Protein 8HDD (pdb70)

InterPro domains:
  IPR000172 Glucose-methanol-choline oxidoreductase, N-terminal [PF00732] (235-321)
  IPR003953 FAD-dependent oxidoreductase 2, FAD-binding domain [PF00890] (10-42)
  IPR007867 Glucose-methanol-choline oxidoreductase, C-terminal [PF05199] (414-528)
  IPR036188 FAD/NAD(P)-binding domain superfamily [G3DSA:3.50.50.60] (1-347)
  IPR036188 FAD/NAD(P)-binding domain superfamily [G3DSA:3.50.50.60] (447-539)
  IPR036188 FAD/NAD(P)-binding domain superfamily [SSF51905] (6-537)
  IPR051473 Pyranose 2-oxidase-like [PTHR42784] (1-537)

Structure (mmCIF, N/CA/C/O backbone):
data_8HDD
#
_entry.id   8HDD
#
_cell.length_a   204.015
_cell.length_b   71.797
_cell.length_c   114.221
_cell.angle_alpha   90.00
_cell.angle_beta   90.00
_cell.angle_gamma   90.00
#
_symmetry.space_group_name_H-M   'P 21 21 2'
#
loop_
_entity.id
_entity.type
_entity.pdbx_description
1 polymer 'Glucose dehydrogenase'
2 polymer 'Glucose dehydrogenase beta subunit'
3 polymer 'Twin-arginine translocation pathway signal'
4 non-polymer 'FLAVIN-ADENINE DINUCLEOTIDE'
5 non-polymer 'FE3-S4 CLUSTER'
6 non-polymer 'PROTOPORPHYRIN IX CONTAINING FE'
#
loop_
_atom_site.group_PDB
_atom_site.id
_atom_site.type_symbol
_atom_site.label_atom_id
_atom_site.label_alt_id
_atom_site.label_comp_id
_atom_site.label_asym_id
_atom_site.label_entity_id
_atom_site.label_seq_id
_atom_site.pdbx_PDB_ins_code
_atom_site.Cartn_x
_atom_site.Cartn_y
_atom_site.Cartn_z
_atom_site.occupancy
_atom_site.B_iso_or_equiv
_atom_site.auth_seq_id
_atom_site.auth_comp_id
_atom_site.auth_asym_id
_atom_site.auth_atom_id
_atom_site.pdbx_PDB_model_num
ATOM 1 N N . ASP A 1 10 ? -26.302 4.569 20.163 1.00 82.40 10 ASP A N 1
ATOM 2 C CA . ASP A 1 10 ? -27.679 4.141 19.782 1.00 78.69 10 ASP A CA 1
ATOM 3 C C . ASP A 1 10 ? -27.920 4.483 18.308 1.00 76.44 10 ASP A C 1
ATOM 4 O O . ASP A 1 10 ? -28.269 3.569 17.537 1.00 72.50 10 ASP A O 1
ATOM 9 N N . VAL A 1 11 ? -27.747 5.755 17.940 1.00 77.48 11 VAL A N 1
ATOM 10 C CA . VAL A 1 11 ? -27.921 6.257 16.545 1.00 79.82 11 VAL A CA 1
ATOM 11 C C . VAL A 1 11 ? -26.616 6.919 16.096 1.00 75.52 11 VAL A C 1
ATOM 12 O O . VAL A 1 11 ? -26.085 7.756 16.851 1.00 72.55 11 VAL A O 1
ATOM 16 N N . VAL A 1 12 ? -26.131 6.543 14.911 1.00 74.25 12 VAL A N 1
ATOM 17 C CA . VAL A 1 12 ? -24.935 7.140 14.249 1.00 75.05 12 VAL A CA 1
ATOM 18 C C . VAL A 1 12 ? -25.403 7.825 12.960 1.00 75.27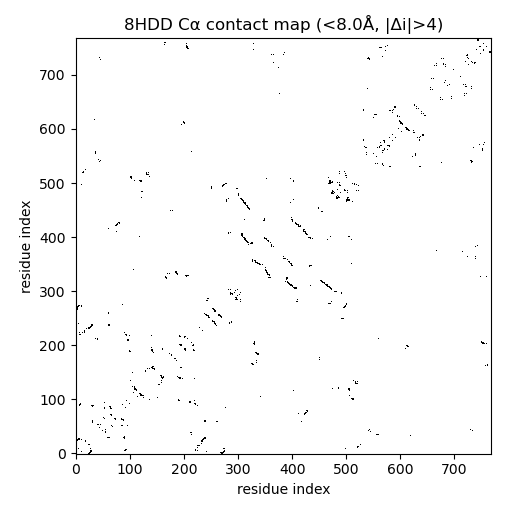 12 VAL A C 1
ATOM 19 O O . VAL A 1 12 ? -25.818 7.109 12.028 1.00 71.24 12 VAL A O 1
ATOM 23 N N . VAL A 1 13 ? -25.354 9.160 12.928 1.00 74.74 13 VAL A N 1
ATOM 24 C CA . VAL A 1 13 ? -25.820 9.995 11.782 1.00 73.09 13 VAL A CA 1
ATOM 25 C C . VAL A 1 13 ? -24.602 10.464 10.980 1.00 68.46 13 VAL A C 1
ATOM 26 O O . VAL A 1 13 ? -23.724 11.125 11.569 1.00 60.91 13 VAL A O 1
ATOM 30 N N . VAL A 1 14 ? -24.568 10.134 9.685 1.00 70.27 14 VAL A N 1
ATOM 31 C CA . VAL A 1 14 ? -23.470 10.500 8.742 1.00 73.19 14 VAL A CA 1
ATOM 32 C C . VAL A 1 14 ? -23.931 11.701 7.910 1.00 72.48 14 VAL A C 1
ATOM 33 O O . VAL A 1 14 ? -24.955 11.579 7.214 1.00 68.16 14 VAL A O 1
ATOM 37 N N . GLY A 1 15 ? -23.191 12.811 7.985 1.00 77.48 15 GLY A N 1
ATOM 38 C CA . GLY A 1 15 ? -23.550 14.096 7.355 1.00 79.82 15 GLY A CA 1
ATOM 39 C C . GLY A 1 15 ? -24.352 14.967 8.306 1.00 77.33 15 GLY A C 1
ATOM 40 O O . GLY A 1 15 ? -25.396 14.496 8.796 1.00 78.55 15 GLY A O 1
ATOM 41 N N . SER A 1 16 ? -23.878 16.190 8.564 1.00 74.34 16 SER A N 1
ATOM 42 C CA . SER A 1 16 ? -24.497 17.157 9.509 1.00 75.25 16 SER A CA 1
ATOM 43 C C . SER A 1 16 ? -25.295 18.210 8.730 1.00 76.01 16 SER A C 1
ATOM 44 O O . SER A 1 16 ? -25.523 19.307 9.280 1.00 77.77 16 SER A O 1
ATOM 47 N N . GLY A 1 17 ? -25.707 17.878 7.502 1.00 72.89 17 GLY A N 1
ATOM 48 C CA . GLY A 1 17 ? -26.616 18.698 6.677 1.00 69.51 17 GLY A CA 1
ATOM 49 C C . GLY A 1 17 ? -28.024 18.691 7.248 1.00 69.54 17 GLY A C 1
ATOM 50 O O . GLY A 1 17 ? -28.358 17.734 7.974 1.00 65.57 17 GLY A O 1
ATOM 51 N N . VAL A 1 18 ? -28.819 19.719 6.937 1.00 69.04 18 VAL A N 1
ATOM 52 C CA . VAL A 1 18 ? -30.202 19.914 7.470 1.00 67.63 18 VAL A CA 1
ATOM 53 C C . VAL A 1 18 ? -30.814 18.542 7.781 1.00 68.11 18 VAL A C 1
ATOM 54 O O . VAL A 1 18 ? -31.285 18.354 8.921 1.00 66.99 18 VAL A O 1
ATOM 58 N N . ALA A 1 19 ? -30.798 17.628 6.805 1.00 69.47 19 ALA A N 1
ATOM 59 C CA . ALA A 1 19 ? -31.355 16.258 6.905 1.00 66.71 19 ALA A CA 1
ATOM 60 C C . ALA A 1 19 ? -30.907 15.611 8.221 1.00 64.10 19 ALA A C 1
ATOM 61 O O . ALA A 1 19 ? -31.748 15.487 9.136 1.00 57.43 19 ALA A O 1
ATOM 63 N N . GLY A 1 20 ? -29.628 15.225 8.305 1.00 63.42 20 GLY A N 1
ATOM 64 C CA . GLY A 1 20 ? -29.027 14.534 9.464 1.00 62.45 20 GLY A CA 1
ATOM 65 C C . GLY A 1 20 ? -29.132 15.353 10.741 1.00 62.55 20 GLY A C 1
ATOM 66 O O . GLY A 1 20 ? -29.452 14.766 11.795 1.00 55.25 20 GLY A O 1
ATOM 67 N N . ALA A 1 21 ? -28.850 16.657 10.653 1.00 64.32 21 ALA A N 1
ATOM 68 C CA . ALA A 1 21 ? -28.925 17.629 11.769 1.00 67.02 21 ALA A CA 1
ATOM 69 C C . ALA A 1 21 ? -30.214 17.401 12.565 1.00 70.03 21 ALA A C 1
ATOM 70 O O . ALA A 1 21 ? -30.127 17.169 13.788 1.00 69.92 21 ALA A O 1
ATOM 72 N N . ILE A 1 22 ? -31.362 17.478 11.884 1.00 72.44 22 ILE A N 1
ATOM 73 C CA . ILE A 1 22 ? -32.723 17.299 12.472 1.00 74.14 22 ILE A CA 1
ATOM 74 C C . ILE A 1 22 ? -32.761 15.969 13.232 1.00 74.32 22 ILE A C 1
ATOM 75 O O . ILE A 1 22 ? -33.032 15.992 14.450 1.00 72.91 22 ILE A O 1
ATOM 80 N N . VAL A 1 23 ? -32.498 14.862 12.529 1.00 75.35 23 VAL A N 1
ATOM 81 C CA . VAL A 1 23 ? -32.538 13.473 13.077 1.00 74.40 23 VAL A CA 1
ATOM 82 C C . VAL A 1 23 ? -31.755 13.445 14.395 1.00 72.54 23 VAL A C 1
ATOM 83 O O . VAL A 1 23 ? -32.340 13.044 15.422 1.00 74.18 23 VAL A O 1
ATOM 87 N N . ALA A 1 24 ? -30.485 13.862 14.363 1.00 67.68 24 ALA A N 1
ATOM 88 C CA . ALA A 1 24 ? -29.594 13.949 15.543 1.00 68.49 24 ALA A CA 1
ATOM 89 C C . ALA A 1 24 ? -30.335 14.653 16.685 1.00 71.33 24 ALA A C 1
ATOM 90 O O . ALA A 1 24 ? -30.462 14.050 17.770 1.00 66.60 24 ALA A O 1
ATOM 92 N N . HIS A 1 25 ? -30.811 15.877 16.433 1.00 75.88 25 HIS A N 1
ATOM 93 C CA . HIS A 1 25 ? -31.561 16.732 17.393 1.00 79.07 25 HIS A CA 1
ATOM 94 C C . HIS A 1 25 ? -32.690 15.922 18.041 1.00 79.66 25 HIS A C 1
ATOM 95 O O . HIS A 1 25 ? -32.712 15.832 19.285 1.00 77.67 25 HIS A O 1
ATOM 102 N N . GLN A 1 26 ? -33.581 15.353 17.223 1.00 80.27 26 GLN A N 1
ATOM 103 C CA . GLN A 1 26 ? -34.808 14.637 17.669 1.00 80.47 26 GLN A CA 1
ATOM 104 C C . GLN A 1 26 ? -34.438 13.570 18.707 1.00 77.55 26 GLN A C 1
ATOM 105 O O . GLN A 1 26 ? -34.904 13.684 19.859 1.00 71.43 26 GLN A O 1
ATOM 111 N N . LEU A 1 27 ? -33.634 12.578 18.311 1.00 75.52 27 LEU A N 1
ATOM 112 C CA . LEU A 1 27 ? -33.256 11.420 19.166 1.00 73.78 27 LEU A CA 1
ATOM 113 C C . LEU A 1 27 ? -32.374 11.907 20.318 1.00 74.09 27 LEU A C 1
ATOM 114 O O . LEU A 1 27 ? -32.444 11.309 21.409 1.00 70.21 27 LEU A O 1
ATOM 119 N N . ALA A 1 28 ? -31.581 12.954 20.077 1.00 79.55 28 ALA A N 1
ATOM 120 C CA . ALA A 1 28 ? -30.783 13.662 21.105 1.00 87.31 28 ALA A CA 1
ATOM 121 C C . ALA A 1 28 ? -31.726 14.149 22.211 1.00 90.26 28 ALA A C 1
ATOM 122 O O . ALA A 1 28 ? -31.363 14.033 23.399 1.00 88.59 28 ALA A O 1
ATOM 124 N N . MET A 1 29 ? -32.902 14.655 21.823 1.00 90.73 29 MET A N 1
ATOM 125 C CA . MET A 1 29 ? -33.954 15.150 22.751 1.00 92.39 29 MET A CA 1
ATOM 126 C C . MET A 1 29 ? -34.580 13.957 23.482 1.00 94.21 29 MET A C 1
ATOM 127 O O . MET A 1 29 ? -34.825 14.071 24.699 1.00 94.81 29 MET A O 1
ATOM 132 N N . ALA A 1 30 ? -34.811 12.854 22.762 1.00 96.07 30 ALA A N 1
ATOM 133 C CA . ALA A 1 30 ? -35.462 11.622 23.268 1.00 98.05 30 ALA A CA 1
ATOM 134 C C . ALA A 1 30 ? -34.601 10.988 24.367 1.00 97.20 30 ALA A C 1
ATOM 135 O O . ALA A 1 30 ? -35.051 9.995 24.970 1.00 100.65 30 ALA A O 1
ATOM 137 N N . GLY A 1 31 ? -33.413 11.548 24.615 1.00 96.78 31 GLY A N 1
ATOM 138 C CA . GLY A 1 31 ? -32.469 11.071 25.645 1.00 97.33 31 GLY A CA 1
ATOM 139 C C . GLY A 1 31 ? -31.597 9.939 25.130 1.00 95.90 31 GLY A C 1
ATOM 140 O O . GLY A 1 31 ? -30.968 9.254 25.963 1.00 86.15 31 GLY A O 1
ATOM 141 N N . LYS A 1 32 ? -31.560 9.748 23.807 1.00 98.68 32 LYS A N 1
ATOM 142 C CA . LYS A 1 32 ? -30.742 8.708 23.125 1.00 98.34 32 LYS A CA 1
ATOM 143 C C . LYS A 1 32 ? -29.327 9.247 22.892 1.00 94.69 32 LYS A C 1
ATOM 144 O O . LYS A 1 32 ? -29.196 10.440 22.551 1.00 94.49 32 LYS A O 1
ATOM 150 N N . ALA A 1 33 ? -28.314 8.394 23.070 1.00 90.21 33 ALA A N 1
ATOM 151 C CA . ALA A 1 33 ? -26.898 8.680 22.742 1.00 87.21 33 ALA A CA 1
ATOM 152 C C . ALA A 1 33 ? -26.736 8.661 21.218 1.00 83.66 33 ALA A C 1
ATOM 153 O O . ALA A 1 33 ? -27.071 7.629 20.601 1.00 74.24 33 ALA A O 1
ATOM 155 N N . VAL A 1 34 ? -26.262 9.769 20.640 1.00 85.72 34 VAL A N 1
ATOM 156 C CA . VAL A 1 34 ? -26.130 9.958 19.165 1.00 84.80 34 VAL A CA 1
ATOM 157 C C . VAL A 1 34 ? -24.679 10.332 18.837 1.00 82.84 34 VAL A C 1
ATOM 158 O O . VAL A 1 34 ? -23.991 10.882 19.721 1.00 82.04 34 VAL A O 1
ATOM 162 N N . ILE A 1 35 ? -24.243 10.022 17.613 1.00 78.64 35 ILE A N 1
ATOM 163 C CA . ILE A 1 35 ? -22.928 10.429 17.034 1.00 73.79 35 ILE A CA 1
ATOM 164 C C . ILE A 1 35 ? -23.184 11.022 15.645 1.00 71.35 35 ILE A C 1
ATOM 165 O O . ILE A 1 35 ? -23.676 10.285 14.767 1.00 64.78 35 ILE A O 1
ATOM 170 N N . LEU A 1 36 ? -22.880 12.310 15.468 1.00 71.94 36 LEU A N 1
ATOM 171 C CA . LEU A 1 36 ? -23.018 13.029 14.174 1.00 72.72 36 LEU A CA 1
ATOM 172 C C . LEU A 1 36 ? -21.649 13.068 13.486 1.00 70.20 36 LEU A C 1
ATOM 173 O O . LEU A 1 36 ? -20.752 13.779 13.985 1.00 66.74 36 LEU A O 1
ATOM 178 N N . LEU A 1 37 ? -21.496 12.307 12.399 1.00 69.57 37 LEU A N 1
ATOM 179 C CA . LEU A 1 37 ? -20.237 12.203 11.614 1.00 72.35 37 LEU A CA 1
ATOM 180 C C . LEU A 1 37 ? -20.245 13.253 10.502 1.00 71.70 37 LEU A C 1
ATOM 181 O O . LEU A 1 37 ? -21.167 13.224 9.664 1.00 70.74 37 LEU A O 1
ATOM 186 N N . GLU A 1 38 ? -19.238 14.130 10.501 1.00 71.63 38 GLU A N 1
ATOM 187 C CA . GLU A 1 38 ? -19.136 15.297 9.587 1.00 72.19 38 GLU A CA 1
ATOM 188 C C . GLU A 1 38 ? -17.816 15.207 8.814 1.00 69.04 38 GLU A C 1
ATOM 189 O O . GLU A 1 38 ? -16.748 15.249 9.459 1.00 67.59 38 GLU A O 1
ATOM 195 N N . ALA A 1 39 ? -17.901 15.078 7.485 1.00 69.90 39 ALA A N 1
ATOM 196 C CA . ALA A 1 39 ? -16.757 14.888 6.562 1.00 70.18 39 ALA A CA 1
ATOM 197 C C . ALA A 1 39 ? -15.828 16.107 6.621 1.00 75.23 39 ALA A C 1
ATOM 198 O O . ALA A 1 39 ? -14.608 15.915 6.815 1.00 70.10 39 ALA A O 1
ATOM 200 N N . GLY A 1 40 ? -16.391 17.309 6.460 1.00 76.41 40 GLY A N 1
ATOM 201 C CA . GLY A 1 40 ? -15.646 18.582 6.397 1.00 75.86 40 GLY A CA 1
ATOM 202 C C . GLY A 1 40 ? -15.467 19.214 7.775 1.00 74.84 40 GLY A C 1
ATOM 203 O O . GLY A 1 40 ? -15.943 18.686 8.778 1.00 70.57 40 GLY A O 1
ATOM 204 N N . PRO A 1 41 ? -14.761 20.363 7.862 1.00 73.38 41 PRO A N 1
ATOM 205 C CA . PRO A 1 41 ? -14.543 21.049 9.133 1.00 71.81 41 PRO A CA 1
ATOM 206 C C . PRO A 1 41 ? -15.649 22.069 9.434 1.00 71.62 41 PRO A C 1
ATOM 207 O O . PRO A 1 41 ? -16.400 22.388 8.530 1.00 76.22 41 PRO A O 1
ATOM 211 N N . ARG A 1 42 ? -15.719 22.545 10.681 1.00 69.78 42 ARG A N 1
ATOM 212 C CA . ARG A 1 42 ? -16.701 23.568 11.129 1.00 69.80 42 ARG A CA 1
ATOM 213 C C . ARG A 1 42 ? -16.138 24.961 10.823 1.00 68.35 42 ARG A C 1
ATOM 214 O O . ARG A 1 42 ? -15.141 25.343 11.463 1.00 74.16 42 ARG A O 1
ATOM 222 N N . MET A 1 43 ? -16.744 25.674 9.868 1.00 63.43 43 MET A N 1
ATOM 223 C CA . MET A 1 43 ? -16.393 27.078 9.517 1.00 64.92 43 MET A CA 1
ATOM 224 C C . MET A 1 43 ? -17.392 28.013 10.192 1.00 67.99 43 MET A C 1
ATOM 225 O O . MET A 1 43 ? -18.598 27.875 10.005 1.00 68.19 43 MET A O 1
ATOM 230 N N . PRO A 1 44 ? -16.923 28.994 10.996 1.00 70.28 44 PRO A N 1
ATOM 231 C CA . PRO A 1 44 ? -17.823 29.898 11.710 1.00 70.11 44 PRO A CA 1
ATOM 232 C C . PRO A 1 44 ? -18.382 31.001 10.798 1.00 70.45 44 PRO A C 1
ATOM 233 O O . PRO A 1 44 ? -17.737 31.335 9.820 1.00 68.62 44 PRO A O 1
ATOM 237 N N . ARG A 1 45 ? -19.561 31.526 11.143 1.00 71.56 45 ARG A N 1
ATOM 238 C CA . ARG A 1 45 ? -20.299 32.545 10.351 1.00 72.13 45 ARG A CA 1
ATOM 239 C C . ARG A 1 45 ? -19.330 33.653 9.919 1.00 68.90 45 ARG A C 1
ATOM 240 O O . ARG A 1 45 ? -19.092 33.786 8.701 1.00 65.93 45 ARG A O 1
ATOM 248 N N . TRP A 1 46 ? -18.787 34.401 10.884 1.00 68.92 46 TRP A N 1
ATOM 249 C CA . TRP A 1 46 ? -17.974 35.627 10.653 1.00 71.02 46 TRP A CA 1
ATOM 250 C C . TRP A 1 46 ? -16.929 35.376 9.560 1.00 68.19 46 TRP A C 1
ATOM 251 O O . TRP A 1 46 ? -16.814 36.224 8.653 1.00 66.62 46 TRP A O 1
ATOM 262 N N . GLU A 1 47 ? -16.205 34.255 9.645 1.00 65.59 47 GLU A N 1
ATOM 263 C CA . GLU A 1 47 ? -15.070 33.920 8.744 1.00 67.47 47 GLU A CA 1
ATOM 264 C C . GLU A 1 47 ? -15.565 33.839 7.294 1.00 69.00 47 GLU A C 1
ATOM 265 O O . GLU A 1 47 ? -14.901 34.425 6.414 1.00 65.28 47 GLU A O 1
ATOM 271 N N . ILE A 1 48 ? -16.684 33.144 7.059 1.00 71.68 48 ILE A N 1
ATOM 272 C CA . ILE A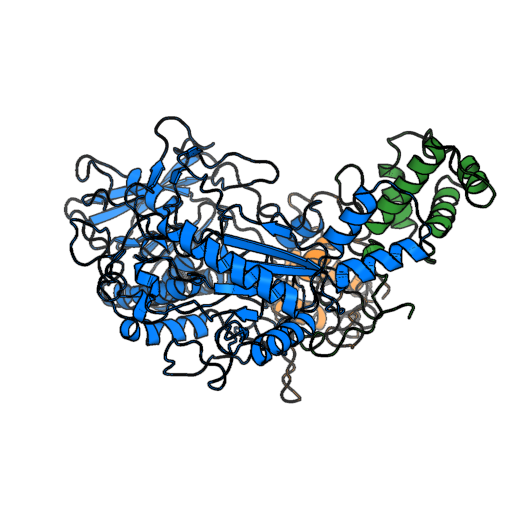 1 48 ? -17.256 32.888 5.700 1.00 72.47 48 ILE A CA 1
ATOM 273 C C . ILE A 1 48 ? -17.499 34.228 4.997 1.00 71.67 48 ILE A C 1
ATOM 274 O O . ILE A 1 48 ? -17.011 34.398 3.863 1.00 71.34 48 ILE A O 1
ATOM 279 N N . VAL A 1 49 ? -18.241 35.129 5.648 1.00 71.97 49 VAL A N 1
ATOM 280 C CA . VAL A 1 49 ? -18.659 36.452 5.095 1.00 72.62 49 VAL A CA 1
ATOM 281 C C . VAL A 1 49 ? -17.438 37.164 4.503 1.00 72.06 49 VAL A C 1
ATOM 282 O O . VAL A 1 49 ? -17.495 37.553 3.318 1.00 63.14 49 VAL A O 1
ATOM 286 N N . GLU A 1 50 ? -16.386 37.337 5.309 1.00 75.18 50 GLU A N 1
ATOM 287 C CA . GLU A 1 50 ? -15.162 38.095 4.939 1.00 77.87 50 GLU A CA 1
ATOM 288 C C . GLU A 1 50 ? -14.519 37.451 3.704 1.00 75.50 50 GLU A C 1
ATOM 289 O O . GLU A 1 50 ? -14.072 38.205 2.819 1.00 78.43 50 GLU A O 1
ATOM 295 N N . ARG A 1 51 ? -14.483 36.117 3.643 1.00 72.72 51 ARG A N 1
ATOM 296 C CA . ARG A 1 51 ? -13.991 35.366 2.456 1.00 75.13 51 ARG A CA 1
ATOM 297 C C . ARG A 1 51 ? -14.75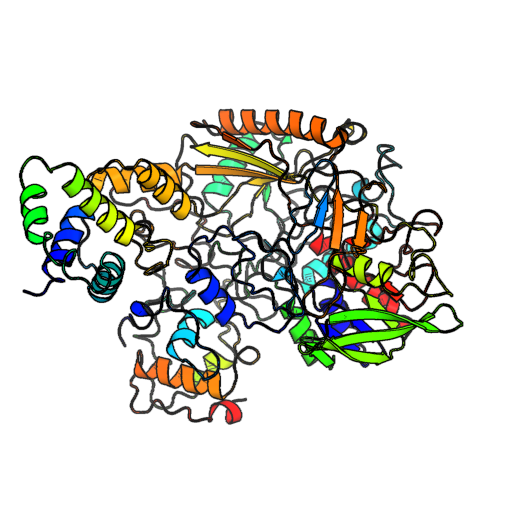0 35.864 1.221 1.00 69.93 51 ARG A C 1
ATOM 298 O O . ARG A 1 51 ? -14.093 36.219 0.223 1.00 63.21 51 ARG A O 1
ATOM 306 N N . PHE A 1 52 ? -16.084 35.895 1.302 1.00 70.15 52 PHE A N 1
ATOM 307 C CA . PHE A 1 52 ? -16.995 36.380 0.233 1.00 71.10 52 PHE A CA 1
ATOM 308 C C . PHE A 1 52 ? -16.658 37.840 -0.087 1.00 69.15 52 PHE A C 1
ATOM 309 O O . PHE A 1 52 ? -16.297 38.137 -1.243 1.00 68.46 52 PHE A O 1
ATOM 317 N N . ARG A 1 53 ? -16.761 38.719 0.915 1.00 68.35 53 ARG A N 1
ATOM 318 C CA . ARG A 1 53 ? -16.509 40.179 0.772 1.00 69.45 53 ARG A CA 1
ATOM 319 C C . ARG A 1 53 ? -15.157 40.391 0.079 1.00 69.07 53 ARG A C 1
ATOM 320 O O . ARG A 1 53 ? -14.960 41.475 -0.505 1.00 71.37 53 ARG A O 1
ATOM 328 N N . ASN A 1 54 ? -14.276 39.385 0.130 1.00 68.04 54 ASN A N 1
ATOM 329 C CA . ASN A 1 54 ? -12.870 39.466 -0.354 1.00 63.81 54 ASN A CA 1
ATOM 330 C C . ASN A 1 54 ? -12.766 38.880 -1.769 1.00 58.16 54 ASN A C 1
ATOM 331 O O . ASN A 1 54 ? -11.777 39.186 -2.457 1.00 56.41 54 ASN A O 1
ATOM 336 N N . GLN A 1 55 ? -13.746 38.077 -2.188 1.00 58.94 55 GLN A N 1
ATOM 337 C CA . GLN A 1 55 ? -13.719 37.346 -3.484 1.00 59.37 55 GLN A CA 1
ATOM 338 C C . GLN A 1 55 ? -13.996 38.324 -4.622 1.00 56.12 55 GLN A C 1
ATOM 339 O O . GLN A 1 55 ? -14.873 39.177 -4.516 1.00 55.47 55 GLN A O 1
ATOM 345 N N . PRO A 1 56 ? -13.229 38.244 -5.732 1.00 57.09 56 PRO A N 1
ATOM 346 C CA . PRO A 1 56 ? -13.452 39.089 -6.907 1.00 59.72 56 PRO A CA 1
ATOM 347 C C . PRO A 1 56 ? -14.762 38.809 -7.660 1.00 61.51 56 PRO A C 1
ATOM 348 O O . PRO A 1 56 ? -15.283 39.721 -8.272 1.00 61.08 56 PRO A O 1
ATOM 352 N N . ASP A 1 57 ? -15.238 37.560 -7.627 1.00 62.33 57 ASP A N 1
ATOM 353 C CA . ASP A 1 57 ? -16.513 37.132 -8.266 1.00 64.76 57 ASP A CA 1
ATOM 354 C C . ASP A 1 57 ? -17.496 36.707 -7.171 1.00 64.34 57 ASP A C 1
ATOM 355 O O . ASP A 1 57 ? -17.278 35.634 -6.570 1.00 58.51 57 ASP A O 1
ATOM 360 N N . LYS A 1 58 ? -18.528 37.525 -6.927 1.00 66.31 58 LYS A N 1
ATOM 361 C CA . LYS A 1 58 ? -19.553 37.303 -5.871 1.00 65.57 58 LYS A CA 1
ATOM 362 C C . LYS A 1 58 ? -20.797 36.663 -6.497 1.00 66.41 58 LYS A C 1
ATOM 363 O O . LYS A 1 58 ? -21.884 36.786 -5.899 1.00 65.67 58 LYS A O 1
ATOM 369 N N . MET A 1 59 ? -20.628 36.012 -7.654 1.00 70.41 59 MET A N 1
ATOM 370 C CA . MET A 1 59 ? -21.673 35.202 -8.339 1.00 74.29 59 MET A CA 1
ATOM 371 C C . MET A 1 59 ? -21.291 33.717 -8.247 1.00 81.35 59 MET A C 1
ATOM 372 O O . MET A 1 59 ? -22.101 32.869 -8.676 1.00 89.11 59 MET A O 1
ATOM 377 N N . ASP A 1 60 ? -20.103 33.430 -7.699 1.00 82.32 60 ASP A N 1
ATOM 378 C CA . ASP A 1 60 ? -19.599 32.063 -7.390 1.00 80.09 60 ASP A CA 1
ATOM 379 C C . ASP A 1 60 ? -19.890 31.766 -5.913 1.00 79.51 60 ASP A C 1
ATOM 380 O O . ASP A 1 60 ? -19.151 32.283 -5.050 1.00 73.94 60 ASP A O 1
ATOM 385 N N . PHE A 1 61 ? -20.924 30.961 -5.645 1.00 80.31 61 PHE A N 1
ATOM 386 C CA . PHE A 1 61 ? -21.548 30.785 -4.306 1.00 81.71 61 PHE A CA 1
ATOM 387 C C . PHE A 1 61 ? -20.864 29.653 -3.527 1.00 79.39 61 PHE A C 1
ATOM 388 O O . PHE A 1 61 ? -21.275 29.393 -2.377 1.00 77.40 61 PHE A O 1
ATOM 396 N N . MET A 1 62 ? -19.852 29.013 -4.120 1.00 77.63 62 MET A N 1
ATOM 397 C CA . MET A 1 62 ? -19.057 27.928 -3.479 1.00 75.38 62 MET A CA 1
ATOM 398 C C . MET A 1 62 ? -17.675 28.471 -3.094 1.00 76.48 62 MET A C 1
ATOM 399 O O . MET A 1 62 ? -16.959 27.782 -2.339 1.00 80.99 62 MET A O 1
ATOM 404 N N . ALA A 1 63 ? -17.329 29.663 -3.593 1.00 71.24 63 ALA A N 1
ATOM 405 C CA . ALA A 1 63 ? -15.999 30.301 -3.453 1.00 68.27 63 ALA A CA 1
ATOM 406 C C . ALA A 1 63 ? -15.628 30.446 -1.979 1.00 68.39 63 ALA A C 1
ATOM 407 O O . ALA A 1 63 ? -14.544 30.036 -1.570 1.00 78.41 63 ALA A O 1
ATOM 409 N N . PRO A 1 64 ? -16.507 31.030 -1.135 1.00 66.19 64 PRO A N 1
ATOM 410 C CA . PRO A 1 64 ? -16.158 31.333 0.253 1.00 67.19 64 PRO A CA 1
ATOM 411 C C . PRO A 1 64 ? -16.122 30.090 1.154 1.00 65.59 64 PRO A C 1
ATOM 412 O O . PRO A 1 64 ? -15.914 30.243 2.344 1.00 65.02 64 PRO A O 1
ATOM 416 N N . TYR A 1 65 ? -16.329 28.909 0.563 1.00 68.04 65 TYR A N 1
ATOM 417 C CA . TYR A 1 65 ? -16.296 27.589 1.246 1.00 67.14 65 TYR A CA 1
ATOM 418 C C . TYR A 1 65 ? -15.121 26.779 0.706 1.00 70.87 65 TYR A C 1
ATOM 419 O O . TYR A 1 65 ? -15.226 26.140 -0.338 1.00 69.20 65 TYR A O 1
ATOM 428 N N . PRO A 1 66 ? -13.963 26.792 1.404 1.00 74.93 66 PRO A N 1
ATOM 429 C CA . PRO A 1 66 ? -12.767 26.088 0.940 1.00 77.86 66 PRO A CA 1
ATOM 430 C C . PRO A 1 66 ? -12.920 24.559 0.982 1.00 79.31 66 PRO A C 1
ATOM 431 O O . PRO A 1 66 ? -13.277 24.040 2.024 1.00 78.28 66 PRO A O 1
ATOM 435 N N . SER A 1 67 ? -12.637 23.888 -0.140 1.00 81.52 67 SER A N 1
ATOM 436 C CA . SER A 1 67 ? -12.719 22.411 -0.299 1.00 81.71 67 SER A CA 1
ATOM 437 C C . SER A 1 67 ? -11.522 21.746 0.391 1.00 85.11 67 SER A C 1
ATOM 438 O O . SER A 1 67 ? -10.512 21.487 -0.296 1.00 87.72 67 SER A O 1
ATOM 441 N N . SER A 1 68 ? -11.641 21.479 1.696 1.00 85.05 68 SER A N 1
ATOM 442 C CA . SER A 1 68 ? -10.601 20.820 2.530 1.00 86.06 68 SER A CA 1
ATOM 443 C C . SER A 1 68 ? -10.134 19.541 1.840 1.00 86.32 68 SER A C 1
ATOM 444 O O . SER A 1 68 ? -10.944 18.681 1.502 1.00 90.41 68 SER A O 1
ATOM 447 N N . PRO A 1 69 ? -8.811 19.379 1.613 1.00 80.84 69 PRO A N 1
ATOM 448 C CA . PRO A 1 69 ? -8.283 18.271 0.819 1.00 78.71 69 PRO A CA 1
ATOM 449 C C . PRO A 1 69 ? -8.942 16.915 1.121 1.00 77.04 69 PRO A C 1
ATOM 450 O O . PRO A 1 69 ? -9.180 16.172 0.185 1.00 77.69 69 PRO A O 1
ATOM 454 N N . TRP A 1 70 ? -9.214 16.626 2.398 1.00 71.29 70 TRP A N 1
ATOM 455 C CA . TRP A 1 70 ? -9.746 15.318 2.867 1.00 69.16 70 TRP A CA 1
ATOM 456 C C . TRP A 1 70 ? -11.237 15.198 2.525 1.00 65.58 70 TRP A C 1
ATOM 457 O O . TRP A 1 70 ? -11.685 14.070 2.234 1.00 66.01 70 TRP A O 1
ATOM 468 N N . ALA A 1 71 ? -11.972 16.313 2.557 1.00 58.93 71 ALA A N 1
ATOM 469 C CA . ALA A 1 71 ? -13.424 16.379 2.264 1.00 56.67 71 ALA A CA 1
ATOM 470 C C . ALA A 1 71 ? -13.678 17.363 1.125 1.00 55.82 71 ALA A C 1
ATOM 471 O O . ALA A 1 71 ? -14.343 18.380 1.312 1.00 53.46 71 ALA A O 1
ATOM 473 N N . PRO A 1 72 ? -13.171 17.080 -0.094 1.00 57.74 72 PRO A N 1
ATOM 474 C CA . PRO A 1 72 ? -13.328 17.991 -1.228 1.00 62.15 72 PRO A CA 1
ATOM 475 C C . PRO A 1 72 ? -14.760 17.997 -1.783 1.00 65.28 72 PRO A C 1
ATOM 476 O O . PRO A 1 72 ? -15.470 17.033 -1.573 1.00 66.0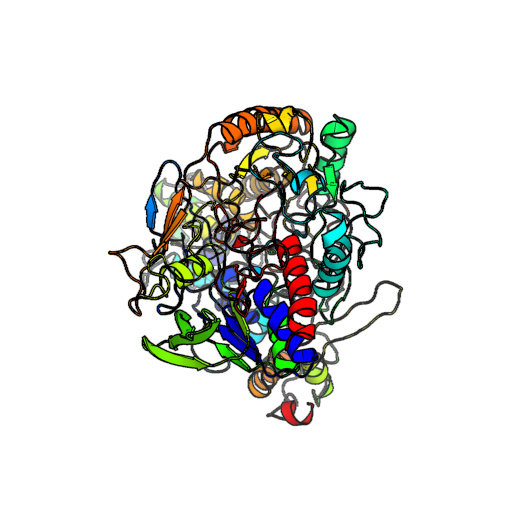9 72 PRO A O 1
ATOM 480 N N . HIS A 1 73 ? -15.137 19.078 -2.474 1.00 69.63 73 HIS A N 1
ATOM 481 C CA . HIS A 1 73 ? -16.471 19.275 -3.103 1.00 69.68 73 HIS A CA 1
ATOM 482 C C . HIS A 1 73 ? -16.326 20.144 -4.350 1.00 69.13 73 HIS A C 1
ATOM 483 O O . HIS A 1 73 ? -15.278 20.743 -4.578 1.00 71.24 73 HIS A O 1
ATOM 490 N N . PRO A 1 74 ? -17.377 20.236 -5.194 1.00 67.78 74 PRO A N 1
ATOM 491 C CA . PRO A 1 74 ? -17.304 21.001 -6.439 1.00 69.97 74 PRO A CA 1
ATOM 492 C C . PRO A 1 74 ? -16.859 22.455 -6.218 1.00 71.46 74 PRO A C 1
ATOM 493 O O . PRO A 1 74 ? -17.207 23.025 -5.199 1.00 74.40 74 PRO A O 1
ATOM 497 N N . GLU A 1 75 ? -16.101 23.000 -7.176 1.00 69.66 75 GLU A N 1
ATOM 498 C CA . GLU A 1 75 ? -15.599 24.401 -7.198 1.00 67.22 75 GLU A CA 1
ATOM 499 C C . GLU A 1 75 ? -15.285 24.776 -8.651 1.00 70.22 75 GLU A C 1
ATOM 500 O O . GLU A 1 75 ? -14.409 24.119 -9.248 1.00 67.14 75 GLU A O 1
ATOM 506 N N . TYR A 1 76 ? -15.978 25.784 -9.195 1.00 74.38 76 TYR A N 1
ATOM 507 C CA . TYR A 1 76 ? -15.937 26.168 -10.632 1.00 73.80 76 TYR A CA 1
ATOM 508 C C . TYR A 1 76 ? -15.306 27.556 -10.799 1.00 68.92 76 TYR A C 1
ATOM 509 O O . TYR A 1 76 ? -15.541 28.191 -11.845 1.00 61.64 76 TYR A O 1
ATOM 518 N N . GLY A 1 77 ? -14.518 27.996 -9.812 1.00 70.62 77 GLY A N 1
ATOM 519 C CA . GLY A 1 77 ? -13.850 29.313 -9.813 1.00 73.93 77 GLY A CA 1
ATOM 520 C C . GLY A 1 77 ? -12.425 29.240 -9.267 1.00 75.80 77 GLY A C 1
ATOM 521 O O . GLY A 1 77 ? -12.149 29.733 -8.176 1.00 71.13 77 GLY A O 1
ATOM 522 N N . PRO A 1 78 ? -11.476 28.620 -10.005 1.00 78.76 78 PRO A N 1
ATOM 523 C CA . PRO A 1 78 ? -11.781 27.936 -11.260 1.00 81.16 78 PRO A CA 1
ATOM 524 C C . PRO A 1 78 ? -12.153 26.473 -11.037 1.00 82.75 78 PRO A C 1
ATOM 525 O O . PRO A 1 78 ? -12.187 26.005 -9.901 1.00 75.72 78 PRO A O 1
ATOM 529 N N . PRO A 1 79 ? -12.426 25.705 -12.117 1.00 87.49 79 PRO A N 1
ATOM 530 C CA . PRO A 1 79 ? -12.833 24.305 -11.987 1.00 86.38 79 PRO A CA 1
ATOM 531 C C . PRO A 1 79 ? -11.809 23.459 -11.213 1.00 84.71 79 PRO A C 1
ATOM 532 O O . PRO A 1 79 ? -10.684 23.347 -11.671 1.00 88.77 79 PRO A O 1
ATOM 536 N N . ASN A 1 80 ? -12.218 22.890 -10.072 1.00 77.54 80 ASN A N 1
ATOM 537 C CA . ASN A 1 80 ? -11.393 21.962 -9.251 1.00 71.04 80 ASN A CA 1
ATOM 538 C C . ASN A 1 80 ? -11.676 20.524 -9.706 1.00 68.34 80 ASN A C 1
ATOM 539 O O . ASN A 1 80 ? -11.090 19.589 -9.122 1.00 61.41 80 ASN A O 1
ATOM 544 N N . ASP A 1 81 ? -12.549 20.372 -10.708 1.00 69.69 81 ASP A N 1
ATOM 545 C CA . ASP A 1 81 ? -12.844 19.100 -11.423 1.00 69.35 81 ASP A CA 1
ATOM 546 C C . ASP A 1 81 ? -12.961 17.939 -10.428 1.00 66.02 81 ASP A C 1
ATOM 547 O O . ASP A 1 81 ? -12.554 16.819 -10.792 1.00 63.23 81 ASP A O 1
ATOM 552 N N . TYR A 1 82 ? -13.502 18.190 -9.232 1.00 67.97 82 TYR A N 1
ATOM 553 C CA . TYR A 1 82 ? -13.714 17.166 -8.175 1.00 64.70 82 TYR A CA 1
ATOM 554 C C . TYR A 1 82 ? -14.758 16.147 -8.640 1.00 61.61 82 TYR A C 1
ATOM 555 O O . TYR A 1 82 ? -14.786 15.029 -8.094 1.00 59.03 82 TYR A O 1
ATOM 564 N N . LEU A 1 83 ? -15.608 16.537 -9.594 1.00 63.91 83 LEU A N 1
ATOM 565 C CA . LEU A 1 83 ? -16.677 15.673 -10.162 1.00 67.55 83 LEU A CA 1
ATOM 566 C C . LEU A 1 83 ? -16.262 15.199 -11.559 1.00 69.67 83 LEU A C 1
ATOM 567 O O . LEU A 1 83 ? -15.901 16.049 -12.395 1.00 69.46 83 LEU A O 1
ATOM 572 N N . ILE A 1 84 ? -16.309 13.884 -11.786 1.00 71.68 84 ILE A N 1
ATOM 573 C CA . ILE A 1 84 ? -16.110 13.246 -13.120 1.00 75.10 84 ILE A CA 1
ATOM 574 C C . ILE A 1 84 ? -17.470 13.211 -13.826 1.00 76.47 84 ILE A C 1
ATOM 575 O O . ILE A 1 84 ? -18.302 12.355 -13.465 1.00 77.99 84 ILE A O 1
ATOM 580 N N . LEU A 1 85 ? -17.691 14.124 -14.775 1.00 76.17 85 LEU A N 1
ATOM 581 C CA . LEU A 1 85 ? -18.980 14.276 -15.500 1.00 79.54 85 LEU A CA 1
ATOM 582 C C . LEU A 1 85 ? -18.842 13.708 -16.916 1.00 84.45 85 LEU A C 1
ATOM 583 O O . LEU A 1 85 ? -17.823 14.001 -17.574 1.00 82.81 85 LEU A O 1
ATOM 588 N N . LYS A 1 86 ? -19.834 12.926 -17.354 1.00 90.29 86 LYS A N 1
ATOM 589 C CA . LYS A 1 86 ? -19.910 12.347 -18.721 1.00 93.81 86 LYS A CA 1
ATOM 590 C C . LYS A 1 86 ? -21.383 12.133 -19.088 1.00 91.12 86 LYS A C 1
ATOM 591 O O . LYS A 1 86 ? -22.235 12.181 -18.177 1.00 80.94 86 LYS A O 1
ATOM 597 N N . GLY A 1 87 ? -21.658 11.912 -20.377 1.00 93.92 87 GLY A N 1
ATOM 598 C CA . GLY A 1 87 ? -23.015 11.733 -20.926 1.00 95.32 87 GLY A CA 1
ATOM 599 C C . GLY A 1 87 ? -23.365 12.837 -21.909 1.00 93.87 87 GLY A C 1
ATOM 600 O O . GLY A 1 87 ? -22.439 13.366 -22.556 1.00 94.21 87 GLY A O 1
ATOM 601 N N . GLU A 1 88 ? -24.653 13.174 -22.011 1.00 93.01 88 GLU A N 1
ATOM 602 C CA . GLU A 1 88 ? -25.180 14.231 -22.915 1.00 92.96 88 GLU A CA 1
ATOM 603 C C . GLU A 1 88 ? -24.935 15.606 -22.279 1.00 87.72 88 GLU A C 1
ATOM 604 O O . GLU A 1 88 ? -24.376 16.484 -22.965 1.00 78.59 88 GLU A O 1
ATOM 610 N N . HIS A 1 89 ? -25.337 15.771 -21.014 1.00 88.34 89 HIS A N 1
ATOM 611 C CA . HIS A 1 89 ? -25.213 17.026 -20.223 1.00 87.81 89 HIS A CA 1
ATOM 612 C C . HIS A 1 89 ? -24.386 16.759 -18.960 1.00 78.63 89 HIS A C 1
ATOM 613 O O . HIS A 1 89 ? -24.670 15.764 -18.268 1.00 78.80 89 HIS A O 1
ATOM 620 N N . LYS A 1 90 ? -23.402 17.619 -18.678 1.00 73.43 90 LYS A N 1
ATOM 621 C CA . LYS A 1 90 ? -22.528 17.526 -17.478 1.00 72.25 90 LYS A CA 1
ATOM 622 C C . LYS A 1 90 ? -23.305 18.004 -16.247 1.00 64.69 90 LYS A C 1
ATOM 623 O O . LYS A 1 90 ? -23.776 19.156 -16.256 1.00 67.55 90 LYS A O 1
ATOM 629 N N . PHE A 1 91 ? -23.421 17.143 -15.232 1.00 59.33 91 PHE A N 1
ATOM 630 C CA . PHE A 1 91 ? -24.172 17.383 -13.971 1.00 58.60 91 PHE A CA 1
ATOM 631 C C . PHE A 1 91 ? -23.347 18.293 -13.054 1.00 60.62 91 PHE A C 1
ATOM 632 O O . PHE A 1 91 ? -22.916 17.835 -11.977 1.00 63.59 91 PHE A O 1
ATOM 640 N N . ASN A 1 92 ? -23.142 19.547 -13.473 1.00 59.60 92 ASN A N 1
ATOM 641 C CA . ASN A 1 92 ? -22.270 20.538 -12.786 1.00 58.50 92 ASN A CA 1
ATOM 642 C C . ASN A 1 92 ? -23.035 21.188 -11.628 1.00 53.50 92 ASN A C 1
ATOM 643 O O . ASN A 1 92 ? -23.057 22.430 -11.558 1.00 49.35 92 ASN A O 1
ATOM 648 N N . SER A 1 93 ? -23.636 20.373 -10.757 1.00 55.28 93 SER A N 1
ATOM 649 C CA . SER A 1 93 ? -24.302 20.810 -9.502 1.00 59.44 93 SER A CA 1
ATOM 650 C C . SER A 1 93 ? -23.227 21.134 -8.462 1.00 54.79 93 SER A C 1
ATOM 651 O O . SER A 1 93 ? -22.039 20.974 -8.791 1.00 57.24 93 SER A O 1
ATOM 654 N N . GLN A 1 94 ? -23.629 21.562 -7.262 1.00 53.24 94 GLN A N 1
ATOM 655 C CA . GLN A 1 94 ? -22.695 21.933 -6.165 1.00 57.45 94 GLN A CA 1
ATOM 656 C C . GLN A 1 94 ? -23.336 21.630 -4.806 1.00 55.76 94 GLN A C 1
ATOM 657 O O . GLN A 1 94 ? -24.561 21.813 -4.666 1.00 51.50 94 GLN A O 1
ATOM 663 N N . TYR A 1 95 ? -22.520 21.160 -3.858 1.00 59.29 95 TYR A N 1
ATOM 664 C CA . TYR A 1 95 ? -22.858 20.993 -2.421 1.00 63.73 95 TYR A CA 1
ATOM 665 C C . TYR A 1 95 ? -21.681 21.511 -1.585 1.00 62.54 95 TYR A C 1
ATOM 666 O O . TYR A 1 95 ? -20.615 21.796 -2.166 1.00 60.22 95 TYR A O 1
ATOM 675 N N . ILE A 1 96 ? -21.877 21.640 -0.270 1.00 64.54 96 ILE A N 1
ATOM 676 C CA . ILE A 1 96 ? -20.859 22.168 0.687 1.00 69.21 96 ILE A CA 1
ATOM 677 C C . ILE A 1 96 ? -20.573 21.112 1.760 1.00 73.90 96 ILE A C 1
ATOM 678 O O . ILE A 1 96 ? -21.453 20.888 2.615 1.00 76.12 96 ILE A O 1
ATOM 683 N N . ARG A 1 97 ? -19.385 20.501 1.716 1.00 76.40 97 ARG A N 1
ATOM 684 C CA . ARG A 1 97 ? -18.893 19.564 2.761 1.00 74.52 97 ARG A CA 1
ATOM 685 C C . ARG A 1 97 ? -18.265 20.383 3.894 1.00 67.18 97 ARG A C 1
ATOM 686 O O . ARG A 1 97 ? -17.094 20.782 3.758 1.00 70.61 97 ARG A O 1
ATOM 694 N N . ALA A 1 98 ? -19.038 20.626 4.957 1.00 58.94 98 ALA A N 1
ATOM 695 C CA . ALA A 1 98 ? -18.640 21.386 6.164 1.00 57.26 98 ALA A CA 1
ATOM 696 C C . ALA A 1 98 ? -19.758 21.284 7.205 1.00 56.97 98 ALA A C 1
ATOM 697 O O . ALA A 1 98 ? -20.922 21.117 6.796 1.00 61.06 98 ALA A O 1
ATOM 699 N N . VAL A 1 99 ? -19.417 21.380 8.493 1.00 54.79 99 VAL A N 1
ATOM 700 C CA . VAL A 1 99 ? -20.391 21.314 9.625 1.00 58.02 99 VAL A CA 1
ATOM 701 C C . VAL A 1 99 ? -21.491 22.355 9.385 1.00 63.06 99 VAL A C 1
ATOM 702 O O . VAL A 1 99 ? -21.232 23.549 9.640 1.00 66.87 99 VAL A O 1
ATOM 706 N N . GLY A 1 100 ? -22.665 21.915 8.920 1.00 63.42 100 GLY A N 1
ATOM 707 C CA . GLY A 1 100 ? -23.833 22.780 8.662 1.00 64.14 100 GLY A CA 1
ATOM 708 C C . GLY A 1 100 ? -24.523 22.435 7.353 1.00 63.65 100 GLY A C 1
ATOM 709 O O . GLY A 1 100 ? -25.706 22.794 7.197 1.00 70.66 100 GLY A O 1
ATOM 710 N N . GLY A 1 101 ? -23.811 21.771 6.438 1.00 61.00 101 GLY A N 1
ATOM 711 C CA . GLY A 1 101 ? -24.361 21.285 5.158 1.00 60.05 101 GLY A CA 1
ATOM 712 C C . GLY A 1 101 ? -24.387 22.375 4.101 1.00 56.53 101 GLY A C 1
ATOM 713 O O . GLY A 1 101 ? -23.749 23.421 4.319 1.00 53.96 101 GLY A O 1
ATOM 714 N N . THR A 1 102 ? -25.110 22.136 3.003 1.00 56.07 102 THR A N 1
ATOM 715 C CA . THR A 1 102 ? -25.177 23.014 1.803 1.00 61.55 102 THR A CA 1
ATOM 716 C C . THR A 1 102 ? -26.196 24.137 2.042 1.00 65.31 102 THR A C 1
ATOM 717 O O . THR A 1 102 ? -26.309 25.027 1.169 1.00 60.29 102 THR A O 1
ATOM 721 N N . THR A 1 103 ? -26.895 24.102 3.182 1.00 71.61 103 THR A N 1
ATOM 722 C CA . THR A 1 103 ? -27.916 25.107 3.588 1.00 72.49 103 THR A CA 1
ATOM 723 C C . THR A 1 103 ? -27.214 26.396 4.030 1.00 74.62 103 THR A C 1
ATOM 724 O O . THR A 1 103 ? -27.921 27.378 4.334 1.00 76.79 103 THR A O 1
ATOM 728 N N . TRP A 1 104 ? -25.877 26.388 4.063 1.00 71.62 104 TRP A N 1
ATOM 729 C CA . TRP A 1 104 ? -25.040 27.585 4.339 1.00 70.30 104 TRP A CA 1
ATOM 730 C C . TRP A 1 104 ? -25.184 28.580 3.181 1.00 69.77 104 TRP A C 1
ATOM 731 O O . TRP A 1 104 ? -25.098 29.797 3.439 1.00 73.44 104 TRP A O 1
ATOM 742 N N . HIS A 1 105 ? -25.412 28.080 1.959 1.00 64.63 105 HIS A N 1
ATOM 743 C CA . HIS A 1 105 ? -25.342 28.869 0.697 1.00 65.56 105 HIS A CA 1
ATOM 744 C C . HIS A 1 105 ? -26.648 28.768 -0.102 1.00 68.25 105 HIS A C 1
ATOM 745 O O . HIS A 1 105 ? -26.637 29.182 -1.278 1.00 66.87 105 HIS A O 1
ATOM 752 N N . TRP A 1 106 ? -27.724 28.256 0.504 1.00 71.82 106 TRP A N 1
ATOM 753 C CA . TRP A 1 106 ? -29.047 28.076 -0.156 1.00 68.82 106 TRP A CA 1
ATOM 754 C C . TRP A 1 106 ? -29.827 29.396 -0.123 1.00 70.18 106 TRP A C 1
ATOM 755 O O . TRP A 1 106 ? -29.375 30.335 0.560 1.00 72.74 106 TRP A O 1
ATOM 766 N N . ALA A 1 107 ? -30.958 29.454 -0.835 1.00 72.43 107 ALA A N 1
ATOM 767 C CA . ALA A 1 107 ? -31.786 30.667 -1.033 1.00 72.92 107 ALA A CA 1
ATOM 768 C C . ALA A 1 107 ? -32.920 30.714 0.001 1.00 73.75 107 ALA A C 1
ATOM 769 O O . ALA A 1 107 ? -33.588 31.761 0.094 1.00 75.56 107 ALA A O 1
ATOM 771 N N . ALA A 1 108 ? -33.127 29.618 0.739 1.00 75.22 108 ALA A N 1
ATOM 772 C CA . ALA A 1 108 ? -34.095 29.501 1.858 1.00 71.08 108 ALA A CA 1
ATOM 773 C C . ALA A 1 108 ? -35.531 29.439 1.322 1.00 66.80 108 ALA A C 1
ATOM 774 O O . ALA A 1 108 ? -36.460 29.734 2.099 1.00 58.51 108 ALA A O 1
ATOM 776 N N . SER A 1 109 ? -35.698 29.057 0.051 1.00 69.09 109 SER A N 1
ATOM 777 C CA . SER A 1 109 ? -37.011 28.886 -0.627 1.00 72.64 109 SER A CA 1
ATOM 778 C C . SER A 1 109 ? -37.655 27.567 -0.179 1.00 74.60 109 SER A C 1
ATOM 779 O O . SER A 1 109 ? -37.267 26.507 -0.712 1.00 76.94 109 SER A O 1
ATOM 782 N N . ALA A 1 110 ? -38.600 27.641 0.765 1.00 72.66 110 ALA A N 1
ATOM 783 C CA . ALA A 1 110 ? -39.292 26.486 1.386 1.00 68.06 110 ALA A CA 1
ATOM 784 C C . ALA A 1 110 ? -40.595 26.197 0.633 1.00 66.48 110 ALA A C 1
ATOM 785 O O . ALA A 1 110 ? -41.642 26.749 1.022 1.00 68.41 110 ALA A O 1
ATOM 787 N N . TRP A 1 111 ? -40.526 25.354 -0.400 1.00 65.25 111 TRP A N 1
ATOM 788 C CA . TRP A 1 111 ? -41.673 24.992 -1.275 1.00 64.01 111 TRP A CA 1
ATOM 789 C C . TRP A 1 111 ? -42.186 23.592 -0.919 1.00 66.22 111 TRP A C 1
ATOM 790 O O . TRP A 1 111 ? -41.358 22.721 -0.581 1.00 62.50 111 TRP A O 1
ATOM 801 N N . ARG A 1 112 ? -43.508 23.406 -0.988 1.00 66.82 112 ARG A N 1
ATOM 802 C CA . ARG A 1 112 ? -44.205 22.108 -0.790 1.00 64.44 112 ARG A CA 1
ATOM 803 C C . ARG A 1 112 ? -44.462 21.464 -2.155 1.00 65.46 112 ARG A C 1
ATOM 804 O O . ARG A 1 112 ? -44.770 22.205 -3.107 1.00 61.60 112 ARG A O 1
ATOM 812 N N . PHE A 1 113 ? -44.331 20.138 -2.236 1.00 69.32 113 PHE A N 1
ATOM 813 C CA . PHE A 1 113 ? -44.739 19.315 -3.403 1.00 76.30 113 PHE A CA 1
ATOM 814 C C . PHE A 1 113 ? -46.270 19.242 -3.437 1.00 82.03 113 PHE A C 1
ATOM 815 O O . PHE A 1 113 ? -46.886 18.897 -2.405 1.00 84.83 113 PHE A O 1
ATOM 823 N N . ILE A 1 114 ? -46.863 19.581 -4.585 1.00 81.12 114 ILE A N 1
ATOM 824 C CA . ILE A 1 114 ? -48.338 19.558 -4.810 1.00 78.13 114 ILE A CA 1
ATOM 825 C C . ILE A 1 114 ? -48.792 18.104 -4.890 1.00 82.42 114 ILE A C 1
ATOM 826 O O . ILE A 1 114 ? -48.110 17.266 -5.477 1.00 89.69 114 ILE A O 1
ATOM 831 N N . PRO A 1 115 ? -49.956 17.764 -4.292 1.00 81.49 115 PRO A N 1
ATOM 832 C CA . PRO A 1 115 ? -50.445 16.386 -4.245 1.00 77.50 115 PRO A CA 1
ATOM 833 C C . PRO A 1 115 ? -50.088 15.508 -5.456 1.00 69.85 115 PRO A C 1
ATOM 834 O O . PRO A 1 115 ? -49.587 14.421 -5.244 1.00 69.73 115 PRO A O 1
ATOM 838 N N . ASN A 1 116 ? -50.356 15.992 -6.675 1.00 68.76 116 ASN A N 1
ATOM 839 C CA . ASN A 1 116 ? -50.189 15.236 -7.949 1.00 69.49 116 ASN A CA 1
ATOM 840 C C . ASN A 1 116 ? -48.737 14.770 -8.115 1.00 73.31 116 ASN A C 1
ATOM 841 O O . ASN A 1 116 ? -48.518 13.788 -8.854 1.00 75.82 116 ASN A O 1
ATOM 846 N N . ASP A 1 117 ? -47.785 15.459 -7.477 1.00 73.73 117 ASP A N 1
ATOM 847 C CA . ASP A 1 117 ? -46.332 15.139 -7.542 1.00 72.47 117 ASP A CA 1
ATOM 848 C C . ASP A 1 117 ? -46.107 13.728 -6.982 1.00 73.28 117 ASP A C 1
ATOM 849 O O . ASP A 1 117 ? -45.182 13.040 -7.460 1.00 73.90 117 ASP A O 1
ATOM 854 N N . PHE A 1 118 ? -46.941 13.314 -6.022 1.00 73.13 118 PHE A N 1
ATOM 855 C CA . PHE A 1 118 ? -46.815 12.050 -5.248 1.00 74.68 118 PHE A CA 1
ATOM 856 C C . PHE A 1 118 ? -47.539 10.898 -5.957 1.00 73.23 118 PHE A C 1
ATOM 857 O O . PHE A 1 118 ? -47.843 9.885 -5.294 1.00 70.72 118 PHE A O 1
ATOM 865 N N . LYS A 1 119 ? -47.823 11.049 -7.253 1.00 69.94 119 LYS A N 1
ATOM 866 C CA . LYS A 1 119 ? -48.558 10.040 -8.063 1.00 72.46 119 LYS A CA 1
ATOM 867 C C . LYS A 1 119 ? -48.532 10.469 -9.533 1.00 68.27 119 LYS A C 1
ATOM 868 O O . LYS A 1 119 ? -49.613 10.706 -10.103 1.00 71.16 119 LYS A O 1
ATOM 874 N N . MET A 1 120 ? -47.332 10.556 -10.113 1.00 65.21 120 MET A N 1
ATOM 875 C CA . MET A 1 120 ? -47.090 11.055 -11.493 1.00 70.44 120 MET A CA 1
ATOM 876 C C . MET A 1 120 ? -47.588 10.030 -12.518 1.00 68.98 120 MET A C 1
ATOM 877 O O . MET A 1 120 ? -48.371 10.417 -13.405 1.00 60.82 120 MET A O 1
ATOM 882 N N . LYS A 1 121 ? -47.140 8.776 -12.403 1.00 71.35 121 LYS A N 1
ATOM 883 C CA . LYS A 1 121 ? -47.481 7.677 -13.347 1.00 76.06 121 LYS A CA 1
ATOM 884 C C . LYS A 1 121 ? -48.959 7.300 -13.178 1.00 74.07 121 LYS A C 1
ATOM 885 O O . LYS A 1 121 ? -49.607 6.985 -14.195 1.00 72.94 121 LYS A O 1
ATOM 891 N N . SER A 1 122 ? -49.468 7.348 -11.943 1.00 71.78 122 SER A N 1
ATOM 892 C CA . SER A 1 122 ? -50.863 6.987 -11.577 1.00 73.12 122 SER A CA 1
ATOM 893 C C . SER A 1 122 ? -51.822 8.129 -11.932 1.00 77.36 122 SER A C 1
ATOM 894 O O . SER A 1 122 ? -53.007 8.030 -11.559 1.00 84.96 122 SER A O 1
ATOM 897 N N . VAL A 1 123 ? -51.329 9.165 -12.621 1.00 79.89 123 VAL A N 1
ATOM 898 C CA . VAL A 1 123 ? -52.115 10.382 -12.991 1.00 76.59 123 VAL A CA 1
ATOM 899 C C . VAL A 1 123 ? -51.775 10.784 -14.433 1.00 76.56 123 VAL A C 1
ATOM 900 O O . VAL A 1 123 ? -52.714 10.918 -15.243 1.00 70.42 123 VAL A O 1
ATOM 904 N N . TYR A 1 124 ? -50.484 10.961 -14.736 1.00 79.65 124 TYR A N 1
ATOM 905 C CA . TYR A 1 124 ? -49.971 11.408 -16.059 1.00 77.26 124 TYR A CA 1
ATOM 906 C C . TYR A 1 124 ? -49.354 10.215 -16.803 1.00 72.43 124 TYR A C 1
ATOM 907 O O . TYR A 1 124 ? -49.138 10.313 -18.027 1.00 65.53 124 TYR A O 1
ATOM 916 N N . GLY A 1 125 ? -49.093 9.120 -16.082 1.00 71.81 125 GLY A N 1
ATOM 917 C CA . GLY A 1 125 ? -48.585 7.855 -16.649 1.00 74.25 125 GLY A CA 1
ATOM 918 C C . GLY A 1 125 ? -47.147 7.978 -17.121 1.00 73.44 125 GLY A C 1
ATOM 919 O O . GLY A 1 125 ? -46.793 7.314 -18.118 1.00 70.31 125 GLY A O 1
ATOM 920 N N . VAL A 1 126 ? -46.347 8.801 -16.436 1.00 72.05 126 VAL A N 1
ATOM 921 C CA . VAL A 1 126 ? -44.885 8.969 -16.691 1.00 72.31 126 VAL A CA 1
ATOM 922 C C . VAL A 1 126 ? -44.162 9.021 -15.343 1.00 71.24 126 VAL A C 1
ATOM 923 O O . VAL A 1 126 ? -44.808 9.375 -14.335 1.00 68.37 126 VAL A O 1
ATOM 927 N N . GLY A 1 127 ? -42.867 8.691 -15.341 1.00 71.58 127 GLY A N 1
ATOM 928 C CA . GLY A 1 127 ? -42.024 8.648 -14.133 1.00 69.97 127 GLY A CA 1
ATOM 929 C C . GLY A 1 127 ? -42.447 7.520 -13.211 1.00 67.83 127 GLY A C 1
ATOM 930 O O . GLY A 1 127 ? -42.602 6.383 -13.703 1.00 63.69 127 GLY A O 1
ATOM 931 N N . ARG A 1 128 ? -42.650 7.828 -11.927 1.00 68.35 128 ARG A N 1
ATOM 932 C CA . ARG A 1 128 ? -42.987 6.840 -10.868 1.00 71.83 128 ARG A CA 1
ATOM 933 C C . ARG A 1 128 ? -43.813 7.523 -9.774 1.00 71.68 128 ARG A C 1
ATOM 934 O O . ARG A 1 128 ? -43.668 8.748 -9.601 1.00 77.25 128 ARG A O 1
ATOM 942 N N . ASP A 1 129 ? -44.644 6.749 -9.070 1.00 68.94 129 ASP A N 1
ATOM 943 C CA . ASP A 1 129 ? -45.481 7.218 -7.934 1.00 69.60 129 ASP A CA 1
ATOM 944 C C . ASP A 1 129 ? -44.672 7.090 -6.638 1.00 60.28 129 ASP A C 1
ATOM 945 O O . ASP A 1 129 ? -43.690 6.325 -6.626 1.00 55.48 129 ASP A O 1
ATOM 950 N N . TRP A 1 130 ? -45.068 7.828 -5.598 1.00 61.15 130 TRP A N 1
ATOM 951 C CA . TRP A 1 130 ? -44.547 7.697 -4.212 1.00 65.56 130 TRP A CA 1
ATOM 952 C C . TRP A 1 130 ? -45.301 6.575 -3.503 1.00 68.48 130 TRP A C 1
ATOM 953 O O . TRP A 1 130 ? -46.464 6.319 -3.808 1.00 69.56 130 TRP A O 1
ATOM 964 N N . PRO A 1 131 ? -44.673 5.875 -2.532 1.00 70.48 131 PRO A N 1
ATOM 965 C CA . PRO A 1 131 ? -45.373 4.881 -1.722 1.00 70.77 131 PRO A CA 1
ATOM 966 C C . PRO A 1 131 ? -46.264 5.571 -0.678 1.00 70.47 131 PRO A C 1
ATOM 967 O O . PRO A 1 131 ? -46.992 4.892 0.022 1.00 70.12 131 PRO A O 1
ATOM 971 N N . ILE A 1 132 ? -46.164 6.901 -0.600 1.00 70.47 132 ILE A N 1
ATOM 972 C CA . ILE A 1 132 ? -46.963 7.776 0.308 1.00 74.08 132 ILE A CA 1
ATOM 973 C C . ILE A 1 132 ? -47.650 8.849 -0.545 1.00 75.18 132 ILE A C 1
ATOM 974 O O . ILE A 1 132 ? -47.149 9.128 -1.651 1.00 75.43 132 ILE A O 1
ATOM 979 N N . GLN A 1 133 ? -48.755 9.415 -0.051 1.00 75.79 133 GLN A N 1
ATOM 980 C CA . GLN A 1 133 ? -49.502 10.516 -0.718 1.00 77.09 133 GLN A CA 1
ATOM 981 C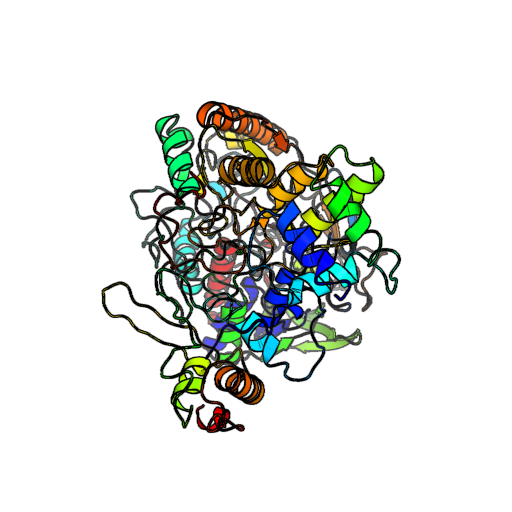 C . GLN A 1 133 ? -49.343 11.796 0.110 1.00 75.33 133 GLN A C 1
ATOM 982 O O . GLN A 1 133 ? -48.989 11.689 1.301 1.00 72.88 133 GLN A O 1
ATOM 988 N N . TYR A 1 134 ? -49.593 12.957 -0.504 1.00 72.47 134 TYR A N 1
ATOM 989 C CA . TYR A 1 134 ? -49.373 14.300 0.093 1.00 75.67 134 TYR A CA 1
ATOM 990 C C . TYR A 1 134 ? -49.882 14.319 1.540 1.00 77.98 134 TYR A C 1
ATOM 991 O O . TYR A 1 134 ? -49.086 14.621 2.451 1.00 83.74 134 TYR A O 1
ATOM 1000 N N . ASP A 1 135 ? -51.168 14.006 1.738 1.00 75.20 135 ASP A N 1
ATOM 1001 C CA . ASP A 1 135 ? -51.876 14.112 3.044 1.00 77.62 135 ASP A CA 1
ATOM 1002 C C . ASP A 1 135 ? -51.091 13.364 4.128 1.00 74.98 135 ASP A C 1
ATOM 1003 O O . ASP A 1 135 ? -51.387 13.577 5.322 1.00 73.10 135 ASP A O 1
ATOM 1008 N N . ASP A 1 136 ? -50.135 12.521 3.727 1.00 72.86 136 ASP A N 1
ATOM 1009 C CA . ASP A 1 136 ? -49.303 11.693 4.642 1.00 71.80 136 ASP A CA 1
ATOM 1010 C C . ASP A 1 136 ? -48.155 12.543 5.196 1.00 73.09 136 ASP A C 1
ATOM 1011 O O . ASP A 1 136 ? -47.682 12.245 6.312 1.00 76.70 136 ASP A O 1
ATOM 1016 N N . LEU A 1 137 ? -47.738 13.566 4.444 1.00 77.28 137 LEU A N 1
ATOM 1017 C CA . LEU A 1 137 ? -46.529 14.383 4.728 1.00 79.60 137 LEU A CA 1
ATOM 1018 C C . LEU A 1 137 ? -46.938 15.804 5.138 1.00 78.45 137 LEU A C 1
ATOM 1019 O O . LEU A 1 137 ? -46.042 16.589 5.503 1.00 80.58 137 LEU A O 1
ATOM 1024 N N . GLU A 1 138 ? -48.239 16.113 5.091 1.00 77.23 138 GLU A N 1
ATOM 1025 C CA . GLU A 1 138 ? -48.790 17.462 5.391 1.00 75.76 138 GLU A CA 1
ATOM 1026 C C . GLU A 1 138 ? -48.460 17.835 6.834 1.00 74.86 138 GLU A C 1
ATOM 1027 O O . GLU A 1 138 ? -47.917 18.906 7.089 1.00 78.54 138 GLU A O 1
ATOM 1033 N N . PRO A 1 139 ? -48.760 16.962 7.823 1.00 73.12 139 PRO A N 1
ATOM 1034 C CA . PRO A 1 139 ? -48.530 17.287 9.231 1.00 73.40 139 PRO A CA 1
ATOM 1035 C C . PRO A 1 139 ? -47.045 17.543 9.522 1.00 72.96 139 PRO A C 1
ATOM 1036 O O . PRO A 1 139 ? -46.745 18.381 10.351 1.00 72.48 139 PRO A O 1
ATOM 1040 N N . TYR A 1 140 ? -46.167 16.807 8.835 1.00 74.53 140 TYR A N 1
ATOM 1041 C CA . TYR A 1 140 ? -44.689 16.905 8.950 1.00 75.15 140 TYR A CA 1
ATOM 1042 C C . TYR A 1 140 ? -44.217 18.165 8.213 1.00 71.14 140 TYR A C 1
ATOM 1043 O O . TYR A 1 140 ? -43.333 18.869 8.737 1.00 70.90 140 TYR A O 1
ATOM 1052 N N . TYR A 1 141 ? -44.815 18.452 7.052 1.00 69.56 141 TYR A N 1
ATOM 1053 C CA . TYR A 1 141 ? -44.541 19.659 6.226 1.00 64.95 141 TYR A CA 1
ATOM 1054 C C . TYR A 1 141 ? -44.598 20.910 7.109 1.00 65.70 141 TYR A C 1
ATOM 1055 O O . TYR A 1 141 ? -43.700 21.763 6.992 1.00 64.95 141 TYR A O 1
ATOM 1064 N N . GLN A 1 142 ? -45.626 21.012 7.958 1.00 69.00 142 GLN A N 1
ATOM 1065 C CA . GLN A 1 142 ? -45.862 22.164 8.871 1.00 71.61 142 GLN A CA 1
ATOM 1066 C C . GLN A 1 142 ? -44.781 22.176 9.958 1.00 72.62 142 GLN A C 1
ATOM 1067 O O . GLN A 1 142 ? -44.179 23.245 10.180 1.00 74.58 142 GLN A O 1
ATOM 1073 N N . ARG A 1 143 ? -44.558 21.029 10.607 1.00 71.36 143 ARG A N 1
ATOM 1074 C CA . ARG A 1 143 ? -43.537 20.842 11.672 1.00 73.02 143 ARG A CA 1
ATOM 1075 C C . ARG A 1 143 ? -42.169 21.275 11.135 1.00 71.00 143 ARG A C 1
ATOM 1076 O O . ARG A 1 143 ? -41.364 21.805 11.927 1.00 73.37 143 ARG A O 1
ATOM 1084 N N . ALA A 1 144 ? -41.926 21.049 9.840 1.00 68.81 144 ALA A N 1
ATOM 1085 C CA . ALA A 1 144 ? -40.697 21.445 9.112 1.00 67.23 144 ALA A CA 1
ATOM 1086 C C . ALA A 1 144 ? -40.669 22.968 8.950 1.00 66.92 144 ALA A C 1
ATOM 1087 O O . ALA A 1 144 ? -39.572 23.551 9.010 1.00 66.81 144 ALA A O 1
ATOM 1089 N N . GLU A 1 145 ? -41.842 23.576 8.749 1.00 68.57 145 GLU A N 1
ATOM 1090 C CA . GLU A 1 145 ? -42.023 25.044 8.601 1.00 68.59 145 GLU A CA 1
ATOM 1091 C C . GLU A 1 145 ? -41.917 25.703 9.982 1.00 67.96 145 GLU A C 1
ATOM 1092 O O . GLU A 1 145 ? -41.586 26.903 10.039 1.00 68.25 145 GLU A O 1
ATOM 1098 N N . GLU A 1 146 ? -42.177 24.935 11.046 1.00 67.72 146 GLU A N 1
ATOM 1099 C CA . GLU A 1 146 ? -42.158 25.403 12.459 1.00 70.83 146 GLU A CA 1
ATOM 1100 C C . GLU A 1 146 ? -40.731 25.321 13.013 1.00 73.74 146 GLU A C 1
ATOM 1101 O O . GLU A 1 146 ? -40.376 26.171 13.852 1.00 76.42 146 GLU A O 1
ATOM 1107 N N . GLU A 1 147 ? -39.950 24.334 12.564 1.00 76.27 147 GLU A N 1
ATOM 1108 C CA . GLU A 1 147 ? -38.554 24.092 13.022 1.00 78.29 147 GLU A CA 1
ATOM 1109 C C . GLU A 1 147 ? -37.608 25.061 12.302 1.00 76.60 147 GLU A C 1
ATOM 1110 O O . GLU A 1 147 ? -36.769 25.681 12.986 1.00 74.02 147 GLU A O 1
ATOM 1116 N N . LEU A 1 148 ? -37.752 25.192 10.979 1.00 76.51 148 LEU A N 1
ATOM 1117 C CA . LEU A 1 148 ? -36.890 26.045 10.115 1.00 76.71 148 LEU A CA 1
ATOM 1118 C C . LEU A 1 148 ? -37.228 27.523 10.340 1.00 81.50 148 LEU A C 1
ATOM 1119 O O . LEU A 1 148 ? -36.312 28.361 10.219 1.00 82.31 148 LEU A O 1
ATOM 1124 N N . GLY A 1 149 ? -38.495 27.821 10.647 1.00 83.24 149 GLY A N 1
ATOM 1125 C CA . GLY A 1 149 ? -39.027 29.195 10.732 1.00 80.65 149 GLY A CA 1
ATOM 1126 C C . GLY A 1 149 ? -39.217 29.784 9.346 1.00 76.10 149 GLY A C 1
ATOM 1127 O O . GLY A 1 149 ? -38.277 30.439 8.850 1.00 71.03 149 GLY A O 1
ATOM 1128 N N . VAL A 1 150 ? -40.385 29.543 8.740 1.00 72.99 150 VAL A N 1
ATOM 1129 C CA . VAL A 1 150 ? -40.693 29.883 7.318 1.00 73.43 150 VAL A CA 1
ATOM 1130 C C . VAL A 1 150 ? -41.830 30.910 7.273 1.00 73.71 150 VAL A C 1
ATOM 1131 O O . VAL A 1 150 ? -42.880 30.654 7.894 1.00 76.37 150 VAL A O 1
ATOM 1135 N N . TRP A 1 151 ? -41.626 32.018 6.554 1.00 71.44 151 TRP A N 1
ATOM 1136 C CA . TRP A 1 151 ? -42.685 33.011 6.235 1.00 69.54 151 TRP A CA 1
ATOM 1137 C C . TRP A 1 151 ? -43.324 32.629 4.895 1.00 68.48 151 TRP A C 1
ATOM 1138 O O . TRP A 1 151 ? -42.607 32.093 4.025 1.00 61.12 151 TRP A O 1
ATOM 1149 N N . GLY A 1 152 ? -44.633 32.859 4.759 1.00 67.59 152 GLY A N 1
ATOM 1150 C CA . GLY A 1 152 ? -45.418 32.466 3.574 1.00 67.38 152 GLY A CA 1
ATOM 1151 C C . GLY A 1 152 ? -46.761 33.186 3.518 1.00 63.17 152 GLY A C 1
ATOM 1152 O O . GLY A 1 152 ? -47.325 33.542 4.550 1.00 63.90 152 GLY A O 1
ATOM 1153 N N . PRO A 1 153 ? -47.320 33.395 2.305 1.00 64.41 153 PRO A N 1
ATOM 1154 C CA . PRO A 1 153 ? -48.554 34.162 2.144 1.00 67.15 153 PRO A CA 1
ATOM 1155 C C . PRO A 1 153 ? -49.733 33.514 2.884 1.00 69.33 153 PRO A C 1
ATOM 1156 O O . PRO A 1 153 ? -49.640 32.348 3.226 1.00 70.08 153 PRO A O 1
ATOM 1160 N N . GLY A 1 154 ? -50.793 34.291 3.122 1.00 72.71 154 GLY A N 1
ATOM 1161 C CA . GLY A 1 154 ? -52.044 33.822 3.749 1.00 74.93 154 GLY A CA 1
ATOM 1162 C C . GLY A 1 154 ? -52.932 33.092 2.746 1.00 75.37 154 GLY A C 1
ATOM 1163 O O . GLY A 1 154 ? -52.567 32.936 1.582 1.00 74.54 154 GLY A O 1
ATOM 1164 N N . PRO A 1 155 ? -54.124 32.618 3.172 1.00 72.07 155 PRO A N 1
ATOM 1165 C CA . PRO A 1 155 ? -55.043 31.917 2.276 1.00 71.14 155 PRO A CA 1
ATOM 1166 C C . PRO A 1 155 ? -55.253 32.625 0.927 1.00 72.91 155 PRO A C 1
ATOM 1167 O O . PRO A 1 155 ? -55.365 31.942 -0.076 1.00 64.35 155 PRO A O 1
ATOM 1171 N N . GLU A 1 156 ? -55.303 33.961 0.938 1.00 79.61 156 GLU A N 1
ATOM 1172 C CA . GLU A 1 156 ? -55.589 34.804 -0.257 1.00 85.54 156 GLU A CA 1
ATOM 1173 C C . GLU A 1 156 ? -54.772 34.294 -1.450 1.00 84.50 156 GLU A C 1
ATOM 1174 O O . GLU A 1 156 ? -55.320 34.262 -2.569 1.00 86.31 156 GLU A O 1
ATOM 1180 N N . GLU A 1 157 ? -53.512 33.915 -1.216 1.00 83.78 157 GLU A N 1
ATOM 1181 C CA . GLU A 1 157 ? -52.598 33.363 -2.253 1.00 88.20 157 GLU A CA 1
ATOM 1182 C C . GLU A 1 157 ? -52.616 31.833 -2.173 1.00 88.97 157 GLU A C 1
ATOM 1183 O O . GLU A 1 157 ? -52.148 31.283 -1.154 1.00 82.75 157 GLU A O 1
ATOM 1189 N N . ASP A 1 158 ? -53.138 31.182 -3.218 1.00 89.07 158 ASP A N 1
ATOM 1190 C CA . ASP A 1 158 ? -53.313 29.707 -3.300 1.00 87.66 158 ASP A CA 1
ATOM 1191 C C . ASP A 1 158 ? -52.015 29.078 -3.818 1.00 88.46 158 ASP A C 1
ATOM 1192 O O . ASP A 1 158 ? -51.684 29.305 -4.998 1.00 92.78 158 ASP A O 1
ATOM 1197 N N . LEU A 1 159 ? -51.317 28.324 -2.960 1.00 87.35 159 LEU A N 1
ATOM 1198 C CA . LEU A 1 159 ? -50.042 27.621 -3.281 1.00 86.49 159 LEU A CA 1
ATOM 1199 C C . LEU A 1 159 ? -50.343 26.189 -3.744 1.00 85.04 159 LEU A C 1
ATOM 1200 O O . LEU A 1 159 ? -49.388 25.465 -4.087 1.00 86.19 159 LEU A O 1
ATOM 1205 N N . TYR A 1 160 ? -51.623 25.806 -3.743 1.00 81.61 160 TYR A N 1
ATOM 1206 C CA . TYR A 1 160 ? -52.152 24.544 -4.328 1.00 76.82 160 TYR A CA 1
ATOM 1207 C C . TYR A 1 160 ? -51.632 23.337 -3.540 1.00 68.03 160 TYR A C 1
ATOM 1208 O O . TYR A 1 160 ? -51.721 22.205 -4.052 1.00 65.14 160 TYR A O 1
ATOM 1217 N N . SER A 1 161 ? -51.129 23.579 -2.325 1.00 63.44 161 SER A N 1
ATOM 1218 C CA . SER A 1 161 ? -50.734 22.539 -1.339 1.00 66.58 161 SER A CA 1
ATOM 1219 C C . SER A 1 161 ? -51.591 22.695 -0.086 1.00 62.27 161 SER A C 1
ATOM 1220 O O . SER A 1 161 ? -51.269 23.480 0.802 1.00 61.72 161 SER A O 1
ATOM 1223 N N . PRO A 1 162 ? -52.718 21.955 0.010 1.00 63.83 162 PRO A N 1
ATOM 1224 C CA . PRO A 1 162 ? -53.658 22.112 1.120 1.00 66.49 162 PRO A CA 1
ATOM 1225 C C . PRO A 1 162 ? -52.973 22.262 2.487 1.00 62.14 162 PRO A C 1
ATOM 1226 O O . PRO A 1 162 ? -52.180 21.413 2.845 1.00 60.28 162 PRO A O 1
ATOM 1230 N N . ARG A 1 163 ? -53.303 23.337 3.210 1.00 60.71 163 ARG A N 1
ATOM 1231 C CA . ARG A 1 163 ? -52.754 23.650 4.556 1.00 62.75 163 ARG A CA 1
ATOM 1232 C C . ARG A 1 163 ? -53.814 23.359 5.622 1.00 61.82 163 ARG A C 1
ATOM 1233 O O . ARG A 1 163 ? -54.930 23.892 5.500 1.00 62.00 163 ARG A O 1
ATOM 1241 N N . LYS A 1 164 ? -53.465 22.553 6.627 1.00 66.17 164 LYS A N 1
ATOM 1242 C CA . LYS A 1 164 ? -54.303 22.294 7.828 1.00 73.99 164 LYS A CA 1
ATOM 1243 C C . LYS A 1 164 ? -54.146 23.476 8.792 1.00 71.10 164 LYS A C 1
ATOM 1244 O O . LYS A 1 164 ? -55.082 23.740 9.570 1.00 71.71 164 LYS A O 1
ATOM 1250 N N . GLN A 1 165 ? -52.998 24.156 8.724 1.00 71.07 165 GLN A N 1
ATOM 1251 C CA . GLN A 1 165 ? -52.622 25.284 9.617 1.00 73.97 165 GLN A CA 1
ATOM 1252 C C . GLN A 1 165 ? -51.867 26.328 8.798 1.00 73.44 165 GLN A C 1
ATOM 1253 O O . GLN A 1 165 ? -51.224 25.993 7.806 1.00 67.86 165 GLN A O 1
ATOM 1259 N N . PRO A 1 166 ? -51.927 27.623 9.183 1.00 76.23 166 PRO A N 1
ATOM 1260 C CA . PRO A 1 166 ? -51.196 28.672 8.472 1.00 75.68 166 PRO A CA 1
ATOM 1261 C C . PRO A 1 166 ? -49.696 28.671 8.806 1.00 75.98 166 PRO A C 1
ATOM 1262 O O . PRO A 1 166 ? -49.304 27.988 9.738 1.00 78.62 166 PRO A O 1
ATOM 1266 N N . TYR A 1 167 ? -48.904 29.430 8.040 1.00 68.28 167 TYR A N 1
ATOM 1267 C CA . TYR A 1 167 ? -47.439 29.601 8.227 1.00 61.42 167 TYR A CA 1
ATOM 1268 C C . TYR A 1 167 ? -47.171 30.201 9.603 1.00 63.42 167 TYR A C 1
ATOM 1269 O O . TYR A 1 167 ? -47.964 30.996 10.103 1.00 65.98 167 TYR A O 1
ATOM 1278 N N . PRO A 1 168 ? -46.044 29.842 10.256 1.00 66.70 168 PRO A N 1
ATOM 1279 C CA . PRO A 1 168 ? -45.720 30.363 11.584 1.00 68.19 168 PRO A CA 1
ATOM 1280 C C . PRO A 1 168 ? -45.361 31.858 11.578 1.00 66.97 168 PRO A C 1
ATOM 1281 O O . PRO A 1 168 ? -45.410 32.471 12.630 1.00 67.58 168 PRO A O 1
ATOM 1285 N N . MET A 1 169 ? -45.010 32.400 10.408 1.00 65.94 169 MET A N 1
ATOM 1286 C CA . MET A 1 169 ? -44.616 33.824 10.225 1.00 66.00 169 MET A CA 1
ATOM 1287 C C . MET A 1 169 ? -45.269 34.387 8.966 1.00 63.83 169 MET A C 1
ATOM 1288 O O . MET A 1 169 ? -45.473 33.671 7.988 1.00 64.48 169 MET A O 1
ATOM 1293 N N . PRO A 1 170 ? -45.613 35.695 8.960 1.00 60.36 170 PRO A N 1
ATOM 1294 C CA . PRO A 1 170 ? -46.111 36.366 7.762 1.00 55.80 170 PRO A CA 1
ATOM 1295 C C . PRO A 1 170 ? -44.982 36.982 6.943 1.00 52.10 170 PRO A C 1
ATOM 1296 O O . PRO A 1 170 ? -43.966 37.386 7.499 1.00 50.90 170 PRO A O 1
ATOM 1300 N N . PRO A 1 171 ? -45.129 37.091 5.604 1.00 53.47 171 PRO A N 1
ATOM 1301 C CA . PRO A 1 171 ? -44.077 37.641 4.752 1.00 56.90 171 PRO A CA 1
ATOM 1302 C C . PRO A 1 171 ? -43.965 39.167 4.889 1.00 60.65 171 PRO A C 1
ATOM 1303 O O . PRO A 1 171 ? -44.989 39.822 4.910 1.00 64.47 171 PRO A O 1
ATOM 1307 N N . LEU A 1 172 ? -42.736 39.686 4.976 1.00 63.27 172 LEU A N 1
ATOM 1308 C CA . LEU A 1 172 ? -42.440 41.145 4.953 1.00 66.30 172 LEU A CA 1
ATOM 1309 C C . LEU A 1 172 ? -42.859 41.704 3.597 1.00 64.88 172 LEU A C 1
ATOM 1310 O O . LEU A 1 172 ? -43.001 40.956 2.632 1.00 66.93 172 LEU A O 1
ATOM 1315 N N . PRO A 1 173 ? -43.052 43.034 3.469 1.00 62.50 173 PRO A N 1
ATOM 1316 C CA . PRO A 1 173 ? -43.478 43.617 2.199 1.00 59.56 173 PRO A CA 1
ATOM 1317 C C . PRO A 1 173 ? -42.542 43.153 1.075 1.00 56.42 173 PRO A C 1
ATOM 1318 O O . PRO A 1 173 ? -41.384 42.903 1.349 1.00 53.57 173 PRO A O 1
ATOM 1322 N N . LEU A 1 174 ? -43.070 43.024 -0.144 1.00 57.50 174 LEU A N 1
ATOM 1323 C CA . LEU A 1 174 ? -42.297 42.642 -1.356 1.00 63.93 174 LEU A CA 1
ATOM 1324 C C . LEU A 1 174 ? -41.437 43.829 -1.800 1.00 65.87 174 LEU A C 1
ATOM 1325 O O . LEU A 1 174 ? -41.813 44.976 -1.495 1.00 70.36 174 LEU A O 1
ATOM 1330 N N . SER A 1 175 ? -40.321 43.558 -2.481 1.00 67.76 175 SER A N 1
ATOM 1331 C CA . SER A 1 175 ? -39.437 44.579 -3.101 1.00 70.61 175 SER A CA 1
ATOM 1332 C C . SER A 1 175 ? -40.219 45.316 -4.192 1.00 66.69 175 SER A C 1
ATOM 1333 O O . SER A 1 175 ? -41.015 44.657 -4.889 1.00 59.67 175 SER A O 1
ATOM 1336 N N . PHE A 1 176 ? -39.997 46.626 -4.331 1.00 70.02 176 PHE A N 1
ATOM 1337 C CA . PHE A 1 176 ? -40.637 47.480 -5.366 1.00 74.40 176 PHE A CA 1
ATOM 1338 C C . PHE A 1 176 ? -40.555 46.768 -6.723 1.00 74.67 176 PHE A C 1
ATOM 1339 O O . PHE A 1 176 ? -41.539 46.808 -7.486 1.00 76.36 176 PHE A O 1
ATOM 1347 N N . ASN A 1 177 ? -39.411 46.134 -7.002 1.00 74.88 177 ASN A N 1
ATOM 1348 C CA . ASN A 1 177 ? -39.135 45.374 -8.252 1.00 76.77 177 ASN A CA 1
ATOM 1349 C C . ASN A 1 177 ? -40.112 44.197 -8.357 1.00 75.68 177 ASN A C 1
ATOM 1350 O O . ASN A 1 177 ? -40.761 44.054 -9.414 1.00 76.30 177 ASN A O 1
ATOM 1355 N N . GLU A 1 178 ? -40.204 43.388 -7.298 1.00 73.08 178 GLU A N 1
ATOM 1356 C CA . GLU A 1 178 ? -40.963 42.109 -7.276 1.00 72.14 178 GLU A CA 1
ATOM 1357 C C . GLU A 1 178 ? -42.470 42.397 -7.226 1.00 68.91 178 GLU A C 1
ATOM 1358 O O . GLU A 1 178 ? -43.241 41.590 -7.785 1.00 66.85 178 GLU A O 1
ATOM 1364 N N . GLN A 1 179 ? -42.870 43.503 -6.590 1.00 66.94 179 GLN A N 1
ATOM 1365 C CA . GLN A 1 179 ? -44.292 43.923 -6.455 1.00 61.06 179 GLN A CA 1
ATOM 1366 C C . GLN A 1 179 ? -44.789 44.490 -7.789 1.00 55.36 179 GLN A C 1
ATOM 1367 O O . GLN A 1 179 ? -45.964 44.255 -8.130 1.00 52.63 179 GLN A O 1
ATOM 1373 N N . THR A 1 180 ? -43.928 45.230 -8.492 1.00 58.13 180 THR A N 1
ATOM 1374 C CA . THR A 1 180 ? -44.219 45.864 -9.806 1.00 63.62 180 THR A CA 1
ATOM 1375 C C . THR A 1 180 ? -44.456 44.776 -10.857 1.00 63.22 180 THR A C 1
ATOM 1376 O O . THR A 1 180 ? -45.508 44.816 -11.523 1.00 63.12 180 THR A O 1
ATOM 1380 N N . ILE A 1 181 ? -43.507 43.846 -10.991 1.00 64.13 181 ILE A N 1
ATOM 1381 C CA . ILE A 1 181 ? -43.507 42.770 -12.026 1.00 65.73 181 ILE A CA 1
ATOM 1382 C C . ILE A 1 181 ? -44.580 41.733 -11.676 1.00 66.41 181 ILE A C 1
ATOM 1383 O O . ILE A 1 181 ? -45.115 41.101 -12.609 1.00 67.48 181 ILE A O 1
ATOM 1388 N N . LYS A 1 182 ? -44.880 41.570 -10.383 1.00 66.52 182 LYS A N 1
ATOM 1389 C CA . LYS A 1 182 ? -45.969 40.688 -9.882 1.00 66.65 182 LYS A CA 1
ATOM 1390 C C . LYS A 1 182 ? -47.302 41.179 -10.459 1.00 65.46 182 LYS A C 1
ATOM 1391 O O . LYS A 1 182 ? -47.981 40.390 -11.147 1.00 61.63 182 LYS A O 1
ATOM 1397 N N . THR A 1 183 ? -47.638 42.445 -10.193 1.00 63.90 183 THR A N 1
ATOM 1398 C CA . THR A 1 183 ? -48.887 43.123 -10.629 1.00 61.31 183 THR A CA 1
ATOM 1399 C C . THR A 1 183 ? -48.933 43.191 -12.159 1.00 60.06 183 THR A C 1
ATOM 1400 O O . THR A 1 183 ? -49.982 42.845 -12.733 1.00 62.12 183 THR A O 1
ATOM 1404 N N . ALA A 1 184 ? -47.838 43.630 -12.784 1.00 61.58 184 ALA A N 1
ATOM 1405 C CA . ALA A 1 184 ? -47.711 43.834 -14.246 1.00 66.50 184 ALA A CA 1
ATOM 1406 C C . ALA A 1 184 ? -48.189 42.584 -14.990 1.00 67.32 184 ALA A C 1
ATOM 1407 O O . ALA A 1 184 ? -49.000 42.725 -15.924 1.00 66.53 184 ALA A O 1
ATOM 1409 N N . LEU A 1 185 ? -47.694 41.411 -14.584 1.00 70.57 185 LEU A N 1
ATOM 1410 C CA . LEU A 1 185 ? -47.959 40.107 -15.250 1.00 74.45 185 LEU A CA 1
ATOM 1411 C C . LEU A 1 185 ? -49.343 39.588 -14.838 1.00 72.89 185 LEU A C 1
ATOM 1412 O O . LEU A 1 185 ? -50.109 39.182 -15.735 1.00 73.26 185 LEU A O 1
ATOM 1417 N N . ASN A 1 186 ? -49.648 39.609 -13.536 1.00 69.75 186 ASN A N 1
ATOM 1418 C CA . ASN A 1 186 ? -50.935 39.127 -12.965 1.00 70.08 186 ASN A CA 1
ATOM 1419 C C . ASN A 1 186 ? -52.105 39.753 -13.733 1.00 73.09 186 ASN A C 1
ATOM 1420 O O . ASN A 1 186 ? -53.011 39.001 -14.146 1.00 75.32 186 ASN A O 1
ATOM 1425 N N . ASN A 1 187 ? -52.079 41.078 -13.913 1.00 72.85 187 ASN A N 1
ATOM 1426 C CA . ASN A 1 187 ? -53.162 41.865 -14.562 1.00 72.34 187 ASN A CA 1
ATOM 1427 C C . ASN A 1 187 ? -53.181 41.572 -16.066 1.00 76.64 187 ASN A C 1
ATOM 1428 O O . ASN A 1 187 ? -54.219 41.841 -16.702 1.00 84.70 187 ASN A O 1
ATOM 1433 N N . TYR A 1 188 ? -52.076 41.054 -16.612 1.00 75.64 188 TYR A N 1
ATOM 1434 C CA . TYR A 1 188 ? -51.949 40.670 -18.042 1.00 79.60 188 TYR A CA 1
ATOM 1435 C C . TYR A 1 188 ? -52.647 39.325 -18.269 1.00 85.58 188 TYR A C 1
ATOM 1436 O O . TYR A 1 188 ? -53.565 39.262 -19.109 1.00 92.27 188 TYR A O 1
ATOM 1445 N N . ASP A 1 189 ? -52.217 38.290 -17.540 1.00 91.45 189 ASP A N 1
ATOM 1446 C CA . ASP A 1 189 ? -52.770 36.910 -17.618 1.00 92.42 189 ASP A CA 1
ATOM 1447 C C . ASP A 1 189 ? -52.770 36.288 -16.224 1.00 91.46 189 ASP A C 1
ATOM 1448 O O . ASP A 1 189 ? -51.718 36.129 -15.608 1.00 89.64 189 ASP A O 1
ATOM 1453 N N . PRO A 1 190 ? -53.953 35.911 -15.687 1.00 90.53 190 PRO A N 1
ATOM 1454 C CA . PRO A 1 190 ? -54.050 35.346 -14.341 1.00 90.03 190 PRO A CA 1
ATOM 1455 C C . PRO A 1 190 ? -53.462 33.929 -14.274 1.00 91.09 190 PRO A C 1
ATOM 1456 O O . PRO A 1 190 ? -53.211 33.448 -13.182 1.00 89.26 190 PRO A O 1
ATOM 1460 N N . LYS A 1 191 ? -53.260 33.308 -15.440 1.00 93.42 191 LYS A N 1
ATOM 1461 C CA . LYS A 1 191 ? -52.753 31.917 -15.587 1.00 95.32 191 LYS A CA 1
ATOM 1462 C C . LYS A 1 191 ? -51.309 31.849 -15.076 1.00 88.88 191 LYS A C 1
ATOM 1463 O O . LYS A 1 191 ? -50.943 30.812 -14.488 1.00 87.97 191 LYS A O 1
ATOM 1469 N N . PHE A 1 192 ? -50.531 32.919 -15.274 1.00 85.56 192 PHE A N 1
ATOM 1470 C CA . PHE A 1 192 ? -49.125 33.047 -14.804 1.00 79.35 192 PHE A CA 1
ATOM 1471 C C . PHE A 1 192 ? -49.084 32.845 -13.285 1.00 77.31 192 PHE A C 1
ATOM 1472 O O . PHE A 1 192 ? -48.081 32.317 -12.770 1.00 77.99 192 PHE A O 1
ATOM 1480 N N . HIS A 1 193 ? -50.150 33.262 -12.597 1.00 76.94 193 HIS A N 1
ATOM 1481 C CA . HIS A 1 193 ? -50.369 33.065 -11.139 1.00 76.53 193 HIS A CA 1
ATOM 1482 C C . HIS A 1 193 ? -49.075 33.344 -10.363 1.00 75.39 193 HIS A C 1
ATOM 1483 O O . HIS A 1 193 ? -48.600 32.428 -9.663 1.00 77.20 193 HIS A O 1
ATOM 1490 N N . VAL A 1 194 ? -48.539 34.564 -10.476 1.00 74.15 194 VAL A N 1
ATOM 1491 C CA . VAL A 1 194 ? -47.331 35.030 -9.729 1.00 73.30 194 VAL A CA 1
ATOM 1492 C C . VAL A 1 194 ? -47.745 35.308 -8.280 1.00 68.69 194 VAL A C 1
ATOM 1493 O O . VAL A 1 194 ? -48.705 36.076 -8.079 1.00 68.72 194 VAL A O 1
ATOM 1497 N N . VAL A 1 195 ? -47.046 34.707 -7.313 1.00 65.11 195 VAL A N 1
ATOM 1498 C CA . VAL A 1 195 ? -47.406 34.760 -5.864 1.00 64.91 195 VAL A CA 1
ATOM 1499 C C . VAL A 1 195 ? -46.140 34.996 -5.032 1.00 61.01 195 VAL A C 1
ATOM 1500 O O . VAL A 1 195 ? -45.032 34.778 -5.559 1.00 57.93 195 VAL A O 1
ATOM 1504 N N . THR A 1 196 ? -46.317 35.435 -3.782 1.00 59.76 196 THR A N 1
ATOM 1505 C CA . THR A 1 196 ? -45.254 35.550 -2.749 1.00 59.37 196 THR A CA 1
ATOM 1506 C C . THR A 1 196 ? -44.676 34.158 -2.483 1.00 64.48 196 THR A C 1
ATOM 1507 O O . THR A 1 196 ? -45.475 33.234 -2.239 1.00 67.18 196 THR A O 1
ATOM 1511 N N . GLU A 1 197 ? -43.346 34.022 -2.528 1.00 67.53 197 GLU A N 1
ATOM 1512 C CA . GLU A 1 197 ? -42.628 32.731 -2.348 1.00 69.75 197 GLU A CA 1
ATOM 1513 C C . GLU A 1 197 ? -42.600 32.357 -0.868 1.00 69.82 197 GLU A C 1
ATOM 1514 O O . GLU A 1 197 ? -42.310 33.191 -0.012 1.00 70.36 197 GLU A O 1
ATOM 1520 N N . PRO A 1 198 ? -42.902 31.085 -0.524 1.00 67.14 198 PRO A N 1
ATOM 1521 C CA . PRO A 1 198 ? -42.712 30.592 0.837 1.00 67.62 198 PRO A CA 1
ATOM 1522 C C . PRO A 1 198 ? -41.219 30.304 1.050 1.00 68.61 198 PRO A C 1
ATOM 1523 O O . PRO A 1 198 ? -40.648 29.596 0.241 1.00 72.41 198 PRO A O 1
ATOM 1527 N N . VAL A 1 199 ? -40.623 30.880 2.097 1.00 67.01 199 VAL A N 1
ATOM 1528 C CA . VAL A 1 199 ? -39.155 30.807 2.365 1.00 64.33 199 VAL A CA 1
ATOM 1529 C C . VAL A 1 199 ? -38.914 30.744 3.877 1.00 63.94 199 VAL A C 1
ATOM 1530 O O . VAL A 1 199 ? -39.811 31.155 4.639 1.00 58.96 199 VAL A O 1
ATOM 1534 N N . ALA A 1 200 ? -37.734 30.261 4.280 1.00 65.90 200 ALA A N 1
ATOM 1535 C CA . ALA A 1 200 ? -37.335 30.033 5.689 1.00 68.55 200 ALA A CA 1
ATOM 1536 C C . ALA A 1 200 ? -36.670 31.293 6.255 1.00 71.47 200 ALA A C 1
ATOM 1537 O O . ALA A 1 200 ? -35.882 31.166 7.215 1.00 70.18 200 ALA A O 1
ATOM 1539 N N . ARG A 1 201 ? -36.988 32.460 5.683 1.00 73.64 201 ARG A N 1
ATOM 1540 C CA . ARG A 1 201 ? -36.465 33.788 6.107 1.00 72.23 201 ARG A CA 1
ATOM 1541 C C . ARG A 1 201 ? -37.331 34.342 7.242 1.00 72.38 201 ARG A C 1
ATOM 1542 O O . ARG A 1 201 ? -38.569 34.275 7.126 1.00 77.47 201 ARG A O 1
ATOM 1550 N N . ASN A 1 202 ? -36.697 34.881 8.285 1.00 69.38 202 ASN A N 1
ATOM 1551 C CA . ASN A 1 202 ? -37.386 35.531 9.431 1.00 72.04 202 ASN A CA 1
ATOM 1552 C C . ASN A 1 202 ? -38.054 36.822 8.947 1.00 75.95 202 ASN A C 1
ATOM 1553 O O . ASN A 1 202 ? -37.331 37.717 8.468 1.00 80.65 202 ASN A O 1
ATOM 1558 N N . SER A 1 203 ? -39.383 36.895 9.055 1.00 75.78 203 SER A N 1
ATOM 1559 C CA . SER A 1 203 ? -40.191 38.130 8.871 1.00 74.33 203 SER A CA 1
ATOM 1560 C C . SER A 1 203 ? -40.308 38.843 10.222 1.00 72.35 203 SER A C 1
ATOM 1561 O O . SER A 1 203 ? -41.006 39.871 10.295 1.00 72.64 203 SER A O 1
ATOM 1564 N N . ARG A 1 204 ? -39.631 38.302 11.241 1.00 70.17 204 ARG A N 1
ATOM 1565 C CA . ARG A 1 204 ? -39.643 38.793 12.644 1.00 70.89 204 ARG A CA 1
ATOM 1566 C C . ARG A 1 204 ? -38.668 37.952 13.463 1.00 69.37 204 ARG A C 1
ATOM 1567 O O . ARG A 1 204 ? -38.404 36.800 13.126 1.00 64.34 204 ARG A O 1
ATOM 1575 N N . PRO A 1 205 ? -38.073 38.509 14.541 1.00 77.00 205 PRO A N 1
ATOM 1576 C CA . PRO A 1 205 ? -37.199 37.736 15.423 1.00 78.11 205 PRO A CA 1
ATOM 1577 C C . PRO A 1 205 ? -37.846 36.402 15.817 1.00 79.09 205 PRO A C 1
ATOM 1578 O O . PRO A 1 205 ? -38.851 36.428 16.504 1.00 81.42 205 PRO A O 1
ATOM 1582 N N . TYR A 1 206 ? -37.253 35.289 15.373 1.00 81.64 206 TYR A N 1
ATOM 1583 C CA . TYR A 1 206 ? -37.812 33.914 15.467 1.00 80.41 206 TYR A CA 1
ATOM 1584 C C . TYR A 1 206 ? -36.693 32.924 15.803 1.00 81.02 206 TYR A C 1
ATOM 1585 O O . TYR A 1 206 ? -35.561 33.117 15.321 1.00 87.16 206 TYR A O 1
ATOM 1594 N N . ASP A 1 207 ? -37.008 31.899 16.601 1.00 82.13 207 ASP A N 1
ATOM 1595 C CA . ASP A 1 207 ? -36.081 30.788 16.948 1.00 86.08 207 ASP A CA 1
ATOM 1596 C C . ASP A 1 207 ? -34.834 31.368 17.628 1.00 82.34 207 ASP A C 1
ATOM 1597 O O . ASP A 1 207 ? -33.756 30.753 17.506 1.00 77.87 207 ASP A O 1
ATOM 1602 N N . GLY A 1 208 ? -34.987 32.509 18.310 1.00 80.38 208 GLY A N 1
ATOM 1603 C CA . GLY A 1 208 ? -33.899 33.223 19.009 1.00 77.84 208 GLY A CA 1
ATOM 1604 C C . GLY A 1 208 ? -32.986 33.959 18.041 1.00 73.34 208 GLY A C 1
ATOM 1605 O O . GLY A 1 208 ? -31.972 34.527 18.497 1.00 62.98 208 GLY A O 1
ATOM 1606 N N . ARG A 1 209 ? -33.339 33.956 16.751 1.00 74.86 209 ARG A N 1
ATOM 1607 C CA . ARG A 1 209 ? -32.538 34.546 15.645 1.00 74.86 209 ARG A CA 1
ATOM 1608 C C . ARG A 1 209 ? -33.058 35.941 15.314 1.00 75.65 209 ARG A C 1
ATOM 1609 O O . ARG A 1 209 ? -33.971 36.444 15.965 1.00 73.98 209 ARG A O 1
ATOM 1617 N N . PRO A 1 210 ? -32.475 36.608 14.292 1.00 80.28 210 PRO A N 1
ATOM 1618 C CA . PRO A 1 210 ? -32.884 37.949 13.886 1.00 79.86 210 PRO A CA 1
ATOM 1619 C C . PRO A 1 210 ? -33.842 37.941 12.685 1.00 77.66 210 PRO A C 1
ATOM 1620 O O . PRO A 1 210 ? -34.247 36.867 12.277 1.00 82.64 210 PRO A O 1
ATOM 1624 N N . THR A 1 211 ? -34.156 39.125 12.148 1.00 72.27 211 THR A N 1
ATOM 1625 C CA . THR A 1 211 ? -35.082 39.329 11.000 1.00 65.61 211 THR A CA 1
ATOM 1626 C C . THR A 1 211 ? -34.329 39.962 9.823 1.00 63.49 211 THR A C 1
ATOM 1627 O O . THR A 1 211 ? -33.421 40.782 10.068 1.00 64.21 211 THR A O 1
ATOM 1631 N N . CYS A 1 212 ? -34.713 39.589 8.598 1.00 56.41 212 CYS A N 1
ATOM 1632 C CA . CYS A 1 212 ? -34.133 40.057 7.310 1.00 60.45 212 CYS A CA 1
ATOM 1633 C C . CYS A 1 212 ? -33.957 41.583 7.321 1.00 66.14 212 CYS A C 1
ATOM 1634 O O . CYS A 1 212 ? -34.897 42.283 7.751 1.00 70.51 212 CYS A O 1
ATOM 1637 N N . CYS A 1 213 ? -32.796 42.068 6.861 1.00 66.65 213 CYS A N 1
ATOM 1638 C CA . CYS A 1 213 ? -32.454 43.510 6.698 1.00 67.12 213 CYS A CA 1
ATOM 1639 C C . CYS A 1 213 ? -31.925 43.763 5.281 1.00 63.23 213 CYS A C 1
ATOM 1640 O O . CYS A 1 213 ? -31.002 44.585 5.134 1.00 64.60 213 CYS A O 1
ATOM 1643 N N . GLY A 1 214 ? -32.478 43.065 4.285 1.00 63.89 214 GLY A N 1
ATOM 1644 C CA . GLY A 1 214 ? -32.130 43.234 2.861 1.00 64.49 214 GLY A CA 1
ATOM 1645 C C . GLY A 1 214 ? -30.627 43.220 2.635 1.00 64.80 214 GLY A C 1
ATOM 1646 O O . GLY A 1 214 ? -30.128 44.140 1.955 1.00 63.01 214 GLY A O 1
ATOM 1647 N N . ASN A 1 215 ? -29.932 42.221 3.195 1.00 67.00 215 ASN A N 1
ATOM 1648 C CA . ASN A 1 215 ? -28.494 41.926 2.940 1.00 61.46 215 ASN A CA 1
ATOM 1649 C C . ASN A 1 215 ? -28.329 41.460 1.489 1.00 56.04 215 ASN A C 1
ATOM 1650 O O . ASN A 1 215 ? -27.194 41.511 0.973 1.00 54.84 215 ASN A O 1
ATOM 1655 N N . ASN A 1 216 ? -29.422 41.000 0.871 1.00 53.23 216 ASN A N 1
ATOM 1656 C CA . ASN A 1 216 ? -29.473 40.592 -0.558 1.00 50.45 216 ASN A CA 1
ATOM 1657 C C . ASN A 1 216 ? -28.320 39.625 -0.852 1.00 53.13 216 ASN A C 1
ATOM 1658 O O . ASN A 1 216 ? -27.838 39.618 -2.004 1.00 50.39 216 ASN A O 1
ATOM 1663 N N . ASN A 1 217 ? -27.914 38.830 0.146 1.00 56.97 217 ASN A N 1
ATOM 1664 C CA . ASN A 1 217 ? -26.716 37.949 0.086 1.00 60.12 217 ASN A CA 1
ATOM 1665 C C . ASN A 1 217 ? -27.115 36.495 0.367 1.00 61.43 217 ASN A C 1
ATOM 1666 O O . ASN A 1 217 ? -26.207 35.642 0.460 1.00 58.71 217 ASN A O 1
ATOM 1671 N N . CYS A 1 218 ? -28.418 36.230 0.503 1.00 62.93 218 CYS A N 1
ATOM 1672 C CA . CYS A 1 218 ? -29.005 34.879 0.719 1.00 62.50 218 CYS A CA 1
ATOM 1673 C C . CYS A 1 218 ? -28.031 33.812 0.199 1.00 62.84 218 CYS A C 1
ATOM 1674 O O . CYS A 1 218 ? -27.417 33.118 1.035 1.00 57.40 218 CYS A O 1
ATOM 1677 N N . MET A 1 219 ? -27.910 33.683 -1.127 1.00 65.09 219 MET A N 1
ATOM 1678 C CA . MET A 1 219 ? -26.744 33.063 -1.811 1.00 67.17 219 MET A CA 1
ATOM 1679 C C . MET A 1 219 ? -25.753 34.186 -2.101 1.00 71.09 219 MET A C 1
ATOM 1680 O O . MET A 1 219 ? -26.088 35.121 -2.823 1.00 75.58 219 MET A O 1
ATOM 1685 N N . PRO A 1 220 ? -24.509 34.143 -1.569 1.00 71.80 220 PRO A N 1
ATOM 1686 C CA . PRO A 1 220 ? -23.931 32.936 -0.979 1.00 67.63 220 PRO A CA 1
ATOM 1687 C C . PRO A 1 220 ? -24.105 32.718 0.533 1.00 68.18 220 PRO A C 1
ATOM 1688 O O . PRO A 1 220 ? -23.815 31.620 0.969 1.00 68.42 220 PRO A O 1
ATOM 1692 N N . ILE A 1 221 ? -24.524 33.733 1.300 1.00 69.25 221 ILE A N 1
ATOM 1693 C CA . ILE A 1 221 ? -24.703 33.584 2.779 1.00 71.51 221 ILE A CA 1
ATOM 1694 C C . ILE A 1 221 ? -25.349 34.825 3.414 1.00 71.32 221 ILE A C 1
ATOM 1695 O O . ILE A 1 221 ? -25.017 35.958 3.013 1.00 65.83 221 ILE A O 1
ATOM 1700 N N . CYS A 1 222 ? -26.234 34.575 4.388 1.00 76.56 222 CYS A N 1
ATOM 1701 C CA . CYS A 1 222 ? -26.762 35.530 5.402 1.00 78.87 222 CYS A CA 1
ATOM 1702 C C . CYS A 1 222 ? -25.732 35.728 6.510 1.00 75.00 222 CYS A C 1
ATOM 1703 O O . CYS A 1 222 ? -25.356 34.769 7.180 1.00 76.60 222 CYS A O 1
ATOM 1706 N N . PRO A 1 223 ? -25.232 36.963 6.734 1.00 69.37 223 PRO A N 1
ATOM 1707 C CA . PRO A 1 223 ? -24.314 37.232 7.840 1.00 66.45 223 PRO A CA 1
ATOM 1708 C C . PRO A 1 223 ? -24.970 37.503 9.206 1.00 63.85 223 PRO A C 1
ATOM 1709 O O . PRO A 1 223 ? -24.288 38.031 10.065 1.00 59.12 223 PRO A O 1
ATOM 1713 N N . ILE A 1 224 ? -26.241 37.128 9.391 1.00 68.64 224 ILE A N 1
ATOM 1714 C CA . ILE A 1 224 ? -27.002 37.373 10.657 1.00 76.61 224 ILE A CA 1
ATOM 1715 C C . ILE A 1 224 ? -27.556 36.053 11.201 1.00 77.79 224 ILE A C 1
ATOM 1716 O O . ILE A 1 224 ? -27.532 35.864 12.435 1.00 79.96 224 ILE A O 1
ATOM 1721 N N . GLY A 1 225 ? -28.068 35.199 10.313 1.00 77.79 225 GLY A N 1
ATOM 1722 C CA . GLY A 1 225 ? -28.859 34.008 10.673 1.00 82.60 225 GLY A CA 1
ATOM 1723 C C . GLY A 1 225 ? -30.340 34.270 10.467 1.00 86.07 225 GLY A C 1
ATOM 1724 O O . GLY A 1 225 ? -31.153 33.379 10.782 1.00 92.39 225 GLY A O 1
ATOM 1725 N N . ALA A 1 226 ? -30.672 35.461 9.959 1.00 87.34 226 ALA A N 1
ATOM 1726 C CA . ALA A 1 226 ? -32.049 35.894 9.630 1.00 89.93 226 ALA A CA 1
ATOM 1727 C C . ALA A 1 226 ? -32.803 34.726 8.985 1.00 91.23 226 ALA A C 1
ATOM 1728 O O . ALA A 1 226 ? -33.911 34.403 9.457 1.00 98.94 226 ALA A O 1
ATOM 1730 N N . MET A 1 227 ? -32.213 34.120 7.949 1.00 84.91 227 MET A N 1
ATOM 1731 C CA . MET A 1 227 ? -32.737 32.906 7.266 1.00 81.27 227 MET A CA 1
ATOM 1732 C C . MET A 1 227 ? -32.137 31.667 7.936 1.00 77.06 227 MET A C 1
ATOM 1733 O O . MET A 1 227 ? -31.167 31.825 8.698 1.00 76.21 227 MET A O 1
ATOM 1738 N N . TYR A 1 228 ? -32.692 30.485 7.655 1.00 78.76 228 TYR A N 1
ATOM 1739 C CA . TYR A 1 228 ? -32.289 29.198 8.281 1.00 82.89 228 TYR A CA 1
ATOM 1740 C C . TYR A 1 228 ? -31.016 28.664 7.615 1.00 82.70 228 TYR A C 1
ATOM 1741 O O . TYR A 1 228 ? -30.884 28.759 6.379 1.00 80.99 228 TYR A O 1
ATOM 1750 N N . ASN A 1 229 ? -30.113 28.113 8.433 1.00 81.68 229 ASN A N 1
ATOM 1751 C CA . ASN A 1 229 ? -28.874 27.414 8.001 1.00 81.23 229 ASN A CA 1
ATOM 1752 C C . ASN A 1 229 ? -28.737 26.128 8.826 1.00 81.09 229 ASN A C 1
ATOM 1753 O O . ASN A 1 229 ? -28.840 26.208 10.067 1.00 76.54 229 ASN A O 1
ATOM 1758 N N . GLY A 1 230 ? -28.534 24.989 8.157 1.00 79.14 230 GLY A N 1
ATOM 1759 C CA . GLY A 1 230 ? -28.407 23.666 8.796 1.00 80.29 230 GLY A CA 1
ATOM 1760 C C . GLY A 1 230 ? -27.760 23.766 10.168 1.00 82.97 230 GLY A C 1
ATOM 1761 O O . GLY A 1 230 ? -28.165 23.007 11.070 1.00 85.32 230 GLY A O 1
ATOM 1762 N N . ILE A 1 231 ? -26.795 24.679 10.319 1.00 83.06 231 ILE A N 1
ATOM 1763 C CA . ILE A 1 231 ? -25.977 24.869 11.556 1.00 84.55 231 ILE A CA 1
ATOM 1764 C C . ILE A 1 231 ? -26.904 25.023 12.767 1.00 81.44 231 ILE A C 1
ATOM 1765 O O . ILE A 1 231 ? -26.503 24.603 13.871 1.00 78.23 231 ILE A O 1
ATOM 1770 N N . VAL A 1 232 ? -28.084 25.616 12.567 1.00 78.36 232 VAL A N 1
ATOM 1771 C CA . VAL A 1 232 ? -29.049 25.960 13.654 1.00 78.44 232 VAL A CA 1
ATOM 1772 C C . VAL A 1 232 ? -29.371 24.696 14.457 1.00 80.73 232 VAL A C 1
ATOM 1773 O O . VAL A 1 232 ? -29.424 24.788 15.699 1.00 81.42 232 VAL A O 1
ATOM 1777 N N . HIS A 1 233 ? -29.580 23.568 13.768 1.00 82.14 233 HIS A N 1
ATOM 1778 C CA . HIS A 1 233 ? -29.972 22.262 14.365 1.00 81.32 233 HIS A CA 1
ATOM 1779 C C . HIS A 1 233 ? -28.723 21.512 14.849 1.00 76.29 233 HIS A C 1
ATOM 1780 O O . HIS A 1 233 ? -28.818 20.831 15.889 1.00 74.68 233 HIS A O 1
ATOM 1787 N N . VAL A 1 234 ? -27.601 21.636 14.132 1.00 70.83 234 VAL A N 1
ATOM 1788 C CA . VAL A 1 234 ? -26.281 21.077 14.554 1.00 68.89 234 VAL A CA 1
ATOM 1789 C C . VAL A 1 234 ? -25.966 21.623 15.950 1.00 70.36 234 VAL A C 1
ATOM 1790 O O . VAL A 1 234 ? -25.454 20.856 16.788 1.00 68.21 234 VAL A O 1
ATOM 1794 N N . GLU A 1 235 ? -26.260 22.908 16.173 1.00 75.30 235 GLU A N 1
ATOM 1795 C CA . GLU A 1 235 ? -26.142 23.590 17.489 1.00 80.05 235 GLU A CA 1
ATOM 1796 C C . GLU A 1 235 ? -27.124 22.936 18.468 1.00 75.95 235 GLU A C 1
ATOM 1797 O O . GLU A 1 235 ? -26.663 22.307 19.439 1.00 69.13 235 GLU A O 1
ATOM 1803 N N . LYS A 1 236 ? -28.426 23.083 18.204 1.00 81.26 236 LYS A N 1
ATOM 1804 C CA . LYS A 1 236 ? -29.525 22.485 19.008 1.00 85.97 236 LYS A CA 1
ATOM 1805 C C . LYS A 1 236 ? -29.205 21.008 19.257 1.00 85.79 236 LYS A C 1
ATOM 1806 O O . LYS A 1 236 ? -29.564 20.499 20.338 1.00 84.55 236 LYS A O 1
ATOM 1812 N N . ALA A 1 237 ? -28.551 20.361 18.287 1.00 86.63 237 ALA A N 1
ATOM 1813 C CA . ALA A 1 237 ? -28.150 18.935 18.320 1.00 87.43 237 ALA A CA 1
ATOM 1814 C C . ALA A 1 237 ? -27.144 18.708 19.455 1.00 86.10 237 ALA A C 1
ATOM 1815 O O . ALA A 1 237 ? -27.409 17.848 20.319 1.00 83.32 237 ALA A O 1
ATOM 1817 N N . GLU A 1 238 ? -26.037 19.456 19.446 1.00 86.38 238 GLU A N 1
ATOM 1818 C CA . GLU A 1 238 ? -24.942 19.354 20.449 1.00 85.93 238 GLU A CA 1
ATOM 1819 C C . GLU A 1 238 ? -25.505 19.654 21.843 1.00 81.11 238 GLU A C 1
ATOM 1820 O O . GLU A 1 238 ? -25.082 18.989 22.808 1.00 80.45 238 GLU A O 1
ATOM 1826 N N . ARG A 1 239 ? -26.427 20.615 21.935 1.00 80.06 239 ARG A N 1
ATOM 1827 C CA . ARG A 1 239 ? -27.000 21.110 23.214 1.00 84.59 239 ARG A CA 1
ATOM 1828 C C . ARG A 1 239 ? -27.930 20.045 23.806 1.00 85.20 239 ARG A C 1
ATOM 1829 O O . ARG A 1 239 ? -28.199 20.111 25.021 1.00 84.30 239 ARG A O 1
ATOM 1837 N N . ALA A 1 240 ? -28.393 19.104 22.977 1.00 89.76 240 ALA A N 1
ATOM 1838 C CA . ALA A 1 240 ? -29.279 17.983 23.372 1.00 91.53 240 ALA A CA 1
ATOM 1839 C C . ALA A 1 240 ? -28.434 16.823 23.912 1.00 91.74 240 ALA A C 1
ATOM 1840 O O . ALA A 1 240 ? -28.992 15.967 24.626 1.00 96.58 240 ALA A O 1
ATOM 1842 N N . GLY A 1 241 ? -27.138 16.804 23.581 1.00 90.81 241 GLY A N 1
ATOM 1843 C CA . GLY A 1 241 ? -26.169 15.805 24.076 1.00 85.97 241 GLY A CA 1
ATOM 1844 C C . GLY A 1 241 ? -25.467 15.078 22.942 1.00 83.03 241 GLY A C 1
ATOM 1845 O O . GLY A 1 241 ? -24.490 14.357 23.225 1.00 81.09 241 GLY A O 1
ATOM 1846 N N . ALA A 1 242 ? -25.946 15.255 21.706 1.00 81.72 242 ALA A N 1
ATOM 1847 C CA . ALA A 1 242 ? -25.401 14.626 20.479 1.00 83.90 242 ALA A CA 1
ATOM 1848 C C . ALA A 1 242 ? -23.902 14.930 20.364 1.00 88.86 242 ALA A C 1
ATOM 1849 O O . ALA A 1 242 ? -23.532 16.119 20.418 1.00 91.48 242 ALA A O 1
ATOM 1851 N N . LYS A 1 243 ? -23.078 13.887 20.214 1.00 91.35 243 LYS A N 1
ATOM 1852 C CA . LYS A 1 243 ? -21.604 13.992 20.038 1.00 90.34 243 LYS A CA 1
ATOM 1853 C C . LYS A 1 243 ? -21.289 14.193 18.552 1.00 86.38 243 LYS A C 1
ATOM 1854 O O . LYS A 1 243 ? -21.434 13.225 17.780 1.00 82.31 243 LYS A O 1
ATOM 1860 N N . LEU A 1 244 ? -20.876 15.408 18.177 1.00 85.06 244 LEU A N 1
ATOM 1861 C CA . LEU A 1 244 ? -20.526 15.793 16.783 1.00 85.24 244 LEU A CA 1
ATOM 1862 C C . LEU A 1 244 ? -19.020 15.598 16.571 1.00 84.28 244 LEU A C 1
ATOM 1863 O O . LEU A 1 244 ? -18.238 16.064 17.424 1.00 88.01 244 LEU A O 1
ATOM 1868 N N . ILE A 1 245 ? -18.638 14.913 15.489 1.00 82.99 245 ILE A N 1
ATOM 1869 C CA . ILE A 1 245 ? -17.218 14.679 15.087 1.00 82.18 245 ILE A CA 1
ATOM 1870 C C . ILE A 1 245 ? -16.985 15.326 13.718 1.00 78.81 245 ILE A C 1
ATOM 1871 O O . ILE A 1 245 ? -17.376 14.718 12.701 1.00 69.39 245 ILE A O 1
ATOM 1876 N N . GLU A 1 246 ? -16.379 16.517 13.701 1.00 80.91 246 GLU A N 1
ATOM 1877 C CA . GLU A 1 246 ? -16.015 17.246 12.458 1.00 80.60 246 GLU A CA 1
ATOM 1878 C C . GLU A 1 246 ? -14.744 16.612 11.883 1.00 81.38 246 GLU A C 1
ATOM 1879 O O . GLU A 1 246 ? -13.877 16.195 12.681 1.00 79.94 246 GLU A O 1
ATOM 1885 N N . ASN A 1 247 ? -14.654 16.523 10.553 1.00 79.26 247 ASN A N 1
ATOM 1886 C CA . ASN A 1 247 ? -13.506 15.919 9.827 1.00 76.99 247 ASN A CA 1
ATOM 1887 C C . ASN A 1 247 ? -13.501 14.406 10.066 1.00 78.87 247 ASN A C 1
ATOM 1888 O O . ASN A 1 247 ? -12.438 13.870 10.436 1.00 81.57 247 ASN A O 1
ATOM 1893 N N . ALA A 1 248 ? -14.653 13.755 9.870 1.00 77.08 248 ALA A N 1
ATOM 1894 C CA . ALA A 1 248 ? -14.839 12.288 9.963 1.00 72.35 248 ALA A CA 1
ATOM 1895 C C . ALA A 1 248 ? -15.502 11.786 8.676 1.00 68.62 248 ALA A C 1
ATOM 1896 O O . ALA A 1 248 ? -16.667 11.350 8.743 1.00 71.87 248 ALA A O 1
ATOM 1898 N N . VAL A 1 249 ? -14.783 11.865 7.551 1.00 64.25 249 VAL A N 1
ATOM 1899 C CA . VAL A 1 249 ? -15.283 11.508 6.188 1.00 67.88 249 VAL A CA 1
ATOM 1900 C C . VAL A 1 249 ? -15.531 9.996 6.124 1.00 73.71 249 VAL A C 1
ATOM 1901 O O . VAL A 1 249 ? -14.544 9.233 6.041 1.00 72.46 249 VAL A O 1
ATOM 1905 N N . VAL A 1 250 ? -16.807 9.592 6.165 1.00 78.25 250 VAL A N 1
ATOM 1906 C CA . VAL A 1 250 ? -17.270 8.175 6.053 1.00 74.67 250 VAL A CA 1
ATOM 1907 C C . VAL A 1 250 ? -17.014 7.690 4.622 1.00 73.65 250 VAL A C 1
ATOM 1908 O O . VAL A 1 250 ? -17.213 8.488 3.682 1.00 61.23 250 VAL A O 1
ATOM 1912 N N . TYR A 1 251 ? -16.597 6.429 4.468 1.00 75.82 251 TYR A N 1
ATOM 1913 C CA . TYR A 1 251 ? -16.191 5.827 3.171 1.00 79.46 251 TYR A CA 1
ATOM 1914 C C . TYR A 1 251 ? -16.771 4.414 3.033 1.00 76.82 251 TYR A C 1
ATOM 1915 O O . TYR A 1 251 ? -17.061 4.008 1.890 1.00 73.78 251 TYR A O 1
ATOM 1924 N N . LYS A 1 252 ? -16.934 3.694 4.149 1.00 76.10 252 LYS A N 1
ATOM 1925 C CA . LYS A 1 252 ? -17.414 2.285 4.160 1.00 76.51 252 LYS A CA 1
ATOM 1926 C C . LYS A 1 252 ? -18.402 2.065 5.312 1.00 71.84 252 LYS A C 1
ATOM 1927 O O . LYS A 1 252 ? -18.276 2.749 6.348 1.00 61.55 252 LYS A O 1
ATOM 1933 N N . LEU A 1 253 ? -19.342 1.131 5.116 1.00 73.07 253 LEU A N 1
ATOM 1934 C CA . LEU A 1 253 ? -20.318 0.642 6.128 1.00 73.50 253 LEU A CA 1
ATOM 1935 C C . LEU A 1 253 ? -20.151 -0.875 6.284 1.00 71.83 253 LEU A C 1
ATOM 1936 O O . LEU A 1 253 ? -20.019 -1.560 5.249 1.00 66.25 253 LEU A O 1
ATOM 1941 N N . GLU A 1 254 ? -20.162 -1.376 7.524 1.00 75.27 254 GLU A N 1
ATOM 1942 C CA . GLU A 1 254 ? -19.963 -2.815 7.852 1.00 80.63 254 GLU A CA 1
ATOM 1943 C C . GLU A 1 254 ? -21.287 -3.430 8.327 1.00 83.98 254 GLU A C 1
ATOM 1944 O O . GLU A 1 254 ? -22.032 -2.745 9.057 1.00 86.20 254 GLU A O 1
ATOM 1950 N N . THR A 1 255 ? -21.549 -4.680 7.928 1.00 85.87 255 THR A N 1
ATOM 1951 C CA . THR A 1 255 ? -22.821 -5.416 8.163 1.00 83.53 255 THR A CA 1
ATOM 1952 C C . THR A 1 255 ? -22.600 -6.561 9.160 1.00 86.57 255 THR A C 1
ATOM 1953 O O . THR A 1 255 ? -21.432 -6.935 9.389 1.00 87.80 255 THR A O 1
ATOM 1957 N N . GLY A 1 256 ? -23.693 -7.081 9.727 1.00 88.59 256 GLY A N 1
ATOM 1958 C CA . GLY A 1 256 ? -23.722 -8.288 10.575 1.00 88.84 256 GLY A CA 1
ATOM 1959 C C . GLY A 1 256 ? -24.636 -9.353 9.973 1.00 93.68 256 GLY A C 1
ATOM 1960 O O . GLY A 1 256 ? -25.529 -9.035 9.192 1.00 88.47 256 GLY A O 1
ATOM 1961 N N . PRO A 1 257 ? -24.443 -10.645 10.319 1.00 97.67 257 PRO A N 1
ATOM 1962 C CA . PRO A 1 257 ? -25.187 -11.741 9.693 1.00 102.23 257 PRO A CA 1
ATOM 1963 C C . PRO A 1 257 ? -26.690 -11.487 9.489 1.00 100.94 257 PRO A C 1
ATOM 1964 O O . PRO A 1 257 ? -27.244 -12.040 8.553 1.00 99.71 257 PRO A O 1
ATOM 1968 N N . ASP A 1 258 ? -27.311 -10.687 10.363 1.00 99.52 258 ASP A N 1
ATOM 1969 C CA . ASP A 1 258 ? -28.750 -10.313 10.283 1.00 91.42 258 ASP A CA 1
ATOM 1970 C C . ASP A 1 258 ? -28.916 -9.211 9.229 1.00 85.67 258 ASP A C 1
ATOM 1971 O O . ASP A 1 258 ? -29.745 -8.305 9.444 1.00 83.44 258 ASP A O 1
ATOM 1976 N N . LYS A 1 259 ? -28.160 -9.309 8.129 1.00 83.51 259 LYS A N 1
ATOM 1977 C CA . LYS A 1 259 ? -28.101 -8.313 7.023 1.00 85.52 259 LYS A CA 1
ATOM 1978 C C . LYS A 1 259 ? -28.332 -6.905 7.589 1.00 86.21 259 LYS A C 1
ATOM 1979 O O . LYS A 1 259 ? -28.843 -6.043 6.848 1.00 88.85 259 LYS A O 1
ATOM 1985 N N . ARG A 1 260 ? -27.942 -6.687 8.849 1.00 85.17 260 ARG A N 1
ATOM 1986 C CA . ARG A 1 260 ? -28.053 -5.390 9.569 1.00 82.05 260 ARG A CA 1
ATOM 1987 C C . ARG A 1 260 ? -26.689 -4.691 9.543 1.00 81.64 260 ARG A C 1
ATOM 1988 O O . ARG A 1 260 ? -25.667 -5.400 9.523 1.00 84.97 260 ARG A O 1
ATOM 1996 N N . ILE A 1 261 ? -26.675 -3.354 9.542 1.00 79.66 261 ILE A N 1
ATOM 1997 C CA . ILE A 1 261 ? -25.433 -2.524 9.560 1.00 76.55 261 ILE A CA 1
ATOM 1998 C C . ILE A 1 261 ? -25.013 -2.317 11.021 1.00 73.94 261 ILE A C 1
ATOM 1999 O O . ILE A 1 261 ? -25.843 -1.827 11.810 1.00 67.80 261 ILE A O 1
ATOM 2004 N N . VAL A 1 262 ? -23.774 -2.687 11.361 1.00 77.05 262 VAL A N 1
ATOM 2005 C CA . VAL A 1 262 ? -23.270 -2.758 12.767 1.00 80.77 262 VAL A CA 1
ATOM 2006 C C . VAL A 1 262 ? -22.263 -1.629 13.023 1.00 79.50 262 VAL A C 1
ATOM 2007 O O . VAL A 1 262 ? -22.099 -1.253 14.203 1.00 78.67 262 VAL A O 1
ATOM 2011 N N . ALA A 1 263 ? -21.609 -1.113 11.976 1.00 74.38 263 ALA A N 1
ATOM 2012 C CA . ALA A 1 263 ? -20.539 -0.093 12.092 1.00 71.02 263 ALA A CA 1
ATOM 2013 C C . ALA A 1 263 ? -20.288 0.604 10.749 1.00 67.63 263 ALA A C 1
ATOM 2014 O O . ALA A 1 263 ? -20.566 -0.001 9.693 1.00 60.00 263 ALA A O 1
ATOM 2016 N N . ALA A 1 264 ? -19.773 1.836 10.813 1.00 67.60 264 ALA A N 1
ATOM 2017 C CA . ALA A 1 264 ? -19.300 2.647 9.666 1.00 67.77 264 ALA A CA 1
ATOM 2018 C C . ALA A 1 264 ? -17.873 3.130 9.949 1.00 65.27 264 ALA A C 1
ATOM 2019 O O . ALA A 1 264 ? -17.599 3.522 11.101 1.00 60.10 264 ALA A O 1
ATOM 2021 N N . LEU A 1 265 ? -17.006 3.101 8.933 1.00 66.31 265 LEU A N 1
ATOM 2022 C CA . LEU A 1 265 ? -15.575 3.494 9.039 1.00 70.95 265 LEU A CA 1
ATOM 2023 C C . LEU A 1 265 ? -15.353 4.798 8.265 1.00 72.33 265 LEU A C 1
ATOM 2024 O O . LEU A 1 265 ? -15.900 4.923 7.150 1.00 67.73 265 LEU A O 1
ATOM 2029 N N . TYR A 1 266 ? -14.583 5.728 8.844 1.00 76.47 266 TYR A N 1
ATOM 2030 C CA . TYR A 1 266 ? -14.251 7.053 8.257 1.00 78.61 266 TYR A CA 1
ATOM 2031 C C . TYR A 1 266 ? -12.746 7.316 8.391 1.00 87.43 266 TYR A C 1
ATOM 2032 O O . TYR A 1 266 ? -12.094 6.690 9.253 1.00 91.24 266 TYR A O 1
ATOM 2041 N N . LYS A 1 267 ? -12.220 8.215 7.551 1.00 92.10 267 LYS A N 1
ATOM 2042 C CA . LYS A 1 267 ? -10.811 8.695 7.577 1.00 89.60 267 LYS A CA 1
ATOM 2043 C C . LYS A 1 267 ? -10.785 10.136 8.098 1.00 86.63 267 LYS A C 1
ATOM 2044 O O . LYS A 1 267 ? -11.609 10.943 7.628 1.00 82.43 267 LYS A O 1
ATOM 2050 N N . ASP A 1 268 ? -9.873 10.445 9.025 1.00 87.23 268 ASP A N 1
ATOM 2051 C CA . ASP A 1 268 ? -9.655 11.821 9.548 1.00 88.64 268 ASP A CA 1
ATOM 2052 C C . ASP A 1 268 ? -8.847 12.607 8.506 1.00 89.87 268 ASP A C 1
ATOM 2053 O O . ASP A 1 268 ? -8.587 12.046 7.420 1.00 83.88 268 ASP A O 1
ATOM 2058 N N . LYS A 1 269 ? -8.488 13.858 8.815 1.00 89.10 269 LYS A N 1
ATOM 2059 C CA . LYS A 1 269 ? -7.759 14.775 7.895 1.00 90.60 269 LYS A CA 1
ATOM 2060 C C . LYS A 1 269 ? -6.499 14.077 7.370 1.00 93.04 269 LYS A C 1
ATOM 2061 O O . LYS A 1 269 ? -6.144 14.303 6.195 1.00 92.46 269 LYS A O 1
ATOM 2067 N N . THR A 1 270 ? -5.856 13.266 8.216 1.00 95.11 270 THR A N 1
ATOM 2068 C CA . THR A 1 270 ? -4.591 12.540 7.919 1.00 93.85 270 THR A CA 1
ATOM 2069 C C . THR A 1 270 ? -4.871 11.421 6.909 1.00 93.74 270 THR A C 1
ATOM 2070 O O . THR A 1 270 ? -3.993 11.160 6.062 1.00 93.91 270 THR A O 1
ATOM 2074 N N . GLY A 1 271 ? -6.053 10.801 7.000 1.00 91.52 271 GLY A N 1
ATOM 2075 C CA . GLY A 1 271 ? -6.458 9.634 6.191 1.00 84.57 271 GLY A CA 1
ATOM 2076 C C . GLY A 1 271 ? -6.488 8.367 7.028 1.00 79.18 271 GLY A C 1
ATOM 2077 O O . GLY A 1 271 ? -6.714 7.285 6.454 1.00 71.00 271 GLY A O 1
ATOM 2078 N N . ALA A 1 272 ? -6.265 8.505 8.340 1.00 81.93 272 ALA A N 1
ATOM 2079 C CA . ALA A 1 272 ? -6.252 7.408 9.337 1.00 87.46 272 ALA A CA 1
ATOM 2080 C C . ALA A 1 272 ? -7.672 6.862 9.521 1.00 91.76 272 ALA A C 1
ATOM 2081 O O . ALA A 1 272 ? -8.527 7.596 10.057 1.00 96.25 272 ALA A O 1
ATOM 2083 N N . GLU A 1 273 ? -7.903 5.616 9.096 1.00 93.20 273 GLU A N 1
ATOM 2084 C CA . GLU A 1 273 ? -9.224 4.934 9.152 1.00 90.84 273 GLU A CA 1
ATOM 2085 C C . GLU A 1 273 ? -9.645 4.760 10.616 1.00 85.24 273 GLU A C 1
ATOM 2086 O O . GLU A 1 273 ? -8.803 4.340 11.430 1.00 84.80 273 GLU A O 1
ATOM 2092 N N . HIS A 1 274 ? -10.901 5.090 10.931 1.00 87.98 274 HIS A N 1
ATOM 2093 C CA . HIS A 1 274 ? -11.542 4.875 12.256 1.00 90.54 274 HIS A CA 1
ATOM 2094 C C . HIS A 1 274 ? -12.855 4.107 12.070 1.00 90.76 274 HIS A C 1
ATOM 2095 O O . HIS A 1 274 ? -13.415 4.153 10.956 1.00 94.37 274 HIS A O 1
ATOM 2102 N N . ARG A 1 275 ? -13.328 3.448 13.132 1.00 82.74 275 ARG A N 1
ATOM 2103 C CA . ARG A 1 275 ? -14.541 2.587 13.120 1.00 78.16 275 ARG A CA 1
ATOM 2104 C C . ARG A 1 275 ? -15.535 3.102 14.167 1.00 71.29 275 ARG A C 1
ATOM 2105 O O . ARG A 1 275 ? -15.099 3.400 15.298 1.00 68.88 275 ARG A O 1
ATOM 2113 N N . VAL A 1 276 ? -16.817 3.197 13.798 1.00 70.03 276 VAL A N 1
ATOM 2114 C CA . VAL A 1 276 ? -17.919 3.687 14.680 1.00 71.92 276 VAL A CA 1
ATOM 2115 C C . VAL A 1 276 ? -19.040 2.645 14.720 1.00 71.99 276 VAL A C 1
ATOM 2116 O O . VAL A 1 276 ? -19.671 2.416 13.668 1.00 67.91 276 VAL A O 1
ATOM 2120 N N . GLU A 1 277 ? -19.291 2.071 15.901 1.00 76.80 277 GLU A N 1
ATOM 2121 C CA . GLU A 1 277 ? -20.352 1.058 16.142 1.00 79.85 277 GLU A CA 1
ATOM 2122 C C . GLU A 1 277 ? -21.579 1.758 16.737 1.00 83.45 277 GLU A C 1
ATOM 2123 O O . GLU A 1 277 ? -21.398 2.601 17.640 1.00 80.27 277 GLU A O 1
ATOM 2129 N N . GLY A 1 278 ? -22.770 1.423 16.230 1.00 89.56 278 GLY A N 1
ATOM 2130 C CA . GLY A 1 278 ? -24.067 1.955 16.692 1.00 90.19 278 GLY A CA 1
ATOM 2131 C C . GLY A 1 278 ? -25.177 0.935 16.509 1.00 89.78 278 GLY A C 1
ATOM 2132 O O . GLY A 1 278 ? -24.905 -0.127 15.916 1.00 87.29 278 GLY A O 1
ATOM 2133 N N . LYS A 1 279 ? -26.383 1.244 16.996 1.00 91.32 279 LYS A N 1
ATOM 2134 C CA . LYS A 1 279 ? -27.572 0.352 16.926 1.00 90.90 279 LYS A CA 1
ATOM 2135 C C . LYS A 1 279 ? -28.342 0.636 15.630 1.00 86.19 279 LYS A C 1
ATOM 2136 O O . LYS A 1 279 ? -28.650 -0.330 14.904 1.00 84.93 279 LYS A O 1
ATOM 2142 N N . TYR A 1 280 ? -28.637 1.911 15.358 1.00 82.22 280 TYR A N 1
ATOM 2143 C CA . TYR A 1 280 ? -29.295 2.386 14.112 1.00 81.41 280 TYR A CA 1
ATOM 2144 C C . TYR A 1 280 ? -28.340 3.324 13.368 1.00 79.55 280 TYR A C 1
ATOM 2145 O O . TYR A 1 280 ? -27.513 3.984 14.028 1.00 81.08 280 TYR A O 1
ATOM 2154 N N . PHE A 1 281 ? -28.456 3.375 12.038 1.00 76.75 281 PHE A N 1
ATOM 2155 C CA . PHE A 1 281 ? -27.590 4.184 11.140 1.00 77.05 281 PHE A CA 1
ATOM 2156 C C . PHE A 1 281 ? -28.457 5.067 10.237 1.00 79.72 281 PHE A C 1
ATOM 2157 O O . PHE A 1 281 ? -29.441 4.562 9.663 1.00 80.05 281 PHE A O 1
ATOM 2165 N N . VAL A 1 282 ? -28.082 6.347 10.126 1.00 82.80 282 VAL A N 1
ATOM 2166 C CA . VAL A 1 282 ? -28.789 7.389 9.321 1.00 77.77 282 VAL A CA 1
ATOM 2167 C C . VAL A 1 282 ? -27.809 7.965 8.293 1.00 72.26 282 VAL A C 1
ATOM 2168 O O . VAL A 1 282 ? -26.901 8.714 8.701 1.00 65.19 282 VAL A O 1
ATOM 2172 N N . LEU A 1 283 ? -27.999 7.628 7.014 1.00 73.73 283 LEU A N 1
ATOM 2173 C CA . LEU A 1 283 ? -27.141 8.076 5.884 1.00 75.15 283 LEU A CA 1
ATOM 2174 C C . LEU A 1 283 ? -27.611 9.462 5.427 1.00 76.23 283 LEU A C 1
ATOM 2175 O O . LEU A 1 283 ? -28.396 9.529 4.461 1.00 73.54 283 LEU A O 1
ATOM 2180 N N . ALA A 1 284 ? -27.136 10.516 6.101 1.00 80.01 284 ALA A N 1
ATOM 2181 C CA . ALA A 1 284 ? -27.588 11.918 5.941 1.00 77.40 284 ALA A CA 1
ATOM 2182 C C . ALA A 1 284 ? -26.568 12.726 5.128 1.00 74.00 284 ALA A C 1
ATOM 2183 O O . ALA A 1 284 ? -26.528 13.961 5.297 1.00 74.72 284 ALA A O 1
ATOM 2185 N N . ALA A 1 285 ? -25.776 12.059 4.284 1.00 70.36 285 ALA A N 1
ATOM 2186 C CA . ALA A 1 285 ? -24.909 12.701 3.270 1.00 68.70 285 ALA A CA 1
ATOM 2187 C C . ALA A 1 285 ? -25.810 13.325 2.200 1.00 67.12 285 ALA A C 1
ATOM 2188 O O . ALA A 1 285 ? -27.043 13.205 2.333 1.00 70.45 285 ALA A O 1
ATOM 2190 N N . ASN A 1 286 ? -25.226 13.975 1.191 1.00 65.09 286 ASN A N 1
ATOM 2191 C CA . ASN A 1 286 ? -25.982 14.668 0.113 1.00 69.67 286 ASN A CA 1
ATOM 2192 C C . ASN A 1 286 ? -26.336 13.661 -0.987 1.00 63.58 286 ASN A C 1
ATOM 2193 O O . ASN A 1 286 ? -26.042 12.464 -0.811 1.00 61.22 286 ASN A O 1
ATOM 2198 N N . GLY A 1 287 ? -26.939 14.145 -2.077 1.00 62.36 287 GLY A N 1
ATOM 2199 C CA . GLY A 1 287 ? -27.506 13.324 -3.165 1.00 61.52 287 GLY A CA 1
ATOM 2200 C C . GLY A 1 287 ? -26.455 12.492 -3.879 1.00 62.29 287 GLY A C 1
ATOM 2201 O O . GLY A 1 287 ? -26.810 11.404 -4.367 1.00 63.98 287 GLY A O 1
ATOM 2202 N N . ILE A 1 288 ? -25.212 12.979 -3.946 1.00 63.66 288 ILE A N 1
ATOM 2203 C CA . ILE A 1 288 ? -24.097 12.333 -4.705 1.00 66.24 288 ILE A CA 1
ATOM 2204 C C . ILE A 1 288 ? -23.233 11.500 -3.749 1.00 67.28 288 ILE A C 1
ATOM 2205 O O . ILE A 1 288 ? -22.661 10.488 -4.204 1.00 61.13 288 ILE A O 1
ATOM 2210 N N . GLU A 1 289 ? -23.144 11.913 -2.480 1.00 70.66 289 GLU A N 1
ATOM 2211 C CA . GLU A 1 289 ? -22.216 11.332 -1.470 1.00 71.51 289 GLU A CA 1
ATOM 2212 C C . GLU A 1 289 ? -22.853 10.102 -0.811 1.00 69.06 289 GLU A C 1
ATOM 2213 O O . GLU A 1 289 ? -22.111 9.143 -0.524 1.00 68.25 289 GLU A O 1
ATOM 2219 N N . THR A 1 290 ? -24.169 10.129 -0.576 1.00 67.50 290 THR A N 1
ATOM 2220 C CA . THR A 1 290 ? -24.939 9.019 0.050 1.00 67.04 290 THR A CA 1
ATOM 2221 C C . THR A 1 290 ? -24.812 7.763 -0.809 1.00 63.57 290 THR A C 1
ATOM 2222 O O . THR A 1 290 ? -24.493 6.692 -0.299 1.00 58.16 290 THR A O 1
ATOM 2226 N N . PRO A 1 291 ? -25.065 7.856 -2.134 1.00 65.52 291 PRO A N 1
ATOM 2227 C CA . PRO A 1 291 ? -24.947 6.704 -3.030 1.00 67.50 291 PRO A CA 1
ATOM 2228 C C . PRO A 1 291 ? -23.501 6.211 -3.197 1.00 70.13 291 PRO A C 1
ATOM 2229 O O . PRO A 1 291 ? -23.308 5.032 -3.444 1.00 71.43 291 PRO A O 1
ATOM 2233 N N . LYS A 1 292 ? -22.532 7.120 -3.068 1.00 69.66 292 LYS A N 1
ATOM 2234 C CA . LYS A 1 292 ? -21.079 6.830 -3.207 1.00 69.68 292 LYS A CA 1
ATOM 2235 C C . LYS A 1 292 ? -20.641 5.906 -2.065 1.00 68.53 292 LYS A C 1
ATOM 2236 O O . LYS A 1 292 ? -19.962 4.902 -2.352 1.00 69.98 292 LYS A O 1
ATOM 2242 N N . ILE A 1 293 ? -21.023 6.231 -0.824 1.00 66.75 293 ILE A N 1
ATOM 2243 C CA . ILE A 1 293 ? -20.723 5.419 0.395 1.00 67.54 293 ILE A CA 1
ATOM 2244 C C . ILE A 1 293 ? -21.325 4.021 0.211 1.00 68.10 293 ILE A C 1
ATOM 2245 O O . ILE A 1 293 ? -20.618 3.031 0.482 1.00 68.16 293 ILE A O 1
ATOM 2250 N N . LEU A 1 294 ? -22.587 3.957 -0.226 1.00 67.76 294 LEU A N 1
ATOM 2251 C CA . LEU A 1 294 ? -23.342 2.698 -0.475 1.00 68.83 294 LEU A CA 1
ATOM 2252 C C . LEU A 1 294 ? -22.596 1.846 -1.510 1.00 69.27 294 LEU A C 1
ATOM 2253 O O . LEU A 1 294 ? -22.267 0.686 -1.193 1.00 69.55 294 LEU A O 1
ATOM 2258 N N . LEU A 1 295 ? -22.342 2.406 -2.697 1.00 69.73 295 LEU A N 1
ATOM 2259 C CA . LEU A 1 295 ? -21.649 1.727 -3.825 1.00 72.82 295 LEU A CA 1
ATOM 2260 C C . LEU A 1 295 ? -20.165 1.532 -3.488 1.00 74.07 295 LEU A C 1
ATOM 2261 O O . LEU A 1 295 ? -19.377 1.271 -4.421 1.00 71.83 295 LEU A O 1
ATOM 2266 N N . MET A 1 296 ? -19.809 1.633 -2.203 1.00 74.12 296 MET A N 1
ATOM 2267 C CA . MET A 1 296 ? -18.403 1.653 -1.718 1.00 76.65 296 MET A CA 1
ATOM 2268 C C . MET A 1 296 ? -18.237 0.644 -0.576 1.00 73.45 296 MET A C 1
ATOM 2269 O O . MET A 1 296 ? -17.093 0.210 -0.329 1.00 73.87 296 MET A O 1
ATOM 2274 N N . SER A 1 297 ? -19.341 0.280 0.084 1.00 70.35 297 SER A N 1
ATOM 2275 C CA . SER A 1 297 ? -19.370 -0.621 1.267 1.00 70.23 297 SER A CA 1
ATOM 2276 C C . SER A 1 297 ? -19.658 -2.060 0.822 1.00 68.57 297 SER A C 1
ATOM 2277 O O . SER A 1 297 ? -19.817 -2.933 1.703 1.00 59.86 297 SER A O 1
ATOM 2280 N N . ALA A 1 298 ? -19.703 -2.290 -0.495 1.00 71.61 298 ALA A N 1
ATOM 2281 C CA . ALA A 1 298 ? -19.965 -3.604 -1.130 1.00 73.16 298 ALA A CA 1
ATOM 2282 C C . ALA A 1 298 ? -19.092 -4.675 -0.466 1.00 77.26 298 ALA A C 1
ATOM 2283 O O . ALA A 1 298 ? -17.889 -4.418 -0.260 1.00 79.97 298 ALA A O 1
ATOM 2285 N N . ASN A 1 299 ? -19.691 -5.823 -0.134 1.00 80.71 299 ASN A N 1
ATOM 2286 C CA . ASN A 1 299 ? -18.999 -7.012 0.433 1.00 81.88 299 ASN A CA 1
ATOM 2287 C C . ASN A 1 299 ? -19.619 -8.274 -0.177 1.00 83.82 299 ASN A C 1
ATOM 2288 O O . ASN A 1 299 ? -20.520 -8.134 -1.027 1.00 80.84 299 ASN A O 1
ATOM 2293 N N . ARG A 1 300 ? -19.143 -9.454 0.233 1.00 87.96 300 ARG A N 1
ATOM 2294 C CA . ARG A 1 300 ? -19.605 -10.769 -0.289 1.00 94.17 300 ARG A CA 1
ATOM 2295 C C . ARG A 1 300 ? -21.091 -10.965 0.041 1.00 96.14 300 ARG A C 1
ATOM 2296 O O . ARG A 1 300 ? -21.782 -11.645 -0.744 1.00 99.27 300 ARG A O 1
ATOM 2304 N N . ASP A 1 301 ? -21.560 -10.392 1.155 1.00 93.65 301 ASP A N 1
ATOM 2305 C CA . ASP A 1 301 ? -22.973 -10.484 1.615 1.00 87.99 301 ASP A CA 1
ATOM 2306 C C . ASP A 1 301 ? -23.874 -9.735 0.625 1.00 86.80 301 ASP A C 1
ATOM 2307 O O . ASP A 1 301 ? -24.986 -10.229 0.349 1.00 89.36 301 ASP A O 1
ATOM 2312 N N . PHE A 1 302 ? -23.406 -8.591 0.115 1.00 81.73 302 PHE A N 1
ATOM 2313 C CA . PHE A 1 302 ? -24.120 -7.735 -0.869 1.00 77.48 302 PHE A CA 1
ATOM 2314 C C . PHE A 1 302 ? -23.134 -7.279 -1.940 1.00 76.20 302 PHE A C 1
ATOM 2315 O O . PHE A 1 302 ? -22.644 -6.153 -1.900 1.00 73.12 302 PHE A O 1
ATOM 2323 N N . PRO A 1 303 ? -22.821 -8.142 -2.932 1.00 78.07 303 PRO A N 1
ATOM 2324 C CA . PRO A 1 303 ? -21.806 -7.839 -3.941 1.00 79.01 303 PRO A CA 1
ATOM 2325 C C . PRO A 1 303 ? -22.059 -6.532 -4.705 1.00 76.77 303 PRO A C 1
ATOM 2326 O O . PRO A 1 303 ? -21.101 -5.900 -5.105 1.00 82.83 303 PRO A O 1
ATOM 2330 N N . ASN A 1 304 ? -23.331 -6.169 -4.894 1.00 73.50 304 ASN A N 1
ATOM 2331 C CA . ASN A 1 304 ? -23.752 -5.011 -5.727 1.00 72.85 304 ASN A CA 1
ATOM 2332 C C . ASN A 1 304 ? -23.712 -3.728 -4.887 1.00 67.64 304 ASN A C 1
ATOM 2333 O O . ASN A 1 304 ? -24.105 -2.670 -5.414 1.00 65.35 304 ASN A O 1
ATOM 2338 N N . GLY A 1 305 ? -23.246 -3.823 -3.636 1.00 64.50 305 GLY A N 1
ATOM 2339 C CA . GLY A 1 305 ? -23.123 -2.687 -2.700 1.00 60.93 305 GLY A CA 1
ATOM 2340 C C . GLY A 1 305 ? -24.307 -2.618 -1.753 1.00 60.54 305 GLY A C 1
ATOM 2341 O O . GLY A 1 305 ? -25.449 -2.736 -2.237 1.00 63.25 305 GLY A O 1
ATOM 2342 N N . VAL A 1 306 ? -24.049 -2.424 -0.454 1.00 58.96 306 VAL A N 1
ATOM 2343 C CA . VAL A 1 306 ? -25.077 -2.497 0.630 1.00 62.10 306 VAL A CA 1
ATOM 2344 C C . VAL A 1 306 ? -26.333 -1.742 0.175 1.00 65.13 306 VAL A C 1
ATOM 2345 O O . VAL A 1 306 ? -26.192 -0.665 -0.443 1.00 66.04 306 VAL A O 1
ATOM 2349 N N . ALA A 1 307 ? -27.511 -2.302 0.469 1.00 63.80 307 ALA A N 1
ATOM 2350 C CA . ALA A 1 307 ? -28.840 -1.732 0.149 1.00 63.92 307 ALA A CA 1
ATOM 2351 C C . ALA A 1 307 ? -28.937 -1.440 -1.353 1.00 64.54 307 ALA A C 1
ATOM 2352 O O . ALA A 1 307 ? -29.656 -0.491 -1.719 1.00 67.00 307 ALA A O 1
ATOM 2354 N N . ASN A 1 308 ? -28.250 -2.226 -2.189 1.00 64.11 308 ASN A N 1
ATOM 2355 C CA . ASN A 1 308 ? -28.234 -2.042 -3.666 1.00 68.34 308 ASN A CA 1
ATOM 2356 C C . ASN A 1 308 ? -28.535 -3.363 -4.387 1.00 73.50 308 ASN A C 1
ATOM 2357 O O . ASN A 1 308 ? -28.018 -3.536 -5.510 1.00 73.64 308 ASN A O 1
ATOM 2362 N N . SER A 1 309 ? -29.337 -4.250 -3.787 1.00 76.66 309 SER A N 1
ATOM 2363 C CA . SER A 1 309 ? -29.813 -5.506 -4.428 1.00 76.65 309 SER A CA 1
ATOM 2364 C C . SER A 1 309 ? -30.674 -5.136 -5.638 1.00 76.49 309 SER A C 1
ATOM 2365 O O . SER A 1 309 ? -30.692 -5.904 -6.621 1.00 81.92 309 SER A O 1
ATOM 2368 N N . SER A 1 310 ? -31.363 -3.997 -5.542 1.00 75.61 310 SER A N 1
ATOM 2369 C CA . SER A 1 310 ? -32.191 -3.392 -6.616 1.00 74.57 310 SER A CA 1
ATOM 2370 C C . SER A 1 310 ? -31.282 -2.905 -7.748 1.00 72.74 310 SER A C 1
ATOM 2371 O O . SER A 1 310 ? -31.764 -2.811 -8.895 1.00 67.84 310 SER A O 1
ATOM 2374 N N . ASP A 1 311 ? -30.018 -2.608 -7.428 1.00 71.96 311 ASP A N 1
ATOM 2375 C CA . ASP A 1 311 ? -29.024 -2.053 -8.385 1.00 73.37 311 ASP A CA 1
ATOM 2376 C C . ASP A 1 311 ? -29.476 -0.642 -8.785 1.00 75.61 311 ASP A C 1
ATOM 2377 O O . ASP A 1 311 ? -29.033 -0.151 -9.844 1.00 71.87 311 ASP A O 1
ATOM 2382 N N . MET A 1 312 ? -30.325 -0.022 -7.956 1.00 76.16 312 MET A N 1
ATOM 2383 C CA . MET A 1 312 ? -30.955 1.302 -8.210 1.00 75.14 312 MET A CA 1
ATOM 2384 C C . MET A 1 312 ? -30.184 2.402 -7.472 1.00 76.71 312 MET A C 1
ATOM 2385 O O . MET A 1 312 ? -30.439 3.587 -7.763 1.00 79.32 312 MET A O 1
ATOM 2390 N N . VAL A 1 313 ? -29.289 2.028 -6.551 1.00 73.91 313 VAL A N 1
ATOM 2391 C CA . VAL A 1 313 ? -28.457 2.981 -5.755 1.00 70.71 313 VAL A CA 1
ATOM 2392 C C . VAL A 1 313 ? -27.546 3.758 -6.713 1.00 68.59 313 VAL A C 1
ATOM 2393 O O . VAL A 1 313 ? -26.807 3.115 -7.486 1.00 56.86 313 VAL A O 1
ATOM 2397 N N . GLY A 1 314 ? -27.601 5.092 -6.647 1.00 68.47 314 GLY A N 1
ATOM 2398 C CA . GLY A 1 314 ? -26.846 6.005 -7.525 1.00 69.99 314 GLY A CA 1
ATOM 2399 C C . GLY A 1 314 ? -27.636 6.357 -8.774 1.00 72.09 314 GLY A C 1
ATOM 2400 O O . GLY A 1 314 ? -27.408 7.448 -9.330 1.00 74.68 314 GLY A O 1
ATOM 2401 N N . ARG A 1 315 ? -28.539 5.467 -9.194 1.00 73.36 315 ARG A N 1
ATOM 2402 C CA . ARG A 1 315 ? -29.386 5.630 -10.406 1.00 75.73 315 ARG A CA 1
ATOM 2403 C C . ARG A 1 315 ? -30.478 6.672 -10.143 1.00 75.33 315 ARG A C 1
ATOM 2404 O O . ARG A 1 315 ? -30.507 7.243 -9.032 1.00 70.39 315 ARG A O 1
ATOM 2412 N N . ASN A 1 316 ? -31.341 6.896 -11.139 1.00 74.60 316 ASN A N 1
ATOM 2413 C CA . ASN A 1 316 ? -32.562 7.737 -11.039 1.00 76.11 316 ASN A CA 1
ATOM 2414 C C . ASN A 1 316 ? -32.192 9.115 -10.482 1.00 78.42 316 ASN A C 1
ATOM 2415 O O . ASN A 1 316 ? -33.077 9.773 -9.900 1.00 79.41 316 ASN A O 1
ATOM 2420 N N . LEU A 1 317 ? -30.932 9.529 -10.652 1.00 78.95 317 LEU A N 1
ATOM 2421 C CA . LEU A 1 317 ? -30.441 10.872 -10.247 1.00 75.76 317 LEU A CA 1
ATOM 2422 C C . LEU A 1 317 ? -31.220 11.935 -11.031 1.00 72.91 317 LEU A C 1
ATOM 2423 O O . LEU A 1 317 ? -31.438 11.736 -12.246 1.00 61.23 317 LEU A O 1
ATOM 2428 N N . MET A 1 318 ? -31.631 13.011 -10.352 1.00 74.08 318 MET A N 1
ATOM 2429 C CA . MET A 1 318 ? -32.455 14.107 -10.929 1.00 74.73 318 MET A CA 1
ATOM 2430 C C . MET A 1 318 ? -31.973 15.461 -10.392 1.00 69.94 318 MET A C 1
ATOM 2431 O O . MET A 1 318 ? -31.389 15.496 -9.287 1.00 58.65 318 MET A O 1
ATOM 2436 N N . ASP A 1 319 ? -32.209 16.527 -11.164 1.00 70.22 319 ASP A N 1
ATOM 2437 C CA . ASP A 1 319 ? -31.972 17.944 -10.777 1.00 69.73 319 ASP A CA 1
ATOM 2438 C C . ASP A 1 319 ? -32.575 18.860 -11.849 1.00 70.65 319 ASP A C 1
ATOM 2439 O O . ASP A 1 319 ? -32.241 18.677 -13.037 1.00 76.58 319 ASP A O 1
ATOM 2444 N N . HIS A 1 320 ? -33.417 19.813 -11.435 1.00 65.82 320 HIS A N 1
ATOM 2445 C CA . HIS A 1 320 ? -34.165 20.747 -12.320 1.00 61.55 320 HIS A CA 1
ATOM 2446 C C . HIS A 1 320 ? -33.227 21.353 -13.359 1.00 63.09 320 HIS A C 1
ATOM 2447 O O . HIS A 1 320 ? -32.370 22.164 -13.022 1.00 69.59 320 HIS A O 1
ATOM 2454 N N . PRO A 1 321 ? -33.347 20.970 -14.650 1.00 62.55 321 PRO A N 1
ATOM 2455 C CA . PRO A 1 321 ? -32.635 21.656 -15.728 1.00 66.96 321 PRO A CA 1
ATOM 2456 C C . PRO A 1 321 ? -33.174 23.083 -15.914 1.00 71.63 321 PRO A C 1
ATOM 2457 O O . PRO A 1 321 ? -34.190 23.238 -16.568 1.00 73.94 321 PRO A O 1
ATOM 2461 N N . GLY A 1 322 ? -32.486 24.073 -15.336 1.00 73.83 322 GLY A N 1
ATOM 2462 C CA . GLY A 1 322 ? -32.916 25.486 -15.301 1.00 74.09 322 GLY A CA 1
ATOM 2463 C C . GLY A 1 322 ? -32.836 26.145 -16.668 1.00 76.68 322 GLY A C 1
ATOM 2464 O O . GLY A 1 322 ? -32.085 25.643 -17.528 1.00 78.78 322 GLY A O 1
ATOM 2465 N N . THR A 1 323 ? -33.596 27.228 -16.859 1.00 76.87 323 THR A N 1
ATOM 2466 C CA . THR A 1 323 ? -33.611 28.074 -18.082 1.00 78.64 323 THR A CA 1
ATOM 2467 C C . THR A 1 323 ? -34.093 29.474 -17.693 1.00 82.59 323 THR A C 1
ATOM 2468 O O . THR A 1 323 ? -35.201 29.578 -17.130 1.00 86.27 323 THR A O 1
ATOM 2472 N N . GLY A 1 324 ? -33.286 30.502 -17.967 1.00 84.68 324 GLY A N 1
ATOM 2473 C CA . GLY A 1 324 ? -33.556 31.890 -17.546 1.00 88.24 324 GLY A CA 1
ATOM 2474 C C . GLY A 1 324 ? -33.768 32.823 -18.726 1.00 91.11 324 GLY A C 1
ATOM 2475 O O . GLY A 1 324 ? -33.812 32.333 -19.876 1.00 89.16 324 GLY A O 1
ATOM 2476 N N . VAL A 1 325 ? -33.912 34.122 -18.440 1.00 89.26 325 VAL A N 1
ATOM 2477 C CA . VAL A 1 325 ? -34.016 35.224 -19.443 1.00 80.67 325 VAL A CA 1
ATOM 2478 C C . VAL A 1 325 ? -33.647 36.537 -18.745 1.00 76.00 325 VAL A C 1
ATOM 2479 O O . VAL A 1 325 ? -34.129 36.760 -17.617 1.00 69.92 325 VAL A O 1
ATOM 2483 N N . SER A 1 326 ? -32.818 37.360 -19.393 1.00 75.96 326 SER A N 1
ATOM 2484 C CA . SER A 1 326 ? -32.368 38.686 -18.895 1.00 77.40 326 SER A CA 1
ATOM 2485 C C . SER A 1 326 ? -32.637 39.752 -19.963 1.00 73.62 326 SER A C 1
ATOM 2486 O O . SER A 1 326 ? -32.296 39.511 -21.139 1.00 71.30 326 SER A O 1
ATOM 2489 N N . PHE A 1 327 ? -33.239 40.875 -19.562 1.00 73.70 327 PHE A N 1
ATOM 2490 C CA . PHE A 1 327 ? -33.527 42.047 -20.431 1.00 73.98 327 PHE A CA 1
ATOM 2491 C C . PHE A 1 327 ? -33.580 43.318 -19.576 1.00 73.03 327 PHE A C 1
ATOM 2492 O O . PHE A 1 327 ? -33.511 43.219 -18.333 1.00 71.28 327 PHE A O 1
ATOM 2500 N N . TYR A 1 328 ? -33.696 44.475 -20.233 1.00 75.04 328 TYR A N 1
ATOM 2501 C CA . TYR A 1 328 ? -33.832 45.811 -19.597 1.00 77.35 328 TYR A CA 1
ATOM 2502 C C . TYR A 1 328 ? -35.283 46.287 -19.737 1.00 76.60 328 TYR A C 1
ATOM 2503 O O . TYR A 1 328 ? -35.717 46.590 -20.868 1.00 72.60 328 TYR A O 1
ATOM 2512 N N . ALA A 1 329 ? -36.009 46.330 -18.615 1.00 76.81 329 ALA A N 1
ATOM 2513 C CA . ALA A 1 329 ? -37.416 46.785 -18.520 1.00 78.70 329 ALA A CA 1
ATOM 2514 C C . ALA A 1 329 ? -37.516 48.247 -18.972 1.00 81.68 329 ALA A C 1
ATOM 2515 O O . ALA A 1 329 ? -36.488 48.953 -18.953 1.00 83.44 329 ALA A O 1
ATOM 2517 N N . SER A 1 330 ? -38.717 48.676 -19.366 1.00 81.07 330 SER A N 1
ATOM 2518 C CA . SER A 1 330 ? -39.027 50.062 -19.799 1.00 81.58 330 SER A CA 1
ATOM 2519 C C . SER A 1 330 ? -38.994 51.000 -18.587 1.00 82.16 330 SER A C 1
ATOM 2520 O O . SER A 1 330 ? -38.776 52.209 -18.786 1.00 88.18 330 SER A O 1
ATOM 2523 N N . GLU A 1 331 ? -39.189 50.455 -17.382 1.00 79.29 331 GLU A N 1
ATOM 2524 C CA . GLU A 1 331 ? -39.318 51.229 -16.117 1.00 81.80 331 GLU A CA 1
ATOM 2525 C C . GLU A 1 331 ? -38.247 50.781 -15.116 1.00 77.59 331 GLU A C 1
ATOM 2526 O O . GLU A 1 331 ? -37.807 49.618 -15.201 1.00 73.33 331 GLU A O 1
ATOM 2532 N N . LYS A 1 332 ? -37.862 51.682 -14.204 1.00 78.82 332 LYS A N 1
ATOM 2533 C CA . LYS A 1 332 ? -36.884 51.436 -13.108 1.00 78.47 332 LYS A CA 1
ATOM 2534 C C . LYS A 1 332 ? -37.503 50.478 -12.083 1.00 73.86 332 LYS A C 1
ATOM 2535 O O . LYS A 1 332 ? -38.719 50.588 -11.830 1.00 67.89 332 LYS A O 1
ATOM 2541 N N . LEU A 1 333 ? -36.684 49.587 -11.513 1.00 71.73 333 LEU A N 1
ATOM 2542 C CA . LEU A 1 333 ? -37.121 48.493 -10.604 1.00 67.92 333 LEU A CA 1
ATOM 2543 C C . LEU A 1 333 ? -36.148 48.375 -9.422 1.00 64.97 333 LEU A C 1
ATOM 2544 O O . LEU A 1 333 ? -36.606 48.037 -8.310 1.00 59.93 333 LEU A O 1
ATOM 2549 N N . TRP A 1 334 ? -34.859 48.643 -9.659 1.00 63.33 334 TRP A N 1
ATOM 2550 C CA . TRP A 1 334 ? -33.787 48.653 -8.627 1.00 62.81 334 TRP A CA 1
ATOM 2551 C C . TRP A 1 334 ? -33.719 47.298 -7.928 1.00 60.34 334 TRP A C 1
ATOM 2552 O O . TRP A 1 334 ? -33.974 47.205 -6.729 1.00 57.00 334 TRP A O 1
ATOM 2563 N N . PRO A 1 335 ? -33.381 46.208 -8.657 1.00 59.50 335 PRO A N 1
ATOM 2564 C CA . PRO A 1 335 ? -33.177 44.898 -8.038 1.00 57.08 335 PRO A CA 1
ATOM 2565 C C . PRO A 1 335 ? -31.982 44.888 -7.074 1.00 55.00 335 PRO A C 1
ATOM 2566 O O . PRO A 1 335 ? -30.916 45.328 -7.462 1.00 54.24 335 PRO A O 1
ATOM 2570 N N . GLY A 1 336 ? -32.191 44.379 -5.856 1.00 56.27 336 GLY A N 1
ATOM 2571 C CA . GLY A 1 336 ? -31.174 44.322 -4.788 1.00 58.92 336 GLY A CA 1
ATOM 2572 C C . GLY A 1 336 ? -31.747 44.776 -3.457 1.00 60.91 336 GLY A C 1
ATOM 2573 O O . GLY A 1 336 ? -31.196 44.387 -2.408 1.00 62.83 336 GLY A O 1
ATOM 2574 N N . ARG A 1 337 ? -32.818 45.572 -3.502 1.00 66.31 337 ARG A N 1
ATOM 2575 C CA . ARG A 1 337 ? -33.543 46.074 -2.306 1.00 75.52 337 ARG A CA 1
ATOM 2576 C C . ARG A 1 337 ? -34.423 44.940 -1.764 1.00 75.65 337 ARG A C 1
ATOM 2577 O O . ARG A 1 337 ? -35.582 44.823 -2.209 1.00 79.44 337 ARG A O 1
ATOM 2585 N N . GLY A 1 338 ? -33.871 44.127 -0.857 1.00 72.44 338 GLY A N 1
ATOM 2586 C CA . GLY A 1 338 ? -34.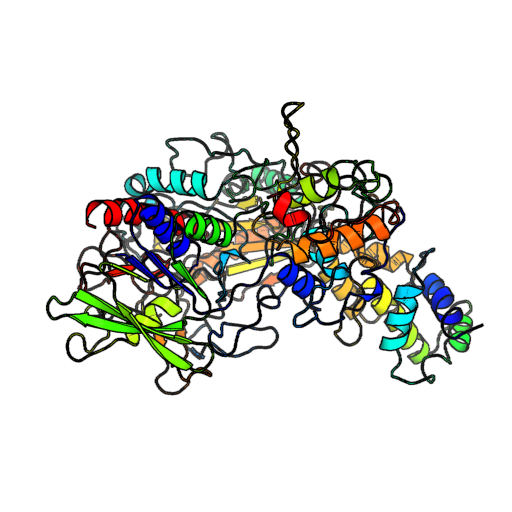565 42.991 -0.220 1.00 69.54 338 GLY A CA 1
ATOM 2587 C C . GLY A 1 338 ? -33.952 41.653 -0.625 1.00 68.71 338 GLY A C 1
ATOM 2588 O O . GLY A 1 338 ? -33.042 41.604 -1.449 1.00 72.44 338 GLY A O 1
ATOM 2589 N N . PRO A 1 339 ? -34.435 40.529 -0.048 1.00 62.44 339 PRO A N 1
ATOM 2590 C CA . PRO A 1 339 ? -33.921 39.200 -0.382 1.00 61.49 339 PRO A CA 1
ATOM 2591 C C . PRO A 1 339 ? -33.818 38.936 -1.892 1.00 61.47 339 PRO A C 1
ATOM 2592 O O . PRO A 1 339 ? -34.526 39.572 -2.654 1.00 57.70 339 PRO A O 1
ATOM 2596 N N . GLN A 1 340 ? -32.953 37.989 -2.271 1.00 63.11 340 GLN A N 1
ATOM 2597 C CA . GLN A 1 340 ? -32.579 37.683 -3.677 1.00 63.55 340 GLN A CA 1
ATOM 2598 C C . GLN A 1 340 ? -33.814 37.202 -4.447 1.00 62.85 340 GLN A C 1
ATOM 2599 O O . GLN A 1 340 ? -33.874 37.448 -5.667 1.00 57.84 340 GLN A O 1
ATOM 2605 N N . GLU A 1 341 ? -34.754 36.549 -3.756 1.00 68.50 341 GLU A N 1
ATOM 2606 C CA . GLU A 1 341 ? -36.000 35.992 -4.352 1.00 73.16 341 GLU A CA 1
ATOM 2607 C C . GLU A 1 341 ? -37.125 36.008 -3.307 1.00 73.80 341 GLU A C 1
ATOM 2608 O O . GLU A 1 341 ? -36.895 35.522 -2.181 1.00 78.16 341 GLU A O 1
ATOM 2614 N N . MET A 1 342 ? -38.288 36.556 -3.677 1.00 72.47 342 MET A N 1
ATOM 2615 C CA . MET A 1 342 ? -39.525 36.588 -2.848 1.00 71.62 342 MET A CA 1
ATOM 2616 C C . MET A 1 342 ? -40.731 36.271 -3.737 1.00 68.05 342 MET A C 1
ATOM 2617 O O . MET A 1 342 ? -41.797 35.936 -3.188 1.00 68.62 342 MET A O 1
ATOM 2622 N N . THR A 1 343 ? -40.559 36.399 -5.057 1.00 68.81 343 THR A N 1
ATOM 2623 C CA . THR A 1 343 ? -41.601 36.154 -6.091 1.00 72.47 343 THR A CA 1
ATOM 2624 C C . THR A 1 343 ? -41.359 34.794 -6.754 1.00 76.76 343 THR A C 1
ATOM 2625 O O . THR A 1 343 ? -40.181 34.417 -6.910 1.00 83.90 343 THR A O 1
ATOM 2629 N N . SER A 1 344 ? -42.438 34.098 -7.127 1.00 78.05 344 SER A N 1
ATOM 2630 C CA . SER A 1 344 ? -42.412 32.808 -7.866 1.00 77.02 344 SER A CA 1
ATOM 2631 C C . SER A 1 344 ? -43.682 32.664 -8.715 1.00 78.08 344 SER A C 1
ATOM 2632 O O . SER A 1 344 ? -44.791 32.769 -8.155 1.00 83.56 344 SER A O 1
ATOM 2635 N N . LEU A 1 345 ? -43.508 32.437 -10.021 1.00 73.10 345 LEU A N 1
ATOM 2636 C CA . LEU A 1 345 ? -44.597 32.269 -11.019 1.00 69.43 345 LEU A CA 1
ATOM 2637 C C . LEU A 1 345 ? -45.029 30.797 -11.053 1.00 71.65 345 LEU A C 1
ATOM 2638 O O . LEU A 1 345 ? -44.566 30.067 -11.952 1.00 80.33 345 LEU A O 1
ATOM 2643 N N . ILE A 1 346 ? -45.887 30.386 -10.114 1.00 66.59 346 ILE A N 1
ATOM 2644 C CA . ILE A 1 346 ? -46.301 28.966 -9.908 1.00 64.05 346 ILE A CA 1
ATOM 2645 C C . ILE A 1 346 ? -47.498 28.651 -10.812 1.00 65.52 346 ILE A C 1
ATOM 2646 O O . ILE A 1 346 ? -48.400 27.921 -10.362 1.00 69.20 346 ILE A O 1
ATOM 2651 N N . GLY A 1 347 ? -47.492 29.174 -12.041 1.00 67.61 347 GLY A N 1
ATOM 2652 C CA . GLY A 1 347 ? -48.585 28.999 -13.018 1.00 70.51 347 GLY A CA 1
ATOM 2653 C C . GLY A 1 347 ? -48.611 27.592 -13.587 1.00 71.80 347 GLY A C 1
ATOM 2654 O O . GLY A 1 347 ? -49.679 26.948 -13.530 1.00 69.01 347 GLY A O 1
ATOM 2655 N N . PHE A 1 348 ? -47.470 27.125 -14.102 1.00 74.13 348 PHE A N 1
ATOM 2656 C CA . PHE A 1 348 ? -47.329 25.838 -14.832 1.00 77.43 348 PHE A CA 1
ATOM 2657 C C . PHE A 1 348 ? -46.632 24.805 -13.938 1.00 74.42 348 PHE A C 1
ATOM 2658 O O . PHE A 1 348 ? -45.755 24.077 -14.438 1.00 77.34 348 PHE A O 1
ATOM 2666 N N . ARG A 1 349 ? -47.018 24.746 -12.660 1.00 71.80 349 ARG A N 1
ATOM 2667 C CA . ARG A 1 349 ? -46.535 23.732 -11.683 1.00 75.06 349 ARG A CA 1
ATOM 2668 C C . ARG A 1 349 ? -47.286 22.413 -11.901 1.00 83.74 349 ARG A C 1
ATOM 2669 O O . ARG A 1 349 ? -46.761 21.358 -11.486 1.00 90.83 349 ARG A O 1
ATOM 2677 N N . ASP A 1 350 ? -48.467 22.482 -12.527 1.00 86.37 350 ASP A N 1
ATOM 2678 C CA . ASP A 1 350 ? -49.413 21.343 -12.681 1.00 80.81 350 ASP A CA 1
ATOM 2679 C C . ASP A 1 350 ? -50.213 21.531 -13.976 1.00 82.53 350 ASP A C 1
ATOM 2680 O O . ASP A 1 350 ? -50.067 22.596 -14.609 1.00 86.69 350 ASP A O 1
ATOM 2685 N N . GLY A 1 351 ? -51.014 20.530 -14.358 1.00 82.28 351 GLY A N 1
ATOM 2686 C CA . GLY A 1 351 ? -51.874 20.564 -15.558 1.00 84.53 351 GLY A CA 1
ATOM 2687 C C . GLY A 1 351 ? -51.741 19.291 -16.390 1.00 85.86 351 GLY A C 1
ATOM 2688 O O . GLY A 1 351 ? -50.728 18.600 -16.315 1.00 84.29 351 GLY A O 1
ATOM 2689 N N . PRO A 1 352 ? -52.765 18.942 -17.203 1.00 89.12 352 PRO A N 1
ATOM 2690 C CA . PRO A 1 352 ? -52.748 17.709 -17.994 1.00 88.66 352 PRO A CA 1
ATOM 2691 C C . PRO A 1 352 ? -51.487 17.493 -18.847 1.00 88.02 352 PRO A C 1
ATOM 2692 O O . PRO A 1 352 ? -50.922 16.418 -18.769 1.00 90.93 352 PRO A O 1
ATOM 2696 N N . PHE A 1 353 ? -51.090 18.494 -19.641 1.00 87.68 353 PHE A N 1
ATOM 2697 C CA . PHE A 1 353 ? -49.917 18.447 -20.557 1.00 88.91 353 PHE A CA 1
ATOM 2698 C C . PHE A 1 353 ? -48.755 17.699 -19.890 1.00 82.10 353 PHE A C 1
ATOM 2699 O O . PHE A 1 353 ? -47.921 17.115 -20.612 1.00 74.33 353 PHE A O 1
ATOM 2707 N N . ARG A 1 354 ? -48.705 17.733 -18.555 1.00 77.89 354 ARG A N 1
ATOM 2708 C CA . ARG A 1 354 ? -47.597 17.185 -17.726 1.00 75.32 354 ARG A CA 1
ATOM 2709 C C . ARG A 1 354 ? -47.401 15.697 -18.043 1.00 75.46 354 ARG A C 1
ATOM 2710 O O . ARG A 1 354 ? -46.558 15.056 -17.382 1.00 77.03 354 ARG A O 1
ATOM 2718 N N . ALA A 1 355 ? -48.157 15.173 -19.013 1.00 73.66 355 ALA A N 1
ATOM 2719 C CA . ALA A 1 355 ? -48.042 13.791 -19.533 1.00 72.37 355 ALA A CA 1
ATOM 2720 C C . ALA A 1 355 ? -47.248 13.810 -20.845 1.00 72.05 355 ALA A C 1
ATOM 2721 O O . ALA A 1 355 ? -47.084 12.737 -21.454 1.00 72.82 355 ALA A O 1
ATOM 2723 N N . THR A 1 356 ? -46.773 14.991 -21.253 1.00 73.88 356 THR A N 1
ATOM 2724 C CA . THR A 1 356 ? -45.977 15.213 -22.491 1.00 78.25 356 THR A CA 1
ATOM 2725 C C . THR A 1 356 ? -44.680 15.950 -22.133 1.00 79.36 356 THR A C 1
ATOM 2726 O O . THR A 1 356 ? -43.619 15.295 -22.090 1.00 75.03 356 THR A O 1
ATOM 2730 N N . GLU A 1 357 ? -44.763 17.262 -21.891 1.00 83.36 357 GLU A N 1
ATOM 2731 C CA . GLU A 1 357 ? -43.624 18.096 -21.423 1.00 85.58 357 GLU A CA 1
ATOM 2732 C C . GLU A 1 357 ? -43.718 18.251 -19.900 1.00 86.67 357 GLU A C 1
ATOM 2733 O O . GLU A 1 357 ? -44.779 17.919 -19.336 1.00 92.54 357 GLU A O 1
ATOM 2739 N N . ALA A 1 358 ? -42.644 18.735 -19.269 1.00 83.13 358 ALA A N 1
ATOM 2740 C CA . ALA A 1 358 ? -42.518 18.897 -17.802 1.00 82.20 358 ALA A CA 1
ATOM 2741 C C . ALA A 1 358 ? -43.027 20.281 -17.388 1.00 79.86 358 ALA A C 1
ATOM 2742 O O . ALA A 1 358 ? -42.907 21.225 -18.195 1.00 77.95 358 ALA A O 1
ATOM 2744 N N . ALA A 1 359 ? -43.573 20.383 -16.172 1.00 80.52 359 ALA A N 1
ATOM 2745 C CA . ALA A 1 359 ? -44.070 21.636 -15.554 1.00 80.02 359 ALA A CA 1
ATOM 2746 C C . ALA A 1 359 ? -42.908 22.350 -14.854 1.00 74.51 359 ALA A C 1
ATOM 2747 O O . ALA A 1 359 ? -42.057 21.653 -14.265 1.00 75.41 359 ALA A O 1
ATOM 2749 N N . LYS A 1 360 ? -42.887 23.686 -14.911 1.00 67.57 360 LYS A N 1
ATOM 2750 C CA . LYS A 1 360 ? -41.769 24.529 -14.408 1.00 62.19 360 LYS A CA 1
ATOM 2751 C C . LYS A 1 360 ? -42.298 25.615 -13.469 1.00 56.73 360 LYS A C 1
ATOM 2752 O O . LYS A 1 360 ? -43.411 26.117 -13.707 1.00 55.17 360 LYS A O 1
ATOM 2758 N N . LYS A 1 361 ? -41.508 25.952 -12.444 1.00 56.80 361 LYS A N 1
ATOM 2759 C CA . LYS A 1 361 ? -41.712 27.124 -11.552 1.00 59.12 361 LYS A CA 1
ATOM 2760 C C . LYS A 1 361 ? -40.713 28.217 -11.946 1.00 61.90 361 LYS A C 1
ATOM 2761 O O . LYS A 1 361 ? -39.502 28.010 -11.728 1.00 66.33 361 LYS A O 1
ATOM 2767 N N . ILE A 1 362 ? -41.202 29.322 -12.517 1.00 60.77 362 ILE A N 1
ATOM 2768 C CA . ILE A 1 362 ? -40.380 30.501 -12.922 1.00 59.74 362 ILE A CA 1
ATOM 2769 C C . ILE A 1 362 ? -40.308 31.467 -11.735 1.00 59.65 362 ILE A C 1
ATOM 2770 O O . ILE A 1 362 ? -41.364 31.743 -11.137 1.00 58.50 362 ILE A O 1
ATOM 2775 N N . HIS A 1 363 ? -39.104 31.938 -11.397 1.00 64.16 363 HIS A N 1
ATOM 2776 C CA . HIS A 1 363 ? -38.850 32.879 -10.272 1.00 72.51 363 HIS A CA 1
ATOM 2777 C C . HIS A 1 363 ? -38.119 34.125 -10.784 1.00 77.26 363 HIS A C 1
ATOM 2778 O O . HIS A 1 363 ? -37.111 33.973 -11.504 1.00 78.84 363 HIS A O 1
ATOM 2785 N N . LEU A 1 364 ? -38.629 35.308 -10.422 1.00 81.60 364 LEU A N 1
ATOM 2786 C CA . LEU A 1 364 ? -38.017 36.632 -10.714 1.00 84.14 364 LEU A CA 1
ATOM 2787 C C . LEU A 1 364 ? -36.775 36.821 -9.835 1.00 83.97 364 LEU A C 1
ATOM 2788 O O . LEU A 1 364 ? -36.837 36.459 -8.641 1.00 82.14 364 LEU A O 1
ATOM 2793 N N . SER A 1 365 ? -35.702 37.383 -10.405 1.00 81.53 365 SER A N 1
ATOM 2794 C CA . SER A 1 365 ? -34.402 37.640 -9.729 1.00 79.32 365 SER A CA 1
ATOM 2795 C C . SER A 1 365 ? -34.413 39.014 -9.052 1.00 75.45 365 SER A C 1
ATOM 2796 O O . SER A 1 365 ? -34.595 40.024 -9.763 1.00 69.51 365 SER A O 1
ATOM 2799 N N . ASN A 1 366 ? -34.200 39.040 -7.732 1.00 72.00 366 ASN A N 1
ATOM 2800 C CA . ASN A 1 366 ? -34.118 40.275 -6.907 1.00 70.12 366 ASN A CA 1
ATOM 2801 C C . ASN A 1 366 ? -32.679 40.452 -6.412 1.00 69.54 366 ASN A C 1
ATOM 2802 O O . ASN A 1 366 ? -32.502 40.902 -5.263 1.00 65.84 366 ASN A O 1
ATOM 2807 N N . LEU A 1 367 ? -31.697 40.099 -7.248 1.00 71.06 367 LEU A N 1
ATOM 2808 C CA . LEU A 1 367 ? -30.246 40.218 -6.940 1.00 72.26 367 LEU A CA 1
ATOM 2809 C C . LEU A 1 367 ? -29.727 41.572 -7.439 1.00 73.51 367 LEU A C 1
ATOM 2810 O O . LEU A 1 367 ? -30.140 41.990 -8.538 1.00 83.78 367 LEU A O 1
ATOM 2815 N N . SER A 1 368 ? -28.854 42.221 -6.661 1.00 66.81 368 SER A N 1
ATOM 2816 C CA . SER A 1 368 ? -28.143 43.468 -7.045 1.00 66.03 368 SER A CA 1
ATOM 2817 C C . SER A 1 368 ? -27.377 43.223 -8.349 1.00 65.86 368 SER A C 1
ATOM 2818 O O . SER A 1 368 ? -26.700 42.184 -8.441 1.00 70.63 368 SER A O 1
ATOM 2821 N N . ARG A 1 369 ? -27.490 44.136 -9.317 1.00 64.11 369 ARG A N 1
ATOM 2822 C CA . ARG A 1 369 ? -26.900 43.989 -10.675 1.00 68.21 369 ARG A CA 1
ATOM 2823 C C . ARG A 1 369 ? -25.981 45.179 -10.980 1.00 69.74 369 ARG A C 1
ATOM 2824 O O . ARG A 1 369 ? -25.481 45.258 -12.122 1.00 67.72 369 ARG A O 1
ATOM 2832 N N . ILE A 1 370 ? -25.773 46.069 -10.005 1.00 70.12 370 ILE A N 1
ATOM 2833 C CA . ILE A 1 370 ? -24.869 47.250 -10.139 1.00 72.97 370 ILE A CA 1
ATOM 2834 C C . ILE A 1 370 ? -23.427 46.729 -10.166 1.00 77.08 370 ILE A C 1
ATOM 2835 O O . ILE A 1 370 ? -22.567 47.392 -10.779 1.00 83.21 370 ILE A O 1
ATOM 2840 N N . ASP A 1 371 ? -23.194 45.569 -9.541 1.00 78.88 371 ASP A N 1
ATOM 2841 C CA . ASP A 1 371 ? -21.918 44.808 -9.614 1.00 77.85 371 ASP A CA 1
ATOM 2842 C C . ASP A 1 371 ? -21.663 44.426 -11.074 1.00 75.28 371 ASP A C 1
ATOM 2843 O O . ASP A 1 371 ? -20.645 44.869 -11.637 1.00 73.71 371 ASP A O 1
ATOM 2848 N N . GLN A 1 372 ? -22.574 43.638 -11.651 1.00 77.58 372 GLN A N 1
ATOM 2849 C CA . GLN A 1 372 ? -22.498 43.117 -13.041 1.00 82.13 372 GLN A CA 1
ATOM 2850 C C . GLN A 1 372 ? -22.543 44.286 -14.031 1.00 77.51 372 GLN A C 1
ATOM 2851 O O . GLN A 1 372 ? -21.643 44.369 -14.889 1.00 79.43 372 GLN A O 1
ATOM 2857 N N . GLU A 1 373 ? -23.549 45.155 -13.900 1.00 73.62 373 GLU A N 1
ATOM 2858 C CA . GLU A 1 373 ? -23.879 46.213 -14.892 1.00 72.37 373 GLU A CA 1
ATOM 2859 C C . GLU A 1 373 ? -22.724 47.216 -14.994 1.00 72.10 373 GLU A C 1
ATOM 2860 O O . GLU A 1 373 ? -22.382 47.600 -16.131 1.00 74.29 373 GLU A O 1
ATOM 2866 N N . THR A 1 374 ? -22.148 47.625 -13.859 1.00 68.43 374 THR A N 1
ATOM 2867 C CA . THR A 1 374 ? -20.945 48.497 -13.805 1.00 68.36 374 THR A CA 1
ATOM 2868 C C . THR A 1 374 ? -19.847 47.867 -14.668 1.00 69.06 374 THR A C 1
ATOM 2869 O O . THR A 1 374 ? -19.308 48.567 -15.548 1.00 68.36 374 THR A O 1
ATOM 2873 N N . GLN A 1 375 ? -19.550 46.588 -14.417 1.00 70.13 375 GLN A N 1
ATOM 2874 C CA . GLN A 1 375 ? -18.516 45.799 -15.136 1.00 72.09 375 GLN A CA 1
ATOM 2875 C C . GLN A 1 375 ? -18.829 45.798 -16.637 1.00 71.71 375 GLN A C 1
ATOM 2876 O O . GLN A 1 375 ? -17.893 46.003 -17.433 1.00 71.46 375 GLN A O 1
ATOM 2882 N N . LYS A 1 376 ? -20.096 45.584 -17.004 1.00 74.51 376 LYS A N 1
ATOM 2883 C CA . LYS A 1 376 ? -20.548 45.475 -18.418 1.00 80.78 376 LYS A CA 1
ATOM 2884 C C . LYS A 1 376 ? -20.179 46.761 -19.167 1.00 81.53 376 LYS A C 1
ATOM 2885 O O . LYS A 1 376 ? -19.723 46.657 -20.323 1.00 78.82 376 LYS A O 1
ATOM 2891 N N . ILE A 1 377 ? -20.372 47.921 -18.528 1.00 86.72 377 ILE A N 1
ATOM 2892 C CA . ILE A 1 377 ? -20.074 49.270 -19.098 1.00 90.49 377 ILE A CA 1
ATOM 2893 C C . ILE A 1 377 ? -18.563 49.389 -19.328 1.00 89.16 377 ILE A C 1
ATOM 2894 O O . ILE A 1 377 ? -18.161 49.746 -20.454 1.00 89.98 377 ILE A O 1
ATOM 2899 N N . PHE A 1 378 ? -17.767 49.102 -18.293 1.00 85.00 378 PHE A N 1
ATOM 2900 C CA . PHE A 1 378 ? -16.286 49.232 -18.291 1.00 80.92 378 PHE A CA 1
ATOM 2901 C C . PHE A 1 378 ? -15.679 48.313 -19.357 1.00 82.17 378 PHE A C 1
ATOM 2902 O O . PHE A 1 378 ? -14.701 48.728 -20.010 1.00 76.64 378 PHE A O 1
ATOM 2910 N N . LYS A 1 379 ? -16.243 47.112 -19.530 1.00 86.27 379 LYS A N 1
ATOM 2911 C CA . LYS A 1 379 ? -15.763 46.095 -20.506 1.00 91.22 379 LYS A CA 1
ATOM 2912 C C . LYS A 1 379 ? -15.753 46.723 -21.906 1.00 91.35 379 LYS A C 1
ATOM 2913 O O . LYS A 1 379 ? -14.993 46.239 -22.766 1.00 96.95 379 LYS A O 1
ATOM 2919 N N . ALA A 1 380 ? -16.568 47.763 -22.112 1.00 88.10 380 ALA A N 1
ATOM 2920 C CA . ALA A 1 380 ? -16.671 48.534 -23.374 1.00 88.47 380 ALA A CA 1
ATOM 2921 C C . ALA A 1 380 ? -15.300 49.123 -23.728 1.00 91.26 380 ALA A C 1
ATOM 2922 O O . ALA A 1 380 ? -14.962 49.160 -24.928 1.00 88.17 380 ALA A O 1
ATOM 2924 N N . GLY A 1 381 ? -14.553 49.572 -22.713 1.00 95.76 381 GLY A N 1
ATOM 2925 C CA . GLY A 1 381 ? -13.181 50.100 -22.848 1.00 97.54 381 GLY A CA 1
ATOM 2926 C C . GLY A 1 381 ? -13.153 51.471 -23.505 1.00 97.93 381 GLY A C 1
ATOM 2927 O O . GLY A 1 381 ? -12.155 51.777 -24.187 1.00 95.72 381 GLY A O 1
ATOM 2928 N N . LYS A 1 382 ? -14.207 52.268 -23.303 1.00 98.46 382 LYS A N 1
ATOM 2929 C CA . LYS A 1 382 ? -14.338 53.653 -23.833 1.00 95.12 382 LYS A CA 1
ATOM 2930 C C . LYS A 1 382 ? -14.493 54.621 -22.654 1.00 93.82 382 LYS A C 1
ATOM 2931 O O . LYS A 1 382 ? -15.452 54.456 -21.873 1.00 87.83 382 LYS A O 1
ATOM 2937 N N . LEU A 1 383 ? -13.573 55.583 -22.534 1.00 94.03 383 LEU A N 1
ATOM 2938 C CA . LEU A 1 383 ? -13.522 56.579 -21.430 1.00 94.89 383 LEU A CA 1
ATOM 2939 C C . LEU A 1 383 ? -14.695 57.557 -21.570 1.00 95.70 383 LEU A C 1
ATOM 2940 O O . LEU A 1 383 ? -14.982 57.978 -22.709 1.00 101.63 383 LEU A O 1
ATOM 2945 N N . MET A 1 384 ? -15.344 57.892 -20.450 1.00 93.56 384 MET A N 1
ATOM 2946 C CA . MET A 1 384 ? -16.510 58.815 -20.377 1.00 87.62 384 MET A CA 1
ATOM 2947 C C . MET A 1 384 ? -16.449 59.600 -19.061 1.00 77.38 384 MET A C 1
ATOM 2948 O O . MET A 1 384 ? -15.937 59.046 -18.069 1.00 73.62 384 MET A O 1
ATOM 2953 N N . LYS A 1 385 ? -16.953 60.839 -19.056 1.00 72.38 385 LYS A N 1
ATOM 2954 C CA . LYS A 1 385 ? -16.931 61.743 -17.874 1.00 71.17 385 LYS A CA 1
ATOM 2955 C C . LYS A 1 385 ? -17.861 61.187 -16.800 1.00 68.72 385 LYS A C 1
ATOM 2956 O O . LYS A 1 385 ? -18.879 60.577 -17.114 1.00 71.04 385 LYS A O 1
ATOM 2962 N N . PRO A 1 386 ? -17.532 61.384 -15.504 1.00 65.31 386 PRO A N 1
ATOM 2963 C CA . PR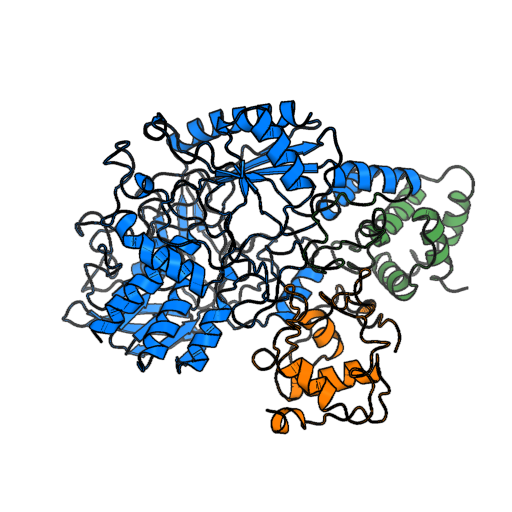O A 1 386 ? -18.267 60.764 -14.398 1.00 70.40 386 PRO A CA 1
ATOM 2964 C C . PRO A 1 386 ? -19.779 61.047 -14.354 1.00 76.15 386 PRO A C 1
ATOM 2965 O O . PRO A 1 386 ? -20.457 60.423 -13.553 1.00 77.27 386 PRO A O 1
ATOM 2969 N N . ASP A 1 387 ? -20.270 61.967 -15.189 1.00 83.09 387 ASP A N 1
ATOM 2970 C CA . ASP A 1 387 ? -21.717 62.303 -15.289 1.00 83.03 387 ASP A CA 1
ATOM 2971 C C . ASP A 1 387 ? -22.406 61.255 -16.171 1.00 80.70 387 ASP A C 1
ATOM 2972 O O . ASP A 1 387 ? -23.458 60.735 -15.755 1.00 80.46 387 ASP A O 1
ATOM 2977 N N . GLU A 1 388 ? -21.819 60.956 -17.335 1.00 83.52 388 GLU A N 1
ATOM 2978 C CA . GLU A 1 388 ? -22.327 59.960 -18.318 1.00 85.69 388 GLU A CA 1
ATOM 2979 C C . GLU A 1 388 ? -22.179 58.550 -17.733 1.00 87.65 388 GLU A C 1
ATOM 2980 O O . GLU A 1 388 ? -23.075 57.714 -17.973 1.00 89.43 388 GLU A O 1
ATOM 2986 N N . LEU A 1 389 ? -21.091 58.306 -16.995 1.00 85.69 389 LEU A N 1
ATOM 2987 C CA . LEU A 1 389 ? -20.782 57.004 -16.342 1.00 82.17 389 LEU A CA 1
ATOM 2988 C C . LEU A 1 389 ? -21.917 56.652 -15.375 1.00 82.13 389 LEU A C 1
ATOM 2989 O O . LEU A 1 389 ? -22.675 55.708 -15.673 1.00 83.59 389 LEU A O 1
ATOM 2994 N N . ASP A 1 390 ? -22.024 57.394 -14.269 1.00 81.11 390 ASP A N 1
ATOM 2995 C CA . ASP A 1 390 ? -23.101 57.257 -13.253 1.00 87.99 390 ASP A CA 1
ATOM 2996 C C . ASP A 1 390 ? -24.452 57.099 -13.963 1.00 91.80 390 ASP A C 1
ATOM 2997 O O . ASP A 1 390 ? -25.241 56.226 -13.547 1.00 95.67 390 ASP A O 1
ATOM 3002 N N . ALA A 1 391 ? -24.701 57.920 -14.989 1.00 91.17 391 ALA A N 1
ATOM 3003 C CA . ALA A 1 391 ? -25.961 57.962 -15.767 1.00 88.52 391 ALA A CA 1
ATOM 3004 C C . ALA A 1 391 ? -26.309 56.556 -16.267 1.00 89.96 391 ALA A C 1
ATOM 3005 O O . ALA A 1 391 ? -27.480 56.152 -16.128 1.00 97.33 391 ALA A O 1
ATOM 3007 N N . GLN A 1 392 ? -25.324 55.843 -16.824 1.00 87.35 392 GLN A N 1
ATOM 3008 C CA . GLN A 1 392 ? -25.488 54.475 -17.385 1.00 84.26 392 GLN A CA 1
ATOM 3009 C C . GLN A 1 392 ? -25.605 53.458 -16.243 1.00 75.38 392 GLN A C 1
ATOM 3010 O O . GLN A 1 392 ? -26.386 52.500 -16.393 1.00 76.00 392 GLN A O 1
ATOM 3016 N N . ILE A 1 393 ? -24.863 53.663 -15.150 1.00 67.92 393 ILE A N 1
ATOM 3017 C CA . ILE A 1 393 ? -24.837 52.747 -13.970 1.00 69.33 393 ILE A CA 1
ATOM 3018 C C . ILE A 1 393 ? -26.263 52.592 -13.428 1.00 71.80 393 ILE A C 1
ATOM 3019 O O . ILE A 1 393 ? -26.730 51.441 -13.319 1.00 72.67 393 ILE A O 1
ATOM 3024 N N . ARG A 1 394 ? -26.924 53.708 -13.107 1.00 69.74 394 ARG A N 1
ATOM 3025 C CA . ARG A 1 394 ? -28.303 53.733 -12.548 1.00 72.58 394 ARG A CA 1
ATOM 3026 C C . ARG A 1 394 ? -29.297 53.270 -13.620 1.00 67.69 394 ARG A C 1
ATOM 3027 O O . ARG A 1 394 ? -30.243 52.540 -13.269 1.00 62.84 394 ARG A O 1
ATOM 3035 N N . ASP A 1 395 ? -29.080 53.675 -14.875 1.00 67.03 395 ASP A N 1
ATOM 3036 C CA . ASP A 1 395 ? -29.964 53.362 -16.030 1.00 66.17 395 ASP A CA 1
ATOM 3037 C C . ASP A 1 395 ? -29.982 51.849 -16.272 1.00 66.41 395 ASP A C 1
ATOM 3038 O O . ASP A 1 395 ? -31.071 51.310 -16.542 1.00 70.28 395 ASP A O 1
ATOM 3043 N N . ARG A 1 396 ? -28.817 51.200 -16.190 1.00 65.15 396 ARG A N 1
ATOM 3044 C CA . ARG A 1 396 ? -28.638 49.751 -16.472 1.00 64.22 396 ARG A CA 1
ATOM 3045 C C . ARG A 1 396 ? -29.079 48.919 -15.263 1.00 64.06 396 ARG A C 1
ATOM 3046 O O . ARG A 1 396 ? -29.866 47.973 -15.459 1.00 66.02 396 ARG A O 1
ATOM 3054 N N . SER A 1 397 ? -28.588 49.265 -14.069 1.00 63.11 397 SER A N 1
ATOM 3055 C CA . SER A 1 397 ? -28.719 48.466 -12.821 1.00 65.04 397 SER A CA 1
ATOM 3056 C C . SER A 1 397 ? -30.144 48.551 -12.258 1.00 66.58 397 SER A C 1
ATOM 3057 O O . SER A 1 397 ? -30.503 47.680 -11.442 1.00 70.39 397 SER A O 1
ATOM 3060 N N . ALA A 1 398 ? -30.913 49.566 -12.662 1.00 65.91 398 ALA A N 1
ATOM 3061 C CA . ALA A 1 398 ? -32.297 49.816 -12.195 1.00 63.89 398 ALA A CA 1
ATOM 3062 C C . ALA A 1 398 ? -33.291 49.073 -13.093 1.00 60.32 398 ALA A C 1
ATOM 3063 O O . ALA A 1 398 ? -34.289 48.548 -12.562 1.00 57.32 398 ALA A O 1
ATOM 3065 N N . ARG A 1 399 ? -33.007 49.020 -14.399 1.00 59.34 399 ARG A N 1
ATOM 3066 C CA . ARG A 1 399 ? -33.933 48.520 -15.451 1.00 62.22 399 ARG A CA 1
ATOM 3067 C C . ARG A 1 399 ? -33.661 47.039 -15.749 1.00 67.00 399 ARG A C 1
ATOM 3068 O O . ARG A 1 399 ? -34.402 46.462 -16.571 1.00 66.34 399 ARG A O 1
ATOM 3076 N N . TYR A 1 400 ? -32.645 46.448 -15.114 1.00 71.50 400 TYR A N 1
ATOM 3077 C CA . TYR A 1 400 ? -32.249 45.028 -15.310 1.00 73.91 400 TYR A CA 1
ATOM 3078 C C . TYR A 1 400 ? -33.240 44.114 -14.579 1.00 73.58 400 TYR A C 1
ATOM 3079 O O . TYR A 1 400 ? -33.478 44.323 -13.371 1.00 73.45 400 TYR A O 1
ATOM 3088 N N . VAL A 1 401 ? -33.803 43.144 -15.308 1.00 73.14 401 VAL A N 1
ATOM 3089 C CA . VAL A 1 401 ? -34.669 42.051 -14.772 1.00 72.39 401 VAL A CA 1
ATOM 3090 C C . VAL A 1 401 ? -34.141 40.717 -15.308 1.00 66.74 401 VAL A C 1
ATOM 3091 O O . VAL A 1 401 ? -33.752 40.671 -16.493 1.00 58.43 401 VAL A O 1
ATOM 3095 N N . GLN A 1 402 ? -34.141 39.675 -14.473 1.00 67.22 402 GLN A N 1
ATOM 3096 C CA . GLN A 1 402 ? -33.740 38.298 -14.873 1.00 70.94 402 GLN A CA 1
ATOM 3097 C C . GLN A 1 402 ? -34.745 37.284 -14.313 1.00 71.64 402 GLN A C 1
ATOM 3098 O O . GLN A 1 402 ? -35.127 37.411 -13.131 1.00 68.44 402 GLN A O 1
ATOM 3104 N N . PHE A 1 403 ? -35.146 36.318 -15.145 1.00 74.32 403 PHE A N 1
ATOM 3105 C CA . PHE A 1 403 ? -36.081 35.216 -14.802 1.00 77.67 403 PHE A CA 1
ATOM 3106 C C . PHE A 1 403 ? -35.383 33.866 -15.001 1.00 79.39 403 PHE A C 1
ATOM 3107 O O . PHE A 1 403 ? -35.083 33.505 -16.155 1.00 80.26 403 PHE A O 1
ATOM 3115 N N . ASP A 1 404 ? -35.134 33.153 -13.900 1.00 81.38 404 ASP A N 1
ATOM 3116 C CA . ASP A 1 404 ? -34.656 31.744 -13.895 1.00 80.43 404 ASP A CA 1
ATOM 3117 C C . ASP A 1 404 ? -35.829 30.853 -13.469 1.00 77.54 404 ASP A C 1
ATOM 3118 O O . ASP A 1 404 ? -36.744 31.374 -12.798 1.00 77.25 404 ASP A O 1
ATOM 3123 N N . CYS A 1 405 ? -35.812 29.573 -13.852 1.00 72.54 405 CYS A N 1
ATOM 3124 C CA . CYS A 1 405 ? -36.923 28.612 -13.608 1.00 68.64 405 CYS A CA 1
ATOM 3125 C C . CYS A 1 405 ? -36.374 27.214 -13.310 1.00 68.45 405 CYS A C 1
ATOM 3126 O O . CYS A 1 405 ? -35.245 26.911 -13.743 1.00 72.09 405 CYS A O 1
ATOM 3129 N N . PHE A 1 406 ? -37.160 26.403 -12.597 1.00 64.27 406 PHE A N 1
ATOM 3130 C CA . PHE A 1 406 ? -36.912 24.957 -12.366 1.00 64.96 406 PHE A CA 1
ATOM 3131 C C . PHE A 1 406 ? -37.737 24.140 -13.363 1.00 64.92 406 PHE A C 1
ATOM 3132 O O . PHE A 1 406 ? -38.972 24.286 -13.381 1.00 65.79 406 PHE A O 1
ATOM 3140 N N . HIS A 1 407 ? -37.072 23.306 -14.163 1.00 67.47 407 HIS A N 1
ATOM 3141 C CA . HIS A 1 407 ? -37.710 22.246 -14.986 1.00 69.40 407 HIS A CA 1
ATOM 3142 C C . HIS A 1 407 ? -37.636 20.921 -14.221 1.00 71.91 407 HIS A C 1
ATOM 3143 O O . HIS A 1 407 ? -36.676 20.739 -13.445 1.00 70.12 407 HIS A O 1
ATOM 3150 N N . GLU A 1 408 ? -38.625 20.047 -14.423 1.00 73.27 408 GLU A N 1
ATOM 3151 C CA . GLU A 1 408 ? -38.675 18.687 -13.829 1.00 74.61 408 GLU A CA 1
ATOM 3152 C C . GLU A 1 408 ? -38.202 17.676 -14.880 1.00 76.38 408 GLU A C 1
ATOM 3153 O O . GLU A 1 408 ? -38.763 17.677 -15.993 1.00 81.28 408 GLU A O 1
ATOM 3159 N N . ILE A 1 409 ? -37.181 16.881 -14.547 1.00 76.05 409 ILE A N 1
ATOM 3160 C CA . ILE A 1 409 ? -36.705 15.729 -15.369 1.00 79.16 409 ILE A CA 1
ATOM 3161 C C . ILE A 1 409 ? -37.158 14.438 -14.680 1.00 84.57 409 ILE A C 1
ATOM 3162 O O . ILE A 1 409 ? -37.065 14.368 -13.438 1.00 88.23 409 ILE A O 1
ATOM 3167 N N . LEU A 1 410 ? -37.634 13.465 -15.461 1.00 88.09 410 LEU A N 1
ATOM 3168 C CA . LEU A 1 410 ? -38.154 12.167 -14.956 1.00 93.06 410 LEU A CA 1
ATOM 3169 C C . LEU A 1 410 ? -37.003 11.355 -14.372 1.00 93.96 410 LEU A C 1
ATOM 3170 O O . LEU A 1 410 ? -35.893 11.371 -14.902 1.00 94.07 410 LEU A O 1
ATOM 3175 N N . PRO A 1 411 ? -37.232 10.625 -13.257 1.00 92.12 411 PRO A N 1
ATOM 3176 C CA . PRO A 1 411 ? -36.216 9.734 -12.702 1.00 86.82 411 PRO A CA 1
ATOM 3177 C C . PRO A 1 411 ? -35.913 8.618 -13.711 1.00 79.90 411 PRO A C 1
ATOM 3178 O O . PRO A 1 411 ? -36.817 7.872 -14.036 1.00 77.52 411 PRO A O 1
ATOM 3182 N N . GLN A 1 412 ? -34.671 8.563 -14.201 1.00 76.80 412 GLN A N 1
ATOM 3183 C CA . GLN A 1 412 ? -34.220 7.596 -15.237 1.00 77.08 412 GLN A CA 1
ATOM 3184 C C . GLN A 1 412 ? -33.045 6.790 -14.691 1.00 80.20 412 GLN A C 1
ATOM 3185 O O . GLN A 1 412 ? -32.148 7.340 -14.056 1.00 84.60 412 GLN A O 1
ATOM 3191 N N . PRO A 1 413 ? -33.022 5.459 -14.920 1.00 79.15 413 PRO A N 1
ATOM 3192 C CA . PRO A 1 413 ? -31.978 4.596 -14.366 1.00 80.79 413 PRO A CA 1
ATOM 3193 C C . PRO A 1 413 ? -30.628 4.772 -15.077 1.00 79.55 413 PRO A C 1
ATOM 3194 O O . PRO A 1 413 ? -29.619 4.393 -14.511 1.00 72.31 413 PRO A O 1
ATOM 3198 N N . GLU A 1 414 ? -30.648 5.341 -16.287 1.00 86.12 414 GLU A N 1
ATOM 3199 C CA . GLU A 1 414 ? -29.443 5.583 -17.126 1.00 91.98 414 GLU A CA 1
ATOM 3200 C C . GLU A 1 414 ? -28.639 6.745 -16.526 1.00 88.29 414 GLU A C 1
ATOM 3201 O O . GLU A 1 414 ? -27.414 6.801 -16.757 1.00 81.83 414 GLU A O 1
ATOM 3207 N N . ASN A 1 415 ? -29.312 7.633 -15.785 1.00 84.95 415 ASN A N 1
ATOM 3208 C CA . ASN A 1 415 ? -28.691 8.719 -14.978 1.00 82.59 415 ASN A CA 1
ATOM 3209 C C . ASN A 1 415 ? -28.322 8.154 -13.602 1.00 78.88 415 ASN A C 1
ATOM 3210 O O . ASN A 1 415 ? -29.250 7.779 -12.859 1.00 75.92 415 ASN A O 1
ATOM 3215 N N . ARG A 1 416 ? -27.027 8.101 -13.273 1.00 78.94 416 ARG A N 1
ATOM 3216 C CA . ARG A 1 416 ? -26.521 7.430 -12.044 1.00 80.30 416 ARG A CA 1
ATOM 3217 C C . ARG A 1 416 ? -25.257 8.128 -11.525 1.00 74.20 416 ARG A C 1
ATOM 3218 O O . ARG A 1 416 ? -24.601 8.848 -12.306 1.00 63.07 416 ARG A O 1
ATOM 3226 N N . ILE A 1 417 ? -24.948 7.906 -10.243 1.00 74.99 417 ILE A N 1
ATOM 3227 C CA . ILE A 1 417 ? -23.711 8.365 -9.544 1.00 76.20 417 ILE A CA 1
ATOM 3228 C C . ILE A 1 417 ? -22.998 7.138 -8.963 1.00 83.66 417 ILE A C 1
ATOM 3229 O O . ILE A 1 417 ? -23.570 6.496 -8.059 1.00 89.07 417 ILE A O 1
ATOM 3234 N N . VAL A 1 418 ? -21.794 6.837 -9.458 1.00 85.95 418 VAL A N 1
ATOM 3235 C CA . VAL A 1 418 ? -20.975 5.662 -9.036 1.00 83.80 418 VAL A CA 1
ATOM 3236 C C . VAL A 1 418 ? -19.570 6.145 -8.693 1.00 85.10 418 VAL A C 1
ATOM 3237 O O . VAL A 1 418 ? -19.035 7.026 -9.363 1.00 93.17 418 VAL A O 1
ATOM 3241 N N . PRO A 1 419 ? -18.925 5.586 -7.645 1.00 77.82 419 PRO A N 1
ATOM 3242 C CA . PRO A 1 419 ? -17.543 5.937 -7.323 1.00 77.99 419 PRO A CA 1
ATOM 3243 C C . PRO A 1 419 ? -16.585 5.465 -8.427 1.00 81.44 419 PRO A C 1
ATOM 3244 O O . PRO A 1 419 ? -16.464 4.270 -8.618 1.00 88.60 419 PRO A O 1
ATOM 3248 N N . SER A 1 420 ? -15.945 6.410 -9.125 1.00 80.61 420 SER A N 1
ATOM 3249 C CA . SER A 1 420 ? -15.010 6.157 -10.253 1.00 78.84 420 SER A CA 1
ATOM 3250 C C . SER A 1 420 ? -14.030 5.043 -9.866 1.00 79.15 420 SER A C 1
ATOM 3251 O O . SER A 1 420 ? -13.506 5.087 -8.735 1.00 78.41 420 SER A O 1
ATOM 3254 N N . LYS A 1 421 ? -13.799 4.088 -10.773 1.00 82.86 421 LYS A N 1
ATOM 3255 C CA . LYS A 1 421 ? -12.932 2.900 -10.543 1.00 88.98 421 LYS A CA 1
ATOM 3256 C C . LYS A 1 421 ? -11.492 3.224 -10.960 1.00 89.77 421 LYS A C 1
ATOM 3257 O O . LYS A 1 421 ? -10.678 2.283 -11.054 1.00 90.19 421 LYS A O 1
ATOM 3263 N N . THR A 1 422 ? -11.194 4.507 -11.191 1.00 87.53 422 THR A N 1
ATOM 3264 C CA . THR A 1 422 ? -9.847 5.019 -11.560 1.00 84.32 422 THR A CA 1
ATOM 3265 C C . THR A 1 422 ? -9.499 6.210 -10.660 1.00 81.52 422 THR A C 1
ATOM 3266 O O . THR A 1 422 ? -8.669 6.032 -9.747 1.00 79.68 422 THR A O 1
ATOM 3270 N N . ALA A 1 423 ? -10.123 7.367 -10.907 1.00 79.57 423 ALA A N 1
ATOM 3271 C CA . ALA A 1 423 ? -9.898 8.636 -10.176 1.00 76.38 423 ALA A CA 1
ATOM 3272 C C . ALA A 1 423 ? -10.171 8.430 -8.681 1.00 75.65 423 ALA A C 1
ATOM 3273 O O . ALA A 1 423 ? -10.966 7.531 -8.338 1.00 78.41 423 ALA A O 1
ATOM 3275 N N . THR A 1 424 ? -9.535 9.245 -7.834 1.00 71.29 424 THR A N 1
ATOM 3276 C CA . THR A 1 424 ? -9.592 9.160 -6.350 1.00 70.14 424 THR A CA 1
ATOM 3277 C C . THR A 1 424 ? -9.265 10.533 -5.752 1.00 70.89 424 THR A C 1
ATOM 3278 O O . THR A 1 424 ? -8.587 11.327 -6.435 1.00 69.10 424 THR A O 1
ATOM 3282 N N . ASP A 1 425 ? -9.737 10.797 -4.530 1.00 70.80 425 ASP A N 1
ATOM 3283 C CA . ASP A 1 425 ? -9.509 12.073 -3.801 1.00 72.14 425 ASP A CA 1
ATOM 3284 C C . ASP A 1 425 ? -8.185 11.975 -3.035 1.00 72.47 425 ASP A C 1
ATOM 3285 O O . ASP A 1 425 ? -7.559 10.899 -3.075 1.00 70.88 425 ASP A O 1
ATOM 3290 N N . ALA A 1 426 ? -7.789 13.061 -2.365 1.00 76.91 426 ALA A N 1
ATOM 3291 C CA . ALA A 1 426 ? -6.511 13.204 -1.628 1.00 76.38 426 ALA A CA 1
ATOM 3292 C C . ALA A 1 426 ? -6.308 12.014 -0.683 1.00 75.12 426 ALA A C 1
ATOM 3293 O O . ALA A 1 426 ? -5.267 11.345 -0.803 1.00 82.22 426 ALA A O 1
ATOM 3295 N N . ILE A 1 427 ? -7.259 11.777 0.227 1.00 72.73 427 ILE A N 1
ATOM 3296 C CA . ILE A 1 427 ? -7.200 10.680 1.242 1.00 73.71 427 ILE A CA 1
ATOM 3297 C C . ILE A 1 427 ? -7.393 9.333 0.538 1.00 75.35 427 ILE A C 1
ATOM 3298 O O . ILE A 1 427 ? -7.371 8.299 1.235 1.00 76.38 427 ILE A O 1
ATOM 3303 N N . GLY A 1 428 ? -7.588 9.355 -0.786 1.00 77.46 428 GLY A N 1
ATOM 3304 C CA . GLY A 1 428 ? -7.569 8.162 -1.656 1.00 74.68 428 GLY A CA 1
ATOM 3305 C C . GLY A 1 428 ? -8.920 7.471 -1.743 1.00 74.00 428 GLY A C 1
ATOM 3306 O O . GLY A 1 428 ? -8.936 6.244 -1.954 1.00 72.19 428 GLY A O 1
ATOM 3307 N N . ILE A 1 429 ? -10.014 8.224 -1.597 1.00 72.80 429 ILE A N 1
ATOM 3308 C CA . ILE A 1 429 ? -11.410 7.720 -1.769 1.00 72.07 429 ILE A CA 1
ATOM 3309 C C . ILE A 1 429 ? -11.837 7.968 -3.212 1.00 72.30 429 ILE A C 1
ATOM 3310 O O . ILE A 1 429 ? -11.678 9.071 -3.728 1.00 75.70 429 ILE A O 1
ATOM 3315 N N . PRO A 1 430 ? -12.396 6.954 -3.909 1.00 72.61 430 PRO A N 1
ATOM 3316 C CA . PRO A 1 430 ? -12.811 7.122 -5.300 1.00 72.26 430 PRO A CA 1
ATOM 3317 C C . PRO A 1 430 ? -13.812 8.281 -5.391 1.00 72.96 430 PRO A C 1
ATOM 3318 O O . PRO A 1 430 ? -14.718 8.332 -4.582 1.00 73.48 430 PRO A O 1
ATOM 3322 N N . ARG A 1 431 ? -13.608 9.188 -6.350 1.00 76.49 431 ARG A N 1
ATOM 3323 C CA . ARG A 1 431 ? -14.376 10.456 -6.474 1.00 79.10 431 ARG A CA 1
ATOM 3324 C C . ARG A 1 431 ? -15.616 10.220 -7.333 1.00 79.76 431 ARG A C 1
ATOM 3325 O O . ARG A 1 431 ? -15.598 9.406 -8.254 1.00 84.69 431 ARG A O 1
ATOM 3333 N N . PRO A 1 432 ? -16.733 10.925 -7.042 1.00 76.69 432 PRO A N 1
ATOM 3334 C CA . PRO A 1 432 ? -17.992 10.724 -7.760 1.00 71.96 432 PRO A CA 1
ATOM 3335 C C . PRO A 1 432 ? -17.859 10.871 -9.284 1.00 69.14 432 PRO A C 1
ATOM 3336 O O . PRO A 1 432 ? -17.372 11.889 -9.733 1.00 64.73 432 PRO A O 1
ATOM 3340 N N . GLU A 1 433 ? -18.301 9.853 -10.028 1.00 72.97 433 GLU A N 1
ATOM 3341 C CA . GLU A 1 433 ? -18.371 9.856 -11.514 1.00 79.82 433 GLU A CA 1
ATOM 3342 C C . GLU A 1 433 ? -19.844 9.800 -11.934 1.00 84.01 433 GLU A C 1
ATOM 3343 O O . GLU A 1 433 ? -20.431 8.701 -11.885 1.00 91.15 433 GLU A O 1
ATOM 3349 N N . ILE A 1 434 ? -20.410 10.945 -12.326 1.00 84.53 434 ILE A N 1
ATOM 3350 C CA . ILE A 1 434 ? -21.865 11.110 -12.623 1.00 83.64 434 ILE A CA 1
ATOM 3351 C C . ILE A 1 434 ? -22.081 11.111 -14.140 1.00 82.70 434 ILE A C 1
ATOM 3352 O O . ILE A 1 434 ? -21.484 11.963 -14.828 1.00 77.68 434 ILE A O 1
ATOM 3357 N N . THR A 1 435 ? -22.910 10.183 -14.627 1.00 85.04 435 THR A N 1
ATOM 3358 C CA . THR A 1 435 ? -23.374 10.092 -16.037 1.00 86.44 435 THR A CA 1
ATOM 3359 C C . THR A 1 435 ? -24.820 10.594 -16.114 1.00 87.61 435 THR A C 1
ATOM 3360 O O . THR A 1 435 ? -25.728 9.846 -15.696 1.00 87.02 435 THR A O 1
ATOM 3364 N N . TYR A 1 436 ? -25.016 11.814 -16.622 1.00 87.58 436 TYR A N 1
ATOM 3365 C CA . TYR A 1 436 ? -26.329 12.506 -16.697 1.00 85.06 436 TYR A CA 1
ATOM 3366 C C . TYR A 1 436 ? -26.621 12.872 -18.157 1.00 82.36 436 TYR A C 1
ATOM 3367 O O . TYR A 1 436 ? -25.669 13.110 -18.926 1.00 81.78 436 TYR A O 1
ATOM 3376 N N . ALA A 1 437 ? -27.905 12.886 -18.520 1.00 82.96 437 ALA A N 1
ATOM 3377 C CA . ALA A 1 437 ? -28.424 13.286 -19.849 1.00 85.84 437 ALA A CA 1
ATOM 3378 C C . ALA A 1 437 ? -29.856 13.807 -19.683 1.00 89.86 437 ALA A C 1
ATOM 3379 O O . ALA A 1 437 ? -30.555 13.324 -18.770 1.00 90.39 437 ALA A O 1
ATOM 3381 N N . ILE A 1 438 ? -30.264 14.756 -20.531 1.00 90.35 438 ILE A N 1
ATOM 3382 C CA . ILE A 1 438 ? -31.587 15.447 -20.458 1.00 88.65 438 ILE A CA 1
ATOM 3383 C C . ILE A 1 438 ? -32.459 15.000 -21.638 1.00 89.14 438 ILE A C 1
ATOM 3384 O O . ILE A 1 438 ? -32.155 15.390 -22.785 1.00 86.83 438 ILE A O 1
ATOM 3389 N N . ASP A 1 439 ? -33.507 14.219 -21.350 1.00 89.61 439 ASP A N 1
ATOM 3390 C CA . ASP A 1 439 ? -34.461 13.662 -22.347 1.00 87.59 439 ASP A CA 1
ATOM 3391 C C . ASP A 1 439 ? -35.211 14.817 -23.020 1.00 84.37 439 ASP A C 1
ATOM 3392 O O . ASP A 1 439 ? -35.069 15.962 -22.552 1.00 86.71 439 ASP A O 1
ATOM 3397 N N . ASP A 1 440 ? -35.974 14.519 -24.077 1.00 84.21 440 ASP A N 1
ATOM 3398 C CA . ASP A 1 440 ? -36.746 15.515 -24.869 1.00 85.33 440 ASP A CA 1
ATOM 3399 C C . ASP A 1 440 ? -37.992 15.941 -24.082 1.00 88.43 440 ASP A C 1
ATOM 3400 O O . ASP A 1 440 ? -38.535 17.023 -24.383 1.00 90.91 440 ASP A O 1
ATOM 3405 N N . TYR A 1 441 ? -38.424 15.121 -23.117 1.00 87.29 441 TYR A N 1
ATOM 3406 C CA . TYR A 1 441 ? -39.564 15.405 -22.205 1.00 85.64 441 TYR A CA 1
ATOM 3407 C C . TYR A 1 441 ? -39.430 16.827 -21.653 1.00 86.41 441 TYR A C 1
ATOM 3408 O O . TYR A 1 441 ? -40.453 17.527 -21.530 1.00 93.51 441 TYR A O 1
ATOM 3417 N N . VAL A 1 442 ? -38.197 17.226 -21.326 1.00 84.47 442 VAL A N 1
ATOM 3418 C CA . VAL A 1 442 ? -37.858 18.554 -20.733 1.00 83.02 442 VAL A CA 1
ATOM 3419 C C . VAL A 1 442 ? -37.677 19.575 -21.863 1.00 81.61 442 VAL A C 1
ATOM 3420 O O . VAL A 1 442 ? -38.108 20.729 -21.682 1.00 81.73 442 VAL A O 1
ATOM 3424 N N . LYS A 1 443 ? -37.065 19.162 -22.978 1.00 81.26 443 LYS A N 1
ATOM 3425 C CA . LYS A 1 443 ? -36.774 20.032 -24.151 1.00 84.97 443 LYS A CA 1
ATOM 3426 C C . LYS A 1 443 ? -38.061 20.726 -24.613 1.00 85.41 443 LYS A C 1
ATOM 3427 O O . LYS A 1 443 ? -38.010 21.943 -24.876 1.00 91.08 443 LYS A O 1
ATOM 3433 N N . ARG A 1 444 ? -39.161 19.973 -24.717 1.00 82.79 444 ARG A N 1
ATOM 3434 C CA . ARG A 1 444 ? -40.485 20.475 -25.176 1.00 84.99 444 ARG A CA 1
ATOM 3435 C C . ARG A 1 444 ? -41.033 21.481 -24.157 1.00 85.15 444 ARG A C 1
ATOM 3436 O O . ARG A 1 444 ? -41.608 22.500 -24.588 1.00 84.78 444 ARG A O 1
ATOM 3444 N N . GLY A 1 445 ? -40.869 21.190 -22.862 1.00 87.54 445 GLY A N 1
ATOM 3445 C CA . GLY A 1 445 ? -41.315 22.050 -21.748 1.00 88.98 445 GLY A CA 1
ATOM 3446 C C . GLY A 1 445 ? -40.592 23.385 -21.751 1.00 90.95 445 GLY A C 1
ATOM 3447 O O . GLY A 1 445 ? -41.261 24.420 -21.558 1.00 95.74 445 GLY A O 1
ATOM 3448 N N . ALA A 1 446 ? -39.273 23.360 -21.964 1.00 90.16 446 ALA A N 1
ATOM 3449 C CA . ALA A 1 446 ? -38.398 24.552 -22.053 1.00 90.37 446 ALA A CA 1
ATOM 3450 C C . ALA A 1 446 ? -38.819 25.405 -23.256 1.00 91.44 446 ALA A C 1
ATOM 3451 O O . ALA A 1 446 ? -38.769 26.647 -23.148 1.00 98.39 446 ALA A O 1
ATOM 3453 N N . ALA A 1 447 ? -39.225 24.755 -24.351 1.00 85.89 447 ALA A N 1
ATOM 3454 C CA . ALA A 1 447 ? -39.679 25.397 -25.608 1.00 86.77 447 ALA A CA 1
ATOM 3455 C C . ALA A 1 447 ? -40.840 26.353 -25.306 1.00 88.86 447 ALA A C 1
ATOM 3456 O O . ALA A 1 447 ? -40.740 27.539 -25.676 1.00 89.37 447 ALA A O 1
ATOM 3458 N N . HIS A 1 448 ? -41.898 25.849 -24.662 1.00 91.96 448 HIS A N 1
ATOM 3459 C CA . HIS A 1 448 ? -43.086 26.634 -24.230 1.00 93.73 448 HIS A CA 1
ATOM 3460 C C . HIS A 1 448 ? -42.680 27.594 -23.106 1.00 92.48 448 HIS A C 1
ATOM 3461 O O . HIS A 1 448 ? -43.276 28.684 -23.017 1.00 97.79 448 HIS A O 1
ATOM 3468 N N . THR A 1 449 ? -41.706 27.192 -22.283 1.00 89.25 449 THR A N 1
ATOM 3469 C CA . THR A 1 449 ? -41.134 28.001 -21.171 1.00 89.93 449 THR A CA 1
ATOM 3470 C C . THR A 1 449 ? -40.464 29.254 -21.746 1.00 89.62 449 THR A C 1
ATOM 3471 O O . THR A 1 449 ? -40.408 30.275 -21.030 1.00 84.11 449 THR A O 1
ATOM 3475 N N . ARG A 1 450 ? -39.977 29.166 -22.988 1.00 91.06 450 ARG A N 1
ATOM 3476 C CA . ARG A 1 450 ? -39.289 30.268 -23.713 1.00 89.48 450 ARG A CA 1
ATOM 3477 C C . ARG A 1 450 ? -40.339 31.231 -24.276 1.00 87.51 450 ARG A C 1
ATOM 3478 O O . ARG A 1 450 ? -40.044 32.438 -24.377 1.00 86.69 450 ARG A O 1
ATOM 3486 N N . GLU A 1 451 ? -41.514 30.705 -24.634 1.00 86.39 451 GLU A N 1
ATOM 3487 C CA . GLU A 1 451 ? -42.654 31.491 -25.174 1.00 85.60 451 GLU A CA 1
ATOM 3488 C C . GLU A 1 451 ? -43.219 32.365 -24.048 1.00 79.43 451 GLU A C 1
ATOM 3489 O O . GLU A 1 451 ? -43.687 33.479 -24.349 1.00 77.89 451 GLU A O 1
ATOM 3495 N N . VAL A 1 452 ? -43.150 31.884 -22.801 1.00 77.82 452 VAL A N 1
ATOM 3496 C CA . VAL A 1 452 ? -43.584 32.630 -21.581 1.00 81.89 452 VAL A CA 1
ATOM 3497 C C . VAL A 1 452 ? -42.580 33.755 -21.315 1.00 86.18 452 VAL A C 1
ATOM 3498 O O . VAL A 1 452 ? -43.012 34.843 -20.889 1.00 90.64 452 VAL A O 1
ATOM 3502 N N . TYR A 1 453 ? -41.291 33.492 -21.551 1.00 90.30 453 TYR A N 1
ATOM 3503 C CA . TYR A 1 453 ? -40.177 34.456 -21.349 1.00 88.48 453 TYR A CA 1
ATOM 3504 C C . TYR A 1 453 ? -40.343 35.631 -22.320 1.00 88.57 453 TYR A C 1
ATOM 3505 O O . TYR A 1 453 ? -40.253 36.793 -21.876 1.00 85.95 453 TYR A O 1
ATOM 3514 N N . ALA A 1 454 ? -40.594 35.334 -23.600 1.00 90.51 454 ALA A N 1
ATOM 3515 C CA . ALA A 1 454 ? -40.773 36.326 -24.686 1.00 90.74 454 ALA A CA 1
ATOM 3516 C C . ALA A 1 454 ? -41.971 37.229 -24.370 1.00 91.71 454 ALA A C 1
ATOM 3517 O O . ALA A 1 454 ? -41.889 38.440 -24.653 1.00 94.64 454 ALA A O 1
ATOM 3519 N N . THR A 1 455 ? -43.040 36.654 -23.806 1.00 90.54 455 THR A N 1
ATOM 3520 C CA . THR A 1 455 ? -44.290 37.363 -23.418 1.00 86.02 455 THR A CA 1
ATOM 3521 C C . THR A 1 455 ? -44.013 38.251 -22.198 1.00 85.80 455 THR A C 1
ATOM 3522 O O . THR A 1 455 ? -44.387 39.439 -22.241 1.00 87.58 455 THR A O 1
ATOM 3526 N N . ALA A 1 456 ? -43.380 37.695 -21.160 1.00 85.93 456 ALA A N 1
ATOM 3527 C CA . ALA A 1 456 ? -42.976 38.413 -19.928 1.00 86.28 456 ALA A CA 1
ATOM 3528 C C . ALA A 1 456 ? -42.142 39.641 -20.309 1.00 87.19 456 ALA A C 1
ATOM 3529 O O . ALA A 1 456 ? -42.196 40.648 -19.577 1.00 87.55 456 ALA A O 1
ATOM 3531 N N . ALA A 1 457 ? -41.399 39.544 -21.416 1.00 89.04 457 ALA A N 1
ATOM 3532 C CA . ALA A 1 457 ? -40.584 40.635 -21.999 1.00 89.84 457 ALA A CA 1
ATOM 3533 C C . ALA A 1 457 ? -41.513 41.718 -22.558 1.00 89.24 457 ALA A C 1
ATOM 3534 O O . ALA A 1 457 ? -41.438 42.866 -22.079 1.00 92.59 457 ALA A O 1
ATOM 3536 N N . LYS A 1 458 ? -42.361 41.349 -23.523 1.00 89.45 458 LYS A N 1
ATOM 3537 C CA . LYS A 1 458 ? -43.297 42.260 -24.239 1.00 88.84 458 LYS A CA 1
ATOM 3538 C C . LYS A 1 458 ? -44.167 43.009 -23.222 1.00 86.70 458 LYS A C 1
ATOM 3539 O O . LYS A 1 458 ? -44.485 44.189 -23.474 1.00 82.51 458 LYS A O 1
ATOM 3545 N N . VAL A 1 459 ? -44.531 42.350 -22.117 1.00 85.57 459 VAL A N 1
ATOM 3546 C CA . VAL A 1 459 ? -45.383 42.926 -21.032 1.00 86.15 459 VAL A CA 1
ATOM 3547 C C . VAL A 1 459 ? -44.587 44.013 -20.301 1.00 80.15 459 VAL A C 1
ATOM 3548 O O . VAL A 1 459 ? -45.118 45.131 -20.150 1.00 79.68 459 VAL A O 1
ATOM 3552 N N . LEU A 1 460 ? -43.366 43.687 -19.868 1.00 75.19 460 LEU A N 1
ATOM 3553 C CA . LEU A 1 460 ? -42.484 44.584 -19.073 1.00 73.84 460 LEU A CA 1
ATOM 3554 C C . LEU A 1 460 ? -41.673 45.484 -20.013 1.00 72.85 460 LEU A C 1
ATOM 3555 O O . LEU A 1 460 ? -40.654 46.043 -19.559 1.00 63.70 460 LEU A O 1
ATOM 3560 N N . GLY A 1 461 ? -42.121 45.623 -21.266 1.00 78.51 461 GLY A N 1
ATOM 3561 C CA . GLY A 1 461 ? -41.461 46.439 -22.304 1.00 82.55 461 GLY A CA 1
ATOM 3562 C C . GLY A 1 461 ? -39.962 46.198 -22.331 1.00 84.81 461 GLY A C 1
ATOM 3563 O O . GLY A 1 461 ? -39.202 47.160 -22.098 1.00 92.22 461 GLY A O 1
ATOM 3564 N N . GLY A 1 462 ? -39.554 44.957 -22.608 1.00 85.61 462 GLY A N 1
ATOM 3565 C CA . GLY A 1 462 ? -38.148 44.511 -22.570 1.00 84.43 462 GLY A CA 1
ATOM 3566 C C . GLY A 1 462 ? -37.343 45.058 -23.736 1.00 81.02 462 GLY A C 1
ATOM 3567 O O . GLY A 1 462 ? -37.931 45.287 -24.812 1.00 74.70 462 GLY A O 1
ATOM 3568 N N . THR A 1 463 ? -36.041 45.262 -23.519 1.00 85.17 463 THR A N 1
ATOM 3569 C CA . THR A 1 463 ? -35.044 45.666 -24.547 1.00 91.04 463 THR A CA 1
ATOM 3570 C C . THR A 1 463 ? -33.708 44.981 -24.233 1.00 93.01 463 THR A C 1
ATOM 3571 O O . THR A 1 463 ? -33.408 44.794 -23.036 1.00 90.57 463 THR A O 1
ATOM 3575 N N . ASP A 1 464 ? -32.943 44.624 -25.271 1.00 94.21 464 ASP A N 1
ATOM 3576 C CA . ASP A 1 464 ? -31.687 43.834 -25.159 1.00 93.97 464 ASP A CA 1
ATOM 3577 C C . ASP A 1 464 ? -32.017 42.459 -24.569 1.00 92.12 464 ASP A C 1
ATOM 3578 O O . ASP A 1 464 ? -31.180 41.918 -23.820 1.00 91.37 464 ASP A O 1
ATOM 3583 N N . VAL A 1 465 ? -33.192 41.921 -24.908 1.00 90.92 465 VAL A N 1
ATOM 3584 C CA . VAL A 1 465 ? -33.712 40.618 -24.394 1.00 91.29 465 VAL A CA 1
ATOM 3585 C C . VAL A 1 465 ? -32.707 39.513 -24.742 1.00 89.92 465 VAL A C 1
ATOM 3586 O O . VAL A 1 465 ? -32.475 39.277 -25.945 1.00 88.83 465 VAL A O 1
ATOM 3590 N N . VAL A 1 466 ? -32.134 38.873 -23.717 1.00 88.32 466 VAL A N 1
ATOM 3591 C CA . VAL A 1 466 ? -31.153 37.754 -23.843 1.00 89.57 466 VAL A CA 1
ATOM 3592 C C . VAL A 1 466 ? -31.813 36.466 -23.339 1.00 92.60 466 VAL A C 1
ATOM 3593 O O . VAL A 1 466 ? -32.413 36.502 -22.246 1.00 94.08 466 VAL A O 1
ATOM 3597 N N . PHE A 1 467 ? -31.693 35.375 -24.104 1.00 95.47 467 PHE A N 1
ATOM 3598 C CA . PHE A 1 467 ? -32.279 34.044 -23.792 1.00 99.40 467 PHE A CA 1
ATOM 3599 C C . PHE A 1 467 ? -31.167 33.060 -23.407 1.00 99.35 467 PHE A C 1
ATOM 3600 O O . PHE A 1 467 ? -30.261 32.816 -24.230 1.00 95.15 467 PHE A O 1
ATOM 3608 N N . ASN A 1 468 ? -31.249 32.510 -22.190 1.00 102.02 468 ASN A N 1
ATOM 3609 C CA . ASN A 1 468 ? -30.327 31.469 -21.659 1.00 99.29 468 ASN A CA 1
ATOM 3610 C C . ASN A 1 468 ? -30.938 30.088 -21.924 1.00 97.96 468 ASN A C 1
ATOM 3611 O O . ASN A 1 468 ? -31.762 29.639 -21.100 1.00 94.21 468 ASN A O 1
ATOM 3616 N N . ASP A 1 469 ? -30.542 29.448 -23.029 1.00 95.81 469 ASP A N 1
ATOM 3617 C CA . ASP A 1 469 ? -31.118 28.165 -23.519 1.00 92.54 469 ASP A CA 1
ATOM 3618 C C . ASP A 1 469 ? -30.202 26.997 -23.126 1.00 89.25 469 ASP A C 1
ATOM 3619 O O . ASP A 1 469 ? -30.369 25.901 -23.694 1.00 88.21 469 ASP A O 1
ATOM 3624 N N . GLU A 1 470 ? -29.270 27.230 -22.196 1.00 93.34 470 GLU A N 1
ATOM 3625 C CA . GLU A 1 470 ? -28.375 26.192 -21.617 1.00 93.11 470 GLU A CA 1
ATOM 3626 C C . GLU A 1 470 ? -28.956 25.726 -20.279 1.00 80.27 470 GLU A C 1
ATOM 3627 O O . GLU A 1 470 ? -29.044 26.557 -19.358 1.00 89.89 470 GLU A O 1
ATOM 3633 N N . PHE A 1 471 ? -29.327 24.448 -20.175 1.00 74.08 471 PHE A N 1
ATOM 3634 C CA . PHE A 1 471 ? -29.924 23.850 -18.953 1.00 74.30 471 PHE A CA 1
ATOM 3635 C C . PHE A 1 471 ? -28.931 23.994 -17.796 1.00 67.76 471 PHE A C 1
ATOM 3636 O O . PHE A 1 471 ? -27.933 23.252 -17.755 1.00 72.13 471 PHE A O 1
ATOM 3644 N N . ALA A 1 472 ? -29.203 24.942 -16.895 1.00 64.11 472 ALA A N 1
ATOM 3645 C CA . ALA A 1 472 ? -28.357 25.290 -15.730 1.00 67.77 472 ALA A CA 1
ATOM 3646 C C . ALA A 1 472 ? -28.659 24.346 -14.571 1.00 64.20 472 ALA A C 1
ATOM 3647 O O . ALA A 1 472 ? -29.800 23.931 -14.382 1.00 59.74 472 ALA A O 1
ATOM 3649 N N . PRO A 1 473 ? -27.644 23.991 -13.755 1.00 71.18 473 PRO A N 1
ATOM 3650 C CA . PRO A 1 473 ? -27.858 23.167 -12.568 1.00 73.76 473 PRO A CA 1
ATOM 3651 C C . PRO A 1 473 ? -28.464 24.000 -11.432 1.00 72.01 473 PRO A C 1
ATOM 3652 O O . PRO A 1 473 ? -27.952 25.071 -11.169 1.00 75.05 473 PRO A O 1
ATOM 3656 N N . ASN A 1 474 ? -29.526 23.498 -10.799 1.00 70.72 474 ASN A N 1
ATOM 3657 C CA . ASN A 1 474 ? -30.246 24.205 -9.708 1.00 75.45 474 ASN A CA 1
ATOM 3658 C C . ASN A 1 474 ? -29.850 23.580 -8.365 1.00 75.53 474 ASN A C 1
ATOM 3659 O O . ASN A 1 474 ? -30.313 24.081 -7.319 1.00 79.82 474 ASN A O 1
ATOM 3664 N N . ASN A 1 475 ? -29.010 22.540 -8.401 1.00 71.81 475 ASN A N 1
ATOM 3665 C CA . ASN A 1 475 ? -28.336 21.964 -7.207 1.00 70.64 475 ASN A CA 1
ATOM 3666 C C . ASN A 1 475 ? -29.373 21.283 -6.308 1.00 69.55 475 ASN A C 1
ATOM 3667 O O . ASN A 1 475 ? -29.327 21.507 -5.081 1.00 64.65 475 ASN A O 1
ATOM 3672 N N . HIS A 1 476 ? -30.272 20.497 -6.908 1.00 71.94 476 HIS A N 1
ATOM 3673 C CA . HIS A 1 476 ? -31.273 19.646 -6.210 1.00 73.87 476 HIS A CA 1
ATOM 3674 C C . HIS A 1 476 ? -31.052 18.181 -6.606 1.00 72.05 476 HIS A C 1
ATOM 3675 O O . HIS A 1 476 ? -31.812 17.670 -7.452 1.00 72.62 476 HIS A O 1
ATOM 3682 N N . ILE A 1 477 ? -30.033 17.544 -6.025 1.00 70.48 477 ILE A N 1
ATOM 3683 C CA . ILE A 1 477 ? -29.690 16.109 -6.253 1.00 71.02 477 ILE A CA 1
ATOM 3684 C C . ILE A 1 477 ? -30.770 15.251 -5.582 1.00 69.57 477 ILE A C 1
ATOM 3685 O O . ILE A 1 477 ? -30.920 15.355 -4.348 1.00 68.51 477 ILE A O 1
ATOM 3690 N N . THR A 1 478 ? -31.499 14.452 -6.368 1.00 69.42 478 THR A N 1
ATOM 3691 C CA . THR A 1 478 ? -32.618 13.594 -5.895 1.00 72.26 478 THR A CA 1
ATOM 3692 C C . THR A 1 478 ? -32.660 12.290 -6.703 1.00 70.95 478 THR A C 1
ATOM 3693 O O . THR A 1 478 ? -32.266 12.316 -7.887 1.00 72.52 478 THR A O 1
ATOM 3697 N N . GLY A 1 479 ? -33.111 11.198 -6.075 1.00 66.39 479 GLY A N 1
ATOM 3698 C CA . GLY A 1 479 ? -33.429 9.920 -6.744 1.00 64.76 479 GLY A CA 1
ATOM 3699 C C . GLY A 1 479 ? -32.291 8.915 -6.668 1.00 62.47 479 GLY A C 1
ATOM 3700 O O . GLY A 1 479 ? -32.445 7.806 -7.221 1.00 55.27 479 GLY A O 1
ATOM 3701 N N . SER A 1 480 ? -31.188 9.278 -6.010 1.00 62.67 480 SER A N 1
ATOM 3702 C CA . SER A 1 480 ? -29.976 8.431 -5.870 1.00 65.68 480 SER A CA 1
ATOM 3703 C C . SER A 1 480 ? -30.332 7.129 -5.143 1.00 66.20 480 SER A C 1
ATOM 3704 O O . SER A 1 480 ? -29.900 6.059 -5.612 1.00 69.47 480 SER A O 1
ATOM 3707 N N . THR A 1 481 ? -31.092 7.223 -4.047 1.00 62.33 481 THR A N 1
ATOM 3708 C CA . THR A 1 481 ? -31.593 6.066 -3.255 1.00 63.07 481 THR A CA 1
ATOM 3709 C C . THR A 1 481 ? -33.124 6.029 -3.333 1.00 65.50 481 THR A C 1
ATOM 3710 O O . THR A 1 481 ? -33.775 6.081 -2.269 1.00 67.48 481 THR A O 1
ATOM 3714 N N . ILE A 1 482 ? -33.656 5.927 -4.557 1.00 65.47 482 ILE A N 1
ATOM 3715 C CA . ILE A 1 482 ? -35.114 5.963 -4.887 1.00 63.66 482 ILE A CA 1
ATOM 3716 C C . ILE A 1 482 ? -35.931 5.371 -3.732 1.00 63.16 482 ILE A C 1
ATOM 3717 O O . ILE A 1 482 ? -35.418 4.473 -3.036 1.00 63.09 482 ILE A O 1
ATOM 3722 N N . MET A 1 483 ? -37.158 5.875 -3.551 1.00 64.35 483 MET A N 1
ATOM 3723 C CA . MET A 1 483 ? -38.197 5.311 -2.647 1.00 65.47 483 MET A CA 1
ATOM 3724 C C . MET A 1 483 ? -39.240 4.582 -3.504 1.00 66.14 483 MET A C 1
ATOM 3725 O O . MET A 1 483 ? -39.535 5.073 -4.613 1.00 61.76 483 MET A O 1
ATOM 3730 N N . GLY A 1 484 ? -39.768 3.455 -3.013 1.00 67.98 484 GLY A N 1
ATOM 3731 C CA . GLY A 1 484 ? -40.720 2.603 -3.753 1.00 68.45 484 GLY A CA 1
ATOM 3732 C C . GLY A 1 484 ? -41.491 1.664 -2.840 1.00 66.99 484 GLY A C 1
ATOM 3733 O O . GLY A 1 484 ? -41.338 1.772 -1.606 1.00 63.49 484 GLY A O 1
ATOM 3734 N N . ALA A 1 485 ? -42.285 0.766 -3.433 1.00 67.10 485 ALA A N 1
ATOM 3735 C CA . ALA A 1 485 ? -43.175 -0.190 -2.735 1.00 68.09 485 ALA A CA 1
ATOM 3736 C C . ALA A 1 485 ? -42.473 -1.545 -2.587 1.00 71.41 485 ALA A C 1
ATOM 3737 O O . ALA A 1 485 ? -42.447 -2.076 -1.457 1.00 72.07 485 ALA A O 1
ATOM 3739 N N . ASP A 1 486 ? -41.943 -2.080 -3.693 1.00 76.73 486 ASP A N 1
ATOM 3740 C CA . ASP A 1 486 ? -41.186 -3.362 -3.742 1.00 77.99 486 ASP A CA 1
ATOM 3741 C C . ASP A 1 486 ? -39.698 -3.049 -3.949 1.00 72.89 486 ASP A C 1
ATOM 3742 O O . ASP A 1 486 ? -39.391 -1.943 -4.437 1.00 71.32 486 ASP A O 1
ATOM 3747 N N . ALA A 1 487 ? -38.817 -3.991 -3.593 1.00 67.86 487 ALA A N 1
ATOM 3748 C CA . ALA A 1 487 ? -37.349 -3.802 -3.517 1.00 64.46 487 ALA A CA 1
ATOM 3749 C C . ALA A 1 487 ? -36.677 -4.184 -4.841 1.00 64.30 487 ALA A C 1
ATOM 3750 O O . ALA A 1 487 ? -35.435 -4.123 -4.900 1.00 66.07 487 ALA A O 1
ATOM 3752 N N . ARG A 1 488 ? -37.454 -4.558 -5.861 1.00 66.75 488 ARG A N 1
ATOM 3753 C CA . ARG A 1 488 ? -36.917 -5.004 -7.177 1.00 72.77 488 ARG A CA 1
ATOM 3754 C C . ARG A 1 488 ? -36.687 -3.787 -8.082 1.00 70.84 488 ARG A C 1
ATOM 3755 O O . ARG A 1 488 ? -36.004 -3.946 -9.113 1.00 64.84 488 ARG A O 1
ATOM 3763 N N . ASP A 1 489 ? -37.224 -2.621 -7.706 1.00 74.33 489 ASP A N 1
ATOM 3764 C CA . ASP A 1 489 ? -37.102 -1.352 -8.477 1.00 72.89 489 ASP A CA 1
ATOM 3765 C C . ASP A 1 489 ? -37.089 -0.162 -7.512 1.00 66.53 489 ASP A C 1
ATOM 3766 O O . ASP A 1 489 ? -37.732 0.855 -7.829 1.00 68.90 489 ASP A O 1
ATOM 3771 N N . SER A 1 490 ? -36.381 -0.286 -6.386 1.00 62.46 490 SER A N 1
ATOM 3772 C CA . SER A 1 490 ? -36.304 0.741 -5.314 1.00 65.56 490 SER A CA 1
ATOM 3773 C C . SER A 1 490 ? -35.078 0.484 -4.432 1.00 65.31 490 SER A C 1
ATOM 3774 O O . SER A 1 490 ? -34.245 -0.356 -4.813 1.00 73.18 490 SER A O 1
ATOM 3777 N N . VAL A 1 491 ? -34.985 1.183 -3.297 1.00 61.56 491 VAL A N 1
ATOM 3778 C CA . VAL A 1 491 ? -33.859 1.068 -2.322 1.00 60.81 491 VAL A CA 1
ATOM 3779 C C . VAL A 1 491 ? -34.422 1.146 -0.898 1.00 57.51 491 VAL A C 1
ATOM 3780 O O . VAL A 1 491 ? -33.948 0.390 -0.031 1.00 52.62 491 VAL A O 1
ATOM 3784 N N . VAL A 1 492 ? -35.382 2.044 -0.670 1.00 59.73 492 VAL A N 1
ATOM 3785 C CA . VAL A 1 492 ? -36.037 2.258 0.654 1.00 66.39 492 VAL A CA 1
ATOM 3786 C C . VAL A 1 492 ? -37.556 2.183 0.473 1.00 66.55 492 VAL A C 1
ATOM 3787 O O . VAL A 1 492 ? -38.033 2.384 -0.663 1.00 64.73 492 VAL A O 1
ATOM 3791 N N . ASP A 1 493 ? -38.275 1.904 1.563 1.00 68.20 493 ASP A N 1
ATOM 3792 C CA . ASP A 1 493 ? -39.757 1.800 1.604 1.00 71.56 493 ASP A CA 1
ATOM 3793 C C . ASP A 1 493 ? -40.342 3.209 1.745 1.00 73.32 493 ASP A C 1
ATOM 3794 O O . ASP A 1 493 ? -39.663 4.171 1.334 1.00 71.83 493 ASP A O 1
ATOM 3799 N N . LYS A 1 494 ? -41.547 3.318 2.314 1.00 73.19 494 LYS A N 1
ATOM 3800 C CA . LYS A 1 494 ? -42.264 4.603 2.529 1.00 74.38 494 LYS A CA 1
ATOM 3801 C C . LYS A 1 494 ? -41.816 5.218 3.861 1.00 75.97 494 LYS A C 1
ATOM 3802 O O . LYS A 1 494 ? -42.077 6.421 4.071 1.00 75.81 494 LYS A O 1
ATOM 3808 N N . ASP A 1 495 ? -41.160 4.423 4.713 1.00 73.48 495 ASP A N 1
ATOM 3809 C CA . ASP A 1 495 ? -40.667 4.843 6.054 1.00 76.84 495 ASP A CA 1
ATOM 3810 C C . ASP A 1 495 ? -39.251 5.416 5.929 1.00 79.60 495 ASP A C 1
ATOM 3811 O O . ASP A 1 495 ? -38.648 5.721 6.979 1.00 81.24 495 ASP A O 1
ATOM 3816 N N . CYS A 1 496 ? -38.746 5.549 4.697 1.00 81.73 496 CYS A N 1
ATOM 3817 C CA . CYS A 1 496 ? -37.369 6.015 4.373 1.00 81.87 496 CYS A CA 1
ATOM 3818 C C . CYS A 1 496 ? -36.347 4.980 4.861 1.00 76.63 496 CYS A C 1
ATOM 3819 O O . CYS A 1 496 ? -35.146 5.309 4.913 1.00 69.22 496 CYS A O 1
ATOM 3822 N N . ARG A 1 497 ? -36.817 3.778 5.207 1.00 76.31 497 ARG A N 1
ATOM 3823 C CA . ARG A 1 497 ? -35.969 2.635 5.635 1.00 72.62 497 ARG A CA 1
ATOM 3824 C C . ARG A 1 497 ? -35.542 1.848 4.392 1.00 73.26 497 ARG A C 1
ATOM 3825 O O . ARG A 1 497 ? -36.322 1.810 3.421 1.00 68.99 497 ARG A O 1
ATOM 3833 N N . THR A 1 498 ? -34.346 1.256 4.428 1.00 76.75 498 THR A N 1
ATOM 3834 C CA . THR A 1 498 ? -33.767 0.437 3.331 1.00 78.11 498 THR A CA 1
ATOM 3835 C C . THR A 1 498 ? -34.267 -1.004 3.476 1.00 82.17 498 THR A C 1
ATOM 3836 O O . THR A 1 498 ? -34.204 -1.539 4.602 1.00 83.64 498 THR A O 1
ATOM 3840 N N . PHE A 1 499 ? -34.761 -1.590 2.382 1.00 84.92 499 PHE A N 1
ATOM 3841 C CA . PHE A 1 499 ? -35.243 -2.994 2.309 1.00 84.73 499 PHE A CA 1
ATOM 3842 C C . PHE A 1 499 ? -34.174 -3.933 2.877 1.00 85.27 499 PHE A C 1
ATOM 3843 O O . PHE A 1 499 ? -34.503 -4.779 3.732 1.00 90.40 499 PHE A O 1
ATOM 3851 N N . ASP A 1 500 ? -32.930 -3.764 2.416 1.00 79.84 500 ASP A N 1
ATOM 3852 C CA . ASP A 1 500 ? -31.803 -4.708 2.639 1.00 76.09 500 ASP A CA 1
ATOM 3853 C C . ASP A 1 500 ? -31.389 -4.701 4.115 1.00 76.80 500 ASP A C 1
ATOM 3854 O O . ASP A 1 500 ? -31.100 -5.792 4.640 1.00 83.62 500 ASP A O 1
ATOM 3859 N N . HIS A 1 501 ? -31.366 -3.529 4.759 1.00 74.31 501 HIS A N 1
ATOM 3860 C CA . HIS A 1 501 ? -30.854 -3.347 6.145 1.00 74.02 501 HIS A CA 1
ATOM 3861 C C . HIS A 1 501 ? -31.912 -2.682 7.020 1.00 74.99 501 HIS A C 1
ATOM 3862 O O . HIS A 1 501 ? -32.197 -1.495 6.875 1.00 69.30 501 HIS A O 1
ATOM 3869 N N . PRO A 1 502 ? -32.518 -3.441 7.960 1.00 76.38 502 PRO A N 1
ATOM 3870 C CA . PRO A 1 502 ? -33.527 -2.899 8.869 1.00 77.96 502 PRO A CA 1
ATOM 3871 C C . PRO A 1 502 ? -33.136 -1.564 9.524 1.00 80.35 502 PRO A C 1
ATOM 3872 O O . PRO A 1 502 ? -33.906 -0.627 9.424 1.00 85.44 502 PRO A O 1
ATOM 3876 N N . ASN A 1 503 ? -31.964 -1.509 10.167 1.00 74.34 503 ASN A N 1
ATOM 3877 C CA . ASN A 1 503 ? -31.554 -0.386 11.054 1.00 73.09 503 ASN A CA 1
ATOM 3878 C C . ASN A 1 503 ? -30.782 0.678 10.260 1.00 72.26 503 ASN A C 1
ATOM 3879 O O . ASN A 1 503 ? -30.160 1.549 10.904 1.00 68.62 503 ASN A O 1
ATOM 3884 N N . LEU A 1 504 ? -30.828 0.625 8.924 1.00 70.89 504 LEU A N 1
ATOM 3885 C CA . LEU A 1 504 ? -30.235 1.667 8.041 1.00 72.45 504 LEU A CA 1
ATOM 3886 C C . LEU A 1 504 ? -31.345 2.573 7.501 1.00 73.52 504 LEU A C 1
ATOM 3887 O O . LEU A 1 504 ? -32.256 2.052 6.828 1.00 74.32 504 LEU A O 1
ATOM 3892 N N . PHE A 1 505 ? -31.244 3.878 7.773 1.00 79.17 505 PHE A N 1
ATOM 3893 C CA . PHE A 1 505 ? -32.193 4.933 7.330 1.00 74.72 505 PHE A CA 1
ATOM 3894 C C . PHE A 1 505 ? -31.470 5.935 6.424 1.00 71.20 505 PHE A C 1
ATOM 3895 O O . PHE A 1 505 ? -30.312 6.293 6.718 1.00 72.17 505 PHE A O 1
ATOM 3903 N N . ILE A 1 506 ? -32.143 6.376 5.359 1.00 65.77 506 ILE A N 1
ATOM 3904 C CA . ILE A 1 506 ? -31.642 7.420 4.417 1.00 68.20 506 ILE A CA 1
ATOM 3905 C C . ILE A 1 506 ? -32.490 8.686 4.592 1.00 72.21 506 ILE A C 1
ATOM 3906 O O . ILE A 1 506 ? -33.718 8.616 4.372 1.00 74.54 506 ILE A O 1
ATOM 3911 N N . SER A 1 507 ? -31.852 9.791 4.992 1.00 71.63 507 SER A N 1
ATOM 3912 C CA . SER A 1 507 ? -32.470 11.135 5.146 1.00 69.49 507 SER A CA 1
ATOM 3913 C C . SER A 1 507 ? -31.814 12.114 4.166 1.00 62.24 507 SER A C 1
ATOM 3914 O O . SER A 1 507 ? -30.916 12.867 4.592 1.00 58.27 507 SER A O 1
ATOM 3917 N N . SER A 1 508 ? -32.248 12.092 2.902 1.00 56.51 508 SER A N 1
ATOM 3918 C CA . SER A 1 508 ? -31.694 12.922 1.800 1.00 53.57 508 SER A CA 1
ATOM 3919 C C . SER A 1 508 ? -32.658 12.932 0.609 1.00 50.40 508 SER A C 1
ATOM 3920 O O . SER A 1 508 ? -33.488 12.012 0.512 1.00 47.41 508 SER A O 1
ATOM 3923 N N . SER A 1 509 ? -32.527 13.938 -0.261 1.00 52.32 509 SER A N 1
ATOM 3924 C CA . SER A 1 509 ? -33.317 14.113 -1.509 1.00 54.81 509 SER A CA 1
ATOM 3925 C C . SER A 1 509 ? -33.162 12.873 -2.395 1.00 53.78 509 SER A C 1
ATOM 3926 O O . SER A 1 509 ? -33.940 12.724 -3.355 1.00 53.85 509 SER A O 1
ATOM 3929 N N . ALA A 1 510 ? -32.187 12.019 -2.080 1.00 54.99 510 ALA A N 1
ATOM 3930 C CA . ALA A 1 510 ? -31.913 10.754 -2.798 1.00 62.81 510 ALA A CA 1
ATOM 3931 C C . ALA A 1 510 ? -33.137 9.836 -2.696 1.00 65.23 510 ALA A C 1
ATOM 3932 O O . ALA A 1 510 ? -33.368 9.059 -3.643 1.00 69.47 510 ALA A O 1
ATOM 3934 N N . THR A 1 511 ? -33.892 9.938 -1.595 1.00 65.86 511 THR A N 1
ATOM 3935 C CA . THR A 1 511 ? -35.061 9.073 -1.271 1.00 63.04 511 THR A CA 1
ATOM 3936 C C . THR A 1 511 ? -36.284 9.527 -2.076 1.00 63.93 511 THR A C 1
ATOM 3937 O O . THR A 1 511 ? -37.252 8.750 -2.156 1.00 66.57 511 THR A O 1
ATOM 3941 N N . MET A 1 512 ? -36.233 10.733 -2.647 1.00 66.95 512 MET A N 1
ATOM 3942 C CA . MET A 1 512 ? -37.377 11.367 -3.356 1.00 69.49 512 MET A CA 1
ATOM 3943 C C . MET A 1 512 ? -37.500 10.784 -4.762 1.00 68.40 512 MET A C 1
ATOM 3944 O O . MET A 1 512 ? -36.610 10.946 -5.594 1.00 67.58 512 MET A O 1
ATOM 3949 N N . PRO A 1 513 ? -38.614 10.075 -5.053 1.00 66.20 513 PRO A N 1
ATOM 3950 C CA . PRO A 1 513 ? -38.843 9.478 -6.369 1.00 67.76 513 PRO A CA 1
ATOM 3951 C C . PRO A 1 513 ? -38.909 10.514 -7.499 1.00 69.27 513 PRO A C 1
ATOM 3952 O O . PRO A 1 513 ? -38.202 10.352 -8.477 1.00 67.86 513 PRO A O 1
ATOM 3956 N N . THR A 1 514 ? -39.769 11.525 -7.340 1.00 73.47 514 THR A N 1
ATOM 3957 C CA . THR A 1 514 ? -39.967 12.643 -8.302 1.00 79.13 514 THR A CA 1
ATOM 3958 C C . THR A 1 514 ? -39.256 13.896 -7.779 1.00 79.47 514 THR A C 1
ATOM 3959 O O . THR A 1 514 ? -39.225 14.086 -6.545 1.00 78.94 514 THR A O 1
ATOM 3963 N N . VAL A 1 515 ? -38.713 14.714 -8.687 1.00 79.75 515 VAL A N 1
ATOM 3964 C CA . VAL A 1 515 ? -37.973 15.971 -8.361 1.00 78.34 515 VAL A CA 1
ATOM 3965 C C . VAL A 1 515 ? -38.992 17.103 -8.213 1.00 74.09 515 VAL A C 1
ATOM 3966 O O . VAL A 1 515 ? -38.698 18.074 -7.491 1.00 76.71 515 VAL A O 1
ATOM 3970 N N . GLY A 1 516 ? -40.148 16.966 -8.868 1.00 73.47 516 GLY A N 1
ATOM 3971 C CA . GLY A 1 516 ? -41.234 17.962 -8.842 1.00 73.99 516 GLY A CA 1
ATOM 3972 C C . GLY A 1 516 ? -40.842 19.238 -9.567 1.00 72.06 516 GLY A C 1
ATOM 3973 O O . GLY A 1 516 ? -40.054 19.156 -10.533 1.00 66.81 516 GLY A O 1
ATOM 3974 N N . THR A 1 517 ? -41.356 20.379 -9.098 1.00 69.57 517 THR A N 1
ATOM 3975 C CA . THR A 1 517 ? -41.312 21.687 -9.801 1.00 65.90 517 THR A CA 1
ATOM 3976 C C . THR A 1 517 ? -40.697 22.756 -8.889 1.00 60.73 517 THR A C 1
ATOM 3977 O O . THR A 1 517 ? -40.578 23.907 -9.346 1.00 57.92 517 THR A O 1
ATOM 3981 N N . VAL A 1 518 ? -40.301 22.387 -7.666 1.00 59.60 518 VAL A N 1
ATOM 3982 C CA . VAL A 1 518 ? -39.826 23.350 -6.626 1.00 62.96 518 VAL A CA 1
ATOM 3983 C C . VAL A 1 518 ? -38.528 22.844 -5.982 1.00 63.78 518 VAL A C 1
ATOM 3984 O O . VAL A 1 518 ? -38.029 21.773 -6.384 1.00 57.60 518 VAL A O 1
ATOM 3988 N N . ASN A 1 519 ? -38.010 23.617 -5.021 1.00 68.14 519 ASN A N 1
ATOM 3989 C CA . ASN A 1 519 ? -36.849 23.269 -4.161 1.00 68.65 519 ASN A CA 1
ATOM 3990 C C . ASN A 1 519 ? -37.302 22.215 -3.144 1.00 66.35 519 ASN A C 1
ATOM 3991 O O . ASN A 1 519 ? -38.419 22.350 -2.606 1.00 62.54 519 ASN A O 1
ATOM 3996 N N . VAL A 1 520 ? -36.452 21.220 -2.884 1.00 66.63 520 VAL A N 1
ATOM 3997 C CA . VAL A 1 520 ? -36.829 19.926 -2.242 1.00 66.62 520 VAL A CA 1
ATOM 3998 C C . VAL A 1 520 ? -36.534 19.970 -0.738 1.00 68.64 520 VAL A C 1
ATOM 3999 O O . VAL A 1 520 ? -37.050 19.096 -0.015 1.00 70.78 520 VAL A O 1
ATOM 4003 N N . THR A 1 521 ? -35.733 20.939 -0.288 1.00 67.35 521 THR A N 1
ATOM 4004 C CA . THR A 1 521 ? -35.168 20.991 1.088 1.00 69.06 521 THR A CA 1
ATOM 4005 C C . THR A 1 521 ? -36.291 20.838 2.122 1.00 69.00 521 THR A C 1
ATOM 4006 O O . THR A 1 521 ? -36.118 20.022 3.048 1.00 69.61 521 THR A O 1
ATOM 4010 N N . LEU A 1 522 ? -37.393 21.584 1.977 1.00 68.34 522 LEU A N 1
ATOM 4011 C CA . LEU A 1 522 ? -38.546 21.538 2.919 1.00 68.05 522 LEU A CA 1
ATOM 4012 C C . LEU A 1 522 ? -39.087 20.105 2.965 1.00 66.18 522 LEU A C 1
ATOM 4013 O O . LEU A 1 522 ? -39.267 19.573 4.079 1.00 64.77 522 LEU A O 1
ATOM 4018 N N . THR A 1 523 ? -39.339 19.520 1.790 1.00 65.79 523 THR A N 1
ATOM 4019 C CA . THR A 1 523 ? -39.750 18.103 1.608 1.00 65.80 523 THR A CA 1
ATOM 4020 C C . THR A 1 523 ? -38.803 17.204 2.410 1.00 66.02 523 THR A C 1
ATOM 4021 O O . THR A 1 523 ? -39.293 16.273 3.080 1.00 67.30 523 THR A O 1
ATOM 4025 N N . ILE A 1 524 ? -37.499 17.493 2.342 1.00 62.30 524 ILE A N 1
ATOM 4026 C CA . ILE A 1 524 ? -36.405 16.725 3.009 1.00 60.89 524 ILE A CA 1
ATOM 4027 C C . ILE A 1 524 ? -36.552 16.842 4.531 1.00 60.35 524 ILE A C 1
ATOM 4028 O O . ILE A 1 524 ? -36.573 15.794 5.206 1.00 58.04 524 ILE A O 1
ATOM 4033 N N . ALA A 1 525 ? -36.635 18.072 5.043 1.00 62.92 525 ALA A N 1
ATOM 4034 C CA . ALA A 1 525 ? -36.747 18.394 6.485 1.00 66.68 525 ALA A CA 1
ATOM 4035 C C . ALA A 1 525 ? -37.941 17.647 7.092 1.00 66.01 525 ALA A C 1
ATOM 4036 O O . ALA A 1 525 ? -37.820 17.171 8.237 1.00 61.83 525 ALA A O 1
ATOM 4038 N N . ALA A 1 526 ? -39.051 17.570 6.350 1.00 68.67 526 ALA A N 1
ATOM 4039 C CA . ALA A 1 526 ? -40.302 16.882 6.748 1.00 72.55 526 ALA A CA 1
ATOM 4040 C C . ALA A 1 526 ? -40.035 15.379 6.887 1.00 72.85 526 ALA A C 1
ATOM 4041 O O . ALA A 1 526 ? -40.264 14.833 7.987 1.00 72.99 526 ALA A O 1
ATOM 4043 N N . LEU A 1 527 ? -39.573 14.746 5.804 1.00 71.38 527 LEU A N 1
ATOM 4044 C CA . LEU A 1 527 ? -39.202 13.306 5.757 1.00 67.91 527 LEU A CA 1
ATOM 4045 C C . LEU A 1 527 ? -38.267 12.987 6.927 1.00 68.45 527 LEU A C 1
ATOM 4046 O O . LEU A 1 527 ? -38.429 11.913 7.537 1.00 75.73 527 LEU A O 1
ATOM 4051 N N . ALA A 1 528 ? -37.326 13.890 7.218 1.00 66.10 528 ALA A N 1
ATOM 4052 C CA . ALA A 1 528 ? -36.371 13.793 8.345 1.00 67.17 528 ALA A CA 1
ATOM 4053 C C . ALA A 1 528 ? -37.148 13.633 9.657 1.00 64.65 528 ALA A C 1
ATOM 4054 O O . ALA A 1 528 ? -36.893 12.653 10.384 1.00 59.51 528 ALA A O 1
ATOM 4056 N N . LEU A 1 529 ? -38.063 14.567 9.934 1.00 67.32 529 LEU A N 1
ATOM 4057 C CA . LEU A 1 529 ? -38.921 14.581 11.149 1.00 69.18 529 LEU A CA 1
ATOM 4058 C C . LEU A 1 529 ? -39.779 13.311 11.171 1.00 70.12 529 LEU A C 1
ATOM 4059 O O . LEU A 1 529 ? -40.024 12.778 12.273 1.00 68.52 529 LEU A O 1
ATOM 4064 N N . ARG A 1 530 ? -40.205 12.847 9.992 1.00 73.74 530 ARG A N 1
ATOM 4065 C CA . ARG A 1 530 ? -40.929 11.562 9.802 1.00 77.62 530 ARG A CA 1
ATOM 4066 C C . ARG A 1 530 ? -40.151 10.459 10.527 1.00 77.66 530 ARG A C 1
ATOM 4067 O O . ARG A 1 530 ? -40.658 9.945 11.543 1.00 75.26 530 ARG A O 1
ATOM 4075 N N . MET A 1 531 ? -38.951 10.141 10.028 1.00 80.02 531 MET A N 1
ATOM 4076 C CA . MET A 1 531 ? -38.031 9.115 10.588 1.00 80.65 531 MET A CA 1
ATOM 4077 C C . MET A 1 531 ? -37.871 9.342 12.096 1.00 82.60 531 MET A C 1
ATOM 4078 O O . MET A 1 531 ? -38.007 8.367 12.860 1.00 82.12 531 MET A O 1
ATOM 4083 N N . SER A 1 532 ? -37.582 10.583 12.496 1.00 84.60 532 SER A N 1
ATOM 4084 C CA . SER A 1 532 ? -37.355 11.001 13.904 1.00 85.38 532 SER A CA 1
ATOM 4085 C C . SER A 1 532 ? -38.368 10.309 14.821 1.00 82.19 532 SER A C 1
ATOM 4086 O O . SER A 1 532 ? -37.947 9.761 15.857 1.00 81.34 532 SER A O 1
ATOM 4089 N N . ASP A 1 533 ? -39.650 10.338 14.445 1.00 82.95 533 ASP A N 1
ATOM 4090 C CA . ASP A 1 533 ? -40.768 9.720 15.208 1.00 85.53 533 ASP A CA 1
ATOM 4091 C C . ASP A 1 533 ? -40.705 8.197 15.044 1.00 84.16 533 ASP A C 1
ATOM 4092 O O . ASP A 1 533 ? -41.014 7.487 16.022 1.00 84.54 533 ASP A O 1
ATOM 4097 N N . THR A 1 534 ? -40.318 7.727 13.853 1.00 82.71 534 THR A N 1
ATOM 4098 C CA . THR A 1 534 ? -40.172 6.288 13.500 1.00 77.97 534 THR A CA 1
ATOM 4099 C C . THR A 1 534 ? -39.059 5.666 14.353 1.00 77.11 534 THR A C 1
ATOM 4100 O O . THR A 1 534 ? -39.367 4.766 15.160 1.00 66.98 534 THR A O 1
ATOM 4104 N N . LEU A 1 535 ? -37.820 6.138 14.174 1.00 79.39 535 LEU A N 1
ATOM 4105 C CA . LEU A 1 535 ? -36.612 5.660 14.901 1.00 81.69 535 LEU A CA 1
ATOM 4106 C C . LEU A 1 535 ? -36.832 5.804 16.411 1.00 83.84 535 LEU A C 1
ATOM 4107 O O . LEU A 1 535 ? -36.226 5.026 17.173 1.00 90.57 535 LEU A O 1
ATOM 4112 N N . LYS A 1 536 ? -37.666 6.765 16.817 1.00 83.89 536 LYS A N 1
ATOM 4113 C CA . LYS A 1 536 ? -37.843 7.183 18.234 1.00 86.72 536 LYS A CA 1
ATOM 4114 C C . LYS A 1 536 ? -38.670 6.131 18.984 1.00 84.04 536 LYS A C 1
ATOM 4115 O O . LYS A 1 536 ? -38.602 6.108 20.229 1.00 77.60 536 LYS A O 1
ATOM 4121 N N . LYS A 1 537 ? -39.410 5.292 18.250 1.00 85.46 537 LYS A N 1
ATOM 4122 C CA . LYS A 1 537 ? -40.308 4.248 18.814 1.00 90.37 537 LYS A CA 1
ATOM 4123 C C . LYS A 1 537 ? -39.559 2.913 18.900 1.00 94.16 537 LYS A C 1
ATOM 4124 O O . LYS A 1 537 ? -39.790 2.169 19.875 1.00 97.53 537 LYS A O 1
ATOM 4130 N N . GLU A 1 538 ? -38.699 2.628 17.915 1.00 94.77 538 GLU A N 1
ATOM 4131 C CA . GLU A 1 538 ? -37.967 1.339 17.769 1.00 90.07 538 GLU A CA 1
ATOM 4132 C C . GLU A 1 538 ? -36.871 1.236 18.837 1.00 95.77 538 GLU A C 1
ATOM 4133 O O . GLU A 1 538 ? -36.888 0.256 19.607 1.00 102.06 538 GLU A O 1
ATOM 4139 N N . VAL A 1 539 ? -35.949 2.205 18.866 1.00 97.86 539 VAL A N 1
ATOM 4140 C CA . VAL A 1 539 ? -34.792 2.249 19.812 1.00 102.96 539 VAL A CA 1
ATOM 4141 C C . VAL A 1 539 ? -35.228 2.939 21.110 1.00 105.82 539 VAL A C 1
ATOM 4142 O O . VAL A 1 539 ? -36.364 2.793 21.563 1.00 108.86 539 VAL A O 1
ATOM 4146 N N . GLY B 2 305 ? -16.896 58.272 20.071 1.00 84.04 305 GLY B N 1
ATOM 4147 C CA . GLY B 2 305 ? -16.199 57.379 19.096 1.00 88.97 305 GLY B CA 1
ATOM 4148 C C . GLY B 2 305 ? -15.829 58.113 17.818 1.00 87.89 305 GLY B C 1
ATOM 4149 O O . GLY B 2 305 ? -15.520 59.317 17.898 1.00 87.60 305 GLY B O 1
ATOM 4150 N N . LYS B 2 306 ? -15.857 57.413 16.679 1.00 92.64 306 LYS B N 1
ATOM 4151 C CA . LYS B 2 306 ? -15.482 57.957 15.346 1.00 94.91 306 LYS B CA 1
ATOM 4152 C C . LYS B 2 306 ? -15.463 56.824 14.323 1.00 96.99 306 LYS B C 1
ATOM 4153 O O . LYS B 2 306 ? -15.082 55.701 14.646 1.00 92.40 306 LYS B O 1
ATOM 4159 N N . PRO B 2 307 ? -15.880 57.085 13.063 1.00 96.75 307 PRO B N 1
ATOM 4160 C CA . PRO B 2 307 ? -15.796 56.085 11.998 1.00 101.06 307 PRO B CA 1
ATOM 4161 C C . PRO B 2 307 ? -14.458 55.331 12.026 1.00 108.96 307 PRO B C 1
ATOM 4162 O O . PRO B 2 307 ? -13.434 55.966 12.216 1.00 116.39 307 PRO B O 1
ATOM 4166 N N . ALA B 2 308 ? -14.507 54.009 11.832 1.00 105.53 308 ALA B N 1
ATOM 4167 C CA . ALA B 2 308 ? -13.381 53.064 12.023 1.00 101.39 308 ALA B CA 1
ATOM 4168 C C . ALA B 2 308 ? -12.302 53.281 10.955 1.00 102.72 308 ALA B C 1
ATOM 4169 O O . ALA B 2 308 ? -11.246 53.853 11.291 1.00 106.76 308 ALA B O 1
ATOM 4171 N N . GLU B 2 309 ? -12.557 52.828 9.724 1.00 98.69 309 GLU B N 1
ATOM 4172 C CA . GLU B 2 309 ? -11.553 52.765 8.627 1.00 96.24 309 GLU B CA 1
ATOM 4173 C C . GLU B 2 309 ? -10.626 51.571 8.881 1.00 90.96 309 GLU B C 1
ATOM 4174 O O . GLU B 2 309 ? -9.781 51.280 8.014 1.00 89.07 309 GLU B O 1
ATOM 4180 N N . ASP B 2 310 ? -10.797 50.909 10.030 1.00 90.22 310 ASP B N 1
ATOM 4181 C CA . ASP B 2 310 ? -9.968 49.763 10.490 1.00 89.90 310 ASP B CA 1
ATOM 4182 C C . ASP B 2 310 ? -9.963 48.686 9.400 1.00 85.94 310 ASP B C 1
ATOM 4183 O O . ASP B 2 310 ? -8.894 48.094 9.155 1.00 88.01 310 ASP B O 1
ATOM 4188 N N . GLY B 2 311 ? -11.119 48.451 8.774 1.00 79.93 311 GLY B N 1
ATOM 4189 C CA . GLY B 2 311 ? -11.290 47.479 7.677 1.00 79.64 311 GLY B CA 1
ATOM 4190 C C . GLY B 2 311 ? -11.019 48.111 6.324 1.00 75.83 311 GLY B C 1
ATOM 4191 O O . GLY B 2 311 ? -10.898 47.366 5.335 1.00 79.12 311 GLY B O 1
ATOM 4192 N N . LEU B 2 312 ? -10.929 49.442 6.279 1.00 74.34 312 LEU B N 1
ATOM 4193 C CA . LEU B 2 312 ? -10.677 50.212 5.034 1.00 79.86 312 LEU B CA 1
ATOM 4194 C C . LEU B 2 312 ? -9.491 49.576 4.297 1.00 82.20 312 LEU B C 1
ATOM 4195 O O . LEU B 2 312 ? -9.529 49.530 3.052 1.00 84.30 312 LEU B O 1
ATOM 4200 N N . LYS B 2 313 ? -8.504 49.072 5.049 1.00 85.31 313 LYS B N 1
ATOM 4201 C CA . LYS B 2 313 ? -7.234 48.502 4.517 1.00 88.96 313 LYS B CA 1
ATOM 4202 C C . LYS B 2 313 ? -7.223 46.978 4.697 1.00 84.83 313 LYS B C 1
ATOM 4203 O O . LYS B 2 313 ? -6.223 46.346 4.296 1.00 81.16 313 LYS B O 1
ATOM 4209 N N . LEU B 2 314 ? -8.296 46.414 5.261 1.00 79.54 314 LEU B N 1
ATOM 4210 C CA . LEU B 2 314 ? -8.405 44.971 5.614 1.00 74.08 314 LEU B CA 1
ATOM 4211 C C . LEU B 2 314 ? -9.143 44.196 4.516 1.00 70.99 314 LEU B C 1
ATOM 4212 O O . LEU B 2 314 ? -9.287 42.968 4.666 1.00 66.84 314 LEU B O 1
ATOM 4217 N N . ARG B 2 315 ? -9.602 44.880 3.464 1.00 75.04 315 ARG B N 1
ATOM 4218 C CA . ARG B 2 315 ? -10.341 44.252 2.335 1.00 78.26 315 ARG B CA 1
ATOM 4219 C C . ARG B 2 315 ? -9.336 43.847 1.249 1.00 77.86 315 ARG B C 1
ATOM 4220 O O . ARG B 2 315 ? -8.505 44.694 0.867 1.00 74.18 315 ARG B O 1
ATOM 4228 N N . GLY B 2 316 ? -9.408 42.591 0.797 1.00 80.15 316 GLY B N 1
ATOM 4229 C CA . GLY B 2 316 ? -8.507 42.007 -0.216 1.00 80.08 316 GLY B CA 1
ATOM 4230 C C . GLY B 2 316 ? -7.392 41.206 0.433 1.00 79.02 316 GLY B C 1
ATOM 4231 O O . GLY B 2 316 ? -6.886 40.267 -0.211 1.00 80.17 316 GLY B O 1
ATOM 4232 N N . VAL B 2 317 ? -7.027 41.572 1.666 1.00 78.85 317 VAL B N 1
ATOM 4233 C CA . VAL B 2 317 ? -6.000 40.878 2.497 1.00 82.46 317 VAL B CA 1
ATOM 4234 C C . VAL B 2 317 ? -6.596 39.555 2.987 1.00 86.13 317 VAL B C 1
ATOM 4235 O O . VAL B 2 317 ? -7.675 39.592 3.611 1.00 90.54 317 VAL B O 1
ATOM 4239 N N . ALA B 2 318 ? -5.918 38.437 2.707 1.00 87.01 318 ALA B N 1
ATOM 4240 C CA . ALA B 2 318 ? -6.306 37.074 3.140 1.00 80.46 318 ALA B CA 1
ATOM 4241 C C . ALA B 2 318 ? -6.520 37.068 4.658 1.00 78.92 318 ALA B C 1
ATOM 4242 O O . ALA B 2 318 ? -5.878 37.881 5.352 1.00 77.84 318 ALA B O 1
ATOM 4244 N N . LEU B 2 319 ? -7.397 36.187 5.146 1.00 79.94 319 LEU B N 1
ATOM 4245 C CA . LEU B 2 319 ? -7.762 36.071 6.583 1.00 83.35 319 LEU B CA 1
ATOM 4246 C C . LEU B 2 319 ? -6.619 35.385 7.342 1.00 81.92 319 LEU B C 1
ATOM 4247 O O . LEU B 2 319 ? -5.963 34.502 6.753 1.00 72.49 319 LEU B O 1
ATOM 4252 N N . ALA B 2 320 ? -6.396 35.786 8.597 1.00 86.26 320 ALA B N 1
ATOM 4253 C CA . ALA B 2 320 ? -5.323 35.274 9.481 1.00 90.56 320 ALA B CA 1
ATOM 4254 C C . ALA B 2 320 ? -5.595 33.804 9.823 1.00 92.53 320 ALA B C 1
ATOM 4255 O O . ALA B 2 320 ? -6.779 33.417 9.885 1.00 93.01 320 ALA B O 1
ATOM 4257 N N . SER B 2 321 ? -4.529 33.024 10.023 1.00 92.80 321 SER B N 1
ATOM 4258 C CA . SER B 2 321 ? -4.574 31.598 10.441 1.00 88.95 321 SER B CA 1
ATOM 4259 C C . SER B 2 321 ? -4.173 31.494 11.916 1.00 88.82 321 SER B C 1
ATOM 4260 O O . SER B 2 321 ? -2.964 31.557 12.204 1.00 92.13 321 SER B O 1
ATOM 4263 N N . SER B 2 322 ? -5.160 31.361 12.807 1.00 91.38 322 SER B N 1
ATOM 4264 C CA . SER B 2 322 ? -4.974 31.215 14.275 1.00 95.65 322 SER B CA 1
ATOM 4265 C C . SER B 2 322 ? -4.706 32.586 14.904 1.00 98.88 322 SER B C 1
ATOM 4266 O O . SER B 2 322 ? -4.182 33.469 14.194 1.00 92.43 322 SER B O 1
ATOM 4269 N N . GLY B 2 323 ? -5.050 32.743 16.187 1.00 104.99 323 GLY B N 1
ATOM 4270 C CA . GLY B 2 323 ? -4.892 33.997 16.951 1.00 105.19 323 GLY B CA 1
ATOM 4271 C C . GLY B 2 323 ? -6.065 34.939 16.735 1.00 102.11 323 GLY B C 1
ATOM 4272 O O . GLY B 2 323 ? -6.486 35.105 15.572 1.00 103.60 323 GLY B O 1
ATOM 4273 N N . ILE B 2 324 ? -6.571 35.543 17.815 1.00 94.66 324 ILE B N 1
ATOM 4274 C CA . ILE B 2 324 ? -7.723 36.492 17.788 1.00 93.39 324 ILE B CA 1
ATOM 4275 C C . ILE B 2 324 ? -7.299 37.763 17.045 1.00 93.07 324 ILE B C 1
ATOM 4276 O O . ILE B 2 324 ? -6.348 38.424 17.507 1.00 97.89 324 ILE B O 1
ATOM 4281 N N . ASP B 2 325 ? -7.980 38.082 15.940 1.00 90.39 325 ASP B N 1
ATOM 4282 C CA . ASP B 2 325 ? -7.778 39.328 15.150 1.00 89.78 325 ASP B CA 1
ATOM 4283 C C . ASP B 2 325 ? -8.992 40.231 15.351 1.00 88.24 325 ASP B C 1
ATOM 4284 O O . ASP B 2 325 ? -9.840 40.350 14.468 1.00 87.24 325 ASP B O 1
ATOM 4289 N N . PRO B 2 326 ? -9.099 40.910 16.516 1.00 83.92 326 PRO B N 1
ATOM 4290 C CA . PRO B 2 326 ? -10.306 41.645 16.893 1.00 81.80 326 PRO B CA 1
ATOM 4291 C C . PRO B 2 326 ? -10.910 42.485 15.757 1.00 84.61 326 PRO B C 1
ATOM 4292 O O . PRO B 2 326 ? -12.120 42.500 15.626 1.00 84.33 326 PRO B O 1
ATOM 4296 N N . ALA B 2 327 ? -10.062 43.172 14.986 1.00 88.96 327 ALA B N 1
ATOM 4297 C CA . ALA B 2 327 ? -10.460 44.054 13.864 1.00 91.63 327 ALA B CA 1
ATOM 4298 C C . ALA B 2 327 ? -11.466 43.324 12.967 1.00 90.27 327 ALA B C 1
ATOM 4299 O O . ALA B 2 327 ? -12.542 43.895 12.701 1.00 90.80 327 ALA B O 1
ATOM 4301 N N . ARG B 2 328 ? -11.124 42.108 12.525 1.00 89.23 328 ARG B N 1
ATOM 4302 C CA . ARG B 2 328 ? -11.951 41.286 11.600 1.00 86.88 328 ARG B CA 1
ATOM 4303 C C . ARG B 2 328 ? -13.153 40.700 12.348 1.00 88.22 328 ARG B C 1
ATOM 4304 O O . ARG B 2 328 ? -14.171 40.417 11.686 1.00 90.72 328 ARG B O 1
ATOM 4312 N N . LEU B 2 329 ? -13.037 40.523 13.669 1.00 84.55 329 LEU B N 1
ATOM 4313 C CA . LEU B 2 329 ? -14.120 39.974 14.529 1.00 84.02 329 LEU B CA 1
ATOM 4314 C C . LEU B 2 329 ? -15.383 40.828 14.361 1.00 83.44 329 LEU B C 1
ATOM 4315 O O . LEU B 2 329 ? -16.464 40.245 14.143 1.00 78.37 329 LEU B O 1
ATOM 4320 N N . TYR B 2 330 ? -15.249 42.154 14.451 1.00 82.43 330 TYR B N 1
ATOM 4321 C CA . TYR B 2 330 ? -16.353 43.126 14.240 1.00 86.42 330 TYR B CA 1
ATOM 4322 C C . TYR B 2 330 ? -16.855 43.006 12.797 1.00 86.43 330 TYR B C 1
ATOM 4323 O O . TYR B 2 330 ? -18.081 42.902 12.595 1.00 95.35 330 TYR B O 1
ATOM 4332 N N . LEU B 2 331 ? -15.930 43.000 11.831 1.00 79.53 331 LEU B N 1
ATOM 4333 C CA . LEU B 2 331 ? -16.229 43.003 10.373 1.00 79.70 331 LEU B CA 1
ATOM 4334 C C . LEU B 2 331 ? -17.188 41.856 10.033 1.00 78.69 331 LEU B C 1
ATOM 4335 O O . LEU B 2 331 ? -18.222 42.122 9.388 1.00 73.81 331 LEU B O 1
ATOM 4340 N N . GLY B 2 332 ? -16.846 40.633 10.449 1.00 79.97 332 GLY B N 1
ATOM 4341 C CA . GLY B 2 332 ? -17.583 39.401 10.105 1.00 85.60 332 GLY B CA 1
ATOM 4342 C C . GLY B 2 332 ? -18.781 39.169 11.012 1.00 86.47 332 GLY B C 1
ATOM 4343 O O . GLY B 2 332 ? -19.809 38.672 10.510 1.00 87.52 332 GLY B O 1
ATOM 4344 N N . ASN B 2 333 ? -18.655 39.511 12.299 1.00 83.65 333 ASN B N 1
ATOM 4345 C CA . ASN B 2 333 ? -19.676 39.246 13.350 1.00 84.38 333 ASN B CA 1
ATOM 4346 C C . ASN B 2 333 ? -20.748 40.344 13.348 1.00 86.66 333 ASN B C 1
ATOM 4347 O O . ASN B 2 333 ? -21.901 40.043 13.724 1.00 86.59 333 ASN B O 1
ATOM 4352 N N . CYS B 2 334 ? -20.380 41.566 12.947 1.00 81.21 334 CYS B N 1
ATOM 4353 C CA . CYS B 2 334 ? -21.208 42.795 13.084 1.00 76.81 334 CYS B CA 1
ATOM 4354 C C . CYS B 2 334 ? -21.406 43.480 11.729 1.00 81.48 334 CYS B C 1
ATOM 4355 O O . CYS B 2 334 ? -22.336 43.100 10.992 1.00 87.91 334 CYS B O 1
ATOM 4358 N N . ALA B 2 335 ? -20.537 44.454 11.442 1.00 82.62 335 ALA B N 1
ATOM 4359 C CA . ALA B 2 335 ? -20.602 45.430 10.328 1.00 85.00 335 ALA B CA 1
ATOM 4360 C C . ALA B 2 335 ? -21.951 45.366 9.596 1.00 85.49 335 ALA B C 1
ATOM 4361 O O . ALA B 2 335 ? -22.634 46.406 9.550 1.00 85.71 335 ALA B O 1
ATOM 4363 N N . THR B 2 336 ? -22.317 44.203 9.042 1.00 89.77 336 THR B N 1
ATOM 4364 C CA . THR B 2 336 ? -23.513 44.007 8.173 1.00 83.34 336 THR B CA 1
ATOM 4365 C C . THR B 2 336 ? -24.746 44.671 8.798 1.00 81.08 336 THR B C 1
ATOM 4366 O O . THR B 2 336 ? -25.769 44.790 8.092 1.00 69.65 336 THR B O 1
ATOM 4370 N N . CYS B 2 337 ? -24.649 45.077 10.068 1.00 82.65 337 CYS B N 1
ATOM 4371 C CA . CYS B 2 337 ? -25.763 45.649 10.871 1.00 83.82 337 CYS B CA 1
ATOM 4372 C C . CYS B 2 337 ? -25.426 47.090 11.281 1.00 79.50 337 CYS B C 1
ATOM 4373 O O . CYS B 2 337 ? -26.212 48.001 10.952 1.00 73.10 337 CYS B O 1
ATOM 4376 N N . HIS B 2 338 ? -24.294 47.282 11.963 1.00 75.71 338 HIS B N 1
ATOM 4377 C CA . HIS B 2 338 ? -23.793 48.601 12.435 1.00 74.63 338 HIS B CA 1
ATOM 4378 C C . HIS B 2 338 ? -22.958 49.254 11.325 1.00 78.96 338 HIS B C 1
ATOM 4379 O O . HIS B 2 338 ? -22.547 50.415 11.501 1.00 82.21 338 HIS B O 1
ATOM 4386 N N . GLN B 2 339 ? -22.736 48.523 10.227 1.00 85.62 339 GLN B N 1
ATOM 4387 C CA . GLN B 2 339 ? -21.976 48.957 9.020 1.00 86.25 339 GLN B CA 1
ATOM 4388 C C . GLN B 2 339 ? -20.477 48.992 9.352 1.00 82.91 339 GLN B C 1
ATOM 4389 O O . GLN B 2 339 ? -20.131 49.109 10.545 1.00 76.29 339 GLN B O 1
ATOM 4395 N N . MET B 2 340 ? -19.629 48.881 8.323 1.00 82.57 340 MET B N 1
ATOM 4396 C CA . MET B 2 340 ? -18.151 48.731 8.431 1.00 89.29 340 MET B CA 1
ATOM 4397 C C . MET B 2 340 ? -17.562 49.815 9.342 1.00 95.37 340 MET B C 1
ATOM 4398 O O . MET B 2 340 ? -16.676 49.480 10.153 1.00 103.29 340 MET B O 1
ATOM 4403 N N . GLN B 2 341 ? -18.025 51.061 9.198 1.00 93.99 341 GLN B N 1
ATOM 4404 C CA . GLN B 2 341 ? -17.430 52.257 9.854 1.00 90.29 341 GLN B CA 1
ATOM 4405 C C . GLN B 2 341 ? -18.031 52.436 11.255 1.00 83.33 341 GLN B C 1
ATOM 4406 O O . GLN B 2 341 ? -17.490 53.251 12.025 1.00 82.56 341 GLN B O 1
ATOM 4412 N N . GLY B 2 342 ? -19.093 51.688 11.573 1.00 83.55 342 GLY B N 1
ATOM 4413 C CA . GLY B 2 342 ? -19.772 51.716 12.885 1.00 83.36 342 GLY B CA 1
ATOM 4414 C C . GLY B 2 342 ? -20.732 52.889 13.001 1.00 81.02 342 GLY B C 1
ATOM 4415 O O . GLY B 2 342 ? -21.003 53.322 14.141 1.00 73.57 342 GLY B O 1
ATOM 4416 N N . LYS B 2 343 ? -21.246 53.364 11.861 1.00 85.58 343 LYS B N 1
ATOM 4417 C CA . LYS B 2 343 ? -22.082 54.590 11.738 1.00 87.52 343 LYS B CA 1
ATOM 4418 C C . LYS B 2 343 ? -23.556 54.258 11.995 1.00 91.76 343 LYS B C 1
ATOM 4419 O O . LYS B 2 343 ? -24.300 55.174 12.396 1.00 99.86 343 LYS B O 1
ATOM 4425 N N . GLY B 2 344 ? -23.961 53.006 11.761 1.00 90.62 344 GLY B N 1
ATOM 4426 C CA . GLY B 2 344 ? -25.369 52.570 11.839 1.00 88.39 344 GLY B CA 1
ATOM 4427 C C . GLY B 2 344 ? -26.188 53.165 10.706 1.00 88.49 344 GLY B C 1
ATOM 4428 O O . GLY B 2 344 ? -25.883 54.299 10.290 1.00 92.61 344 GLY B O 1
ATOM 4429 N N . THR B 2 345 ? -27.193 52.428 10.227 1.00 87.27 345 THR B N 1
ATOM 4430 C CA . THR B 2 345 ? -28.007 52.767 9.028 1.00 89.70 345 THR B CA 1
ATOM 4431 C C . THR B 2 345 ? -28.694 54.118 9.213 1.00 90.98 345 THR B C 1
ATOM 4432 O O . THR B 2 345 ? -28.947 54.549 10.336 1.00 88.89 345 THR B O 1
ATOM 4436 N N . PRO B 2 346 ? -28.995 54.828 8.102 1.00 95.70 346 PRO B N 1
ATOM 4437 C CA . PRO B 2 346 ? -29.824 56.033 8.140 1.00 97.09 346 PRO B CA 1
ATOM 4438 C C . PRO B 2 346 ? -31.011 55.905 9.107 1.00 96.57 346 PRO B C 1
ATOM 4439 O O . PRO B 2 346 ? -30.834 56.190 10.277 1.00 94.52 346 PRO B O 1
ATOM 4443 N N . ASP B 2 347 ? -32.178 55.485 8.604 1.00 99.86 347 ASP B N 1
ATOM 4444 C CA . ASP B 2 347 ? -33.407 55.294 9.420 1.00 104.31 347 ASP B CA 1
ATOM 4445 C C . ASP B 2 347 ? -33.016 54.517 10.683 1.00 97.95 347 ASP B C 1
ATOM 4446 O O . ASP B 2 347 ? -33.264 53.295 10.733 1.00 92.80 347 ASP B O 1
ATOM 4451 N N . GLY B 2 348 ? -32.400 55.216 11.641 1.00 90.63 348 GLY B N 1
ATOM 4452 C CA . GLY B 2 348 ? -31.934 54.676 12.933 1.00 91.03 348 GLY B CA 1
ATOM 4453 C C . GLY B 2 348 ? -31.782 53.164 12.919 1.00 95.21 348 GLY B C 1
ATOM 4454 O O . GLY B 2 348 ? -30.639 52.686 12.787 1.00 97.01 348 GLY B O 1
ATOM 4455 N N . TYR B 2 349 ? -32.899 52.438 13.045 1.00 95.70 349 TYR B N 1
ATOM 4456 C CA . TYR B 2 349 ? -32.953 51.001 13.425 1.00 92.74 349 TYR B CA 1
ATOM 4457 C C . TYR B 2 349 ? -31.649 50.637 14.143 1.00 87.60 349 TYR B C 1
ATOM 4458 O O . TYR B 2 349 ? -31.349 51.285 15.165 1.00 88.97 349 TYR B O 1
ATOM 4467 N N . TYR B 2 350 ? -30.907 49.641 13.645 1.00 86.37 350 TYR B N 1
ATOM 4468 C CA . TYR B 2 350 ? -29.610 49.206 14.229 1.00 82.35 350 TYR B CA 1
ATOM 4469 C C . TYR B 2 350 ? -28.719 50.437 14.378 1.00 78.88 350 TYR B C 1
ATOM 4470 O O . TYR B 2 350 ? -28.272 51.006 13.385 1.00 75.86 350 TYR B O 1
ATOM 4479 N N . PRO B 2 351 ? -28.444 50.885 15.624 1.00 83.97 351 PRO B N 1
ATOM 4480 C CA . PRO B 2 351 ? -27.791 52.174 15.859 1.00 89.81 351 PRO B CA 1
ATOM 4481 C C . PRO B 2 351 ? -26.284 52.195 15.563 1.00 91.40 351 PRO B C 1
ATOM 4482 O O . PRO B 2 351 ? -25.682 51.139 15.494 1.00 90.24 351 PRO B O 1
ATOM 4486 N N . SER B 2 352 ? -25.725 53.400 15.401 1.00 96.85 352 SER B N 1
ATOM 4487 C CA . SER B 2 352 ? -24.266 53.670 15.308 1.00 100.41 352 SER B CA 1
ATOM 4488 C C . SER B 2 352 ? -23.658 53.587 16.711 1.00 100.84 352 SER B C 1
ATOM 4489 O O . SER B 2 352 ? -24.133 54.315 17.605 1.00 102.28 352 SER B O 1
ATOM 4492 N N . LEU B 2 353 ? -22.653 52.728 16.894 1.00 100.55 353 LEU B N 1
ATOM 4493 C CA . LEU B 2 353 ? -22.105 52.364 18.227 1.00 105.15 353 LEU B CA 1
ATOM 4494 C C . LEU B 2 353 ? -20.782 53.099 18.474 1.00 105.84 353 LEU B C 1
ATOM 4495 O O . LEU B 2 353 ? -19.925 52.537 19.184 1.00 119.24 353 LEU B O 1
ATOM 4500 N N . PHE B 2 354 ? -20.628 54.308 17.924 1.00 99.16 354 PHE B N 1
ATOM 4501 C CA . PHE B 2 354 ? -19.459 55.197 18.162 1.00 93.58 354 PHE B CA 1
ATOM 4502 C C . PHE B 2 354 ? -19.911 56.430 18.949 1.00 91.69 354 PHE B C 1
ATOM 4503 O O . PHE B 2 354 ? -19.047 57.187 19.429 1.00 93.39 354 PHE B O 1
ATOM 4511 N N . HIS B 2 355 ? -21.228 56.617 19.074 1.00 92.64 355 HIS B N 1
ATOM 4512 C CA . HIS B 2 355 ? -21.861 57.681 19.898 1.00 101.84 355 HIS B CA 1
ATOM 4513 C C . HIS B 2 355 ? -23.018 57.062 20.692 1.00 106.57 355 HIS B C 1
ATOM 4514 O O . HIS B 2 355 ? -24.082 57.705 20.796 1.00 113.38 355 HIS B O 1
ATOM 4521 N N . ASN B 2 356 ? -22.803 55.849 21.216 1.00 104.33 356 ASN B N 1
ATOM 4522 C CA . ASN B 2 356 ? -23.761 55.091 22.065 1.00 102.76 356 ASN B CA 1
ATOM 4523 C C . ASN B 2 356 ? -23.366 55.236 23.539 1.00 105.03 356 ASN B C 1
ATOM 4524 O O . ASN B 2 356 ? -22.253 55.727 23.806 1.00 117.35 356 ASN B O 1
ATOM 4529 N N . SER B 2 357 ? -24.248 54.810 24.449 1.00 101.62 357 SER B N 1
ATOM 4530 C CA . SER B 2 357 ? -24.020 54.772 25.918 1.00 104.09 357 SER B CA 1
ATOM 4531 C C . SER B 2 357 ? -23.227 53.511 26.278 1.00 107.88 357 SER B C 1
ATOM 4532 O O . SER B 2 357 ? -22.057 53.638 26.691 1.00 110.73 357 SER B O 1
ATOM 4535 N N . THR B 2 358 ? -23.859 52.344 26.117 1.00 109.25 358 THR B N 1
ATOM 4536 C CA . THR B 2 358 ? -23.314 51.002 26.458 1.00 113.85 358 THR B CA 1
ATOM 4537 C C . THR B 2 358 ? -21.888 50.864 25.909 1.00 110.60 358 THR B C 1
ATOM 4538 O O . THR B 2 358 ? -21.003 50.427 26.672 1.00 102.76 358 THR B O 1
ATOM 4542 N N . VAL B 2 359 ? -21.686 51.223 24.636 1.00 109.16 359 VAL B N 1
ATOM 4543 C CA . VAL B 2 359 ? -20.394 51.087 23.896 1.00 103.51 359 VAL B CA 1
ATOM 4544 C C . VAL B 2 359 ? -19.270 51.745 24.705 1.00 107.24 359 VAL B C 1
ATOM 4545 O O . VAL B 2 359 ? -18.173 51.155 24.772 1.00 113.30 359 VAL B O 1
ATOM 4549 N N . GLY B 2 360 ? -19.532 52.922 25.281 1.00 105.68 360 GLY B N 1
ATOM 4550 C CA . GLY B 2 360 ? -18.559 53.690 26.083 1.00 100.39 360 GLY B CA 1
ATOM 4551 C C . GLY B 2 360 ? -19.148 54.122 27.414 1.00 99.28 360 GLY B C 1
ATOM 4552 O O . GLY B 2 360 ? -19.687 55.242 27.483 1.00 102.95 360 GLY B O 1
ATOM 4553 N N . ALA B 2 361 ? -19.054 53.262 28.433 1.00 99.63 361 ALA B N 1
ATOM 4554 C CA . ALA B 2 361 ? -19.581 53.495 29.798 1.00 102.73 361 ALA B CA 1
ATOM 4555 C C . ALA B 2 361 ? -18.423 53.817 30.749 1.00 110.55 361 ALA B C 1
ATOM 4556 O O . ALA B 2 361 ? -18.124 55.013 30.941 1.00 112.83 361 ALA B O 1
ATOM 4558 N N . SER B 2 362 ? -17.803 52.776 31.313 1.00 112.57 362 SER B N 1
ATOM 4559 C CA . SER B 2 362 ? -16.681 52.844 32.287 1.00 113.47 362 SER B CA 1
ATOM 4560 C C . SER B 2 362 ? -16.318 51.415 32.703 1.00 113.77 362 SER B C 1
ATOM 4561 O O . SER B 2 362 ? -15.127 51.052 32.631 1.00 112.38 362 SER B O 1
ATOM 4564 N N . ASN B 2 363 ? -17.331 50.649 33.115 1.00 117.78 363 ASN B N 1
ATOM 4565 C CA . ASN B 2 363 ? -17.270 49.184 33.360 1.00 118.50 363 ASN B CA 1
ATOM 4566 C C . ASN B 2 363 ? -18.171 48.504 32.331 1.00 122.72 363 ASN B C 1
ATOM 4567 O O . ASN B 2 363 ? -19.391 48.498 32.476 1.00 123.58 363 ASN B O 1
ATOM 4572 N N . PRO B 2 364 ? -17.594 47.923 31.255 1.00 127.25 364 PRO B N 1
ATOM 4573 C CA . PRO B 2 364 ? -18.372 47.503 30.088 1.00 127.02 364 PRO B CA 1
ATOM 4574 C C . PRO B 2 364 ? -19.136 46.180 30.257 1.00 121.64 364 PRO B C 1
ATOM 4575 O O . PRO B 2 364 ? -19.504 45.595 29.254 1.00 121.58 364 PRO B O 1
ATOM 4579 N N . SER B 2 365 ? -19.354 45.744 31.501 1.00 112.17 365 SER B N 1
ATOM 4580 C CA . SER B 2 365 ? -20.121 44.517 31.844 1.00 103.90 365 SER B CA 1
ATOM 4581 C C . SER B 2 365 ? -21.452 44.519 31.084 1.00 97.37 365 SER B C 1
ATOM 4582 O O . SER B 2 365 ? -21.843 43.452 30.569 1.00 93.90 365 SER B O 1
ATOM 4585 N N . ASN B 2 366 ? -22.113 45.680 31.018 1.00 93.02 366 ASN B N 1
ATOM 4586 C CA . ASN B 2 366 ? -23.394 45.886 30.289 1.00 92.61 366 ASN B CA 1
ATOM 4587 C C . ASN B 2 366 ? -23.132 45.815 28.780 1.00 92.67 366 ASN B C 1
ATOM 4588 O O . ASN B 2 366 ? -24.075 45.496 28.032 1.00 95.26 366 ASN B O 1
ATOM 4593 N N . LEU B 2 367 ? -21.899 46.111 28.356 1.00 93.49 367 LEU B N 1
ATOM 4594 C CA . LEU B 2 367 ? -21.463 46.059 26.934 1.00 98.43 367 LEU B CA 1
ATOM 4595 C C . LEU B 2 367 ? -21.424 44.598 26.471 1.00 104.02 367 LEU B C 1
ATOM 4596 O O . LEU B 2 367 ? -22.330 44.196 25.716 1.00 108.19 367 LEU B O 1
ATOM 4601 N N . VAL B 2 368 ? -20.410 43.844 26.911 1.00 110.77 368 VAL B N 1
ATOM 4602 C CA . VAL B 2 368 ? -20.224 42.396 26.591 1.00 111.01 368 VAL B CA 1
ATOM 4603 C C . VAL B 2 368 ? -21.559 41.673 26.803 1.00 111.22 368 VAL B C 1
ATOM 4604 O O . VAL B 2 368 ? -21.898 40.798 25.979 1.00 111.02 368 VAL B O 1
ATOM 4608 N N . GLN B 2 369 ? -22.283 42.035 27.867 1.00 106.49 369 GLN B N 1
ATOM 4609 C CA . GLN B 2 369 ? -23.601 41.452 28.236 1.00 100.79 369 GLN B CA 1
ATOM 4610 C C . GLN B 2 369 ? -24.452 41.302 26.971 1.00 96.14 369 GLN B C 1
ATOM 4611 O O . GLN B 2 369 ? -25.106 40.253 26.817 1.00 93.38 369 GLN B O 1
ATOM 4617 N N . VAL B 2 370 ? -24.429 42.321 26.105 1.00 94.09 370 VAL B N 1
ATOM 4618 C CA . VAL B 2 370 ? -25.205 42.380 24.831 1.00 94.58 370 VAL B CA 1
ATOM 4619 C C . VAL B 2 370 ? -24.572 41.423 23.813 1.00 95.02 370 VAL B C 1
ATOM 4620 O O . VAL B 2 370 ? -25.321 40.622 23.220 1.00 94.41 370 VAL B O 1
ATOM 4624 N N . ILE B 2 371 ? -23.250 41.503 23.622 1.00 96.60 371 ILE B N 1
ATOM 4625 C CA . ILE B 2 371 ? -22.488 40.663 22.648 1.00 96.82 371 ILE B CA 1
ATOM 4626 C C . ILE B 2 371 ? -22.805 39.189 22.926 1.00 98.59 371 ILE B C 1
ATOM 4627 O O . ILE B 2 371 ? -22.988 38.431 21.952 1.00 97.15 371 ILE B O 1
ATOM 4632 N N . LEU B 2 372 ? -22.861 38.810 24.207 1.00 99.00 372 LEU B N 1
ATOM 4633 C CA . LEU B 2 372 ? -23.166 37.429 24.674 1.00 99.22 372 LEU B CA 1
ATOM 4634 C C . LEU B 2 372 ? -24.548 37.004 24.164 1.00 100.79 372 LEU B C 1
ATOM 4635 O O . LEU B 2 372 ? -24.608 36.163 23.243 1.00 98.12 372 LEU B O 1
ATOM 4640 N N . ASN B 2 373 ? -25.609 37.569 24.751 1.00 97.53 373 ASN B N 1
ATOM 4641 C CA . ASN B 2 373 ? -27.027 37.212 24.477 1.00 91.61 373 ASN B CA 1
ATOM 4642 C C . ASN B 2 373 ? -27.525 37.992 23.256 1.00 89.47 373 ASN B C 1
ATOM 4643 O O . ASN B 2 373 ? -27.635 37.390 22.171 1.00 89.51 373 ASN B O 1
ATOM 4648 N N . GLY B 2 374 ? -27.813 39.283 23.442 1.00 90.31 374 GLY B N 1
ATOM 4649 C CA . GLY B 2 374 ? -28.384 40.177 22.417 1.00 94.02 374 GLY B CA 1
ATOM 4650 C C . GLY B 2 374 ? -29.311 41.198 23.050 1.00 96.64 374 GLY B C 1
ATOM 4651 O O . GLY B 2 374 ? -29.061 41.576 24.211 1.00 97.02 374 GLY B O 1
ATOM 4652 N N . VAL B 2 375 ? -30.348 41.628 22.326 1.00 101.98 375 VAL B N 1
ATOM 4653 C CA . VAL B 2 375 ? -31.402 42.549 22.847 1.00 108.44 375 VAL B CA 1
ATOM 4654 C C . VAL B 2 375 ? -32.771 42.037 22.390 1.00 108.53 375 VAL B C 1
ATOM 4655 O O . VAL B 2 375 ? -32.850 41.445 21.294 1.00 103.65 375 VAL B O 1
ATOM 4659 N N . GLN B 2 376 ? -33.802 42.261 23.210 1.00 108.68 376 GLN B N 1
ATOM 4660 C CA . GLN B 2 376 ? -35.200 41.823 22.953 1.00 111.86 376 GLN B CA 1
ATOM 4661 C C . GLN B 2 376 ? -36.155 42.975 23.281 1.00 105.30 376 GLN B C 1
ATOM 4662 O O . GLN B 2 376 ? -36.794 42.925 24.351 1.00 106.40 376 GLN B O 1
ATOM 4668 N N . ARG B 2 377 ? -36.239 43.974 22.397 1.00 101.82 377 ARG B N 1
ATOM 4669 C CA . ARG B 2 377 ? -37.157 45.136 22.533 1.00 105.90 377 ARG B CA 1
ATOM 4670 C C . ARG B 2 377 ? -38.437 44.834 21.745 1.00 109.49 377 ARG B C 1
ATOM 4671 O O . ARG B 2 377 ? -38.419 44.992 20.509 1.00 108.86 377 ARG B O 1
ATOM 4679 N N . LYS B 2 378 ? -39.496 44.413 22.446 1.00 118.76 378 LYS B N 1
ATOM 4680 C CA . LYS B 2 378 ? -40.737 43.838 21.857 1.00 124.84 378 LYS B CA 1
ATOM 4681 C C . LYS B 2 378 ? -41.826 44.911 21.739 1.00 124.06 378 LYS B C 1
ATOM 4682 O O . LYS B 2 378 ? -42.889 44.603 21.163 1.00 125.33 378 LYS B O 1
ATOM 4688 N N . ILE B 2 379 ? -41.565 46.119 22.248 1.00 126.36 379 ILE B N 1
ATOM 4689 C CA . ILE B 2 379 ? -42.562 47.228 22.351 1.00 121.69 379 ILE B CA 1
ATOM 4690 C C . ILE B 2 379 ? -42.967 47.686 20.943 1.00 113.83 379 ILE B C 1
ATOM 4691 O O . ILE B 2 379 ? -42.104 47.676 20.042 1.00 105.44 379 ILE B O 1
ATOM 4696 N N . GLY B 2 380 ? -44.241 48.059 20.774 1.00 107.77 380 GLY B N 1
ATOM 4697 C CA . GLY B 2 380 ? -44.780 48.687 19.552 1.00 108.47 380 GLY B CA 1
ATOM 4698 C C . GLY B 2 380 ? -45.234 47.664 18.525 1.00 105.60 380 GLY B C 1
ATOM 4699 O O . GLY B 2 380 ? -45.135 47.961 17.319 1.00 109.32 380 GLY B O 1
ATOM 4700 N N . SER B 2 381 ? -45.729 46.507 18.977 1.00 102.40 381 SER B N 1
ATOM 4701 C CA . SER B 2 381 ? -46.179 45.389 18.107 1.00 107.19 381 SER B CA 1
ATOM 4702 C C . SER B 2 381 ? -45.315 45.364 16.841 1.00 109.42 381 SER B C 1
ATOM 4703 O O . SER B 2 381 ? -45.866 45.128 15.746 1.00 99.01 381 SER B O 1
ATOM 4706 N N . GLU B 2 382 ? -44.014 45.625 17.004 1.00 112.87 382 GLU B N 1
ATOM 4707 C CA . GLU B 2 382 ? -42.987 45.642 15.928 1.00 108.15 382 GLU B CA 1
ATOM 4708 C C . GLU B 2 382 ? -41.611 45.538 16.595 1.00 104.55 382 GLU B C 1
ATOM 4709 O O . GLU B 2 382 ? -40.805 46.474 16.444 1.00 103.92 382 GLU B O 1
ATOM 4715 N N . ASP B 2 383 ? -41.376 44.433 17.310 1.00 103.14 383 ASP B N 1
ATOM 4716 C CA . ASP B 2 383 ? -40.250 44.252 18.266 1.00 102.97 383 ASP B CA 1
ATOM 4717 C C . ASP B 2 383 ? -38.918 44.139 17.516 1.00 100.83 383 ASP B C 1
ATOM 4718 O O . ASP B 2 383 ? -38.925 43.750 16.328 1.00 91.28 383 ASP B O 1
ATOM 4723 N N . ILE B 2 384 ? -37.822 44.447 18.218 1.00 97.37 384 ILE B N 1
ATOM 4724 C CA . ILE B 2 384 ? -36.421 44.438 17.701 1.00 93.64 384 ILE B CA 1
ATOM 4725 C C . ILE B 2 384 ? -35.689 43.245 18.323 1.00 90.76 384 ILE B C 1
ATOM 4726 O O . ILE B 2 384 ? -36.362 42.399 18.943 1.00 90.80 384 ILE B O 1
ATOM 4731 N N . GLY B 2 385 ? -34.362 43.192 18.172 1.00 90.30 385 GLY B N 1
ATOM 4732 C CA . GLY B 2 385 ? -33.503 42.176 18.808 1.00 86.23 385 GLY B CA 1
ATOM 4733 C C . GLY B 2 385 ? -32.179 42.009 18.085 1.00 82.66 385 GLY B C 1
ATOM 4734 O O . GLY B 2 385 ? -32.186 41.515 16.941 1.00 84.76 385 GLY B O 1
ATOM 4735 N N . MET B 2 386 ? -31.083 42.429 18.724 1.00 82.95 386 MET B N 1
ATOM 4736 C CA . MET B 2 386 ? -29.694 42.082 18.324 1.00 88.19 386 MET B CA 1
ATOM 4737 C C . MET B 2 386 ? -29.444 40.629 18.718 1.00 89.34 386 MET B C 1
ATOM 4738 O O . MET B 2 386 ? -29.576 40.267 19.886 1.00 83.45 386 MET B O 1
ATOM 4743 N N . PRO B 2 387 ? -29.090 39.751 17.754 1.00 92.14 387 PRO B N 1
ATOM 4744 C CA . PRO B 2 387 ? -29.017 38.312 18.009 1.00 91.32 387 PRO B CA 1
ATOM 4745 C C . PRO B 2 387 ? -27.958 37.923 19.052 1.00 93.24 387 PRO B C 1
ATOM 4746 O O . PRO B 2 387 ? -27.348 38.803 19.632 1.00 84.78 387 PRO B O 1
ATOM 4750 N N . ALA B 2 388 ? -27.778 36.612 19.250 1.00 98.23 388 ALA B N 1
ATOM 4751 C CA . ALA B 2 388 ? -26.903 36.000 20.277 1.00 100.97 388 ALA B CA 1
ATOM 4752 C C . ALA B 2 388 ? -25.489 35.803 19.719 1.00 100.65 388 ALA B C 1
ATOM 4753 O O . ALA B 2 388 ? -25.342 35.696 18.486 1.00 107.21 388 ALA B O 1
ATOM 4755 N N . PHE B 2 389 ? -24.496 35.750 20.611 1.00 94.25 389 PHE B N 1
ATOM 4756 C CA . PHE B 2 389 ? -23.068 35.483 20.298 1.00 93.29 389 PHE B CA 1
ATOM 4757 C C . PHE B 2 389 ? -22.450 34.688 21.452 1.00 95.59 389 PHE B C 1
ATOM 4758 O O . PHE B 2 389 ? -21.230 34.793 21.680 1.00 103.66 389 PHE B O 1
ATOM 4766 N N . ARG B 2 390 ? -23.279 33.910 22.153 1.00 95.21 390 ARG B N 1
ATOM 4767 C CA . ARG B 2 390 ? -22.884 33.103 23.337 1.00 99.06 390 ARG B CA 1
ATOM 4768 C C . ARG B 2 390 ? -22.297 31.767 22.868 1.00 101.85 390 ARG B C 1
ATOM 4769 O O . ARG B 2 390 ? -21.441 31.216 23.588 1.00 103.60 390 ARG B O 1
ATOM 4777 N N . TYR B 2 391 ? -22.740 31.276 21.706 1.00 102.31 391 TYR B N 1
ATOM 4778 C CA . TYR B 2 391 ? -22.400 29.934 21.160 1.00 104.31 391 TYR B CA 1
ATOM 4779 C C . TYR B 2 391 ? -21.505 30.067 19.923 1.00 102.60 391 TYR B C 1
ATOM 4780 O O . TYR B 2 391 ? -20.964 29.038 19.474 1.00 110.32 391 TYR B O 1
ATOM 4789 N N . ASP B 2 392 ? -21.364 31.283 19.384 1.00 97.24 392 ASP B N 1
ATOM 4790 C CA . ASP B 2 392 ? -20.624 31.546 18.120 1.00 98.10 392 ASP B CA 1
ATOM 4791 C C . ASP B 2 392 ? -19.359 32.363 18.417 1.00 95.87 392 ASP B C 1
ATOM 4792 O O . ASP B 2 392 ? -18.685 32.776 17.451 1.00 95.30 392 ASP B O 1
ATOM 4797 N N . LEU B 2 393 ? -19.045 32.575 19.699 1.00 90.28 393 LEU B N 1
ATOM 4798 C CA . LEU B 2 393 ? -17.847 33.332 20.156 1.00 88.19 393 LEU B CA 1
ATOM 4799 C C . LEU B 2 393 ? -17.332 32.750 21.477 1.00 86.92 393 LEU B C 1
ATOM 4800 O O . LEU B 2 393 ? -18.160 32.279 22.281 1.00 90.40 393 LEU B O 1
ATOM 4805 N N . ASN B 2 394 ? -16.012 32.797 21.680 1.00 85.10 394 ASN B N 1
ATOM 4806 C CA . ASN B 2 394 ? -15.316 32.299 22.897 1.00 91.27 394 ASN B CA 1
ATOM 4807 C C . ASN B 2 394 ? -15.046 33.477 23.840 1.00 90.76 394 ASN B C 1
ATOM 4808 O O . ASN B 2 394 ? -14.977 34.618 23.348 1.00 95.81 394 ASN B O 1
ATOM 4813 N N . ASP B 2 395 ? -14.891 33.200 25.138 1.00 93.52 395 ASP B N 1
ATOM 4814 C CA . ASP B 2 395 ? -14.627 34.209 26.200 1.00 97.32 395 ASP B CA 1
ATOM 4815 C C . ASP B 2 395 ? -13.444 35.091 25.783 1.00 97.80 395 ASP B C 1
ATOM 4816 O O . ASP B 2 395 ? -13.469 36.299 26.091 1.00 104.20 395 ASP B O 1
ATOM 4821 N N . ALA B 2 396 ? -12.447 34.500 25.118 1.00 93.08 396 ALA B N 1
ATOM 4822 C CA . ALA B 2 396 ? -11.225 35.182 24.632 1.00 90.83 396 ALA B CA 1
ATOM 4823 C C . ALA B 2 396 ? -11.553 35.973 23.360 1.00 88.71 396 ALA B C 1
ATOM 4824 O O . ALA B 2 396 ? -11.147 37.149 23.277 1.00 89.62 396 ALA B O 1
ATOM 4826 N N . GLN B 2 397 ? -12.260 35.345 22.414 1.00 87.23 397 GLN B N 1
ATOM 4827 C CA . GLN B 2 397 ? -12.727 35.974 21.148 1.00 87.83 397 GLN B CA 1
ATOM 4828 C C . GLN B 2 397 ? -13.562 37.217 21.478 1.00 88.29 397 GLN B C 1
ATOM 4829 O O . GLN B 2 397 ? -13.354 38.262 20.828 1.00 83.09 397 GLN B O 1
ATOM 4835 N N . ILE B 2 398 ? -14.473 37.094 22.449 1.00 92.31 398 ILE B N 1
ATOM 4836 C CA . ILE B 2 398 ? -15.404 38.173 22.897 1.00 92.59 398 ILE B CA 1
ATOM 4837 C C . ILE B 2 398 ? -14.587 39.294 23.549 1.00 92.76 398 ILE B C 1
ATOM 4838 O O . ILE B 2 398 ? -14.689 40.446 23.085 1.00 97.18 398 ILE B O 1
ATOM 4843 N N . ALA B 2 399 ? -13.810 38.958 24.584 1.00 93.31 399 ALA B N 1
ATOM 4844 C CA . ALA B 2 399 ? -13.003 39.900 25.395 1.00 94.81 399 ALA B CA 1
ATOM 4845 C C . ALA B 2 399 ? -12.105 40.742 24.480 1.00 94.64 399 ALA B C 1
ATOM 4846 O O . ALA B 2 399 ? -11.991 41.959 24.725 1.00 90.69 399 ALA B O 1
ATOM 4848 N N . ALA B 2 400 ? -11.495 40.112 23.471 1.00 100.21 400 ALA B N 1
ATOM 4849 C CA . ALA B 2 400 ? -10.577 40.748 22.495 1.00 103.20 400 ALA B CA 1
ATOM 4850 C C . ALA B 2 400 ? -11.370 41.679 21.570 1.00 100.81 400 ALA B C 1
ATOM 4851 O O . ALA B 2 400 ? -10.817 42.718 21.162 1.00 102.61 400 ALA B O 1
ATOM 4853 N N . LEU B 2 401 ? -12.613 41.306 21.248 1.00 102.16 401 LEU B N 1
ATOM 4854 C CA . LEU B 2 401 ? -13.553 42.116 20.427 1.00 101.12 401 LEU B CA 1
ATOM 4855 C C . LEU B 2 401 ? -13.977 43.348 21.233 1.00 98.67 401 LEU B C 1
ATOM 4856 O O . LEU B 2 401 ? -13.895 44.467 20.691 1.00 101.12 401 LEU B O 1
ATOM 4861 N N . THR B 2 402 ? -14.406 43.134 22.481 1.00 94.59 402 THR B N 1
ATOM 4862 C CA . THR B 2 402 ? -14.814 44.188 23.447 1.00 95.85 402 THR B CA 1
ATOM 4863 C C . THR B 2 402 ? -13.739 45.279 23.505 1.00 102.16 402 THR B C 1
ATOM 4864 O O . THR B 2 402 ? -14.089 46.464 23.337 1.00 106.83 402 THR B O 1
ATOM 4868 N N . ASN B 2 403 ? -12.484 44.885 23.743 1.00 101.82 403 ASN B N 1
ATOM 4869 C CA . ASN B 2 403 ? -11.317 45.800 23.866 1.00 98.82 403 ASN B CA 1
ATOM 4870 C C . ASN B 2 403 ? -11.193 46.631 22.583 1.00 92.92 403 ASN B C 1
ATOM 4871 O O . ASN B 2 403 ? -10.957 47.849 22.695 1.00 96.06 403 ASN B O 1
ATOM 4876 N N . TYR B 2 404 ? -11.347 45.997 21.416 1.00 83.87 404 TYR B N 1
ATOM 4877 C CA . TYR B 2 404 ? -11.323 46.669 20.091 1.00 84.43 404 TYR B CA 1
ATOM 4878 C C . TYR B 2 404 ? -12.481 47.668 20.011 1.00 92.02 404 TYR B C 1
ATOM 4879 O O . TYR B 2 404 ? -12.232 48.857 19.738 1.00 100.11 404 TYR B O 1
ATOM 4888 N N . VAL B 2 405 ? -13.707 47.185 20.237 1.00 97.35 405 VAL B N 1
ATOM 4889 C CA . VAL B 2 405 ? -14.957 48.002 20.222 1.00 104.51 405 VAL B CA 1
ATOM 4890 C C . VAL B 2 405 ? -14.707 49.280 21.030 1.00 104.36 405 VAL B C 1
ATOM 4891 O O . VAL B 2 405 ? -14.455 50.332 20.410 1.00 110.38 405 VAL B O 1
ATOM 4895 N N . THR B 2 406 ? -14.776 49.177 22.361 1.00 99.79 406 THR B N 1
ATOM 4896 C CA . THR B 2 406 ? -14.529 50.278 23.330 1.00 103.08 406 THR B CA 1
ATOM 4897 C C . THR B 2 406 ? -13.439 51.215 22.796 1.00 105.96 406 THR B C 1
ATOM 4898 O O . THR B 2 406 ? -13.751 52.388 22.510 1.00 108.32 406 THR B O 1
ATOM 4902 N N . ALA B 2 407 ? -12.210 50.705 22.682 1.00 101.68 407 ALA B N 1
ATOM 4903 C CA . ALA B 2 407 ? -10.991 51.466 22.324 1.00 101.74 407 ALA B CA 1
ATOM 4904 C C . ALA B 2 407 ? -11.249 52.340 21.091 1.00 101.98 407 ALA B C 1
ATOM 4905 O O . ALA B 2 407 ? -10.859 53.524 21.118 1.00 108.85 407 ALA B O 1
ATOM 4907 N N . GLN B 2 408 ? -11.884 51.776 20.058 1.00 94.99 408 GLN B N 1
ATOM 4908 C CA . GLN B 2 408 ? -12.054 52.418 18.726 1.00 95.45 408 GLN B CA 1
ATOM 4909 C C . GLN B 2 408 ? -13.497 52.914 18.565 1.00 93.76 408 GLN B C 1
ATOM 4910 O O . GLN B 2 408 ? -13.926 53.106 17.410 1.00 93.77 408 GLN B O 1
ATOM 4916 N N . PHE B 2 409 ? -14.210 53.120 19.677 1.00 91.76 409 PHE B N 1
ATOM 4917 C CA . PHE B 2 409 ? -15.618 53.599 19.699 1.00 93.48 409 PHE B CA 1
ATOM 4918 C C . PHE B 2 409 ? -15.900 54.329 21.017 1.00 95.01 409 PHE B C 1
ATOM 4919 O O . PHE B 2 409 ? -16.229 55.531 20.974 1.00 99.63 409 PHE B O 1
ATOM 4927 N N . GLY B 2 410 ? -15.781 53.624 22.146 1.00 92.16 410 GLY B N 1
ATOM 4928 C CA . GLY B 2 410 ? -16.001 54.176 23.497 1.00 92.10 410 GLY B CA 1
ATOM 4929 C C . GLY B 2 410 ? -14.707 54.678 24.114 1.00 94.63 410 GLY B C 1
ATOM 4930 O O . GLY B 2 410 ? -13.677 54.671 23.408 1.00 90.69 410 GLY B O 1
ATOM 4931 N N . ASN B 2 411 ? -14.757 55.093 25.384 1.00 99.68 411 ASN B N 1
ATOM 4932 C CA . ASN B 2 411 ? -13.591 55.592 26.163 1.00 99.37 411 ASN B CA 1
ATOM 4933 C C . ASN B 2 411 ? -12.771 54.391 26.627 1.00 101.82 411 ASN B C 1
ATOM 4934 O O . ASN B 2 411 ? -13.120 53.737 27.607 1.00 104.00 411 ASN B O 1
ATOM 4939 N N . PRO B 2 412 ? -11.647 54.074 25.943 1.00 103.34 412 PRO B N 1
ATOM 4940 C CA . PRO B 2 412 ? -10.940 52.809 26.154 1.00 104.29 412 PRO B CA 1
ATOM 4941 C C . PRO B 2 412 ? -10.336 52.647 27.557 1.00 105.96 412 PRO B C 1
ATOM 4942 O O . PRO B 2 412 ? -10.087 51.524 27.954 1.00 102.13 412 PRO B O 1
ATOM 4946 N N . ALA B 2 413 ? -10.113 53.760 28.262 1.00 113.90 413 ALA B N 1
ATOM 4947 C CA . ALA B 2 413 ? -9.468 53.810 29.595 1.00 117.15 413 ALA B CA 1
ATOM 4948 C C . ALA B 2 413 ? -9.945 52.632 30.453 1.00 115.01 413 ALA B C 1
ATOM 4949 O O . ALA B 2 413 ? -9.107 51.776 30.802 1.00 109.97 413 ALA B O 1
ATOM 4951 N N . ALA B 2 414 ? -11.242 52.595 30.776 1.00 114.83 414 ALA B N 1
ATOM 4952 C CA . ALA B 2 414 ? -11.870 51.601 31.678 1.00 114.88 414 ALA B CA 1
ATOM 4953 C C . ALA B 2 414 ? -12.246 50.339 30.892 1.00 120.75 414 ALA B C 1
ATOM 4954 O O . ALA B 2 414 ? -12.644 49.346 31.532 1.00 122.39 414 ALA B O 1
ATOM 4956 N N . LYS B 2 415 ? -12.131 50.383 29.560 1.00 127.60 415 LYS B N 1
ATOM 4957 C CA . LYS B 2 415 ? -12.324 49.207 28.667 1.00 134.60 415 LYS B CA 1
ATOM 4958 C C . LYS B 2 415 ? -11.396 48.078 29.131 1.00 140.24 415 LYS B C 1
ATOM 4959 O O . LYS B 2 415 ? -10.238 48.034 28.671 1.00 142.95 415 LYS B O 1
ATOM 4965 N N . VAL B 2 416 ? -11.893 47.209 30.016 1.00 137.85 416 VAL B N 1
ATOM 4966 C CA . VAL B 2 416 ? -11.133 46.066 30.604 1.00 135.18 416 VAL B CA 1
ATOM 4967 C C . VAL B 2 416 ? -11.583 44.773 29.912 1.00 130.94 416 VAL B C 1
ATOM 4968 O O . VAL B 2 416 ? -11.088 44.497 28.801 1.00 119.83 416 VAL B O 1
ATOM 4972 N N . THR B 2 417 ? -12.488 44.021 30.546 1.00 129.03 417 THR B N 1
ATOM 4973 C CA . THR B 2 417 ? -13.085 42.770 30.007 1.00 129.78 417 THR B CA 1
ATOM 4974 C C . THR B 2 417 ? -11.986 41.724 29.788 1.00 127.62 417 THR B C 1
ATOM 4975 O O . THR B 2 417 ? -12.026 41.043 28.745 1.00 131.69 417 THR B O 1
ATOM 4979 N N . GLU B 2 418 ? -11.046 41.605 30.731 1.00 122.10 418 GLU B N 1
ATOM 4980 C CA . GLU B 2 418 ? -9.924 40.631 30.659 1.00 124.03 418 GLU B CA 1
ATOM 4981 C C . GLU B 2 418 ? -10.389 39.283 31.222 1.00 124.36 418 GLU B C 1
ATOM 4982 O O . GLU B 2 418 ? -10.021 38.958 32.367 1.00 125.56 418 GLU B O 1
ATOM 4988 N N . GLN B 2 419 ? -11.171 38.543 30.430 1.00 124.93 419 GLN B N 1
ATOM 4989 C CA . GLN B 2 419 ? -11.677 37.179 30.744 1.00 125.29 419 GLN B CA 1
ATOM 4990 C C . GLN B 2 419 ? -12.734 37.264 31.851 1.00 124.30 419 GLN B C 1
ATOM 4991 O O . GLN B 2 419 ? -12.975 36.237 32.518 1.00 115.17 419 GLN B O 1
ATOM 4997 N N . ASP B 2 420 ? -13.330 38.447 32.036 1.00 128.69 420 ASP B N 1
ATOM 4998 C CA . ASP B 2 420 ? -14.542 38.658 32.872 1.00 127.36 420 ASP B CA 1
ATOM 4999 C C . ASP B 2 420 ? -15.726 38.018 32.139 1.00 123.07 420 ASP B C 1
ATOM 5000 O O . ASP B 2 420 ? -16.761 37.755 32.782 1.00 121.24 420 ASP B O 1
ATOM 5005 N N . VAL B 2 421 ? -15.550 37.786 30.834 1.00 120.62 421 VAL B N 1
ATOM 5006 C CA . VAL B 2 421 ? -16.531 37.129 29.920 1.00 121.25 421 VAL B CA 1
ATOM 5007 C C . VAL B 2 421 ? -17.085 35.870 30.597 1.00 128.41 421 VAL B C 1
ATOM 5008 O O . VAL B 2 421 ? -18.309 35.815 30.832 1.00 121.37 421 VAL B O 1
ATOM 5012 N N . ALA B 2 422 ? -16.209 34.902 30.888 1.00 136.66 422 ALA B N 1
ATOM 5013 C CA . ALA B 2 422 ? -16.546 33.583 31.476 1.00 141.30 422 ALA B CA 1
ATOM 5014 C C . ALA B 2 422 ? -17.453 33.772 32.697 1.00 145.50 422 ALA B C 1
ATOM 5015 O O . ALA B 2 422 ? -18.477 33.065 32.790 1.00 157.78 422 ALA B O 1
ATOM 5017 N N . LYS B 2 423 ? -17.083 34.692 33.594 1.00 138.02 423 LYS B N 1
ATOM 5018 C CA . LYS B 2 423 ? -17.807 34.983 34.861 1.00 129.40 423 LYS B CA 1
ATOM 5019 C C . LYS B 2 423 ? -19.217 35.489 34.538 1.00 127.09 423 LYS B C 1
ATOM 5020 O O . LYS B 2 423 ? -20.128 35.252 35.355 1.00 124.64 423 LYS B O 1
ATOM 5026 N N . LEU B 2 424 ? -19.382 36.159 33.391 1.00 125.27 424 LEU B N 1
ATOM 5027 C CA . LEU B 2 424 ? -20.677 36.724 32.923 1.00 126.70 424 LEU B CA 1
ATOM 5028 C C . LEU B 2 424 ? -21.561 35.602 32.362 1.00 123.83 424 LEU B C 1
ATOM 5029 O O . LEU B 2 424 ? -22.788 35.808 32.282 1.00 130.67 424 LEU B O 1
ATOM 5034 N N . ARG B 2 425 ? -20.960 34.468 31.987 1.00 114.20 425 ARG B N 1
ATOM 5035 C CA . ARG B 2 425 ? -21.680 33.253 31.515 1.00 107.75 425 ARG B CA 1
ATOM 5036 C C . ARG B 2 425 ? -22.135 32.434 32.728 1.00 96.76 425 ARG B C 1
ATOM 5037 O O . ARG B 2 425 ? -23.091 32.779 33.419 1.00 92.12 425 ARG B O 1
ATOM 5045 N N . THR C 3 5 ? 4.361 67.343 -1.529 1.00 92.48 52 THR C N 1
ATOM 5046 C CA . THR C 3 5 ? 3.784 66.927 -2.841 1.00 92.01 52 THR C CA 1
ATOM 5047 C C . THR C 3 5 ? 4.242 65.501 -3.168 1.00 92.70 52 THR C C 1
ATOM 5048 O O . THR C 3 5 ? 5.137 65.348 -4.022 1.00 91.55 52 THR C O 1
ATOM 5052 N N . ALA C 3 6 ? 3.637 64.504 -2.514 1.00 92.52 53 ALA C N 1
ATOM 5053 C CA . ALA C 3 6 ? 3.964 63.065 -2.644 1.00 94.53 53 ALA C CA 1
ATOM 5054 C C . ALA C 3 6 ? 3.161 62.451 -3.788 1.00 99.15 53 ALA C C 1
ATOM 5055 O O . ALA C 3 6 ? 2.052 62.896 -4.078 1.00 103.70 53 ALA C O 1
ATOM 5057 N N . PRO C 3 7 ? 3.697 61.417 -4.478 1.00 100.20 54 PRO C N 1
ATOM 5058 C CA . PRO C 3 7 ? 2.922 60.665 -5.463 1.00 96.87 54 PRO C CA 1
ATOM 5059 C C . PRO C 3 7 ? 1.750 59.963 -4.763 1.00 95.78 54 PRO C C 1
ATOM 5060 O O . PRO C 3 7 ? 1.868 58.798 -4.436 1.00 99.21 54 PRO C O 1
ATOM 5064 N N . LEU C 3 8 ? 0.664 60.708 -4.544 1.00 96.79 55 LEU C N 1
ATOM 5065 C CA . LEU C 3 8 ? -0.513 60.312 -3.726 1.00 96.61 55 LEU C CA 1
ATOM 5066 C C . LEU C 3 8 ? -1.500 61.483 -3.718 1.00 96.79 55 LEU C C 1
ATOM 5067 O O . LEU C 3 8 ? -2.702 61.251 -3.952 1.00 99.31 55 LEU C O 1
ATOM 5072 N N . ASP C 3 9 ? -0.987 62.692 -3.460 1.00 95.17 56 ASP C N 1
ATOM 5073 C CA . ASP C 3 9 ? -1.714 63.979 -3.615 1.00 88.94 56 ASP C CA 1
ATOM 5074 C C . ASP C 3 9 ? -2.104 64.133 -5.088 1.00 86.21 56 ASP C C 1
ATOM 5075 O O . ASP C 3 9 ? -3.276 64.453 -5.359 1.00 94.28 56 ASP C O 1
ATOM 5080 N N . THR C 3 10 ? -1.145 63.904 -5.991 1.00 80.10 57 THR C N 1
ATOM 5081 C CA . THR C 3 10 ? -1.329 63.935 -7.467 1.00 82.53 57 THR C CA 1
ATOM 5082 C C . THR C 3 10 ? -2.449 62.963 -7.853 1.00 82.29 57 THR C C 1
ATOM 5083 O O . THR C 3 10 ? -3.389 63.388 -8.552 1.00 79.12 57 THR C O 1
ATOM 5087 N N . PHE C 3 11 ? -2.341 61.707 -7.409 1.00 83.52 58 PHE C N 1
ATOM 5088 C CA . PHE C 3 11 ? -3.322 60.622 -7.672 1.00 84.58 58 PHE C CA 1
ATOM 5089 C C . PHE C 3 11 ? -4.705 61.061 -7.176 1.00 86.10 58 PHE C C 1
ATOM 5090 O O . PHE C 3 11 ? -5.644 61.133 -7.993 1.00 88.48 58 PHE C O 1
ATOM 5098 N N . MET C 3 12 ? -4.817 61.359 -5.877 1.00 84.58 59 MET C N 1
ATOM 5099 C CA . MET C 3 12 ? -6.082 61.767 -5.208 1.00 82.97 59 MET C CA 1
ATOM 5100 C C . MET C 3 12 ? -6.814 62.803 -6.067 1.00 83.76 59 MET C C 1
ATOM 5101 O O . MET C 3 12 ? -7.986 62.560 -6.417 1.00 85.90 59 MET C O 1
ATOM 5106 N N . THR C 3 13 ? -6.146 63.916 -6.383 1.00 82.60 60 THR C N 1
ATOM 5107 C CA . THR C 3 13 ? -6.719 65.072 -7.123 1.00 84.28 60 THR C CA 1
ATOM 5108 C C . THR C 3 13 ? -6.885 64.697 -8.601 1.00 82.35 60 THR C C 1
ATOM 5109 O O . THR C 3 13 ? -7.649 65.390 -9.300 1.00 89.23 60 THR C O 1
ATOM 5113 N N . LEU C 3 14 ? -6.193 63.647 -9.052 1.00 77.39 61 LEU C N 1
ATOM 5114 C CA . LEU C 3 14 ? -6.334 63.078 -10.419 1.00 78.14 61 LEU C CA 1
ATOM 5115 C C . LEU C 3 14 ? -7.573 62.177 -10.445 1.00 78.45 61 LEU C C 1
ATOM 5116 O O . LEU C 3 14 ? -8.199 62.060 -11.515 1.00 80.25 61 LEU C O 1
ATOM 5121 N N . SER C 3 15 ? -7.900 61.571 -9.299 1.00 82.88 62 SER C N 1
ATOM 5122 C CA . SER C 3 15 ? -9.044 60.641 -9.108 1.00 86.11 62 SER C CA 1
ATOM 5123 C C . SER C 3 15 ? -10.349 61.441 -9.028 1.00 84.67 62 SER C C 1
ATOM 5124 O O . SER C 3 15 ? -11.311 61.078 -9.734 1.00 82.45 62 SER C O 1
ATOM 5127 N N . GLU C 3 16 ? -10.368 62.492 -8.202 1.00 83.62 63 GLU C N 1
ATOM 5128 C CA . GLU C 3 16 ? -11.526 63.410 -8.028 1.00 79.15 63 GLU C CA 1
ATOM 5129 C C . GLU C 3 16 ? -11.902 64.005 -9.391 1.00 73.18 63 GLU C C 1
ATOM 5130 O O . GLU C 3 16 ? -13.097 64.281 -9.604 1.00 74.35 63 GLU C O 1
ATOM 5136 N N . SER C 3 17 ? -10.915 64.183 -10.274 1.00 68.67 64 SER C N 1
ATOM 5137 C CA . SER C 3 17 ? -11.078 64.734 -11.645 1.00 68.44 64 SER C CA 1
ATOM 5138 C C . SER C 3 17 ? -11.851 63.740 -12.518 1.00 64.10 64 SER C C 1
ATOM 5139 O O . SER C 3 17 ? -12.692 64.184 -13.322 1.00 57.99 64 SER C O 1
ATOM 5142 N N . LEU C 3 18 ? -11.564 62.446 -12.358 1.00 63.81 65 LEU C N 1
ATOM 5143 C CA . LEU C 3 18 ? -12.120 61.347 -13.192 1.00 65.60 65 LEU C CA 1
ATOM 5144 C C . LEU C 3 18 ? -13.431 60.845 -12.576 1.00 62.68 65 LEU C C 1
ATOM 5145 O O . LEU C 3 18 ? -14.410 60.686 -13.331 1.00 58.16 65 LEU C O 1
ATOM 5150 N N . THR C 3 19 ? -13.442 60.617 -11.258 1.00 63.99 66 THR C N 1
ATOM 5151 C CA . THR C 3 19 ? -14.597 60.081 -10.486 1.00 65.42 66 THR C CA 1
ATOM 5152 C C . THR C 3 19 ? -15.682 61.156 -10.357 1.00 67.74 66 THR C C 1
ATOM 5153 O O . THR C 3 19 ? -16.876 60.792 -10.344 1.00 65.65 66 THR C O 1
ATOM 5157 N N . GLY C 3 20 ? -15.276 62.425 -10.258 1.00 68.21 67 GLY C N 1
ATOM 5158 C CA . GLY C 3 20 ? -16.184 63.576 -10.087 1.00 70.88 67 GLY C CA 1
ATOM 5159 C C . GLY C 3 20 ? -16.772 63.619 -8.687 1.00 72.40 67 GLY C C 1
ATOM 5160 O O . GLY C 3 20 ? -17.784 64.320 -8.492 1.00 74.04 67 GLY C O 1
ATOM 5161 N N . LYS C 3 21 ? -16.153 62.897 -7.747 1.00 73.69 68 LYS C N 1
ATOM 5162 C CA . LYS C 3 21 ? -16.580 62.802 -6.325 1.00 74.44 68 LYS C CA 1
ATOM 5163 C C . LYS C 3 21 ? -15.557 63.532 -5.448 1.00 74.48 68 LYS C C 1
ATOM 5164 O O . LYS C 3 21 ? -14.380 63.613 -5.855 1.00 76.45 68 LYS C O 1
ATOM 5170 N N . LYS C 3 22 ? -15.993 64.053 -4.298 1.00 72.40 69 LYS C N 1
ATOM 5171 C CA . LYS C 3 22 ? -15.117 64.722 -3.298 1.00 75.78 69 LYS C CA 1
ATOM 5172 C C . LYS C 3 22 ? -15.149 63.927 -1.988 1.00 73.84 69 LYS C C 1
ATOM 5173 O O . LYS C 3 22 ? -16.202 63.334 -1.681 1.00 74.85 69 LYS C O 1
ATOM 5179 N N . GLY C 3 23 ? -14.032 63.919 -1.255 1.00 74.88 70 GLY C N 1
ATOM 5180 C CA . GLY C 3 23 ? -13.914 63.301 0.079 1.00 77.27 70 GLY C CA 1
ATOM 5181 C C . GLY C 3 23 ? -13.430 61.862 0.004 1.00 78.10 70 GLY C C 1
ATOM 5182 O O . GLY C 3 23 ? -13.625 61.125 0.992 1.00 79.59 70 GLY C O 1
ATOM 5183 N N . LEU C 3 24 ? -12.827 61.472 -1.125 1.00 77.00 71 LEU C N 1
ATOM 5184 C CA . LEU C 3 24 ? -12.222 60.128 -1.336 1.00 75.82 71 LEU C CA 1
ATOM 5185 C C . LEU C 3 24 ? -11.189 59.872 -0.233 1.00 79.40 71 LEU C C 1
ATOM 5186 O O . LEU C 3 24 ? -10.375 60.776 0.028 1.00 87.97 71 LEU C O 1
ATOM 5191 N N . SER C 3 25 ? -11.222 58.691 0.390 1.00 81.19 72 SER C N 1
ATOM 5192 C CA . SER C 3 25 ? -10.293 58.288 1.477 1.00 82.92 72 SER C CA 1
ATOM 5193 C C . SER C 3 25 ? -8.912 57.988 0.884 1.00 88.27 72 SER C C 1
ATOM 5194 O O . SER C 3 25 ? -8.815 57.066 0.050 1.00 95.01 72 SER C O 1
ATOM 5197 N N . ARG C 3 26 ? -7.896 58.752 1.297 1.00 88.32 73 ARG C N 1
ATOM 5198 C CA . ARG C 3 26 ? -6.486 58.603 0.847 1.00 87.86 73 ARG C CA 1
ATOM 5199 C C . ARG C 3 26 ? -5.961 57.227 1.275 1.00 87.46 73 ARG C C 1
ATOM 5200 O O . ARG C 3 26 ? -4.984 56.748 0.663 1.00 90.32 73 ARG C O 1
ATOM 5208 N N . VAL C 3 27 ? -6.590 56.619 2.286 1.00 80.28 74 VAL C N 1
ATOM 5209 C CA . VAL C 3 27 ? -6.252 55.255 2.792 1.00 77.63 74 VAL C CA 1
ATOM 5210 C C . VAL C 3 27 ? -6.462 54.256 1.648 1.00 73.47 74 VAL C C 1
ATOM 5211 O O . VAL C 3 27 ? -5.534 53.472 1.368 1.00 76.86 74 VAL C O 1
ATOM 5215 N N . ILE C 3 28 ? -7.637 54.299 1.015 1.00 66.50 75 ILE C N 1
ATOM 5216 C CA . ILE C 3 28 ? -7.996 53.469 -0.174 1.00 67.75 75 ILE C CA 1
ATOM 5217 C C . ILE C 3 28 ? -7.109 53.894 -1.349 1.00 70.80 75 ILE C C 1
ATOM 5218 O O . ILE C 3 28 ? -6.472 53.012 -1.958 1.00 72.82 75 ILE C O 1
ATOM 5223 N N . GLY C 3 29 ? -7.065 55.199 -1.635 1.00 73.94 76 GLY C N 1
ATOM 5224 C CA . GLY C 3 29 ? -6.324 55.791 -2.766 1.00 76.89 76 GLY C CA 1
ATOM 5225 C C . GLY C 3 29 ? -4.902 55.265 -2.864 1.00 78.20 76 GLY C C 1
ATOM 5226 O O . GLY C 3 29 ? -4.409 55.117 -4.001 1.00 74.84 76 GLY C O 1
ATOM 5227 N N . GLU C 3 30 ? -4.263 55.002 -1.718 1.00 81.24 77 GLU C N 1
ATOM 5228 C CA . GLU C 3 30 ? -2.866 54.497 -1.633 1.00 82.78 77 GLU C CA 1
ATOM 5229 C C . GLU C 3 30 ? -2.850 53.019 -2.041 1.00 79.24 77 GLU C C 1
ATOM 5230 O O . GLU C 3 30 ? -2.008 52.651 -2.885 1.00 74.51 77 GLU C O 1
ATOM 5236 N N . ARG C 3 31 ? -3.755 52.215 -1.473 1.00 77.34 78 ARG C N 1
ATOM 5237 C CA . ARG C 3 31 ? -3.911 50.771 -1.800 1.00 73.93 78 ARG C CA 1
ATOM 5238 C C . ARG C 3 31 ? -4.093 50.633 -3.315 1.00 69.96 78 ARG C C 1
ATOM 5239 O O . ARG C 3 31 ? -3.316 49.883 -3.939 1.00 71.30 78 ARG C O 1
ATOM 5247 N N . LEU C 3 32 ? -5.081 51.334 -3.880 1.00 67.00 79 LEU C N 1
ATOM 5248 C CA . LEU C 3 32 ? -5.292 51.434 -5.348 1.00 69.09 79 LEU C CA 1
ATOM 5249 C C . LEU C 3 32 ? -3.954 51.790 -6.000 1.00 68.51 79 LEU C C 1
ATOM 5250 O O . LEU C 3 32 ? -3.558 51.097 -6.957 1.00 66.83 79 LEU C O 1
ATOM 5255 N N . LEU C 3 33 ? -3.296 52.832 -5.481 1.00 71.18 80 LEU C N 1
ATOM 5256 C CA . LEU C 3 33 ? -1.974 53.322 -5.952 1.00 75.30 80 LEU C CA 1
ATOM 5257 C C . LEU C 3 33 ? -1.009 52.135 -6.039 1.00 76.42 80 LEU C C 1
ATOM 5258 O O . LEU C 3 33 ? -0.485 51.878 -7.142 1.00 73.74 80 LEU C O 1
ATOM 5263 N N . GLN C 3 34 ? -0.802 51.441 -4.914 1.00 79.10 81 GLN C N 1
ATOM 5264 C CA . GLN C 3 34 ? 0.146 50.303 -4.776 1.00 81.96 81 GLN C CA 1
ATOM 5265 C C . GLN C 3 34 ? -0.141 49.260 -5.862 1.00 82.12 81 GLN C C 1
ATOM 5266 O O . GLN C 3 34 ? 0.820 48.801 -6.509 1.00 90.67 81 GLN C O 1
ATOM 5272 N N . ALA C 3 35 ? -1.417 48.907 -6.044 1.00 78.32 82 ALA C N 1
ATOM 5273 C CA . ALA C 3 35 ? -1.881 47.833 -6.953 1.00 77.30 82 ALA C CA 1
ATOM 5274 C C . ALA C 3 35 ? -1.755 48.290 -8.412 1.00 73.39 82 ALA C C 1
ATOM 5275 O O . ALA C 3 35 ? -1.331 47.472 -9.251 1.00 67.51 82 ALA C O 1
ATOM 5277 N N . LEU C 3 36 ? -2.110 49.547 -8.699 1.00 75.22 83 LEU C N 1
ATOM 5278 C CA . LEU C 3 36 ? -2.018 50.152 -10.056 1.00 76.89 83 LEU C CA 1
ATOM 5279 C C . LEU C 3 36 ? -0.572 50.054 -10.553 1.00 77.00 83 LEU C C 1
ATOM 5280 O O . LEU C 3 36 ? -0.370 49.635 -11.710 1.00 74.65 83 LEU C O 1
ATOM 5285 N N . GLN C 3 37 ? 0.387 50.439 -9.707 1.00 81.62 84 GLN C N 1
ATOM 5286 C CA . GLN C 3 37 ? 1.846 50.287 -9.953 1.00 87.17 84 GLN C CA 1
ATOM 5287 C C . GLN C 3 37 ? 2.286 48.923 -9.413 1.00 92.92 84 GLN C C 1
ATOM 5288 O O . GLN C 3 37 ? 1.429 48.205 -8.860 1.00 98.82 84 GLN C O 1
ATOM 5294 N N . LYS C 3 38 ? 3.566 48.581 -9.578 1.00 98.54 85 LYS C N 1
ATOM 5295 C CA . LYS C 3 38 ? 4.197 47.377 -8.974 1.00 99.85 85 LYS C CA 1
ATOM 5296 C C . LYS C 3 38 ? 4.862 47.806 -7.661 1.00 96.79 85 LYS C C 1
ATOM 5297 O O . LYS C 3 38 ? 4.158 48.369 -6.798 1.00 85.40 85 LYS C O 1
ATOM 5303 N N . GLY C 3 39 ? 6.165 47.545 -7.524 1.00 99.98 86 GLY C N 1
ATOM 5304 C CA . GLY C 3 39 ? 7.042 48.206 -6.540 1.00 94.17 86 GLY C CA 1
ATOM 5305 C C . GLY C 3 39 ? 7.742 49.386 -7.189 1.00 88.98 86 GLY C C 1
ATOM 5306 O O . GLY C 3 39 ? 8.812 49.790 -6.696 1.00 89.95 86 GLY C O 1
ATOM 5307 N N . SER C 3 40 ? 7.135 49.914 -8.258 1.00 86.08 87 SER C N 1
ATOM 5308 C CA . SER C 3 40 ? 7.734 50.869 -9.227 1.00 90.39 87 SER C CA 1
ATOM 5309 C C . SER C 3 40 ? 7.265 52.301 -8.940 1.00 95.06 87 SER C C 1
ATOM 5310 O O . SER C 3 40 ? 6.335 52.475 -8.125 1.00 102.25 87 SER C O 1
ATOM 5313 N N . PHE C 3 41 ? 7.905 53.280 -9.589 1.00 93.45 88 PHE C N 1
ATOM 5314 C CA . PHE C 3 41 ? 7.524 54.717 -9.598 1.00 85.42 88 PHE C CA 1
ATOM 5315 C C . PHE C 3 41 ? 7.066 55.095 -11.011 1.00 86.43 88 PHE C C 1
ATOM 5316 O O . PHE C 3 41 ? 6.415 56.143 -11.179 1.00 89.12 88 PHE C O 1
ATOM 5324 N N . LYS C 3 42 ? 7.403 54.251 -11.992 1.00 87.66 89 LYS C N 1
ATOM 5325 C CA . LYS C 3 42 ? 7.094 54.448 -13.433 1.00 90.87 89 LYS C CA 1
ATOM 5326 C C . LYS C 3 42 ? 5.615 54.828 -13.577 1.00 93.26 89 LYS C C 1
ATOM 5327 O O . LYS C 3 42 ? 5.284 55.570 -14.525 1.00 90.63 89 LYS C O 1
ATOM 5333 N N . THR C 3 43 ? 4.770 54.342 -12.660 1.00 96.49 90 THR C N 1
ATOM 5334 C CA . THR C 3 43 ? 3.313 54.641 -12.588 1.00 96.51 90 THR C CA 1
ATOM 5335 C C . THR C 3 43 ? 3.096 55.887 -11.722 1.00 92.51 90 THR C C 1
ATOM 5336 O O . THR C 3 43 ? 2.247 56.721 -12.091 1.00 88.95 90 THR C O 1
ATOM 5340 N N . ALA C 3 44 ? 3.845 55.998 -10.619 1.00 96.71 91 ALA C N 1
ATOM 5341 C CA . ALA C 3 44 ? 3.752 57.093 -9.625 1.00 91.39 91 ALA C CA 1
ATOM 5342 C C . ALA C 3 44 ? 4.002 58.435 -10.322 1.00 83.10 91 ALA C C 1
ATOM 5343 O O . ALA C 3 44 ? 3.430 59.450 -9.880 1.00 70.55 91 ALA C O 1
ATOM 5345 N N . ASP C 3 45 ? 4.829 58.421 -11.374 1.00 83.26 92 ASP C N 1
ATOM 5346 C CA . ASP C 3 45 ? 5.102 59.581 -12.263 1.00 82.96 92 ASP C CA 1
ATOM 5347 C C . ASP C 3 45 ? 4.109 59.530 -13.430 1.00 83.91 92 ASP C C 1
ATOM 5348 O O . ASP C 3 45 ? 3.217 58.657 -13.403 1.00 78.94 92 ASP C O 1
ATOM 5353 N N . SER C 3 46 ? 4.269 60.422 -14.412 1.00 88.06 93 SER C N 1
ATOM 5354 C CA . SER C 3 46 ? 3.388 60.560 -15.604 1.00 87.80 93 SER C CA 1
ATOM 5355 C C . SER C 3 46 ? 1.974 60.972 -15.172 1.00 83.65 93 SER C C 1
ATOM 5356 O O . SER C 3 46 ? 1.175 61.349 -16.054 1.00 71.53 93 SER C O 1
ATOM 5359 N N . LEU C 3 47 ? 1.677 60.894 -13.869 1.00 81.89 94 LEU C N 1
ATOM 5360 C CA . LEU C 3 47 ? 0.394 61.363 -13.278 1.00 82.07 94 LEU C CA 1
ATOM 5361 C C . LEU C 3 47 ? 0.248 62.860 -13.535 1.00 84.61 94 LEU C C 1
ATOM 5362 O O . LEU C 3 47 ? -0.667 63.284 -14.236 1.00 90.45 94 LEU C O 1
ATOM 5367 N N . PRO C 3 48 ? 1.144 63.707 -12.980 1.00 86.55 95 PRO C N 1
ATOM 5368 C CA . PRO C 3 48 ? 1.122 65.139 -13.272 1.00 85.70 95 PRO C CA 1
ATOM 5369 C C . PRO C 3 48 ? 0.986 65.419 -14.777 1.00 82.43 95 PRO C C 1
ATOM 5370 O O . PRO C 3 48 ? 0.165 66.239 -15.143 1.00 82.75 95 PRO C O 1
ATOM 5374 N N . GLN C 3 49 ? 1.784 64.730 -15.602 1.00 80.93 96 GLN C N 1
ATOM 5375 C CA . GLN C 3 49 ? 1.787 64.862 -17.085 1.00 83.37 96 GLN C CA 1
ATOM 5376 C C . GLN C 3 49 ? 0.378 64.602 -17.629 1.00 83.54 96 GLN C C 1
ATOM 5377 O O . GLN C 3 49 ? -0.004 65.258 -18.616 1.00 80.31 96 GLN C O 1
ATOM 5383 N N . LEU C 3 50 ? -0.347 63.665 -17.010 1.00 88.21 97 LEU C N 1
ATOM 5384 C CA . LEU C 3 50 ? -1.722 63.258 -17.406 1.00 92.72 97 LEU C CA 1
ATOM 5385 C C . LEU C 3 50 ? -2.716 64.351 -16.997 1.00 94.36 97 LEU C C 1
ATOM 5386 O O . LEU C 3 50 ? -3.462 64.831 -17.874 1.00 94.46 97 LEU C O 1
ATOM 5391 N N . ALA C 3 51 ? -2.720 64.722 -15.712 1.00 94.51 98 ALA C N 1
ATOM 5392 C CA . ALA C 3 51 ? -3.614 65.745 -15.119 1.00 93.76 98 ALA C CA 1
ATOM 5393 C C . ALA C 3 51 ? -3.683 66.964 -16.046 1.00 95.34 98 ALA C C 1
ATOM 5394 O O . ALA C 3 51 ? -4.769 67.566 -16.146 1.00 98.61 98 ALA C O 1
ATOM 5396 N N . GLY C 3 52 ? -2.565 67.298 -16.699 1.00 99.09 99 GLY C N 1
ATOM 5397 C CA . GLY C 3 52 ? -2.445 68.432 -17.637 1.00 100.42 99 GLY C CA 1
ATOM 5398 C C . GLY C 3 52 ? -3.210 68.184 -18.927 1.00 105.41 99 GLY C C 1
ATOM 5399 O O . GLY C 3 52 ? -3.964 69.084 -19.346 1.00 109.61 99 GLY C O 1
ATOM 5400 N N . ALA C 3 53 ? -3.017 67.010 -19.538 1.00 108.14 100 ALA C N 1
ATOM 5401 C CA . ALA C 3 53 ? -3.674 66.580 -20.796 1.00 111.78 100 ALA C CA 1
ATOM 5402 C C . ALA C 3 53 ? -5.188 66.485 -20.576 1.00 116.77 100 ALA C C 1
ATOM 5403 O O . ALA C 3 53 ? -5.947 67.000 -21.425 1.00 113.93 100 ALA C O 1
ATOM 5405 N N . LEU C 3 54 ? -5.600 65.848 -19.475 1.00 119.86 101 LEU C N 1
ATOM 5406 C CA . LEU C 3 54 ? -7.022 65.669 -19.075 1.00 117.69 101 LEU C CA 1
ATOM 5407 C C . LEU C 3 54 ? -7.669 67.044 -18.872 1.00 117.45 101 LEU C C 1
ATOM 5408 O O . LEU C 3 54 ? -8.496 67.437 -19.721 1.00 118.28 101 LEU C O 1
ATOM 5413 N N . ALA C 3 55 ? -7.291 67.748 -17.799 1.00 114.76 102 ALA C N 1
ATOM 5414 C CA . ALA C 3 55 ? -7.824 69.076 -17.414 1.00 109.79 102 ALA C CA 1
ATOM 5415 C C . ALA C 3 55 ? -7.353 70.130 -18.420 1.00 108.23 102 ALA C C 1
ATOM 5416 O O . ALA C 3 55 ? -6.884 71.200 -17.985 1.00 109.28 102 ALA C O 1
ATOM 5418 N N . SER C 3 56 ? -7.474 69.827 -19.716 1.00 106.22 103 SER C N 1
ATOM 5419 C CA . SER C 3 56 ? -7.080 70.710 -20.845 1.00 110.46 103 SER C CA 1
ATOM 5420 C C . SER C 3 56 ? -7.698 70.185 -22.144 1.00 111.35 103 SER C C 1
ATOM 5421 O O . SER C 3 56 ? -8.920 69.933 -22.159 1.00 113.40 103 SER C O 1
ATOM 5424 N N . GLY C 3 57 ? -6.876 70.017 -23.184 1.00 110.99 104 GLY C N 1
ATOM 5425 C CA . GLY C 3 57 ? -7.314 69.610 -24.533 1.00 108.84 104 GLY C CA 1
ATOM 5426 C C . GLY C 3 57 ? -7.340 68.101 -24.696 1.00 107.03 104 GLY C C 1
ATOM 5427 O O . GLY C 3 57 ? -7.661 67.400 -23.713 1.00 89.53 104 GLY C O 1
ATOM 5428 N N . SER C 3 58 ? -7.013 67.625 -25.902 1.00 112.79 105 SER C N 1
ATOM 5429 C CA . SER C 3 58 ? -7.032 66.195 -26.308 1.00 115.53 105 SER C CA 1
ATOM 5430 C C . SER C 3 58 ? -6.107 65.375 -25.401 1.00 115.59 105 SER C C 1
ATOM 5431 O O . SER C 3 58 ? -5.146 65.952 -24.848 1.00 105.29 105 SER C O 1
ATOM 5434 N N . LEU C 3 59 ? -6.404 64.079 -25.261 1.00 113.05 106 LEU C N 1
ATOM 5435 C CA . LEU C 3 59 ? -5.605 63.093 -24.486 1.00 106.78 106 LEU C CA 1
ATOM 5436 C C . LEU C 3 59 ? -5.000 62.081 -25.466 1.00 108.91 106 LEU C C 1
ATOM 5437 O O . LEU C 3 59 ? -5.736 61.625 -26.364 1.00 114.09 106 LEU C O 1
ATOM 5442 N N . THR C 3 60 ? -3.714 61.753 -25.310 1.00 105.33 107 THR C N 1
ATOM 5443 C CA . THR C 3 60 ? -2.990 60.760 -26.149 1.00 108.80 107 THR C CA 1
ATOM 5444 C C . THR C 3 60 ? -3.548 59.369 -25.860 1.00 108.20 107 THR C C 1
ATOM 5445 O O . THR C 3 60 ? -3.783 59.015 -24.706 1.00 104.35 107 THR C O 1
ATOM 5449 N N . PRO C 3 61 ? -3.783 58.542 -26.903 1.00 107.77 108 PRO C N 1
ATOM 5450 C CA . PRO C 3 61 ? -4.401 57.228 -26.728 1.00 105.98 108 PRO C CA 1
ATOM 5451 C C . PRO C 3 61 ? -4.007 56.531 -25.416 1.00 106.99 108 PRO C C 1
ATOM 5452 O O . PRO C 3 61 ? -4.871 56.347 -24.577 1.00 107.49 108 PRO C O 1
ATOM 5456 N N . GLU C 3 62 ? -2.726 56.174 -25.268 1.00 107.97 109 GLU C N 1
ATOM 5457 C CA . GLU C 3 62 ? -2.212 55.342 -24.146 1.00 113.77 109 GLU C CA 1
ATOM 5458 C C . GLU C 3 62 ? -2.229 56.155 -22.846 1.00 106.83 109 GLU C C 1
ATOM 5459 O O . GLU C 3 62 ? -1.980 55.562 -21.778 1.00 104.67 109 GLU C O 1
ATOM 5465 N N . GLN C 3 63 ? -2.512 57.457 -22.934 1.00 104.65 110 GLN C N 1
ATOM 5466 C CA . GLN C 3 63 ? -2.693 58.345 -21.755 1.00 104.84 110 GLN C CA 1
ATOM 5467 C C . GLN C 3 63 ? -4.131 58.178 -21.250 1.00 101.55 110 GLN C C 1
ATOM 5468 O O . GLN C 3 63 ? -4.365 58.402 -20.046 1.00 99.97 110 GLN C O 1
ATOM 5474 N N . GLU C 3 64 ? -5.043 57.777 -22.142 1.00 101.46 111 GLU C N 1
ATOM 5475 C CA . GLU C 3 64 ? -6.463 57.460 -21.824 1.00 99.56 111 GLU C CA 1
ATOM 5476 C C . GLU C 3 64 ? -6.521 56.148 -21.035 1.00 90.77 111 GLU C C 1
ATOM 5477 O O . GLU C 3 64 ? -7.156 56.130 -19.964 1.00 83.83 111 GLU C O 1
ATOM 5483 N N . SER C 3 65 ? -5.880 55.099 -21.558 1.00 87.68 112 SER C N 1
ATOM 5484 C CA . SER C 3 65 ? -5.820 53.742 -20.954 1.00 90.17 112 SER C CA 1
ATOM 5485 C C . SER C 3 65 ? -5.478 53.852 -19.464 1.00 91.72 112 SER C C 1
ATOM 5486 O O . SER C 3 65 ? -6.038 53.070 -18.671 1.00 90.90 112 SER C O 1
ATOM 5489 N N . LEU C 3 66 ? -4.593 54.789 -19.108 1.00 93.03 113 LEU C N 1
ATOM 5490 C CA . LEU C 3 66 ? -4.140 55.028 -17.712 1.00 94.64 113 LEU C CA 1
ATOM 5491 C C . LEU C 3 66 ? -5.331 55.508 -16.874 1.00 87.93 113 LEU C C 1
ATOM 5492 O O . LEU C 3 66 ? -5.602 54.891 -15.826 1.00 81.83 113 LEU C O 1
ATOM 5497 N N . ALA C 3 67 ? -6.012 56.564 -17.329 1.00 88.12 114 ALA C N 1
ATOM 5498 C CA . ALA C 3 67 ? -7.235 57.117 -16.702 1.00 89.19 114 ALA C CA 1
ATOM 5499 C C . ALA C 3 67 ? -8.243 55.982 -16.485 1.00 86.32 114 ALA C C 1
ATOM 5500 O O . ALA C 3 67 ? -8.579 55.695 -15.317 1.00 78.84 114 ALA C O 1
ATOM 5502 N N . LEU C 3 68 ? -8.683 55.354 -17.579 1.00 85.44 115 LEU C N 1
ATOM 5503 C CA . LEU C 3 68 ? -9.704 54.273 -17.592 1.00 84.02 115 LEU C CA 1
ATOM 5504 C C . LEU C 3 68 ? -9.442 53.318 -16.423 1.00 82.28 115 LEU C C 1
ATOM 5505 O O . LEU C 3 68 ? -10.417 52.939 -15.745 1.00 80.20 115 LEU C O 1
ATOM 5510 N N . THR C 3 69 ? -8.172 52.965 -16.196 1.00 83.43 116 THR C N 1
ATOM 5511 C CA . THR C 3 69 ? -7.718 52.031 -15.130 1.00 84.56 116 THR C CA 1
ATOM 5512 C C . THR C 3 69 ? -8.027 52.637 -13.756 1.00 82.24 116 THR C C 1
ATOM 5513 O O . THR C 3 69 ? -8.626 51.928 -12.922 1.00 79.58 116 THR C O 1
ATOM 5517 N N . ILE C 3 70 ? -7.636 53.897 -13.541 1.00 80.19 117 ILE C N 1
ATOM 5518 C CA . ILE C 3 70 ? -7.832 54.637 -12.257 1.00 78.86 117 ILE C CA 1
ATOM 5519 C C . ILE C 3 70 ? -9.330 54.666 -11.935 1.00 76.67 117 ILE C C 1
ATOM 5520 O O . ILE C 3 70 ? -9.683 54.508 -10.749 1.00 75.05 117 ILE C O 1
ATOM 5525 N N . LEU C 3 71 ? -10.169 54.871 -12.955 1.00 74.25 118 LEU C N 1
ATOM 5526 C CA . LEU C 3 71 ? -11.652 54.854 -12.836 1.00 76.72 118 LEU C CA 1
ATOM 5527 C C . LEU C 3 71 ? -12.092 53.498 -12.273 1.00 75.52 118 LEU C C 1
ATOM 5528 O O . LEU C 3 71 ? -12.676 53.474 -11.170 1.00 73.88 118 LEU C O 1
ATOM 5533 N N . GLU C 3 72 ? -11.808 52.418 -13.007 1.00 74.99 119 GLU C N 1
ATOM 5534 C CA . GLU C 3 72 ? -12.186 51.027 -12.641 1.00 72.49 119 GLU C CA 1
ATOM 5535 C C . GLU C 3 72 ? -11.727 50.744 -11.207 1.00 68.33 119 GLU C C 1
ATOM 5536 O O . GLU C 3 72 ? -12.537 50.220 -10.422 1.00 69.52 119 GLU C O 1
ATOM 5542 N N . ALA C 3 73 ? -10.475 51.085 -10.889 1.00 66.89 120 ALA C N 1
ATOM 5543 C CA . ALA C 3 73 ? -9.842 50.864 -9.568 1.00 71.87 120 ALA C CA 1
ATOM 5544 C C . ALA C 3 73 ? -10.764 51.380 -8.457 1.00 75.19 120 ALA C C 1
ATOM 5545 O O . ALA C 3 73 ? -10.900 50.691 -7.428 1.00 79.60 120 ALA C O 1
ATOM 5547 N N . TRP C 3 74 ? -11.370 52.551 -8.667 1.00 75.06 121 TRP C N 1
ATOM 5548 C CA . TRP C 3 74 ? -12.193 53.271 -7.659 1.00 72.70 121 TRP C CA 1
ATOM 5549 C C . TRP C 3 74 ? -13.613 52.694 -7.623 1.00 72.82 121 TRP C C 1
ATOM 5550 O O . TRP C 3 74 ? -14.102 52.400 -6.512 1.00 67.81 121 TRP C O 1
ATOM 5561 N N . TYR C 3 75 ? -14.236 52.535 -8.795 1.00 74.18 122 TYR C N 1
ATOM 5562 C CA . TYR C 3 75 ? -15.653 52.114 -8.965 1.00 73.57 122 TYR C CA 1
ATOM 5563 C C . TYR C 3 75 ? -15.816 50.635 -8.592 1.00 72.08 122 TYR C C 1
ATOM 5564 O O . TYR C 3 75 ? -16.583 50.345 -7.653 1.00 71.19 122 TYR C O 1
ATOM 5573 N N . LEU C 3 76 ? -15.120 49.737 -9.300 1.00 70.35 123 LEU C N 1
ATOM 5574 C CA . LEU C 3 76 ? -15.241 48.260 -9.148 1.00 64.66 123 LEU C CA 1
ATOM 5575 C C . LEU C 3 76 ? -14.573 47.815 -7.841 1.00 62.49 123 LEU C C 1
ATOM 5576 O O . LEU C 3 76 ? -15.143 46.943 -7.155 1.00 59.20 123 LEU C O 1
ATOM 5581 N N . GLY C 3 77 ? -13.415 48.397 -7.515 1.00 64.84 124 GLY C N 1
ATOM 5582 C CA . GLY C 3 77 ? -12.686 48.154 -6.254 1.00 65.20 124 GLY C CA 1
ATOM 5583 C C . GLY C 3 77 ? -11.702 47.002 -6.372 1.00 63.54 124 GLY C C 1
ATOM 5584 O O . GLY C 3 77 ? -11.032 46.696 -5.366 1.00 58.92 124 GLY C O 1
ATOM 5585 N N . ILE C 3 78 ? -11.617 46.383 -7.554 1.00 67.98 125 ILE C N 1
ATOM 5586 C CA . ILE C 3 78 ? -10.703 45.236 -7.839 1.00 74.48 125 ILE C CA 1
ATOM 5587 C C . ILE C 3 78 ? -9.735 45.642 -8.958 1.00 76.59 125 ILE C C 1
ATOM 5588 O O . ILE C 3 78 ? -10.194 46.232 -9.959 1.00 68.72 125 ILE C O 1
ATOM 5593 N N . VAL C 3 79 ? -8.445 45.343 -8.771 1.00 79.95 126 VAL C N 1
ATOM 5594 C CA . VAL C 3 79 ? -7.352 45.580 -9.761 1.00 81.42 126 VAL C CA 1
ATOM 5595 C C . VAL C 3 79 ? -6.552 44.285 -9.928 1.00 84.20 126 VAL C C 1
ATOM 5596 O O . VAL C 3 79 ? -6.086 43.743 -8.907 1.00 85.79 126 VAL C O 1
ATOM 5600 N N . ASP C 3 80 ? -6.401 43.819 -11.171 1.00 86.26 127 ASP C N 1
ATOM 5601 C CA . ASP C 3 80 ? -5.641 42.591 -11.528 1.00 87.38 127 ASP C CA 1
ATOM 5602 C C . ASP C 3 80 ? -6.352 41.372 -10.928 1.00 85.74 127 ASP C C 1
ATOM 5603 O O . ASP C 3 80 ? -5.684 40.342 -10.718 1.00 84.33 127 ASP C O 1
ATOM 5608 N N . ASN C 3 81 ? -7.658 41.495 -10.666 1.00 86.07 128 ASN C N 1
ATOM 5609 C CA . ASN C 3 81 ? -8.533 40.405 -10.153 1.00 88.60 128 ASN C CA 1
ATOM 5610 C C . ASN C 3 81 ? -8.293 40.214 -8.650 1.00 84.55 128 ASN C C 1
ATOM 5611 O O . ASN C 3 81 ? -8.322 39.054 -8.189 1.00 77.36 128 ASN C O 1
ATOM 5616 N N . VAL C 3 82 ? -8.074 41.311 -7.919 1.00 81.22 129 VAL C N 1
ATOM 5617 C CA . VAL C 3 82 ? -7.896 41.319 -6.436 1.00 81.48 129 VAL C CA 1
ATOM 5618 C C . VAL C 3 82 ? -8.738 42.455 -5.847 1.00 81.48 129 VAL C C 1
ATOM 5619 O O . VAL C 3 82 ? -8.616 43.597 -6.334 1.00 84.06 129 VAL C O 1
ATOM 5623 N N . VAL C 3 83 ? -9.557 42.144 -4.839 1.00 81.65 130 VAL C N 1
ATOM 5624 C CA . VAL C 3 83 ? -10.463 43.113 -4.153 1.00 80.68 130 VAL C CA 1
ATOM 5625 C C . VAL C 3 83 ? -9.623 43.988 -3.218 1.00 79.82 130 VAL C C 1
ATOM 5626 O O . VAL C 3 83 ? -9.136 43.462 -2.198 1.00 76.80 130 VAL C O 1
ATOM 5630 N N . ILE C 3 84 ? -9.457 45.267 -3.569 1.00 80.32 131 ILE C N 1
ATOM 5631 C CA . ILE C 3 84 ? -8.734 46.287 -2.752 1.00 77.84 131 ILE C CA 1
ATOM 5632 C C . ILE C 3 84 ? -9.759 47.033 -1.890 1.00 75.80 131 ILE C C 1
ATOM 5633 O O . ILE C 3 84 ? -9.401 47.451 -0.771 1.00 77.30 131 ILE C O 1
ATOM 5638 N N . THR C 3 85 ? -10.987 47.183 -2.396 1.00 71.80 132 THR C N 1
ATOM 5639 C CA . THR C 3 85 ? -12.100 47.910 -1.730 1.00 73.06 132 THR C CA 1
ATOM 5640 C C . THR C 3 85 ? -13.441 47.416 -2.287 1.00 70.46 132 THR C C 1
ATOM 5641 O O . THR C 3 85 ? -13.519 47.178 -3.510 1.00 70.96 132 THR C O 1
ATOM 5645 N N . TYR C 3 86 ? -14.451 47.276 -1.421 1.00 65.29 133 TYR C N 1
ATOM 5646 C CA . TYR C 3 86 ? -15.811 46.781 -1.763 1.00 63.88 133 TYR C CA 1
ATOM 5647 C C . TYR C 3 86 ? -16.868 47.768 -1.252 1.00 59.49 133 TYR C C 1
ATOM 5648 O O . TYR C 3 86 ? -17.761 48.145 -2.034 1.00 54.89 133 TYR C O 1
ATOM 5657 N N . GLU C 3 87 ? -16.766 48.168 0.020 1.00 60.41 134 GLU C N 1
ATOM 5658 C CA . GLU C 3 87 ? -17.715 49.100 0.690 1.00 62.08 134 GLU C CA 1
ATOM 5659 C C . GLU C 3 87 ? -17.606 50.489 0.048 1.00 64.49 134 GLU C C 1
ATOM 5660 O O . GLU C 3 87 ? -18.660 51.072 -0.282 1.00 67.10 134 GLU C O 1
ATOM 5666 N N . GLU C 3 88 ? -16.377 50.987 -0.127 1.00 63.42 135 GLU C N 1
ATOM 5667 C CA . GLU C 3 88 ? -16.078 52.362 -0.612 1.00 60.81 135 GLU C CA 1
ATOM 5668 C C . GLU C 3 88 ? -16.101 52.391 -2.144 1.00 58.41 135 GLU C C 1
ATOM 5669 O O . GLU C 3 88 ? -15.982 53.497 -2.710 1.00 58.38 135 GLU C O 1
ATOM 5675 N N . ALA C 3 89 ? -16.238 51.225 -2.782 1.00 57.52 136 ALA C N 1
ATOM 5676 C CA . ALA C 3 89 ? -16.394 51.076 -4.248 1.00 59.51 136 ALA C CA 1
ATOM 5677 C C . ALA C 3 89 ? -17.453 52.075 -4.726 1.00 58.55 136 ALA C C 1
ATOM 5678 O O . ALA C 3 89 ? -18.579 52.045 -4.188 1.00 53.26 136 ALA C O 1
ATOM 5680 N N . LEU C 3 90 ? -17.095 52.924 -5.694 1.00 62.36 137 LEU C N 1
ATOM 5681 C CA . LEU C 3 90 ? -17.824 54.178 -6.030 1.00 65.10 137 LEU C CA 1
ATOM 5682 C C . LEU C 3 90 ? -19.127 53.880 -6.785 1.00 67.85 137 LEU C C 1
ATOM 5683 O O . LEU C 3 90 ? -19.991 54.778 -6.822 1.00 72.79 137 LEU C O 1
ATOM 5688 N N . MET C 3 91 ? -19.269 52.683 -7.362 1.00 66.36 138 MET C N 1
ATOM 5689 C CA . MET C 3 91 ? -20.452 52.307 -8.184 1.00 64.16 138 MET C CA 1
ATOM 5690 C C . MET C 3 91 ? -21.682 52.158 -7.280 1.00 62.23 138 MET C C 1
ATOM 5691 O O . MET C 3 91 ? -22.804 52.338 -7.788 1.00 59.28 138 MET C O 1
ATOM 5696 N N . PHE C 3 92 ? -21.468 51.868 -5.991 1.00 64.27 139 PHE C N 1
ATOM 5697 C CA . PHE C 3 92 ? -22.523 51.506 -5.007 1.00 67.19 139 PHE C CA 1
ATOM 5698 C C . PHE C 3 92 ? -23.152 52.767 -4.404 1.00 69.13 139 PHE C C 1
ATOM 5699 O O . PHE C 3 92 ? -24.257 52.667 -3.835 1.00 69.44 139 PHE C O 1
ATOM 5707 N N . GLY C 3 93 ? -22.474 53.912 -4.523 1.00 72.64 140 GLY C N 1
ATOM 5708 C CA . GLY C 3 93 ? -22.896 55.183 -3.902 1.00 75.95 140 GLY C CA 1
ATOM 5709 C C . GLY C 3 93 ? -23.175 56.263 -4.932 1.00 75.84 140 GLY C C 1
ATOM 5710 O O . GLY C 3 93 ? -22.756 57.414 -4.701 1.00 78.56 140 GLY C O 1
ATOM 5711 N N . VAL C 3 94 ? -23.861 55.912 -6.025 1.00 75.05 141 VAL C N 1
ATOM 5712 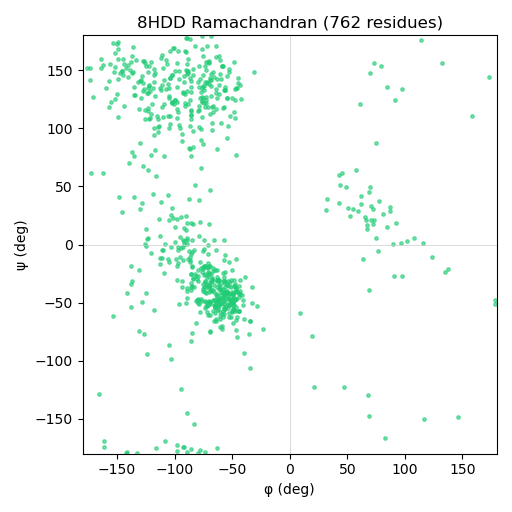C CA . VAL C 3 94 ? -24.221 56.852 -7.129 1.00 80.00 141 VAL C CA 1
ATOM 5713 C C . VAL C 3 94 ? -25.748 56.895 -7.283 1.00 87.27 141 VAL C C 1
ATOM 5714 O O . VAL C 3 94 ? -26.234 57.741 -8.062 1.00 94.25 141 VAL C O 1
ATOM 5718 N N . VAL C 3 95 ? -26.470 56.021 -6.571 1.00 90.85 142 VAL C N 1
ATOM 5719 C CA . VAL C 3 95 ? -27.963 56.022 -6.477 1.00 89.74 142 VAL C CA 1
ATOM 5720 C C . VAL C 3 95 ? -28.349 56.079 -4.995 1.00 89.60 142 VAL C C 1
ATOM 5721 O O . VAL C 3 95 ? -29.559 56.114 -4.692 1.00 81.20 142 VAL C O 1
ATOM 5725 N N . SER C 3 96 ? -27.338 56.091 -4.121 1.00 98.20 143 SER C N 1
ATOM 5726 C CA . SER C 3 96 ? -27.449 56.013 -2.641 1.00 99.67 143 SER C CA 1
ATOM 5727 C C . SER C 3 96 ? -28.709 56.732 -2.144 1.00 94.05 143 SER C C 1
ATOM 5728 O O . SER C 3 96 ? -29.816 56.188 -2.330 1.00 84.49 143 SER C O 1
ATOM 5731 N N . ASP C 3 97 ? -28.529 57.911 -1.539 1.00 95.75 144 ASP C N 1
ATOM 5732 C CA . ASP C 3 97 ? -29.498 58.539 -0.601 1.00 97.54 144 ASP C CA 1
ATOM 5733 C C . ASP C 3 97 ? -29.509 57.680 0.668 1.00 100.27 144 ASP C C 1
ATOM 5734 O O . ASP C 3 97 ? -29.577 58.249 1.777 1.00 103.60 144 ASP C O 1
ATOM 5739 N N . THR C 3 98 ? -29.436 56.358 0.482 1.00 97.94 145 THR C N 1
ATOM 5740 C CA . THR C 3 98 ? -29.106 55.337 1.513 1.00 92.76 145 THR C CA 1
ATOM 5741 C C . THR C 3 98 ? -28.387 54.177 0.813 1.00 83.55 145 THR C C 1
ATOM 5742 O O . THR C 3 98 ? -29.044 53.465 0.031 1.00 77.20 145 THR C O 1
ATOM 5746 N N . LEU C 3 99 ? -27.084 54.023 1.069 1.00 83.45 146 LEU C N 1
ATOM 5747 C CA . LEU C 3 99 ? -26.183 53.064 0.372 1.00 82.03 146 LEU C CA 1
ATOM 5748 C C . LEU C 3 99 ? -26.750 51.644 0.498 1.00 79.76 146 LEU C C 1
ATOM 5749 O O . LEU C 3 99 ? -27.177 51.277 1.610 1.00 80.59 146 LEU C O 1
ATOM 5754 N N . VAL C 3 100 ? -26.753 50.887 -0.606 1.00 78.02 147 VAL C N 1
ATOM 5755 C CA . VAL C 3 100 ? -27.249 49.478 -0.682 1.00 78.42 147 VAL C CA 1
ATOM 5756 C C . VAL C 3 100 ? -26.114 48.530 -0.277 1.00 78.05 147 VAL C C 1
ATOM 5757 O O . VAL C 3 100 ? -26.087 48.103 0.896 1.00 72.65 147 VAL C O 1
ATOM 5761 N N . ILE C 3 101 ? -25.225 48.216 -1.227 1.00 81.01 148 ILE C N 1
ATOM 5762 C CA . ILE C 3 101 ? -24.009 47.369 -1.034 1.00 79.92 148 ILE C CA 1
ATOM 5763 C C . ILE C 3 101 ? -24.447 45.972 -0.575 1.00 78.32 148 ILE C C 1
ATOM 5764 O O . ILE C 3 101 ? -25.106 45.872 0.480 1.00 78.46 148 ILE C O 1
ATOM 5769 N N . ARG C 3 102 ? -24.087 44.941 -1.345 1.00 74.60 149 ARG C N 1
ATOM 5770 C CA . ARG C 3 102 ? -24.500 43.528 -1.124 1.00 73.64 149 ARG C CA 1
ATOM 5771 C C . ARG C 3 102 ? -23.647 42.907 -0.011 1.00 72.42 149 ARG C C 1
ATOM 5772 O O . ARG C 3 102 ? -22.421 42.781 -0.206 1.00 70.14 149 ARG C O 1
ATOM 5780 N N . SER C 3 103 ? -24.284 42.531 1.105 1.00 72.10 150 SER C N 1
ATOM 5781 C CA . SER C 3 103 ? -23.660 41.887 2.294 1.00 71.63 150 SER C CA 1
ATOM 5782 C C . SER C 3 103 ? -23.789 42.806 3.515 1.00 69.03 150 SER C C 1
ATOM 5783 O O . SER C 3 103 ? -23.298 42.427 4.599 1.00 57.77 150 SER C O 1
ATOM 5786 N N . TYR C 3 104 ? -24.436 43.963 3.333 1.00 70.50 151 TYR C N 1
ATOM 5787 C CA . TYR C 3 104 ? -24.707 44.985 4.380 1.00 73.62 151 TYR C CA 1
ATOM 5788 C C . TYR C 3 104 ? -26.186 45.391 4.310 1.00 71.08 151 TYR C C 1
ATOM 5789 O O . TYR C 3 104 ? -26.715 45.513 3.187 1.00 69.22 151 TYR C O 1
ATOM 5798 N N . CYS C 3 105 ? -26.833 45.585 5.468 1.00 71.08 152 CYS C N 1
ATOM 5799 C CA . CYS C 3 105 ? -28.273 45.953 5.588 1.00 75.85 152 CYS C CA 1
ATOM 5800 C C . CYS C 3 105 ? -28.445 47.467 5.493 1.00 75.45 152 CYS C C 1
ATOM 5801 O O . CYS C 3 105 ? -27.978 48.201 6.360 1.00 78.17 152 CYS C O 1
ATOM 5804 N N . PRO C 3 106 ? -29.120 47.980 4.441 1.00 76.95 153 PRO C N 1
ATOM 5805 C CA . PRO C 3 106 ? -29.558 49.373 4.408 1.00 78.67 153 PRO C CA 1
ATOM 5806 C C . PRO C 3 106 ? -30.834 49.560 5.243 1.00 83.08 153 PRO C C 1
ATOM 5807 O O . PRO C 3 106 ? -31.729 48.737 5.136 1.00 75.26 153 PRO C O 1
ATOM 5811 N N . ASN C 3 107 ? -30.882 50.624 6.051 1.00 90.03 154 ASN C N 1
ATOM 5812 C CA . ASN C 3 107 ? -32.020 50.948 6.954 1.00 97.31 154 ASN C CA 1
ATOM 5813 C C . ASN C 3 107 ? -32.435 49.682 7.714 1.00 97.59 154 ASN C C 1
ATOM 5814 O O . ASN C 3 107 ? -31.569 49.093 8.392 1.00 100.94 154 ASN C O 1
ATOM 5819 N N . LYS C 3 108 ? -33.705 49.276 7.594 1.00 87.87 155 LYS C N 1
ATOM 5820 C CA . LYS C 3 108 ? -34.303 48.175 8.395 1.00 79.25 155 LYS C CA 1
ATOM 5821 C C . LYS C 3 108 ? -35.252 47.354 7.528 1.00 76.10 155 LYS C C 1
ATOM 5822 O O . LYS C 3 108 ? -35.426 47.640 6.345 1.00 66.58 155 LYS C O 1
ATOM 5828 N N . PRO C 3 109 ? -35.897 46.318 8.115 1.00 77.35 156 PRO C N 1
ATOM 5829 C CA . PRO C 3 109 ? -36.695 45.341 7.375 1.00 74.46 156 PRO C CA 1
ATOM 5830 C C . PRO C 3 109 ? -37.467 45.890 6.163 1.00 70.96 156 PRO C C 1
ATOM 5831 O O . PRO C 3 109 ? -37.039 45.661 5.046 1.00 71.24 156 PRO C O 1
ATOM 5835 N N . GLY C 3 110 ? -38.588 46.575 6.409 1.00 66.87 157 GLY C N 1
ATOM 5836 C CA . GLY C 3 110 ? -39.565 46.963 5.373 1.00 65.73 157 GLY C CA 1
ATOM 5837 C C . GLY C 3 110 ? -38.994 47.954 4.374 1.00 65.93 157 GLY C C 1
ATOM 5838 O O . GLY C 3 110 ? -39.750 48.387 3.485 1.00 65.55 157 GLY C O 1
ATOM 5839 N N . PHE C 3 111 ? -37.703 48.281 4.494 1.00 67.09 158 PHE C N 1
ATOM 5840 C CA . PHE C 3 111 ? -37.035 49.398 3.773 1.00 69.44 158 PHE C CA 1
ATOM 5841 C C . PHE C 3 111 ? -37.324 49.309 2.268 1.00 70.30 158 PHE C C 1
ATOM 5842 O O . PHE C 3 111 ? -37.379 50.365 1.613 1.00 74.29 158 PHE C O 1
ATOM 5850 N N . TRP C 3 112 ? -37.514 48.097 1.739 1.00 70.68 159 TRP C N 1
ATOM 5851 C CA . TRP C 3 112 ? -37.574 47.830 0.276 1.00 75.54 159 TRP C CA 1
ATOM 5852 C C . TRP C 3 112 ? -39.021 47.872 -0.234 1.00 76.79 159 TRP C C 1
ATOM 5853 O O . TRP C 3 112 ? -39.225 47.609 -1.436 1.00 80.04 159 TRP C O 1
ATOM 5864 N N . ALA C 3 113 ? -39.982 48.206 0.633 1.00 75.23 160 ALA C N 1
ATOM 5865 C CA . ALA C 3 113 ? -41.421 48.298 0.294 1.00 75.94 160 ALA C CA 1
ATOM 5866 C C . ALA C 3 113 ? -41.638 49.442 -0.704 1.00 77.94 160 ALA C C 1
ATOM 5867 O O . ALA C 3 113 ? -41.994 49.155 -1.865 1.00 68.74 160 ALA C O 1
ATOM 5869 N N . ASP C 3 114 ? -41.404 50.684 -0.267 1.00 82.60 161 ASP C N 1
ATOM 5870 C CA . ASP C 3 114 ? -41.637 51.923 -1.059 1.00 86.48 161 ASP C CA 1
ATOM 5871 C C . ASP C 3 114 ? -40.577 52.033 -2.162 1.00 87.42 161 ASP C C 1
ATOM 5872 O O . ASP C 3 114 ? -39.616 51.237 -2.148 1.00 86.15 161 ASP C O 1
ATOM 5877 N N . LYS C 3 115 ? -40.761 52.989 -3.079 1.00 87.83 162 LYS C N 1
ATOM 5878 C CA . LYS C 3 115 ? -39.916 53.206 -4.285 1.00 84.60 162 LYS C CA 1
ATOM 5879 C C . LYS C 3 115 ? -38.583 53.826 -3.874 1.00 89.47 162 LYS C C 1
ATOM 5880 O O . LYS C 3 115 ? -38.549 54.776 -3.095 1.00 92.20 162 LYS C O 1
ATOM 5886 N N . PRO C 3 116 ? -37.444 53.302 -4.383 1.00 92.68 163 PRO C N 1
ATOM 5887 C CA . PRO C 3 116 ? -36.128 53.870 -4.088 1.00 91.65 163 PRO C CA 1
ATOM 5888 C C . PRO C 3 116 ? -36.029 55.333 -4.543 1.00 91.74 163 PRO C C 1
ATOM 5889 O O . PRO C 3 116 ? -36.561 55.650 -5.591 1.00 95.03 163 PRO C O 1
ATOM 5893 N N . ILE C 3 117 ? -35.348 56.170 -3.753 1.00 90.79 164 ILE C N 1
ATOM 5894 C CA . ILE C 3 117 ? -35.196 57.636 -3.997 1.00 88.90 164 ILE C CA 1
ATOM 5895 C C . ILE C 3 117 ? -33.976 57.863 -4.899 1.00 78.76 164 ILE C C 1
ATOM 5896 O O . ILE C 3 117 ? -32.889 58.147 -4.362 1.00 77.81 164 ILE C O 1
ATOM 5901 N N . GLU C 3 118 ? -34.157 57.733 -6.217 1.00 74.54 165 GLU C N 1
ATOM 5902 C CA . GLU C 3 118 ? -33.104 57.956 -7.244 1.00 79.17 165 GLU C CA 1
ATOM 5903 C C . GLU C 3 118 ? -32.347 59.242 -6.895 1.00 84.84 165 GLU C C 1
ATOM 5904 O O . GLU C 3 118 ? -32.997 60.187 -6.409 1.00 92.78 165 GLU C O 1
ATOM 5910 N N . ARG C 3 119 ? -31.029 59.275 -7.126 1.00 88.95 166 ARG C N 1
ATOM 5911 C CA . ARG C 3 119 ? -30.156 60.427 -6.769 1.00 90.00 166 ARG C CA 1
ATOM 5912 C C . ARG C 3 119 ? -29.817 61.230 -8.032 1.00 91.38 166 ARG C C 1
ATOM 5913 O O . ARG C 3 119 ? -30.060 60.716 -9.146 1.00 83.27 166 ARG C O 1
ATOM 5921 N N . GLN C 3 120 ? -29.280 62.443 -7.845 1.00 91.58 167 GLN C N 1
ATOM 5922 C CA . GLN C 3 120 ? -28.893 63.404 -8.917 1.00 87.57 167 GLN C CA 1
ATOM 5923 C C . GLN C 3 120 ? -29.989 63.455 -9.987 1.00 84.98 167 GLN C C 1
ATOM 5924 O O . GLN C 3 120 ? -29.657 63.335 -11.184 1.00 77.10 167 GLN C O 1
ATOM 5930 N N . ALA C 3 121 ? -31.239 63.653 -9.557 1.00 85.59 168 ALA C N 1
ATOM 5931 C CA . ALA C 3 121 ? -32.440 63.756 -10.418 1.00 86.30 168 ALA C CA 1
ATOM 5932 C C . ALA C 3 121 ? -33.557 64.471 -9.651 1.00 76.14 168 ALA C C 1
ATOM 5933 O O . ALA C 3 121 ? -34.116 65.449 -10.138 1.00 74.17 168 ALA C O 1
#

Sequence (768 aa):
DVVVVGSGVAGAIVAHQLAMAGKAVILLEAGPRMPRWEIVERFRNQPDKMDFMAPYPSSPWAPHPEYGPPNDYLILKGEHKFNSQYIRAVGGTTWHWAASAWRFIPNDFKMKSVYGVGRDWPIQYDDLEPYYQRAEEELGVWGPGPEEDLYSPRKQPYPMPPLPLSFNEQTIKTALNNYDPKFHVVTEPVARNSRPYDGRPTCCGNNNCMPICPIGAMYNGIVHVEKAERAGAKLIENAVVYKLETGPDKRIVAALYKDKTGAEHRVEGKYFVLAANGIETPKILLMSANRDFPNGVANSSDMVGRNLMDHPGTGVSFYASEKLWPGRGPQEMTSLIGFRDGPFRATEAAKKIHLSNLSRIDQETQKIFKAGKLMKPDELDAQIRDRSARYVQFDCFHEILPQPENRIVPSKTATDAIGIPRPEITYAIDDYVKRGAAHTREVYATAAKVLGGTDVVFNDEFAPNNHITGSTIMGADARDSVVDKDCRTFDHPNLFISSSATMPTVGTVNVTLTIAALALRMSDTLKKEVGKPAEDGLKLRGVALASSGIDPARLYLGNCATCHQMQGKGTPDGYYPSLFHNSTVGASNPSNLVQVILNGVQRKIGSEDIGMPAFRYDLNDAQIAALTNYVTAQFGNPAAKVTEQDVAKLRTAPLDTFMTLSESLTGKKGLSRVIGERLLQALQKGSFKTADSLPQLAGALASGSLTPEQESLALTILEAWYLGIVDNVVITYEEALMFGVVSDTLVIRSYCPNKPGFWADKPIERQA

Foldseek 3Di:
DEEEEDLELLSLLLLLLVLLLVDAYEYFAQAEADDLVQLVVQLVVDPDNVFLCRSQDQQQRRGWAGPVPGPPLEAADAADGQNFTKGRYNQIRQQFDQQQLAAFAQCLQPVCVALNFFDHFLDTLVRLQVLLQVLLQVLVKADDDPVQCSNRDHPDDGPHHDDDDALQQVVLQCLVCVVPVLLSKGFTIGSAACQCPPVFGHFPLPQPSGSHDSGCRGGISNSSNVSSVVSVHHYDHQFAWQAWDADPVLATFWTWGAGSVLDIDIGGDDFYEQADALQSSLARQCRHADPVHNSGRLCPLVQAQALKWFFQKWKKKFFFPDFRQQRRHYQWGMKRCSQLDDNCCSFAWGKIKTKTSHQCLSVQLVVVVVVVDDDDPVVSVVSSRRVRGRMIMIMMGTWAHRGRQWGWYQDPPDAGPSGRRRIHTHDDGDCSHVVVVVVVVVVLVVSCVSSVTDPMDIGSGRDGPNQTAQNQEEDPDSNNGRAYSLQAGPSHRSYHYQYNNHPSTSRHGRCVSVSSSSSVSNSVVVSVVD/DWFFCLCVVVPPPDDDDDDQPLLVLCVVVPCVACNNRQCGDDVQQRHRQLPDDLLAPQANLVPLLCQAAWDWACPPVPIHIGHHCNVVADLCNSLSNSLVSCVRRYPNPSSHSPSVSVVSD/DFLQVLQQVLLCLLLVDPDDDSVLSVLLVCLLDPVDCVLSPCSVVLSDCSVDDHADPVSVVNSVSSLCCQQVCDHPRRRSDQQRRSVQPQQPPFGDGPPDDTDDDCVVVDDRRGPPD

Solvent-accessible surface area: 29013 Å² total; per-residue (Å²): 58,1,1,0,7,14,0,16,12,7,0,0,0,0,0,14,13,0,5,110,39,69,67,57,2,55,1,1,8,18,0,28,124,14,43,31,27,35,0,0,1,62,0,0,25,15,58,80,18,95,27,32,1,40,3,0,67,37,11,88,34,0,15,1,3,22,90,54,109,86,60,101,9,16,52,33,105,46,96,49,111,6,52,1,30,5,6,24,1,1,0,8,40,8,6,9,28,22,0,4,3,1,11,0,4,37,40,0,3,74,1,112,84,72,29,38,30,22,51,44,15,38,9,96,6,103,58,0,14,60,38,0,16,86,0,0,87,45,0,0,0,1,4,12,27,128,148,38,71,18,109,8,82,74,166,90,88,28,33,2,81,41,26,62,21,1,43,1,0,77,46,0,21,64,34,2,48,121,138,27,94,151,12,54,4,5,8,0,1,0,0,4,0,13,91,37,41,54,72,29,6,13,11,1,3,6,5,0,7,59,0,0,10,3,23,4,2,2,0,0,0,30,22,0,0,54,41,0,65,141,38,43,7,121,22,71,54,20,1,6,11,18,69,1,49,26,11,145,86,124,87,1,59,0,0,21,27,24,28,114,117,20,44,112,84,116,18,116,19,133,28,0,0,0,4,16,40,2,0,10,0,0,10,8,0,36,31,2,46,53,227,94,26,112,74,1,0,1,2,80,18,55,33,2,0,41,4,0,0,5,0,5,3,10,4,0,15,2,10,2,79,122,61,3,24,7,9,19,0,1,9,21,1,2,0,6,3,26,49,9,50,18,118,70,0,48,66,22,0,0,6,0,2,16,1,16,0,12,13,11,18,32,64,0,0,88,103,21,15,190,71,43,151,64,36,159,24,105,86,2,3,51,56,1,21,43,53,5,0,41,12,0,30,6,49,0,13,0,0,0,24,14,45,69,125,3,65,0,47,19,5,200,121,29,60,15,81,23,40,4,36,42,0,44,0,28,10,32,6,38,83,15,0,86,105,0,14,54,90,0,110,114,16,2,28,43,4,0,141,41,18,30,20,71,95,51,82,66,56,77,139,36,48,45,31,48,21,12,0,0,0,0,0,0,6,87,60,42,194,54,0,3,0,34,107,45,0,49,1,74,28,0,44,3,0,0,0,2,9,10,0,1,0,0,2,0,0,0,0,15,4,20,2,0,17,0,0,4,0,6,30,0,0,28,29,0,85,170,71,47,63,136,68,13,82,57,3,8,114,30,6,28,78,89,44,51,110,114,67,72,48,40,16,3,5,1,4,0,13,28,0,3,21,28,33,5,29,0,103,10,12,80,86,46,46,32,64,25,16,39,163,62,94,52,12,20,66,77,100,8,38,102,10,4,64,42,18,0,53,12,50,127,135,134,117,55,125,99,52,45,19,55,26,47,29,77,133,49,9,77,26,38,46,0,5,25,4,0,35,25,7,4,51,40,5,13,100,63,102,36,66,87,4,136,77,49,1,46,154,54,115,169,48,61,31,47,28,2,16,87,1,0,67,54,8,0,46,48,173,81,33,35,116,61,1,0,64,18,0,6,87,23,27,24,143,87,41,143,183,31,6,84,45,0,82,140,0,33,43,23,52,84,93,54,115,38,74,110,150,33,65,63,44,2,26,55,2,4,51,0,4,0,17,0,41,10,117,109,59,3,15,4,6,16,53,3,26,8,5,31,2,28,20,70,45,63,47,6,6,0,3,4,5,23,68,20,27,25,0,42,103,119,21,122,63,66,130,124

B-factor: mean 80.38, std 14.37, range [44.54, 157.78]

Nearest PDB structures (foldseek):
  8grj-assembly1_B  TM=9.995E-01  e=0.000E+00  Burkholderia cepacia
  8k6k-assembly1_A  TM=9.753E-01  e=8.600E-76  Gluconobacter japonicus
  8k6j-assembly1_A  TM=9.753E-01  e=5.758E-75  Gluconobacter japonicus
  8xcm-assembly1_A  TM=9.730E-01  e=2.907E-73  Gluconobacter japonicus
  8xcn-assembly1_A  TM=9.721E-01  e=1.059E-73  Gluconobacter japonicus

Secondary structure (DSSP, 8-state):
-EEEE--SHHHHHHHHHHHHTT--EEEEESS----HHHHHHHHHH-S-TT-TTTTS---TTS----BTTB---SEEEESS--------STT-GGGS---B-PPPPGGGGBSTTTTSSS-B-SS-GGGTHHHHHHHHHHHT-B---TTS--SS--SS--SBPPPPPPHHHHHHHHHHHTT-GGG-EEEPPBSB-SSS-TT---------TTT--SS-SB--THHHHHHHHHHT-EEEES-EEEEEEEETTTEEEEEEEE-TT--EEEEE-SEEEE---TTHHHHHHTTS--SSSTT-TT-TTS-TT-S-B--EEEEEEEE-SS---TTSS-S--EEEEEESS-GGGGTSPPEEEEE-----HHHHHHHHHTT-----HHHHHHHHHHHHHHEEEEEEEPP----TTSEEEE-SS---TTSPPPEEEEE---HHHHHHHHHHHHHHHHHHHHTT-EEEEEEEEEEE----B-TT-B-SSTTS-SB-TTSBBSS-TTEEE-SGGG-S---SS-SHHHHHHHHHHHHHHHHHH-/-----TTTTTSSSPPPSSS--HHHHHIIIIITTT-TTS---SSSSS--TTS-SGGGSSSTHHHHHHHHS------SSS-------SSSS-HHHHHHHHHHHHHTTS-GGG---SS-HHHH-/--TTHHHHHHHHHHH--S---HHHHHHHHHHHS-S-STTTSSHHHHHHHHTSS---HHHHHHHHHHHHHHHT-BSSS-BS-SSS-GGGGSS-SS---TTS--S-GGGGSSPP--S--

Radius of gyration: 27.02 Å; Cα contacts (8 Å, |Δi|>4): 1787; chains: 3; bounding box: 63×82×62 Å

Organism: Burkholderia cepacia (NCBI:txid292)